Protein AF-0000000079571284 (afdb_homodimer)

Foldseek 3Di:
DDAQQQKWWQFKFWDQKAPDADDFQLRQFLRQQQRRCVSFVHGLQLWQAEEEACADVNRDAQCSCVVNVHDNRLYTGYDDDFLARQQVVQSVVSVCQSVVSTFKYKYKFFDDQDHPPDDSVVRLVPCVQQDPPPVPDDPCPLRRPRLQVLLQVLLVVLCVVQVFDQLLLLLLLQQLLQLQLLAPSWPFNDHDDSVNLVPADDPDPPAGPLQAFGAMGHMMMIMMGGNVVSVPTDAQIKTFQFKFKDFPPFDPDPPTCRSQEFRLLVGLVRRCVSNVHAPLLAQEEEFQRRGSSRVQNNCCSNPVDPRSCSSVCSVVSQCHVVHVYPYNNNSHRSTGHDRRQVSSVSVLVCQQRQNSRPSRGPSNQWYKGWGARDSSRIIMITIIGSDGRD/DDAQQQKWWQFKFWDQKAPDADDFQLRQFLRQQQRRCVSFVHGLQLWQAEEEACADVNRDAQCSCVVNVHDNRLYTGYDDDFLARQQVVQSVVSVCQSVVSTFKYKYKFFDDQDHPPDDSVVRLVPCVQADPPPVPDDPCVLRRDRLQVLLQVLLVVLCVVQVFDQLLLLLLLQQLLQLQLLAPSWPFNDHDDSVNLVPADDPDPPAGPLQAFGAMGHMMMIMMGGNVVSVPTDAQIKTFQFKFKDFPPFDPDPPTCRSQEFRLQVGLVRRCVSNVHAPLLAQEEEFQRRGSSRVQNNCCSNPVDPRSCSSVCSVVSQCHVVHVYPYNNNSHRSTGNDRRQVSSVSVLVCQQRQNSRPSRGPSNQWYKGWGARDSSGIIMITIIGSDGRD

Sequence (780 aa):
MAITPDAAIVGLGMTEMGKVYGRSAPQFAVEAISNAAQDAGLQVADLDGLLINSGLGGQVGLPLALDLGMRNPSLLAEVQAYGSSAGVMVLQAAAAIAAGQATAVACVFADVPLTQGKSTGAMYADPALRLKPGFLGLPAAGGLLGPNVGYALAARRHMDTYGTTSEQLGAIAVSTRKWAQLNPLATMRDEMTLDDHQNSRYIVEPLHLLDCCLVSNGAIAVIVTSADRARDLAQPPVYLHGGAQCSPGYVDGRGSEFGLVTGAKIAGQRAMSMAGVRPEQIGVREIYDCYTYTTLVTLEDYGFCEKGEGGALAESGALAPGGSLPTNTGGGQLSGYYMWGMTPLSEAVIQARGAGGDRQVEDNDYVLVSGNGGILAFHSTLVLSPHPKGMAITPDAAIVGLGMTEMGKVYGRSAPQFAVEAISNAAQDAGLQVADLDGLLINSGLGGQVGLPLALDLGMRNPSLLAEVQAYGSSAGVMVLQAAAAIAAGQATAVACVFADVPLTQGKSTGAMYADPALRLKPGFLGLPAAGGLLGPNVGYALAARRHMDTYGTTSEQLGAIAVSTRKWAQLNPLATMRDEMTLDDHQNSRYIVEPLHLLDCCLVSNGAIAVIVTSADRARDLAQPPVYLHGGAQCSPGYVDGRGSEFGLVTGAKIAGQRAMSMAGVRPEQIGVREIYDCYTYTTLVTLEDYGFCEKGEGGALAESGALAPGGSLPTNTGGGQLSGYYMWGMTPLSEAVIQARGAGGDRQVEDNDYVLVSGNGGILAFHSTLVLSPHPKG

pLDDT: mean 91.68, std 16.35, range [29.12, 98.94]

Structure (mmCIF, N/CA/C/O backbone):
data_AF-0000000079571284-model_v1
#
loop_
_entity.id
_entity.type
_entity.pdbx_description
1 polymer 'Thiolase family protein'
#
loop_
_atom_site.group_PDB
_atom_site.id
_atom_site.type_symbol
_atom_site.label_atom_id
_atom_site.label_alt_id
_atom_site.label_comp_id
_atom_site.label_asym_id
_atom_site.label_entity_id
_atom_site.label_seq_id
_atom_site.pdbx_PDB_ins_code
_atom_site.Cartn_x
_atom_site.Cartn_y
_atom_site.Cartn_z
_atom_site.occupancy
_atom_site.B_iso_or_equiv
_atom_site.auth_seq_id
_atom_site.auth_comp_id
_atom_site.auth_asym_id
_atom_site.auth_atom_id
_atom_site.pdbx_PDB_model_num
ATOM 1 N N . MET A 1 1 ? -7.129 -5.102 23.703 1 36.75 1 MET A N 1
ATOM 2 C CA . MET A 1 1 ? -6.637 -3.73 23.578 1 36.75 1 MET A CA 1
ATOM 3 C C . MET A 1 1 ? -5.613 -3.611 22.453 1 36.75 1 MET A C 1
ATOM 5 O O . MET A 1 1 ? -4.785 -4.504 22.281 1 36.75 1 MET A O 1
ATOM 9 N N . ALA A 1 2 ? -5.867 -2.723 21.609 1 51.31 2 ALA A N 1
ATOM 10 C CA . ALA A 1 2 ? -4.984 -2.576 20.453 1 51.31 2 ALA A CA 1
ATOM 11 C C . ALA A 1 2 ? -3.543 -2.332 20.891 1 51.31 2 ALA A C 1
ATOM 13 O O . ALA A 1 2 ? -3.287 -1.507 21.781 1 51.31 2 ALA A O 1
ATOM 14 N N . ILE A 1 3 ? -2.66 -3.357 20.766 1 59.12 3 ILE A N 1
ATOM 15 C CA . ILE A 1 3 ? -1.254 -3.193 21.109 1 59.12 3 ILE A CA 1
ATOM 16 C C . ILE A 1 3 ? -0.542 -2.398 20.016 1 59.12 3 ILE A C 1
ATOM 18 O O . ILE A 1 3 ? -0.701 -2.684 18.828 1 59.12 3 ILE A O 1
ATOM 22 N N . THR A 1 4 ? -0.141 -1.209 20.422 1 67.38 4 THR A N 1
ATOM 23 C CA . THR A 1 4 ? 0.685 -0.439 19.5 1 67.38 4 THR A CA 1
ATOM 24 C C . THR A 1 4 ? 2.029 -1.127 19.281 1 67.38 4 THR A C 1
ATOM 26 O O . THR A 1 4 ? 2.719 -1.484 20.234 1 67.38 4 THR A O 1
ATOM 29 N N . PRO A 1 5 ? 2.256 -1.307 17.984 1 75.94 5 PRO A N 1
ATOM 30 C CA . PRO A 1 5 ? 3.584 -1.875 17.734 1 75.94 5 PRO A CA 1
ATOM 31 C C . PRO A 1 5 ? 4.707 -1.036 18.344 1 75.94 5 PRO A C 1
ATOM 33 O O . PRO A 1 5 ? 4.629 0.195 18.344 1 75.94 5 PRO A O 1
ATOM 36 N N . ASP A 1 6 ? 5.641 -1.653 18.891 1 91.25 6 ASP A N 1
ATOM 37 C CA . ASP A 1 6 ? 6.801 -1.007 19.484 1 91.25 6 ASP A CA 1
ATOM 38 C C . ASP A 1 6 ? 7.777 -0.528 18.422 1 91.25 6 ASP A C 1
ATOM 40 O O . ASP A 1 6 ? 8.742 -1.222 18.094 1 91.25 6 ASP A O 1
ATOM 44 N N . ALA A 1 7 ? 7.492 0.653 17.891 1 97.5 7 ALA A N 1
ATOM 45 C CA . ALA A 1 7 ? 8.281 1.195 16.781 1 97.5 7 ALA A CA 1
ATOM 46 C C . ALA A 1 7 ? 8.656 2.65 17.047 1 97.5 7 ALA A C 1
ATOM 48 O O . ALA A 1 7 ? 8.078 3.303 17.922 1 97.5 7 ALA A O 1
ATOM 49 N N . ALA A 1 8 ? 9.656 3.117 16.375 1 98.75 8 ALA A N 1
ATOM 50 C CA . ALA A 1 8 ? 10.117 4.5 16.469 1 98.75 8 ALA A CA 1
ATOM 51 C C . ALA A 1 8 ? 10.641 5 15.125 1 98.75 8 ALA A C 1
ATOM 53 O O . ALA A 1 8 ? 11.148 4.219 14.32 1 98.75 8 ALA A O 1
ATOM 54 N N . ILE A 1 9 ? 10.43 6.25 14.906 1 98.94 9 ILE A N 1
ATOM 55 C CA . ILE A 1 9 ? 11.109 6.938 13.805 1 98.94 9 ILE A CA 1
ATOM 56 C C . ILE A 1 9 ? 12.523 7.324 14.234 1 98.94 9 ILE A C 1
ATOM 58 O O . ILE A 1 9 ? 12.711 8 15.25 1 98.94 9 ILE A O 1
ATOM 62 N N . VAL A 1 10 ? 13.516 6.938 13.375 1 98.94 10 VAL A N 1
ATOM 63 C CA . VAL A 1 10 ? 14.898 7.109 13.82 1 98.94 10 VAL A CA 1
ATOM 64 C C . VAL A 1 10 ? 15.664 7.957 12.805 1 98.94 10 VAL A C 1
ATOM 66 O O . VAL A 1 10 ? 16.781 8.406 13.078 1 98.94 10 VAL A O 1
ATOM 69 N N . GLY A 1 11 ? 15.078 8.133 11.688 1 98.94 11 GLY A N 1
ATOM 70 C CA . GLY A 1 11 ? 15.688 8.953 10.648 1 98.94 11 GLY A CA 1
ATOM 71 C C . GLY A 1 11 ? 14.703 9.898 9.984 1 98.94 11 GLY A C 1
ATOM 72 O O . GLY A 1 11 ? 13.547 9.539 9.766 1 98.94 11 GLY A O 1
ATOM 73 N N . LEU A 1 12 ? 15.164 11.055 9.672 1 98.94 12 LEU A N 1
ATOM 74 C CA . LEU A 1 12 ? 14.438 12.062 8.898 1 98.94 12 LEU A CA 1
ATOM 75 C C . LEU A 1 12 ? 15.328 12.656 7.812 1 98.94 12 LEU A C 1
ATOM 77 O O . LEU A 1 12 ? 16.438 13.109 8.086 1 98.94 12 LEU A O 1
ATOM 81 N N . GLY A 1 13 ? 14.859 12.5 6.574 1 98.94 13 GLY A N 1
ATOM 82 C CA . GLY A 1 13 ? 15.547 13.102 5.441 1 98.94 13 GLY A CA 1
ATOM 83 C C . GLY A 1 13 ? 14.664 14.039 4.637 1 98.94 13 GLY A C 1
ATOM 84 O O . GLY A 1 13 ? 13.57 13.656 4.215 1 98.94 13 GLY A O 1
ATOM 85 N N . MET A 1 14 ? 15.133 15.219 4.449 1 98.56 14 MET A N 1
ATOM 86 C CA . MET A 1 14 ? 14.445 16.25 3.668 1 98.56 14 MET A CA 1
ATOM 87 C C . MET A 1 14 ? 15.367 16.812 2.594 1 98.56 14 MET A C 1
ATOM 89 O O . MET A 1 14 ? 16.578 16.938 2.805 1 98.56 14 MET A O 1
ATOM 93 N N . THR A 1 15 ? 14.781 17.094 1.492 1 98.25 15 THR A N 1
ATOM 94 C CA . THR A 1 15 ? 15.516 17.797 0.445 1 98.25 15 THR A CA 1
ATOM 95 C C . THR A 1 15 ? 15.211 19.281 0.486 1 98.25 15 THR A C 1
ATOM 97 O O . THR A 1 15 ? 14.398 19.734 1.295 1 98.25 15 THR A O 1
ATOM 100 N N . GLU A 1 16 ? 15.953 19.984 -0.379 1 96 16 GLU A N 1
ATOM 101 C CA . GLU A 1 16 ? 15.477 21.344 -0.643 1 96 16 GLU A CA 1
ATOM 102 C C . GLU A 1 16 ? 14.039 21.328 -1.158 1 96 16 GLU A C 1
ATOM 104 O O . GLU A 1 16 ? 13.672 20.453 -1.951 1 96 16 GLU A O 1
ATOM 109 N N . MET A 1 17 ? 13.258 22.312 -0.632 1 95.06 17 MET A N 1
ATOM 110 C CA . MET A 1 17 ? 11.82 22.344 -0.926 1 95.06 17 MET A CA 1
ATOM 111 C C . MET A 1 17 ? 11.445 23.625 -1.656 1 95.06 17 MET A C 1
ATOM 113 O O . MET A 1 17 ? 12.078 24.672 -1.466 1 95.06 17 MET A O 1
ATOM 117 N N . GLY A 1 18 ? 10.375 23.531 -2.373 1 93.88 18 GLY A N 1
ATOM 118 C CA . GLY A 1 18 ? 9.836 24.734 -3.004 1 93.88 18 GLY A CA 1
ATOM 119 C C . GLY A 1 18 ? 10.133 24.797 -4.492 1 93.88 18 GLY A C 1
ATOM 120 O O . GLY A 1 18 ? 9.867 23.844 -5.227 1 93.88 18 GLY A O 1
ATOM 121 N N . LYS A 1 19 ? 10.539 25.953 -4.934 1 92.38 19 LYS A N 1
ATOM 122 C CA . LYS A 1 19 ? 10.797 26.188 -6.352 1 92.38 19 LYS A CA 1
ATOM 123 C C . LYS A 1 19 ? 12.195 25.719 -6.742 1 92.38 19 LYS A C 1
ATOM 125 O O . LYS A 1 19 ? 13.039 26.531 -7.133 1 92.38 19 LYS A O 1
ATOM 130 N N . VAL A 1 20 ? 12.352 24.453 -6.574 1 92.75 20 VAL A N 1
ATOM 131 C CA . VAL A 1 20 ? 13.594 23.797 -6.961 1 92.75 20 VAL A CA 1
ATOM 132 C C . VAL A 1 20 ? 13.391 23.031 -8.273 1 92.75 20 VAL A C 1
ATOM 134 O O . VAL A 1 20 ? 12.57 22.125 -8.344 1 92.75 20 VAL A O 1
ATOM 137 N N . TYR A 1 21 ? 14.18 23.406 -9.297 1 92.94 21 TYR A N 1
ATOM 138 C CA . TYR A 1 21 ? 13.945 22.875 -10.633 1 92.94 21 TYR A CA 1
ATOM 139 C C . TYR A 1 21 ? 15.125 22.016 -11.094 1 92.94 21 TYR A C 1
ATOM 141 O O . TYR A 1 21 ? 16.188 22.016 -10.469 1 92.94 21 TYR A O 1
ATOM 149 N N . GLY A 1 22 ? 14.898 21.125 -12.086 1 92.62 22 GLY A N 1
ATOM 150 C CA . GLY A 1 22 ? 15.969 20.391 -12.727 1 92.62 22 GLY A CA 1
ATOM 151 C C . GLY A 1 22 ? 16.156 19 -12.148 1 92.62 22 GLY A C 1
ATOM 152 O O . GLY A 1 22 ? 17.062 18.266 -12.578 1 92.62 22 GLY A O 1
ATOM 153 N N . ARG A 1 23 ? 15.414 18.656 -11.219 1 94.12 23 ARG A N 1
ATOM 154 C CA . ARG A 1 23 ? 15.5 17.328 -10.617 1 94.12 23 ARG A CA 1
ATOM 155 C C . ARG A 1 23 ? 14.188 16.562 -10.781 1 94.12 23 ARG A C 1
ATOM 157 O O . ARG A 1 23 ? 13.109 17.172 -10.727 1 94.12 23 ARG A O 1
ATOM 164 N N . SER A 1 24 ? 14.352 15.203 -11 1 94.25 24 SER A N 1
ATOM 165 C CA . SER A 1 24 ? 13.172 14.359 -11.086 1 94.25 24 SER A CA 1
ATOM 166 C C . SER A 1 24 ? 12.719 13.898 -9.695 1 94.25 24 SER A C 1
ATOM 168 O O . SER A 1 24 ? 13.484 13.969 -8.734 1 94.25 24 SER A O 1
ATOM 170 N N . ALA A 1 25 ? 11.477 13.508 -9.625 1 95.31 25 ALA A N 1
ATOM 171 C CA . ALA A 1 25 ? 10.93 13.039 -8.352 1 95.31 25 ALA A CA 1
ATOM 172 C C . ALA A 1 25 ? 11.75 11.883 -7.793 1 95.31 25 ALA A C 1
ATOM 174 O O . ALA A 1 25 ? 12.047 11.844 -6.598 1 95.31 25 ALA A O 1
ATOM 175 N N . PRO A 1 26 ? 12.211 10.906 -8.633 1 96.5 26 PRO A N 1
ATOM 176 C CA . PRO A 1 26 ? 13.055 9.836 -8.109 1 96.5 26 PRO A CA 1
ATOM 177 C C . PRO A 1 26 ? 14.383 10.344 -7.539 1 96.5 26 PRO A C 1
ATOM 179 O O . PRO A 1 26 ? 14.867 9.828 -6.531 1 96.5 26 PRO A O 1
ATOM 182 N N . GLN A 1 27 ? 14.945 11.305 -8.18 1 97.25 27 GLN A N 1
ATOM 183 C CA . GLN A 1 27 ? 16.188 11.883 -7.676 1 97.25 27 GLN A CA 1
ATOM 184 C C . GLN A 1 27 ? 15.977 12.508 -6.301 1 97.25 27 GLN A C 1
ATOM 186 O O . GLN A 1 27 ? 16.812 12.344 -5.406 1 97.25 27 GLN A O 1
ATOM 191 N N . PHE A 1 28 ? 14.859 13.242 -6.148 1 97.81 28 PHE A N 1
ATOM 192 C CA . PHE A 1 28 ? 14.516 13.805 -4.848 1 97.81 28 PHE A CA 1
ATOM 193 C C . PHE A 1 28 ? 14.328 12.695 -3.814 1 97.81 28 PHE A C 1
ATOM 195 O O . PHE A 1 28 ? 14.781 12.812 -2.676 1 97.81 28 PHE A O 1
ATOM 202 N N . ALA A 1 29 ? 13.664 11.641 -4.227 1 98.5 29 ALA A N 1
ATOM 203 C CA . ALA A 1 29 ? 13.383 10.539 -3.314 1 98.5 29 ALA A CA 1
ATOM 204 C C . ALA A 1 29 ? 14.672 9.875 -2.838 1 98.5 29 ALA A C 1
ATOM 206 O O . ALA A 1 29 ? 14.82 9.57 -1.65 1 98.5 29 ALA A O 1
ATOM 207 N N . VAL A 1 30 ? 15.562 9.633 -3.764 1 98.5 30 VAL A N 1
ATOM 208 C CA . VAL A 1 30 ? 16.844 9.016 -3.424 1 98.5 30 VAL A CA 1
ATOM 209 C C . VAL A 1 30 ? 17.578 9.891 -2.418 1 98.5 30 VAL A C 1
ATOM 211 O O . VAL A 1 30 ? 18.125 9.391 -1.433 1 98.5 30 VAL A O 1
ATOM 214 N N . GLU A 1 31 ? 17.625 11.164 -2.678 1 98.62 31 GLU A N 1
ATOM 215 C CA . GLU A 1 31 ? 18.297 12.086 -1.771 1 98.62 31 GLU A CA 1
ATOM 216 C C . GLU A 1 31 ? 17.656 12.078 -0.388 1 98.62 31 GLU A C 1
ATOM 218 O O . GLU A 1 31 ? 18.344 12.023 0.626 1 98.62 31 GLU A O 1
ATOM 223 N N . ALA A 1 32 ? 16.344 12.133 -0.328 1 98.88 32 ALA A N 1
ATOM 224 C CA . ALA A 1 32 ? 15.633 12.164 0.949 1 98.88 32 ALA A CA 1
ATOM 225 C C . ALA A 1 32 ? 15.906 10.898 1.755 1 98.88 32 ALA A C 1
ATOM 227 O O . ALA A 1 32 ? 16.141 10.961 2.965 1 98.88 32 ALA A O 1
ATOM 228 N N . ILE A 1 33 ? 15.852 9.727 1.093 1 98.88 33 ILE A N 1
ATOM 229 C CA . ILE A 1 33 ? 16.078 8.461 1.774 1 98.88 33 ILE A CA 1
ATOM 230 C C . ILE A 1 33 ? 17.531 8.383 2.254 1 98.88 33 ILE A C 1
ATOM 232 O O . ILE A 1 33 ? 17.797 7.941 3.373 1 98.88 33 ILE A O 1
ATOM 236 N N . SER A 1 34 ? 18.453 8.828 1.416 1 98.81 34 SER A N 1
ATOM 237 C CA . SER A 1 34 ? 19.859 8.859 1.806 1 98.81 34 SER A CA 1
ATOM 238 C C . SER A 1 34 ? 20.078 9.773 3.012 1 98.81 34 SER A C 1
ATOM 240 O O . SER A 1 34 ? 20.797 9.406 3.947 1 98.81 34 SER A O 1
ATOM 242 N N . ASN A 1 35 ? 19.469 10.969 2.961 1 98.88 35 ASN A N 1
ATOM 243 C CA . ASN A 1 35 ? 19.547 11.891 4.086 1 98.88 35 ASN A CA 1
ATOM 244 C C . ASN A 1 35 ? 18.969 11.281 5.359 1 98.88 35 ASN A C 1
ATOM 246 O O . ASN A 1 35 ? 19.531 11.469 6.445 1 98.88 35 ASN A O 1
ATOM 250 N N . ALA A 1 36 ? 17.875 10.562 5.242 1 98.94 36 ALA A N 1
ATOM 251 C CA . ALA A 1 36 ? 17.25 9.938 6.402 1 98.94 36 ALA A CA 1
ATOM 252 C C . ALA A 1 36 ? 18.141 8.844 6.988 1 98.94 36 ALA A C 1
ATOM 254 O O . ALA A 1 36 ? 18.25 8.719 8.211 1 98.94 36 ALA A O 1
ATOM 255 N N . ALA A 1 37 ? 18.688 8.031 6.105 1 98.81 37 ALA A N 1
ATOM 256 C CA . ALA A 1 37 ? 19.609 6.988 6.566 1 98.81 37 ALA A CA 1
ATOM 257 C C . ALA A 1 37 ? 20.797 7.59 7.309 1 98.81 37 ALA A C 1
ATOM 259 O O . ALA A 1 37 ? 21.141 7.141 8.398 1 98.81 37 ALA A O 1
ATOM 260 N N . GLN A 1 38 ? 21.359 8.609 6.727 1 98.75 38 GLN A N 1
ATOM 261 C CA . GLN A 1 38 ? 22.469 9.305 7.371 1 98.75 38 GLN A CA 1
ATOM 262 C C . GLN A 1 38 ? 22.062 9.867 8.727 1 98.75 38 GLN A C 1
ATOM 264 O O . GLN A 1 38 ? 22.797 9.75 9.703 1 98.75 38 GLN A O 1
ATOM 269 N N . ASP A 1 39 ? 20.891 10.477 8.75 1 98.88 39 ASP A N 1
ATOM 270 C CA . ASP A 1 39 ? 20.344 11.039 9.984 1 98.88 39 ASP A CA 1
ATOM 271 C C . ASP A 1 39 ? 20.234 9.961 11.07 1 98.88 39 ASP A C 1
ATOM 273 O O . ASP A 1 39 ? 20.484 10.234 12.242 1 98.88 39 ASP A O 1
ATOM 277 N N . ALA A 1 40 ? 19.906 8.789 10.719 1 98.81 40 ALA A N 1
ATOM 278 C CA . ALA A 1 40 ? 19.719 7.68 11.648 1 98.81 40 ALA A CA 1
ATOM 279 C C . ALA A 1 40 ? 21.047 7.031 12.008 1 98.81 40 ALA A C 1
ATOM 281 O O . ALA A 1 40 ? 21.109 6.168 12.891 1 98.81 40 ALA A O 1
ATOM 282 N N . GLY A 1 41 ? 22.094 7.438 11.312 1 98.69 41 GLY A N 1
ATOM 283 C CA . GLY A 1 41 ? 23.359 6.746 11.477 1 98.69 41 GLY A CA 1
ATOM 284 C C . GLY A 1 41 ? 23.422 5.41 10.766 1 98.69 41 GLY A C 1
ATOM 285 O O . GLY A 1 41 ? 24.109 4.492 11.203 1 98.69 41 GLY A O 1
ATOM 286 N N . LEU A 1 42 ? 22.641 5.211 9.797 1 98.44 42 LEU A N 1
ATOM 287 C CA . LEU A 1 42 ? 22.578 4.004 8.984 1 98.44 42 LEU A CA 1
ATOM 288 C C . LEU A 1 42 ? 23.047 4.285 7.559 1 98.44 42 LEU A C 1
ATOM 290 O O . LEU A 1 42 ? 23.25 5.441 7.184 1 98.44 42 LEU A O 1
ATOM 294 N N . GLN A 1 43 ? 23.297 3.236 6.863 1 98 43 GLN A N 1
ATOM 295 C CA . GLN A 1 43 ? 23.469 3.271 5.414 1 98 43 GLN A CA 1
ATOM 296 C C . GLN A 1 43 ? 22.219 2.775 4.695 1 98 43 GLN A C 1
ATOM 298 O O . GLN A 1 43 ? 21.406 2.059 5.281 1 98 43 GLN A O 1
ATOM 303 N N . VAL A 1 44 ? 22.094 3.217 3.467 1 97.62 44 VAL A N 1
ATOM 304 C CA . VAL A 1 44 ? 20.969 2.742 2.676 1 97.62 44 VAL A CA 1
ATOM 305 C C . VAL A 1 44 ? 20.953 1.216 2.652 1 97.62 44 VAL A C 1
ATOM 307 O O . VAL A 1 44 ? 19.891 0.595 2.676 1 97.62 44 VAL A O 1
ATOM 310 N N . ALA A 1 45 ? 22.109 0.548 2.668 1 96.12 45 ALA A N 1
ATOM 311 C CA . ALA A 1 45 ? 22.266 -0.904 2.621 1 96.12 45 ALA A CA 1
ATOM 312 C C . ALA A 1 45 ? 21.703 -1.554 3.889 1 96.12 45 ALA A C 1
ATOM 314 O O . ALA A 1 45 ? 21.469 -2.762 3.918 1 96.12 45 ALA A O 1
ATOM 315 N N . ASP A 1 46 ? 21.531 -0.754 4.961 1 97.44 46 ASP A N 1
ATOM 316 C CA . ASP A 1 46 ? 21 -1.269 6.219 1 97.44 46 ASP A CA 1
ATOM 317 C C . ASP A 1 46 ? 19.484 -1.355 6.172 1 97.44 46 ASP A C 1
ATOM 319 O O . ASP A 1 46 ? 18.859 -1.979 7.039 1 97.44 46 ASP A O 1
ATOM 323 N N . LEU A 1 47 ? 18.906 -0.736 5.164 1 98.38 47 LEU A N 1
ATOM 324 C CA . LEU A 1 47 ? 17.453 -0.744 5.035 1 98.38 47 LEU A CA 1
ATOM 325 C C . LEU A 1 47 ? 16.969 -1.998 4.309 1 98.38 47 LEU A C 1
ATOM 327 O O . LEU A 1 47 ? 17.531 -2.375 3.277 1 98.38 47 LEU A O 1
ATOM 331 N N . ASP A 1 48 ? 15.938 -2.66 4.879 1 98.31 48 ASP A N 1
ATOM 332 C CA . ASP A 1 48 ? 15.383 -3.852 4.238 1 98.31 48 ASP A CA 1
ATOM 333 C C . ASP A 1 48 ? 13.914 -3.66 3.895 1 98.31 48 ASP A C 1
ATOM 335 O O . ASP A 1 48 ? 13.242 -4.598 3.451 1 98.31 48 ASP A O 1
ATOM 339 N N . GLY A 1 49 ? 13.367 -2.516 4.137 1 98.62 49 GLY A N 1
ATOM 340 C CA . GLY A 1 49 ? 12.008 -2.154 3.764 1 98.62 49 GLY A CA 1
ATOM 341 C C . GLY A 1 49 ? 11.914 -0.783 3.121 1 98.62 49 GLY A C 1
ATOM 342 O O . GLY A 1 49 ? 12.648 0.135 3.49 1 98.62 49 GLY A O 1
ATOM 343 N N . LEU A 1 50 ? 11.031 -0.646 2.184 1 98.81 50 LEU A N 1
ATOM 344 C CA . LEU A 1 50 ? 10.773 0.607 1.483 1 98.81 50 LEU A CA 1
ATOM 345 C C . LEU A 1 50 ? 9.297 0.729 1.117 1 98.81 50 LEU A C 1
ATOM 347 O O . LEU A 1 50 ? 8.773 -0.088 0.356 1 98.81 50 LEU A O 1
ATOM 351 N N . LEU A 1 51 ? 8.586 1.65 1.71 1 98.88 51 LEU A N 1
ATOM 352 C CA . LEU A 1 51 ? 7.223 2.02 1.354 1 98.88 51 LEU A CA 1
ATOM 353 C C . LEU A 1 51 ? 7.195 3.367 0.64 1 98.88 51 LEU A C 1
ATOM 355 O O . LEU A 1 51 ? 7.738 4.352 1.144 1 98.88 51 LEU A O 1
ATOM 359 N N . ILE A 1 52 ? 6.539 3.387 -0.533 1 98.56 52 ILE A N 1
ATOM 360 C CA . ILE A 1 52 ? 6.602 4.547 -1.413 1 98.56 52 ILE A CA 1
ATOM 361 C C . ILE A 1 52 ? 5.199 5.105 -1.631 1 98.56 52 ILE A C 1
ATOM 363 O O . ILE A 1 52 ? 4.293 4.379 -2.053 1 98.56 52 ILE A O 1
ATOM 367 N N . ASN A 1 53 ? 4.984 6.316 -1.243 1 97.69 53 ASN A N 1
ATOM 368 C CA . ASN A 1 53 ? 3.797 7.02 -1.711 1 97.69 53 ASN A CA 1
ATOM 369 C C . ASN A 1 53 ? 4.016 7.637 -3.09 1 97.69 53 ASN A C 1
ATOM 371 O O . ASN A 1 53 ? 4.766 8.602 -3.229 1 97.69 53 ASN A O 1
ATOM 375 N N . SER A 1 54 ? 3.307 7.199 -4.125 1 89.25 54 SER A N 1
ATOM 376 C CA . SER A 1 54 ? 3.586 7.531 -5.52 1 89.25 54 SER A CA 1
ATOM 377 C C . SER A 1 54 ? 2.902 8.828 -5.93 1 89.25 54 SER A C 1
ATOM 379 O O . SER A 1 54 ? 3.148 9.352 -7.02 1 89.25 54 SER A O 1
ATOM 381 N N . GLY A 1 55 ? 2.107 9.312 -5.094 1 86.62 55 GLY A N 1
ATOM 382 C CA . GLY A 1 55 ? 1.405 10.547 -5.43 1 86.62 55 GLY A CA 1
ATOM 383 C C . GLY A 1 55 ? 0.448 10.383 -6.598 1 86.62 55 GLY A C 1
ATOM 384 O O . GLY A 1 55 ? -0.034 9.281 -6.867 1 86.62 55 GLY A O 1
ATOM 385 N N . LEU A 1 56 ? 0.089 11.477 -7.191 1 77.81 56 LEU A N 1
ATOM 386 C CA . LEU A 1 56 ? -0.878 11.461 -8.281 1 77.81 56 LEU A CA 1
ATOM 387 C C . LEU A 1 56 ? -0.187 11.195 -9.617 1 77.81 56 LEU A C 1
ATOM 389 O O . LEU A 1 56 ? -0.793 10.633 -10.531 1 77.81 56 LEU A O 1
ATOM 393 N N . GLY A 1 57 ? 1.031 11.578 -9.695 1 72.94 57 GLY A N 1
ATOM 394 C CA . GLY A 1 57 ? 1.72 11.484 -10.977 1 72.94 57 GLY A CA 1
ATOM 395 C C . GLY A 1 57 ? 2.408 10.148 -11.18 1 72.94 57 GLY A C 1
ATOM 396 O O . GLY A 1 57 ? 2.766 9.797 -12.305 1 72.94 57 GLY A O 1
ATOM 397 N N . GLY A 1 58 ? 2.525 9.438 -10.164 1 76.88 58 GLY A N 1
ATOM 398 C CA . GLY A 1 58 ? 3.156 8.133 -10.273 1 76.88 58 GLY A CA 1
ATOM 399 C C . GLY A 1 58 ? 4.605 8.203 -10.719 1 76.88 58 GLY A C 1
ATOM 400 O O . GLY A 1 58 ? 5.121 7.258 -11.32 1 76.88 58 GLY A O 1
ATOM 401 N N . GLN A 1 59 ? 5.25 9.281 -10.453 1 82.31 59 GLN A N 1
ATOM 402 C CA . GLN A 1 59 ? 6.613 9.477 -10.938 1 82.31 59 GLN A CA 1
ATOM 403 C C . GLN A 1 59 ? 7.605 8.648 -10.125 1 82.31 59 GLN A C 1
ATOM 405 O O . GLN A 1 59 ? 8.711 8.352 -10.602 1 82.31 59 GLN A O 1
ATOM 410 N N . VAL A 1 60 ? 7.289 8.367 -8.938 1 91.75 60 VAL A N 1
ATOM 411 C CA . VAL A 1 60 ? 8.133 7.535 -8.086 1 91.75 60 VAL A CA 1
ATOM 412 C C . VAL A 1 60 ? 7.422 6.215 -7.793 1 91.75 60 VAL A C 1
ATOM 414 O O . VAL A 1 60 ? 6.258 6.203 -7.383 1 91.75 60 VAL A O 1
ATOM 417 N N . GLY A 1 61 ? 8.094 5.125 -8.07 1 92.81 61 GLY A N 1
ATOM 418 C CA . GLY A 1 61 ? 7.52 3.811 -7.832 1 92.81 61 GLY A CA 1
ATOM 419 C C . GLY A 1 61 ? 8.547 2.781 -7.395 1 92.81 61 GLY A C 1
ATOM 420 O O . GLY A 1 61 ? 9.586 3.131 -6.832 1 92.81 61 GLY A O 1
ATOM 421 N N . LEU A 1 62 ? 8.195 1.56 -7.547 1 92.19 62 LEU A N 1
ATOM 422 C CA . LEU A 1 62 ? 8.953 0.429 -7.02 1 92.19 62 LEU A CA 1
ATOM 423 C C . LEU A 1 62 ? 10.383 0.428 -7.559 1 92.19 62 LEU A C 1
ATOM 425 O O . LEU A 1 62 ? 11.312 0.026 -6.859 1 92.19 62 LEU A O 1
ATOM 429 N N . PRO A 1 63 ? 10.633 0.906 -8.773 1 90.12 63 PRO A N 1
ATOM 430 C CA . PRO A 1 63 ? 12.008 0.933 -9.281 1 90.12 63 PRO A CA 1
ATOM 431 C C . PRO A 1 63 ? 12.938 1.776 -8.422 1 90.12 63 PRO A C 1
ATOM 433 O O . PRO A 1 63 ? 14.156 1.703 -8.57 1 90.12 63 PRO A O 1
ATOM 436 N N . LEU A 1 64 ? 12.344 2.578 -7.531 1 95.19 64 LEU A N 1
ATOM 437 C CA . LEU A 1 64 ? 13.141 3.385 -6.609 1 95.19 64 LEU A CA 1
ATOM 438 C C . LEU A 1 64 ? 14.102 2.51 -5.816 1 95.19 64 LEU A C 1
ATOM 440 O O . LEU A 1 64 ? 15.219 2.938 -5.488 1 95.19 64 LEU A O 1
ATOM 444 N N . ALA A 1 65 ? 13.688 1.283 -5.469 1 95 65 ALA A N 1
ATOM 445 C CA . ALA A 1 65 ? 14.555 0.361 -4.742 1 95 65 ALA A CA 1
ATOM 446 C C . ALA A 1 65 ? 15.852 0.103 -5.512 1 95 65 ALA A C 1
ATOM 448 O O . ALA A 1 65 ? 16.938 0.046 -4.922 1 95 65 ALA A O 1
ATOM 449 N N . LEU A 1 66 ? 15.742 -0.054 -6.812 1 90.38 66 LEU A N 1
ATOM 450 C CA . LEU A 1 66 ? 16.906 -0.257 -7.66 1 90.38 66 LEU A CA 1
ATOM 451 C C . LEU A 1 66 ? 17.766 1.002 -7.711 1 90.38 66 LEU A C 1
ATOM 453 O O . LEU A 1 66 ? 19 0.92 -7.684 1 90.38 66 LEU A O 1
ATOM 457 N N . ASP A 1 67 ? 17.047 2.168 -7.824 1 92.12 67 ASP A N 1
ATOM 458 C CA . ASP A 1 67 ? 17.766 3.441 -7.836 1 92.12 67 ASP A CA 1
ATOM 459 C C . ASP A 1 67 ? 18.609 3.611 -6.574 1 92.12 67 ASP A C 1
ATOM 461 O O . ASP A 1 67 ? 19.672 4.223 -6.613 1 92.12 67 ASP A O 1
ATOM 465 N N . LEU A 1 68 ? 18.109 3.072 -5.5 1 95.75 68 LEU A N 1
ATOM 466 C CA . LEU A 1 68 ? 18.781 3.189 -4.207 1 95.75 68 LEU A CA 1
ATOM 467 C C . LEU A 1 68 ? 19.859 2.121 -4.047 1 95.75 68 LEU A C 1
ATOM 469 O O . LEU A 1 68 ? 20.641 2.156 -3.094 1 95.75 68 LEU A O 1
ATOM 473 N N . GLY A 1 69 ? 19.859 1.137 -4.934 1 91.38 69 GLY A N 1
ATOM 474 C CA . GLY A 1 69 ? 20.797 0.027 -4.812 1 91.38 69 GLY A CA 1
ATOM 475 C C . GLY A 1 69 ? 20.406 -0.964 -3.732 1 91.38 69 GLY A C 1
ATOM 476 O O . GLY A 1 69 ? 21.25 -1.673 -3.195 1 91.38 69 GLY A O 1
ATOM 477 N N . MET A 1 70 ? 19.141 -0.938 -3.42 1 92.5 70 MET A N 1
ATOM 478 C CA . MET A 1 70 ? 18.703 -1.897 -2.412 1 92.5 70 MET A CA 1
ATOM 479 C C . MET A 1 70 ? 18.75 -3.32 -2.957 1 92.5 70 MET A C 1
ATOM 481 O O . MET A 1 70 ? 18.406 -3.559 -4.113 1 92.5 70 MET A O 1
ATOM 485 N N . ARG A 1 71 ? 19.219 -4.23 -2.09 1 89.88 71 ARG A N 1
ATOM 486 C CA . ARG A 1 71 ? 19.25 -5.641 -2.467 1 89.88 71 ARG A CA 1
ATOM 487 C C . ARG A 1 71 ? 18.359 -6.469 -1.556 1 89.88 71 ARG A C 1
ATOM 489 O O . ARG A 1 71 ? 18.438 -6.375 -0.33 1 89.88 71 ARG A O 1
ATOM 496 N N . ASN A 1 72 ? 17.469 -7.168 -2.162 1 95.06 72 ASN A N 1
ATOM 497 C CA . ASN A 1 72 ? 16.625 -8.148 -1.502 1 95.06 72 ASN A CA 1
ATOM 498 C C . ASN A 1 72 ? 15.781 -7.512 -0.403 1 95.06 72 ASN A C 1
ATOM 500 O O . ASN A 1 72 ? 15.703 -8.031 0.712 1 95.06 72 ASN A O 1
ATOM 504 N N . PRO A 1 73 ? 15.234 -6.293 -0.681 1 97.06 73 PRO A N 1
ATOM 505 C CA . PRO A 1 73 ? 14.328 -5.805 0.363 1 97.06 73 PRO A CA 1
ATOM 506 C C . PRO A 1 73 ? 13.219 -6.801 0.699 1 97.06 73 PRO A C 1
ATOM 508 O O . PRO A 1 73 ? 12.688 -7.461 -0.196 1 97.06 73 PRO A O 1
ATOM 511 N N . SER A 1 74 ? 12.93 -6.91 1.993 1 97.62 74 SER A N 1
ATOM 512 C CA . SER A 1 74 ? 11.93 -7.859 2.473 1 97.62 74 SER A CA 1
ATOM 513 C C . SER A 1 74 ? 10.547 -7.215 2.555 1 97.62 74 SER A C 1
ATOM 515 O O . SER A 1 74 ? 9.547 -7.902 2.76 1 97.62 74 SER A O 1
ATOM 517 N N . LEU A 1 75 ? 10.523 -5.938 2.445 1 98.06 75 LEU A N 1
ATOM 518 C CA . LEU A 1 75 ? 9.281 -5.172 2.379 1 98.06 75 LEU A CA 1
ATOM 519 C C . LEU A 1 75 ? 9.375 -4.078 1.322 1 98.06 75 LEU A C 1
ATOM 521 O O . LEU A 1 75 ? 10.211 -3.172 1.434 1 98.06 75 LEU A O 1
ATOM 525 N N . LEU A 1 76 ? 8.625 -4.168 0.251 1 98.25 76 LEU A N 1
ATOM 526 C CA . LEU A 1 76 ? 8.633 -3.193 -0.834 1 98.25 76 LEU A CA 1
ATOM 527 C C . LEU A 1 76 ? 7.25 -3.062 -1.458 1 98.25 76 LEU A C 1
ATOM 529 O O . LEU A 1 76 ? 6.707 -4.035 -1.988 1 98.25 76 LEU A O 1
ATOM 533 N N . ALA A 1 77 ? 6.633 -1.877 -1.375 1 98 77 ALA A N 1
ATOM 534 C CA . ALA A 1 77 ? 5.328 -1.634 -1.986 1 98 77 ALA A CA 1
ATOM 535 C C . ALA A 1 77 ? 5.078 -0.139 -2.168 1 98 77 ALA A C 1
ATOM 537 O O . ALA A 1 77 ? 5.676 0.686 -1.474 1 98 77 ALA A O 1
ATOM 538 N N . GLU A 1 78 ? 4.312 0.194 -3.15 1 97 78 GLU A N 1
ATOM 539 C CA . GLU A 1 78 ? 3.682 1.511 -3.188 1 97 78 GLU A CA 1
ATOM 540 C C . GLU A 1 78 ? 2.42 1.545 -2.33 1 97 78 GLU A C 1
ATOM 542 O O . GLU A 1 78 ? 1.653 0.58 -2.307 1 97 78 GLU A O 1
ATOM 547 N N . VAL A 1 79 ? 2.279 2.617 -1.596 1 97.44 79 VAL A N 1
ATOM 548 C CA . VAL A 1 79 ? 1.119 2.828 -0.736 1 97.44 79 VAL A CA 1
ATOM 549 C C . VAL A 1 79 ? 0.444 4.148 -1.091 1 97.44 79 VAL A C 1
ATOM 551 O O . VAL A 1 79 ? 1.106 5.188 -1.186 1 97.44 79 VAL A O 1
ATOM 554 N N . GLN A 1 80 ? -0.88 4.078 -1.311 1 95.75 80 GLN A N 1
ATOM 555 C CA . GLN A 1 80 ? -1.62 5.285 -1.661 1 95.75 80 GLN A CA 1
ATOM 556 C C . GLN A 1 80 ? -2.842 5.461 -0.763 1 95.75 80 GLN A C 1
ATOM 558 O O . GLN A 1 80 ? -3.719 4.598 -0.724 1 95.75 80 GLN A O 1
ATOM 563 N N . ALA A 1 81 ? -2.797 6.488 -0.031 1 96.44 81 ALA A N 1
ATOM 564 C CA . ALA A 1 81 ? -3.918 6.988 0.762 1 96.44 81 ALA A CA 1
ATOM 565 C C . ALA A 1 81 ? -3.975 8.516 0.732 1 96.44 81 ALA A C 1
ATOM 567 O O . ALA A 1 81 ? -4.309 9.148 1.735 1 96.44 81 ALA A O 1
ATOM 568 N N . TYR A 1 82 ? -3.484 9.07 -0.343 1 94.62 82 TYR A N 1
ATOM 569 C CA . TYR A 1 82 ? -3.426 10.516 -0.535 1 94.62 82 TYR A CA 1
ATOM 570 C C . TYR A 1 82 ? -2.689 11.188 0.618 1 94.62 82 TYR A C 1
ATOM 572 O O . TYR A 1 82 ? -1.616 10.734 1.024 1 94.62 82 TYR A O 1
ATOM 580 N N . GLY A 1 83 ? -3.211 12.32 1.052 1 96.94 83 GLY A N 1
ATOM 581 C CA . GLY A 1 83 ? -2.51 13.062 2.086 1 96.94 83 GLY A CA 1
ATOM 582 C C . GLY A 1 83 ? -2.367 12.289 3.385 1 96.94 83 GLY A C 1
ATOM 583 O O . GLY A 1 83 ? -1.562 12.648 4.242 1 96.94 83 GLY A O 1
ATOM 584 N N . SER A 1 84 ? -3.094 11.234 3.562 1 98 84 SER A N 1
ATOM 585 C CA . SER A 1 84 ? -2.994 10.438 4.781 1 98 84 SER A CA 1
ATOM 586 C C . SER A 1 84 ? -1.914 9.367 4.652 1 98 84 SER A C 1
ATOM 588 O O . SER A 1 84 ? -1.63 8.648 5.609 1 98 84 SER A O 1
ATOM 590 N N . SER A 1 85 ? -1.252 9.281 3.533 1 98.19 85 SER A N 1
ATOM 591 C CA . SER A 1 85 ? -0.339 8.195 3.203 1 98.19 85 SER A CA 1
ATOM 592 C C . SER A 1 85 ? 0.837 8.148 4.172 1 98.19 85 SER A C 1
ATOM 594 O O . SER A 1 85 ? 1.344 7.066 4.488 1 98.19 85 SER A O 1
ATOM 596 N N . ALA A 1 86 ? 1.338 9.305 4.594 1 98.81 86 ALA A N 1
ATOM 597 C CA . ALA A 1 86 ? 2.492 9.305 5.488 1 98.81 86 ALA A CA 1
ATOM 598 C C . ALA A 1 86 ? 2.197 8.523 6.766 1 98.81 86 ALA A C 1
ATOM 600 O O . ALA A 1 86 ? 2.98 7.656 7.164 1 98.81 86 ALA A O 1
ATOM 601 N N . GLY A 1 87 ? 1.077 8.852 7.391 1 98.75 87 GLY A N 1
ATOM 602 C CA . GLY A 1 87 ? 0.683 8.117 8.586 1 98.75 87 GLY A CA 1
ATOM 603 C C . GLY A 1 87 ? 0.421 6.648 8.32 1 98.75 87 GLY A C 1
ATOM 604 O O . GLY A 1 87 ? 0.819 5.789 9.109 1 98.75 87 GLY A O 1
ATOM 605 N N . VAL A 1 88 ? -0.203 6.367 7.18 1 98.5 88 VAL A N 1
ATOM 606 C CA . VAL A 1 88 ? -0.522 4.996 6.801 1 98.5 88 VAL A CA 1
ATOM 607 C C . VAL A 1 88 ? 0.767 4.195 6.621 1 98.5 88 VAL A C 1
ATOM 609 O O . VAL A 1 88 ? 0.87 3.059 7.09 1 98.5 88 VAL A O 1
ATOM 612 N N . MET A 1 89 ? 1.767 4.773 5.977 1 98.81 89 MET A N 1
ATOM 613 C CA . MET A 1 89 ? 3.031 4.078 5.75 1 98.81 89 MET A CA 1
ATOM 614 C C . MET A 1 89 ? 3.75 3.812 7.07 1 98.81 89 MET A C 1
ATOM 616 O O . MET A 1 89 ? 4.312 2.734 7.266 1 98.81 89 MET A O 1
ATOM 620 N N . VAL A 1 90 ? 3.719 4.758 7.996 1 98.81 90 VAL A N 1
ATOM 621 C CA . VAL A 1 90 ? 4.367 4.566 9.289 1 98.81 90 VAL A CA 1
ATOM 622 C C . VAL A 1 90 ? 3.688 3.426 10.047 1 98.81 90 VAL A C 1
ATOM 624 O O . VAL A 1 90 ? 4.359 2.578 10.633 1 98.81 90 VAL A O 1
ATOM 627 N N . LEU A 1 91 ? 2.373 3.422 10.016 1 98.25 91 LEU A N 1
ATOM 628 C CA . LEU A 1 91 ? 1.632 2.365 10.695 1 98.25 91 LEU A CA 1
ATOM 629 C C . LEU A 1 91 ? 1.917 1.008 10.062 1 98.25 91 LEU A C 1
ATOM 631 O O . LEU A 1 91 ? 2.086 0.012 10.766 1 98.25 91 LEU A O 1
ATOM 635 N N . GLN A 1 92 ? 1.98 0.984 8.742 1 97.94 92 GLN A N 1
ATOM 636 C CA . GLN A 1 92 ? 2.287 -0.264 8.047 1 97.94 92 GLN A CA 1
ATOM 637 C C . GLN A 1 92 ? 3.711 -0.722 8.344 1 97.94 92 GLN A C 1
ATOM 639 O O . GLN A 1 92 ? 3.957 -1.914 8.547 1 97.94 92 GLN A O 1
ATOM 644 N N . ALA A 1 93 ? 4.645 0.211 8.328 1 98.44 93 ALA A N 1
ATOM 645 C CA . ALA A 1 93 ? 6.023 -0.118 8.672 1 98.44 93 ALA A CA 1
ATOM 646 C C . ALA A 1 93 ? 6.117 -0.692 10.086 1 98.44 93 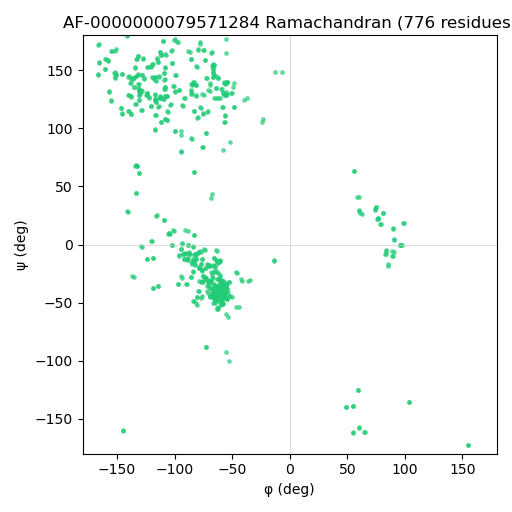ALA A C 1
ATOM 648 O O . ALA A 1 93 ? 6.762 -1.722 10.297 1 98.44 93 ALA A O 1
ATOM 649 N N . ALA A 1 94 ? 5.453 -0.051 11.016 1 97.75 94 ALA A N 1
ATOM 650 C CA . ALA A 1 94 ? 5.469 -0.496 12.406 1 97.75 94 ALA A CA 1
ATOM 651 C C . ALA A 1 94 ? 4.898 -1.904 12.539 1 97.75 94 ALA A C 1
ATOM 653 O O . ALA A 1 94 ? 5.461 -2.746 13.242 1 97.75 94 ALA A O 1
ATOM 654 N N . ALA A 1 95 ? 3.793 -2.131 11.883 1 96 95 ALA A N 1
ATOM 655 C CA . ALA A 1 95 ? 3.158 -3.443 11.938 1 96 95 ALA A CA 1
ATOM 656 C C . ALA A 1 95 ? 4.055 -4.516 11.32 1 96 95 ALA A C 1
ATOM 658 O O . ALA A 1 95 ? 4.168 -5.621 11.852 1 96 95 ALA A O 1
ATOM 659 N N . ALA A 1 96 ? 4.668 -4.203 10.188 1 95.94 96 ALA A N 1
ATOM 660 C CA . ALA A 1 96 ? 5.551 -5.145 9.508 1 95.94 96 ALA A CA 1
ATOM 661 C C . ALA A 1 96 ? 6.758 -5.492 10.367 1 95.94 96 ALA A C 1
ATOM 663 O O . ALA A 1 96 ? 7.184 -6.652 10.414 1 95.94 96 ALA A O 1
ATOM 664 N N . ILE A 1 97 ? 7.297 -4.496 10.984 1 96.25 97 ILE A N 1
ATOM 665 C CA . ILE A 1 97 ? 8.445 -4.695 11.859 1 96.25 97 ILE A CA 1
ATOM 666 C C . ILE A 1 97 ? 8.047 -5.582 13.039 1 96.25 97 ILE A C 1
ATOM 668 O O . ILE A 1 97 ? 8.766 -6.52 13.391 1 96.25 97 ILE A O 1
ATOM 672 N N . ALA A 1 98 ? 6.902 -5.285 13.609 1 93.94 98 ALA A N 1
ATOM 673 C CA . ALA A 1 98 ? 6.406 -6.09 14.719 1 93.94 98 ALA A CA 1
ATOM 674 C C . ALA A 1 98 ? 6.191 -7.539 14.297 1 93.94 98 ALA A C 1
ATOM 676 O O . ALA A 1 98 ? 6.395 -8.461 15.086 1 93.94 98 ALA A O 1
ATOM 677 N N . ALA A 1 99 ? 5.812 -7.711 13.055 1 91.62 99 ALA A N 1
ATOM 678 C CA . ALA A 1 99 ? 5.535 -9.047 12.523 1 91.62 99 ALA A CA 1
ATOM 679 C C . ALA A 1 99 ? 6.82 -9.727 12.07 1 91.62 99 ALA A C 1
ATOM 681 O O . ALA A 1 99 ? 6.789 -10.867 11.586 1 91.62 99 ALA A O 1
ATOM 682 N N . GLY A 1 100 ? 7.984 -9.055 12.156 1 92.12 100 GLY A N 1
ATOM 683 C CA . GLY A 1 100 ? 9.266 -9.625 11.781 1 92.12 100 GLY A CA 1
ATOM 684 C C . GLY A 1 100 ? 9.5 -9.625 10.281 1 92.12 100 GLY A C 1
ATOM 685 O O . GLY A 1 100 ? 10.375 -10.336 9.781 1 92.12 100 GLY A O 1
ATOM 686 N N . GLN A 1 101 ? 8.758 -8.836 9.547 1 94.25 101 GLN A N 1
ATOM 687 C CA . GLN A 1 101 ? 8.836 -8.805 8.094 1 94.25 101 GLN A CA 1
ATOM 688 C C . GLN A 1 101 ? 9.969 -7.898 7.625 1 94.25 101 GLN A C 1
ATOM 690 O O . GLN A 1 101 ? 10.438 -8.008 6.488 1 94.25 101 GLN A O 1
ATOM 695 N N . ALA A 1 102 ? 10.359 -6.973 8.43 1 96.62 102 ALA A N 1
ATOM 696 C CA . ALA A 1 102 ? 11.43 -6.02 8.156 1 96.62 102 ALA A CA 1
ATOM 697 C C . ALA A 1 102 ? 12.047 -5.504 9.453 1 96.62 102 ALA A C 1
ATOM 699 O O . ALA A 1 102 ? 11.477 -5.68 10.539 1 96.62 102 ALA A O 1
ATOM 700 N N . THR A 1 103 ? 13.203 -4.852 9.336 1 97.44 103 THR A N 1
ATOM 701 C CA . THR A 1 103 ? 13.883 -4.348 10.523 1 97.44 103 THR A CA 1
ATOM 702 C C . THR A 1 103 ? 14.023 -2.83 10.469 1 97.44 103 THR A C 1
ATOM 704 O O . THR A 1 103 ? 13.984 -2.158 11.5 1 97.44 103 THR A O 1
ATOM 707 N N . ALA A 1 104 ? 14.266 -2.297 9.344 1 98.62 104 ALA A N 1
ATOM 708 C CA . ALA A 1 104 ? 14.391 -0.86 9.109 1 98.62 104 ALA A CA 1
ATOM 709 C C . ALA A 1 104 ? 13.719 -0.458 7.797 1 98.62 104 ALA A C 1
ATOM 711 O O . ALA A 1 104 ? 14.141 -0.877 6.719 1 98.62 104 ALA A O 1
ATOM 712 N N . VAL A 1 105 ? 12.68 0.329 7.906 1 98.88 105 VAL A N 1
ATOM 713 C CA . VAL A 1 105 ? 11.82 0.624 6.758 1 98.88 105 VAL A CA 1
ATOM 714 C C . VAL A 1 105 ? 11.883 2.115 6.438 1 98.88 105 VAL A C 1
ATOM 716 O O . VAL A 1 105 ? 11.633 2.955 7.309 1 98.88 105 VAL A O 1
ATOM 719 N N . ALA A 1 106 ? 12.234 2.451 5.199 1 98.94 106 ALA A N 1
ATOM 720 C CA . ALA A 1 106 ? 12.102 3.824 4.723 1 98.94 106 ALA A CA 1
ATOM 721 C C . ALA A 1 106 ? 10.688 4.09 4.199 1 98.94 106 ALA A C 1
ATOM 723 O O . ALA A 1 106 ? 10.125 3.262 3.482 1 98.94 106 ALA A O 1
ATOM 724 N N . CYS A 1 107 ? 10.062 5.129 4.637 1 98.94 107 CYS A N 1
ATOM 725 C CA . CYS A 1 107 ? 8.836 5.688 4.074 1 98.94 107 CYS A CA 1
ATOM 726 C C . CYS A 1 107 ? 9.117 7 3.352 1 98.94 107 CYS A C 1
ATOM 728 O O . CYS A 1 107 ? 9.703 7.918 3.928 1 98.94 107 CYS A O 1
ATOM 730 N N . VAL A 1 108 ? 8.648 7.094 2.033 1 98.88 108 VAL A N 1
ATOM 731 C CA . VAL A 1 108 ? 9.102 8.266 1.289 1 98.88 108 VAL A CA 1
ATOM 732 C C . VAL A 1 108 ? 7.949 8.812 0.444 1 98.88 108 VAL A C 1
ATOM 734 O O . VAL A 1 108 ? 7.105 8.047 -0.033 1 98.88 108 VAL A O 1
ATOM 737 N N . PHE A 1 109 ? 7.914 10.086 0.323 1 98.62 109 PHE A N 1
ATOM 738 C CA . PHE A 1 109 ? 7.121 10.805 -0.666 1 98.62 109 PHE A CA 1
ATOM 739 C C . PHE A 1 109 ? 7.969 11.852 -1.384 1 98.62 109 PHE A C 1
ATOM 741 O O . PHE A 1 109 ? 8.773 12.547 -0.756 1 98.62 109 PHE A O 1
ATOM 748 N N . ALA A 1 110 ? 7.859 11.914 -2.701 1 97.88 110 ALA A N 1
ATOM 749 C CA . ALA A 1 110 ? 8.523 12.883 -3.562 1 97.88 110 ALA A CA 1
ATOM 750 C C . ALA A 1 110 ? 7.578 13.406 -4.641 1 97.88 110 ALA A C 1
ATOM 752 O O . ALA A 1 110 ? 6.754 12.648 -5.168 1 97.88 110 ALA A O 1
ATOM 753 N N . ASP A 1 111 ? 7.707 14.664 -4.941 1 94.62 111 ASP A N 1
ATOM 754 C CA . ASP A 1 111 ? 6.852 15.266 -5.961 1 94.62 111 ASP A CA 1
ATOM 755 C C . ASP A 1 111 ? 7.555 16.422 -6.656 1 94.62 111 ASP A C 1
ATOM 757 O O . ASP A 1 111 ? 8.391 17.094 -6.051 1 94.62 111 ASP A O 1
ATOM 761 N N . VAL A 1 112 ? 7.246 16.594 -7.965 1 93.81 112 VAL A N 1
ATOM 762 C CA . VAL A 1 112 ? 7.773 17.703 -8.758 1 93.81 112 VAL A CA 1
ATOM 763 C C . VAL A 1 112 ? 6.652 18.328 -9.578 1 93.81 112 VAL A C 1
ATOM 765 O O . VAL A 1 112 ? 6.703 18.344 -10.805 1 93.81 112 VAL A O 1
ATOM 768 N N . PRO A 1 113 ? 5.73 18.953 -8.914 1 90.5 113 PRO A N 1
ATOM 769 C CA . PRO A 1 113 ? 4.617 19.562 -9.656 1 90.5 113 PRO A CA 1
ATOM 770 C C . PRO A 1 113 ? 4.996 20.875 -10.336 1 90.5 113 PRO A C 1
ATOM 772 O O . PRO A 1 113 ? 4.305 21.328 -11.25 1 90.5 113 PRO A O 1
ATOM 775 N N . LEU A 1 114 ? 6.043 21.516 -9.883 1 90.19 114 LEU A N 1
ATOM 776 C CA . LEU A 1 114 ? 6.449 22.797 -10.422 1 90.19 114 LEU A CA 1
ATOM 777 C C . LEU A 1 114 ? 7.445 22.625 -11.562 1 90.19 114 LEU A C 1
ATOM 779 O O . LEU A 1 114 ? 8.359 21.797 -11.469 1 90.19 114 LEU A O 1
ATOM 783 N N . THR A 1 115 ? 7.094 23.219 -12.648 1 85.88 115 THR A N 1
ATOM 784 C CA . THR A 1 115 ? 8 23.25 -13.789 1 85.88 115 THR A CA 1
ATOM 785 C C . THR A 1 115 ? 8.477 24.672 -14.07 1 85.88 115 THR A C 1
ATOM 787 O O . THR A 1 115 ? 7.707 25.625 -13.922 1 85.88 115 THR A O 1
ATOM 790 N N . GLN A 1 116 ? 9.688 24.75 -14.469 1 78.81 116 GLN A N 1
ATOM 791 C CA . GLN A 1 116 ? 10.25 26.062 -14.719 1 78.81 116 GLN A CA 1
ATOM 792 C C . GLN A 1 116 ? 9.523 26.766 -15.859 1 78.81 116 GLN A C 1
ATOM 794 O O . GLN A 1 116 ? 9.297 26.172 -16.922 1 78.81 116 GLN A O 1
ATOM 799 N N . GLY A 1 117 ? 9.203 28.016 -15.688 1 71.62 117 GLY A N 1
ATOM 800 C CA . GLY A 1 117 ? 8.586 28.844 -16.719 1 71.62 117 GLY A CA 1
ATOM 801 C C . GLY A 1 117 ? 7.07 28.703 -16.75 1 71.62 117 GLY A C 1
ATOM 802 O O . GLY A 1 117 ? 6.395 29.453 -17.469 1 71.62 117 GLY A O 1
ATOM 803 N N . LYS A 1 118 ? 6.582 27.594 -16.094 1 63.03 118 LYS A N 1
ATOM 804 C CA . LYS A 1 118 ? 5.133 27.422 -16.109 1 63.03 118 LYS A CA 1
ATOM 805 C C . LYS A 1 118 ? 4.52 27.859 -14.781 1 63.03 118 LYS A C 1
ATOM 807 O O . LYS A 1 118 ? 5.105 27.656 -13.719 1 63.03 118 LYS A O 1
ATOM 812 N N . SER A 1 119 ? 3.393 28.594 -14.922 1 56.81 119 SER A N 1
ATOM 813 C CA . SER A 1 119 ? 2.752 29.109 -13.719 1 56.81 119 SER A CA 1
ATOM 814 C C . SER A 1 119 ? 2.186 27.984 -12.867 1 56.81 119 SER A C 1
ATOM 816 O O . SER A 1 119 ? 1.787 26.938 -13.391 1 56.81 119 SER A O 1
ATOM 818 N N . THR A 1 120 ? 2.223 28.078 -11.469 1 53.88 120 THR A N 1
ATOM 819 C CA . THR A 1 120 ? 1.777 27.109 -10.461 1 53.88 120 THR A CA 1
ATOM 820 C C . THR A 1 120 ? 0.305 26.766 -10.664 1 53.88 120 THR A C 1
ATOM 822 O O . THR A 1 120 ? -0.111 25.625 -10.406 1 53.88 120 THR A O 1
ATOM 825 N N . GLY A 1 121 ? -0.521 27.719 -10.938 1 49.34 121 GLY A N 1
ATOM 826 C CA . GLY A 1 121 ? -1.954 27.516 -11.078 1 49.34 121 GLY A CA 1
ATOM 827 C C . GLY A 1 121 ? -2.311 26.547 -12.188 1 49.34 121 GLY A C 1
ATOM 828 O O . GLY A 1 121 ? -3.322 25.844 -12.109 1 49.34 121 GLY A O 1
ATOM 829 N N . ALA A 1 122 ? -1.482 26.453 -13.195 1 42.84 122 ALA A N 1
ATOM 830 C CA . ALA A 1 122 ? -1.775 25.672 -14.391 1 42.84 122 ALA A CA 1
ATOM 831 C C . ALA A 1 122 ? -1.694 24.172 -14.094 1 42.84 122 ALA A C 1
ATOM 833 O O . ALA A 1 122 ? -2.395 23.375 -14.719 1 42.84 122 ALA A O 1
ATOM 834 N N . MET A 1 123 ? -0.966 23.812 -13.234 1 44.66 123 MET A N 1
ATOM 835 C CA . MET A 1 123 ? -0.669 22.391 -13.062 1 44.66 123 MET A CA 1
ATOM 836 C C . MET A 1 123 ? -1.789 21.688 -12.305 1 44.66 123 MET A C 1
ATOM 838 O O . MET A 1 123 ? -2.176 20.578 -12.648 1 44.66 123 MET A O 1
ATOM 842 N N . TYR A 1 124 ? -2.254 22.281 -11.258 1 46.62 124 TYR A N 1
ATOM 843 C CA . TYR A 1 124 ? -3.311 21.594 -10.531 1 46.62 124 TYR A CA 1
ATOM 844 C C . TYR A 1 124 ? -4.648 21.734 -11.25 1 46.62 124 TYR A C 1
ATOM 846 O O . TYR A 1 124 ? -5.629 21.078 -10.883 1 46.62 124 TYR A O 1
ATOM 854 N N . ALA A 1 125 ? -4.574 22.562 -12.305 1 40.94 125 ALA A N 1
ATOM 855 C CA . ALA A 1 125 ? -5.727 22.734 -13.188 1 40.94 125 ALA A CA 1
ATOM 856 C C . ALA A 1 125 ? -5.719 21.688 -14.297 1 40.94 125 ALA A C 1
ATOM 858 O O . ALA A 1 125 ? -6.629 21.641 -15.133 1 40.94 125 ALA A O 1
ATOM 859 N N . ASP A 1 126 ? -4.715 21 -14.328 1 37.34 126 ASP A N 1
ATOM 860 C CA . ASP A 1 126 ? -4.613 20.031 -15.422 1 37.34 126 ASP A CA 1
ATOM 861 C C . ASP A 1 126 ? -5.816 19.094 -15.438 1 37.34 126 ASP A C 1
ATOM 863 O O . ASP A 1 126 ? -6.098 18.422 -14.445 1 37.34 126 ASP A O 1
ATOM 867 N N . PRO A 1 127 ? -6.582 19.25 -16.406 1 35.97 127 PRO A N 1
ATOM 868 C CA . PRO A 1 127 ? -7.758 18.391 -16.609 1 35.97 127 PRO A CA 1
ATOM 869 C C . PRO A 1 127 ? -7.453 16.906 -16.422 1 35.97 127 PRO A C 1
ATOM 871 O O . PRO A 1 127 ? -8.367 16.109 -16.234 1 35.97 127 PRO A O 1
ATOM 874 N N . ALA A 1 128 ? -6.191 16.719 -16.641 1 35.06 128 ALA A N 1
ATOM 875 C CA . ALA A 1 128 ? -5.852 15.305 -16.516 1 35.06 128 ALA A CA 1
ATOM 876 C C . ALA A 1 128 ? -6.035 14.82 -15.078 1 35.06 128 ALA A C 1
ATOM 878 O O . ALA A 1 128 ? -6.094 13.617 -14.828 1 35.06 128 ALA A O 1
ATOM 879 N N . LEU A 1 129 ? -5.621 15.742 -14.109 1 36.97 129 LEU A N 1
ATOM 880 C CA . LEU A 1 129 ? -5.996 15.336 -12.758 1 36.97 129 LEU A CA 1
ATOM 881 C C . LEU A 1 129 ? -7.512 15.289 -12.602 1 36.97 129 LEU A C 1
ATOM 883 O O . LEU A 1 129 ? -8.016 14.992 -11.516 1 36.97 129 LEU A O 1
ATOM 887 N N . ARG A 1 130 ? -8.117 15.719 -13.703 1 33 130 ARG A N 1
ATOM 888 C CA . ARG A 1 130 ? -9.562 15.578 -13.719 1 33 130 ARG A CA 1
ATOM 889 C C . ARG A 1 130 ? -9.977 14.133 -13.461 1 33 130 ARG A C 1
ATOM 891 O O . ARG A 1 130 ? -9.312 13.203 -13.93 1 33 130 ARG A O 1
ATOM 898 N N . LEU A 1 131 ? -11.242 13.719 -13.117 1 31.09 131 LEU A N 1
ATOM 899 C CA . LEU A 1 131 ? -11.938 12.5 -12.711 1 31.09 131 LEU A CA 1
ATOM 900 C C . LEU A 1 131 ? -11.656 11.367 -13.695 1 31.09 131 LEU A C 1
ATOM 902 O O . LEU A 1 131 ? -11.938 11.484 -14.891 1 31.09 131 LEU A O 1
ATOM 906 N N . LYS A 1 132 ? -10.656 10.656 -13.492 1 33.78 132 LYS A N 1
ATOM 907 C CA . LYS A 1 132 ? -10.852 9.406 -14.219 1 33.78 132 LYS A CA 1
ATOM 908 C C . LYS A 1 132 ? -12.312 8.969 -14.172 1 33.78 132 LYS A C 1
ATOM 910 O O . LYS A 1 132 ? -12.945 9 -13.117 1 33.78 132 LYS A O 1
ATOM 915 N N . PRO A 1 133 ? -13.125 8.664 -15.281 1 30.06 133 PRO A N 1
ATOM 916 C CA . PRO A 1 133 ? -14.539 8.305 -15.406 1 30.06 133 PRO A CA 1
ATOM 917 C C . PRO A 1 133 ? -14.984 7.309 -14.336 1 30.06 133 PRO A C 1
ATOM 919 O O . PRO A 1 133 ? -16.188 7.074 -14.172 1 30.06 133 PRO A O 1
ATOM 922 N N . GLY A 1 134 ? -14.195 6.445 -13.805 1 30.59 134 GLY A N 1
ATOM 923 C CA . GLY A 1 134 ? -14.82 5.352 -13.078 1 30.59 134 GLY A CA 1
ATOM 924 C C . GLY A 1 134 ? -15.578 5.805 -11.844 1 30.59 134 GLY A C 1
ATOM 925 O O . GLY A 1 134 ? -16.016 4.98 -11.039 1 30.59 134 GLY A O 1
ATOM 926 N N . PHE A 1 135 ? -15.305 6.961 -11.328 1 31.3 135 PHE A N 1
ATOM 927 C CA . PHE A 1 135 ? -16.203 7.355 -10.242 1 31.3 135 PHE A CA 1
ATOM 928 C C . PHE A 1 135 ? -17.609 7.609 -10.773 1 31.3 135 PHE A C 1
ATOM 930 O O . PHE A 1 135 ? -18.016 8.758 -10.938 1 31.3 135 PHE A O 1
ATOM 937 N N . LEU A 1 136 ? -18.203 6.883 -11.602 1 30.19 136 LEU A N 1
ATOM 938 C CA . LEU A 1 136 ? -19.562 7.121 -12.07 1 30.19 136 LEU A CA 1
ATOM 939 C C . LEU A 1 136 ? -20.547 7.203 -10.898 1 30.19 136 LEU A C 1
ATOM 941 O O . LEU A 1 136 ? -21.578 7.855 -10.992 1 30.19 136 LEU A O 1
ATOM 945 N N . GLY A 1 137 ? -20.766 6.234 -10.023 1 29.58 137 GLY A N 1
ATOM 946 C CA . GLY A 1 137 ? -22.031 6.383 -9.32 1 29.58 137 GLY A CA 1
ATOM 947 C C . GLY A 1 137 ? -22.172 7.727 -8.633 1 29.58 137 GLY A C 1
ATOM 948 O O . GLY A 1 137 ? -23.266 8.305 -8.609 1 29.58 137 GLY A O 1
ATOM 949 N N . LEU A 1 138 ? -21.797 7.863 -7.336 1 31.5 138 LEU A N 1
ATOM 950 C CA . LEU A 1 138 ? -22.203 9.18 -6.855 1 31.5 138 LEU A CA 1
ATOM 951 C C . LEU A 1 138 ? -21.766 10.273 -7.82 1 31.5 138 LEU A C 1
ATOM 953 O O . LEU A 1 138 ? -20.766 10.117 -8.523 1 31.5 138 LEU A O 1
ATOM 957 N N . PRO A 1 139 ? -22.594 11.336 -8.227 1 30.16 139 PRO A N 1
ATOM 958 C CA . PRO A 1 139 ? -22.109 12.508 -8.945 1 30.16 139 PRO A CA 1
ATOM 959 C C . PRO A 1 139 ? -20.609 12.75 -8.727 1 30.16 139 PRO A C 1
ATOM 961 O O . PRO A 1 139 ? -20.109 12.547 -7.621 1 30.16 139 PRO A O 1
ATOM 964 N N . ALA A 1 140 ? -19.656 12.539 -9.648 1 32.28 140 ALA A N 1
ATOM 965 C CA . ALA A 1 140 ? -18.516 13.336 -10.094 1 32.28 140 ALA A CA 1
ATOM 966 C C . ALA A 1 140 ? -18.625 14.773 -9.594 1 32.28 140 ALA A C 1
ATOM 968 O O . ALA A 1 140 ? -17.875 15.648 -10.031 1 32.28 140 ALA A O 1
ATOM 969 N N . ALA A 1 141 ? -19.703 15.133 -9.164 1 29.97 141 ALA A N 1
ATOM 970 C CA . ALA A 1 141 ? -19.766 16.531 -8.742 1 29.97 141 ALA A CA 1
ATOM 971 C C . ALA A 1 141 ? -18.562 16.906 -7.883 1 29.97 141 ALA A C 1
ATOM 973 O O . ALA A 1 141 ? -18.047 18.016 -7.98 1 29.97 141 ALA A O 1
ATOM 974 N N . GLY A 1 142 ? -18.344 16.141 -6.852 1 31.72 142 GLY A N 1
ATOM 975 C CA . GLY A 1 142 ? -17.125 16.531 -6.164 1 31.72 142 GLY A CA 1
ATOM 976 C C . GLY A 1 142 ? -15.875 16.188 -6.949 1 31.72 142 GLY A C 1
ATOM 977 O O . GLY A 1 142 ? -14.766 16.531 -6.535 1 31.72 142 GLY A O 1
ATOM 978 N N . GLY A 1 143 ? -15.742 15.148 -7.777 1 38.09 143 GLY A N 1
ATOM 979 C CA . GLY A 1 143 ? -14.625 14.797 -8.648 1 38.09 143 GLY A CA 1
ATOM 980 C C . GLY A 1 143 ? -14.414 15.773 -9.781 1 38.09 143 GLY A C 1
ATOM 981 O O . GLY A 1 143 ? -13.367 15.766 -10.43 1 38.09 143 GLY A O 1
ATOM 982 N N . LEU A 1 144 ? -15.547 16.062 -10.312 1 38.47 144 LEU A N 1
ATOM 983 C CA . LEU A 1 144 ? -15.422 17.062 -11.359 1 38.47 144 LEU A CA 1
ATOM 984 C C . LEU A 1 144 ? -14.672 18.281 -10.852 1 38.47 144 LEU A C 1
ATOM 986 O O . LEU A 1 144 ? -14.062 19.016 -11.641 1 38.47 144 LEU A O 1
ATOM 990 N N . LEU A 1 145 ? -15.086 18.672 -9.617 1 51.84 145 LEU A N 1
ATOM 991 C CA . LEU A 1 145 ? -14.484 19.969 -9.273 1 51.84 145 LEU A CA 1
ATOM 992 C C . LEU A 1 145 ? -13.203 19.766 -8.469 1 51.84 145 LEU A C 1
ATOM 994 O O . LEU A 1 145 ? -13.117 18.844 -7.648 1 51.84 145 LEU A O 1
ATOM 998 N N . GLY A 1 146 ? -12.109 19.734 -8.977 1 71.5 146 GLY A N 1
ATOM 999 C CA . GLY A 1 146 ? -10.781 19.766 -8.383 1 71.5 146 GLY A CA 1
ATOM 1000 C C . GLY A 1 146 ? -10.805 20.016 -6.887 1 71.5 146 GLY A C 1
ATOM 1001 O O . GLY A 1 146 ? -11.844 20.359 -6.328 1 71.5 146 GLY A O 1
ATOM 1002 N N . PRO A 1 147 ? -9.977 19.562 -6.121 1 86.56 147 PRO A N 1
ATOM 1003 C CA . PRO A 1 147 ? -9.891 19.734 -4.668 1 86.56 147 PRO A CA 1
ATOM 1004 C C . PRO A 1 147 ? -10.352 21.109 -4.199 1 86.56 147 PRO A C 1
ATOM 1006 O O . PRO A 1 147 ? -11 21.234 -3.158 1 86.56 147 PRO A O 1
ATOM 1009 N N . ASN A 1 148 ? -10.195 22.156 -4.973 1 91.75 148 ASN A N 1
ATOM 1010 C CA . ASN A 1 148 ? -10.57 23.5 -4.57 1 91.75 148 ASN A CA 1
ATOM 1011 C C . ASN A 1 148 ? -12.078 23.641 -4.395 1 91.75 148 ASN A C 1
ATOM 1013 O O . ASN A 1 148 ? -12.547 24.172 -3.381 1 91.75 148 ASN A O 1
ATOM 1017 N N . VAL A 1 149 ? -12.773 23.125 -5.332 1 91.19 149 VAL A N 1
ATOM 1018 C CA . VAL A 1 149 ? -14.227 23.266 -5.277 1 91.19 149 VAL A CA 1
ATOM 1019 C C . VAL A 1 149 ? -14.781 22.422 -4.133 1 91.19 149 VAL A C 1
ATOM 1021 O O . VAL A 1 149 ? -15.656 22.875 -3.393 1 91.19 149 VAL A O 1
ATOM 1024 N N . GLY A 1 150 ? -14.297 21.188 -3.988 1 92.5 150 GLY A N 1
ATOM 1025 C CA . GLY A 1 150 ? -14.758 20.328 -2.914 1 92.5 150 GLY A CA 1
ATOM 1026 C C . GLY A 1 150 ? -14.531 20.906 -1.535 1 92.5 150 GLY A C 1
ATOM 1027 O O . GLY A 1 150 ? -15.43 20.875 -0.687 1 92.5 150 GLY A O 1
ATOM 1028 N N . TYR A 1 151 ? -13.445 21.5 -1.331 1 95.75 151 TYR A N 1
ATOM 1029 C CA . TYR A 1 151 ? -13.133 22.062 -0.026 1 95.75 151 TYR A CA 1
ATOM 1030 C C . TYR A 1 151 ? -13.859 23.391 0.183 1 95.75 151 TYR A C 1
ATOM 1032 O O . TYR A 1 151 ? -14.195 23.734 1.314 1 95.75 151 TYR A O 1
ATOM 1040 N N . ALA A 1 152 ? -14.062 24.094 -0.943 1 96.38 152 ALA A N 1
ATOM 1041 C CA . ALA A 1 152 ? -14.867 25.312 -0.829 1 96.38 152 ALA A CA 1
ATOM 1042 C C . ALA A 1 152 ? -16.281 24.984 -0.351 1 96.38 152 ALA A C 1
ATOM 1044 O O . ALA A 1 152 ? -16.844 25.703 0.485 1 96.38 152 ALA A O 1
ATOM 1045 N N . LEU A 1 153 ? -16.812 23.938 -0.906 1 94.44 153 LEU A N 1
ATOM 1046 C CA . LEU A 1 153 ? -18.156 23.516 -0.5 1 94.44 153 LEU A CA 1
ATOM 1047 C C . LEU A 1 153 ? -18.172 23.094 0.967 1 94.44 153 LEU A C 1
ATOM 1049 O O . LEU A 1 153 ? -19.094 23.438 1.702 1 94.44 153 LEU A O 1
ATOM 1053 N N . ALA A 1 154 ? -17.188 22.359 1.379 1 95.88 154 ALA A N 1
ATOM 1054 C CA . ALA A 1 154 ? -17.078 21.938 2.773 1 95.88 154 ALA A CA 1
ATOM 1055 C C . ALA A 1 154 ? -16.953 23.141 3.701 1 95.88 154 ALA A C 1
ATOM 1057 O O . ALA A 1 154 ? -17.625 23.219 4.73 1 95.88 154 ALA A O 1
ATOM 1058 N N . ALA A 1 155 ? -16.109 24.062 3.324 1 97.69 155 ALA A N 1
ATOM 1059 C CA . ALA A 1 155 ? -15.898 25.281 4.117 1 97.69 155 ALA A CA 1
ATOM 1060 C C . ALA A 1 155 ? -17.188 26.094 4.227 1 97.69 155 ALA A C 1
ATOM 1062 O O . ALA A 1 155 ? -17.531 26.578 5.305 1 97.69 155 ALA A O 1
ATOM 1063 N N . ARG A 1 156 ? -17.844 26.25 3.129 1 96.88 156 ARG A N 1
ATOM 1064 C CA . ARG A 1 156 ? -19.109 26.984 3.111 1 96.88 156 ARG A CA 1
ATOM 1065 C C . ARG A 1 156 ? -20.125 26.344 4.055 1 96.88 156 ARG A C 1
ATOM 1067 O O . ARG A 1 156 ? -20.828 27.047 4.785 1 96.88 156 ARG A O 1
ATOM 1074 N N . ARG A 1 157 ? -20.172 25.078 3.982 1 96.5 157 ARG A N 1
ATOM 1075 C CA . ARG A 1 157 ? -21.109 24.375 4.859 1 96.5 157 ARG A CA 1
ATOM 1076 C C . ARG A 1 157 ? -20.781 24.641 6.324 1 96.5 157 ARG A C 1
ATOM 1078 O O . ARG A 1 157 ? -21.688 24.859 7.137 1 96.5 157 ARG A O 1
ATOM 1085 N N . HIS A 1 158 ? -19.578 24.562 6.668 1 98.06 158 HIS A N 1
ATOM 1086 C CA . HIS A 1 158 ? -19.156 24.859 8.031 1 98.06 158 HIS A CA 1
ATOM 1087 C C . HIS A 1 158 ? -19.5 26.297 8.414 1 98.06 158 HIS A C 1
ATOM 1089 O O . HIS A 1 158 ? -20.016 26.547 9.508 1 98.06 158 HIS A O 1
ATOM 1095 N N . MET A 1 159 ? -19.234 27.25 7.559 1 98.44 159 MET A N 1
ATOM 1096 C CA . MET A 1 159 ? -19.531 28.656 7.773 1 98.44 159 MET A CA 1
ATOM 1097 C C . MET A 1 159 ? -21.031 28.875 7.984 1 98.44 159 MET A C 1
ATOM 1099 O O . MET A 1 159 ? -21.438 29.578 8.898 1 98.44 159 MET A O 1
ATOM 1103 N N . ASP A 1 160 ? -21.797 28.203 7.188 1 97.25 160 ASP A N 1
ATOM 1104 C CA . ASP A 1 160 ? -23.25 28.328 7.273 1 97.25 160 ASP A CA 1
ATOM 1105 C C . ASP A 1 160 ? -23.766 27.734 8.578 1 97.25 160 ASP A C 1
ATOM 1107 O O . ASP A 1 160 ? -24.719 28.266 9.172 1 97.25 160 ASP A O 1
ATOM 1111 N N . THR A 1 161 ? -23.188 26.672 8.984 1 97.44 161 THR A N 1
ATOM 1112 C CA . THR A 1 161 ? -23.688 25.922 10.133 1 97.44 161 THR A CA 1
ATOM 1113 C C . THR A 1 161 ? -23.266 26.594 11.438 1 97.44 161 THR A C 1
ATOM 1115 O O . THR A 1 161 ? -24.047 26.672 12.383 1 97.44 161 THR A O 1
ATOM 1118 N N . TYR A 1 162 ? -22 27.094 11.484 1 98.38 162 TYR A N 1
ATOM 1119 C CA . TYR A 1 162 ? -21.469 27.484 12.789 1 98.38 162 TYR A CA 1
ATOM 1120 C C . TYR A 1 162 ? -21.141 28.969 12.812 1 98.38 162 TYR A C 1
ATOM 1122 O O . TYR A 1 162 ? -20.797 29.516 13.867 1 98.38 162 TYR A O 1
ATOM 1130 N N . GLY A 1 163 ? -21.141 29.641 11.672 1 98.44 163 GLY A N 1
ATOM 1131 C CA . GLY A 1 163 ? -20.891 31.062 11.617 1 98.44 163 GLY A CA 1
ATOM 1132 C C . GLY A 1 163 ? -19.422 31.422 11.461 1 98.44 163 GLY A C 1
ATOM 1133 O O . GLY A 1 163 ? -19.031 32.562 11.656 1 98.44 163 GLY A O 1
ATOM 1134 N N . THR A 1 164 ? -18.625 30.438 11.125 1 98.56 164 THR A N 1
ATOM 1135 C CA . THR A 1 164 ? -17.203 30.703 10.867 1 98.56 164 THR A CA 1
ATOM 1136 C C . THR A 1 164 ? -17.047 31.781 9.805 1 98.56 164 THR A C 1
ATOM 1138 O O . THR A 1 164 ? -17.766 31.797 8.805 1 98.56 164 THR A O 1
ATOM 1141 N N . THR A 1 165 ? -16.062 32.688 10.039 1 98.69 165 THR A N 1
ATOM 1142 C CA . THR A 1 165 ? -15.914 33.812 9.117 1 98.69 165 THR A CA 1
ATOM 1143 C C . THR A 1 165 ? -14.609 33.688 8.328 1 98.69 165 THR A C 1
ATOM 1145 O O . THR A 1 165 ? -13.719 32.906 8.711 1 98.69 165 THR A O 1
ATOM 1148 N N . SER A 1 166 ? -14.547 34.438 7.246 1 98.62 166 SER A N 1
ATOM 1149 C CA . SER A 1 166 ? -13.328 34.5 6.449 1 98.62 166 SER A CA 1
ATOM 1150 C C . SER A 1 166 ? -12.156 35.031 7.277 1 98.62 166 SER A C 1
ATOM 1152 O O . SER A 1 166 ? -11.031 34.562 7.129 1 98.62 166 SER A O 1
ATOM 1154 N N . GLU A 1 167 ? -12.398 35.969 8.141 1 98.75 167 GLU A N 1
ATOM 1155 C CA . GLU A 1 167 ? -11.359 36.531 9 1 98.75 167 GLU A CA 1
ATOM 1156 C C . GLU A 1 167 ? -10.789 35.469 9.945 1 98.75 167 GLU A C 1
ATOM 1158 O O . GLU A 1 167 ? -9.594 35.469 10.234 1 98.75 167 GLU A O 1
ATOM 1163 N N . GLN A 1 168 ? -11.641 34.625 10.391 1 98.81 168 GLN A N 1
ATOM 1164 C CA . GLN A 1 168 ? -11.203 33.531 11.258 1 98.81 168 GLN A CA 1
ATOM 1165 C C . GLN A 1 168 ? -10.312 32.562 10.508 1 98.81 168 GLN A C 1
ATOM 1167 O O . GLN A 1 168 ? -9.32 32.062 11.047 1 98.81 168 GLN A O 1
ATOM 1172 N N . LEU A 1 169 ? -10.688 32.219 9.258 1 98.88 169 LEU A N 1
ATOM 1173 C CA . LEU A 1 169 ? -9.789 31.438 8.422 1 98.88 169 LEU A CA 1
ATOM 1174 C C . LEU A 1 169 ? -8.469 32.156 8.211 1 98.88 169 LEU A C 1
ATOM 1176 O O . LEU A 1 169 ? -7.398 31.547 8.281 1 98.88 169 LEU A O 1
ATOM 1180 N N . GLY A 1 170 ? -8.555 33.5 8 1 98.88 170 GLY A N 1
ATOM 1181 C CA . GLY A 1 170 ? -7.363 34.312 7.859 1 98.88 170 GLY A CA 1
ATOM 1182 C C . GLY A 1 170 ? -6.469 34.281 9.086 1 98.88 170 GLY A C 1
ATOM 1183 O O . GLY A 1 170 ? -5.242 34.312 8.961 1 98.88 170 GLY A O 1
ATOM 1184 N N . ALA A 1 171 ? -7.066 34.188 10.266 1 98.88 171 ALA A N 1
ATOM 1185 C CA . ALA A 1 171 ? -6.293 34.125 11.5 1 98.88 171 ALA A CA 1
ATOM 1186 C C . ALA A 1 171 ? -5.418 32.875 11.523 1 98.88 171 ALA A C 1
ATOM 1188 O O . ALA A 1 171 ? -4.301 32.906 12.055 1 98.88 171 ALA A O 1
ATOM 1189 N N . ILE A 1 172 ? -5.898 31.812 10.984 1 98.94 172 ILE A N 1
ATOM 1190 C CA . ILE A 1 172 ? -5.117 30.578 10.891 1 98.94 172 ILE A CA 1
ATOM 1191 C C . ILE A 1 172 ? -3.93 30.797 9.953 1 98.94 172 ILE A C 1
ATOM 1193 O O . ILE A 1 172 ? -2.805 30.406 10.266 1 98.94 172 ILE A O 1
ATOM 1197 N N . ALA A 1 173 ? -4.199 31.406 8.805 1 98.88 173 ALA A N 1
ATOM 1198 C CA . ALA A 1 173 ? -3.131 31.672 7.848 1 98.88 173 ALA A CA 1
ATOM 1199 C C . ALA A 1 173 ? -2.047 32.562 8.477 1 98.88 173 ALA A C 1
ATOM 1201 O O . ALA A 1 173 ? -0.854 32.281 8.305 1 98.88 173 ALA A O 1
ATOM 1202 N N . VAL A 1 174 ? -2.467 33.562 9.164 1 98.88 174 VAL A N 1
ATOM 1203 C CA . VAL A 1 174 ? -1.54 34.5 9.781 1 98.88 174 VAL A CA 1
ATOM 1204 C C . VAL A 1 174 ? -0.719 33.812 10.859 1 98.88 174 VAL A C 1
ATOM 1206 O O . VAL A 1 174 ? 0.5 33.969 10.93 1 98.88 174 V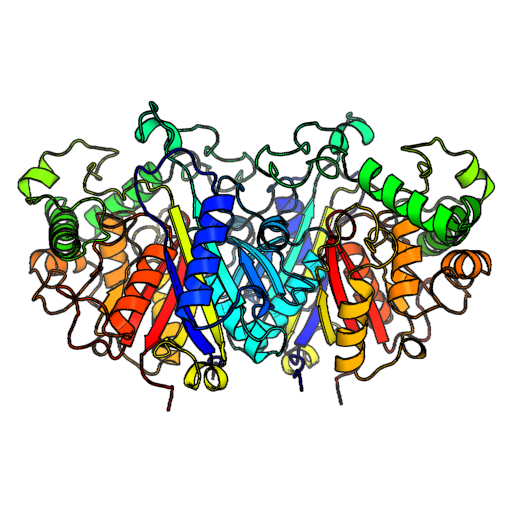AL A O 1
ATOM 1209 N N . SER A 1 175 ? -1.374 33.062 11.727 1 98.75 175 SER A N 1
ATOM 1210 C CA . SER A 1 175 ? -0.678 32.312 12.766 1 98.75 175 SER A CA 1
ATOM 1211 C C . SER A 1 175 ? 0.349 31.359 12.156 1 98.75 175 SER A C 1
ATOM 1213 O O . SER A 1 175 ? 1.467 31.234 12.664 1 98.75 175 SER A O 1
ATOM 1215 N N . THR A 1 176 ? -0.044 30.641 11.117 1 98.88 176 THR A N 1
ATOM 1216 C CA . THR A 1 176 ? 0.833 29.688 10.445 1 98.88 176 THR A CA 1
ATOM 1217 C C . THR A 1 176 ? 2.043 30.391 9.844 1 98.88 176 THR A C 1
ATOM 1219 O O . THR A 1 176 ? 3.162 29.891 9.906 1 98.88 176 THR A O 1
ATOM 1222 N N . ARG A 1 177 ? 1.838 31.578 9.281 1 98.88 177 ARG A N 1
ATOM 1223 C CA . ARG A 1 177 ? 2.922 32.375 8.727 1 98.88 177 ARG A CA 1
ATOM 1224 C C . ARG A 1 177 ? 3.889 32.844 9.82 1 98.88 177 ARG A C 1
ATOM 1226 O O . ARG A 1 177 ? 5.102 32.875 9.609 1 98.88 177 ARG A O 1
ATOM 1233 N N . LYS A 1 178 ? 3.387 33.188 10.93 1 98.81 178 LYS A N 1
ATOM 1234 C CA . LYS A 1 178 ? 4.25 33.562 12.047 1 98.81 178 LYS A CA 1
ATOM 1235 C C . LYS A 1 178 ? 5.18 32.406 12.438 1 98.81 178 LYS A C 1
ATOM 1237 O O . LYS A 1 178 ? 6.359 32.625 12.727 1 98.81 178 LYS A O 1
ATOM 1242 N N . TRP A 1 179 ? 4.668 31.234 12.484 1 98.94 179 TRP A N 1
ATOM 1243 C CA . TRP A 1 179 ? 5.508 30.062 12.727 1 98.94 179 TRP A CA 1
ATOM 1244 C C . TRP A 1 179 ? 6.547 29.891 11.625 1 98.94 179 TRP A C 1
ATOM 1246 O O . TRP A 1 179 ? 7.719 29.625 11.898 1 98.94 179 TRP A O 1
ATOM 1256 N N . ALA A 1 180 ? 6.109 30.047 10.398 1 98.81 180 ALA A N 1
ATOM 1257 C CA . ALA A 1 180 ? 7.004 29.891 9.25 1 98.81 180 ALA A CA 1
ATOM 1258 C C . ALA A 1 180 ? 8.188 30.844 9.344 1 98.81 180 ALA A C 1
ATOM 1260 O O . ALA A 1 180 ? 9.297 30.516 8.93 1 98.81 180 ALA A O 1
ATOM 1261 N N . GLN A 1 181 ? 7.969 32 9.875 1 98.56 181 GLN A N 1
ATOM 1262 C CA . GLN A 1 181 ? 9.008 33.031 10.008 1 98.56 181 GLN A CA 1
ATOM 1263 C C . GLN A 1 181 ? 10.141 32.531 10.906 1 98.56 181 GLN A C 1
ATOM 1265 O O . GLN A 1 181 ? 11.281 32.969 10.789 1 98.56 181 GLN A O 1
ATOM 1270 N N . LEU A 1 182 ? 9.828 31.594 11.758 1 98.69 182 LEU A N 1
ATOM 1271 C CA . LEU A 1 182 ? 10.82 31.078 12.688 1 98.69 182 LEU A CA 1
ATOM 1272 C C . LEU A 1 182 ? 11.484 29.828 12.133 1 98.69 182 LEU A C 1
ATOM 1274 O O . LEU A 1 182 ? 12.359 29.234 12.773 1 98.69 182 LEU A O 1
ATOM 1278 N N . ASN A 1 183 ? 11.086 29.312 11 1 98.38 183 ASN A N 1
ATOM 1279 C CA . ASN A 1 183 ? 11.586 28.094 10.375 1 98.38 183 ASN A CA 1
ATOM 1280 C C . ASN A 1 183 ? 12.43 28.406 9.141 1 98.38 183 ASN A C 1
ATOM 1282 O O . ASN A 1 183 ? 11.891 28.75 8.086 1 98.38 183 ASN A O 1
ATOM 1286 N N . PRO A 1 184 ? 13.727 28.219 9.25 1 96.75 184 PRO A N 1
ATOM 1287 C CA . PRO A 1 184 ? 14.57 28.531 8.094 1 96.75 184 PRO A CA 1
ATOM 1288 C C . PRO A 1 184 ? 14.266 27.641 6.883 1 96.75 184 PRO A C 1
ATOM 1290 O O . PRO A 1 184 ? 14.672 27.969 5.762 1 96.75 184 PRO A O 1
ATOM 1293 N N . LEU A 1 185 ? 13.523 26.547 7.016 1 95.12 185 LEU A N 1
ATOM 1294 C CA . LEU A 1 185 ? 13.203 25.641 5.918 1 95.12 185 LEU A CA 1
ATOM 1295 C C . LEU A 1 185 ? 11.922 26.078 5.215 1 95.12 185 LEU A C 1
ATOM 1297 O O . LEU A 1 185 ? 11.602 25.578 4.133 1 95.12 185 LEU A O 1
ATOM 1301 N N . ALA A 1 186 ? 11.156 26.984 5.77 1 98 186 ALA A N 1
ATOM 1302 C CA . ALA A 1 186 ? 9.859 27.375 5.227 1 98 186 ALA A CA 1
ATOM 1303 C C . ALA A 1 186 ? 10.023 28.188 3.953 1 98 186 ALA A C 1
ATOM 1305 O O . ALA A 1 186 ? 10.93 29.031 3.855 1 98 186 ALA A O 1
ATOM 1306 N N . THR A 1 187 ? 9.133 27.984 3.039 1 96.75 187 THR A N 1
ATOM 1307 C CA . THR A 1 187 ? 9.172 28.656 1.743 1 96.75 187 THR A CA 1
ATOM 1308 C C . THR A 1 187 ? 8.688 30.094 1.863 1 96.75 187 THR A C 1
ATOM 1310 O O . THR A 1 187 ? 9.234 31 1.229 1 96.75 187 THR A O 1
ATOM 1313 N N . MET A 1 188 ? 7.586 30.328 2.553 1 97.62 188 MET A N 1
ATOM 1314 C CA . MET A 1 188 ? 7.02 31.656 2.73 1 97.62 188 MET A CA 1
ATOM 1315 C C . MET A 1 188 ? 7.266 32.188 4.145 1 97.62 188 MET A C 1
ATOM 1317 O O . MET A 1 188 ? 6.66 31.688 5.102 1 97.62 188 MET A O 1
ATOM 1321 N N . ARG A 1 189 ? 8.062 33.25 4.254 1 97.62 189 ARG A N 1
ATOM 1322 C CA . ARG A 1 189 ? 8.414 33.719 5.586 1 97.62 189 ARG A CA 1
ATOM 1323 C C . ARG A 1 189 ? 8.148 35.219 5.707 1 97.62 189 ARG A C 1
ATOM 1325 O O . ARG A 1 189 ? 8.305 35.812 6.781 1 97.62 189 ARG A O 1
ATOM 1332 N N . ASP A 1 190 ? 7.707 35.781 4.633 1 97.88 190 ASP A N 1
ATOM 1333 C CA . ASP A 1 190 ? 7.371 37.219 4.695 1 97.88 190 ASP A CA 1
ATOM 1334 C C . ASP A 1 190 ? 6.18 37.438 5.617 1 97.88 190 ASP A C 1
ATOM 1336 O O . ASP A 1 190 ? 5.266 36.625 5.688 1 97.88 190 ASP A O 1
ATOM 1340 N N . GLU A 1 191 ? 6.215 38.594 6.172 1 97.69 191 GLU A N 1
ATOM 1341 C CA . GLU A 1 191 ? 5.109 38.938 7.066 1 97.69 191 GLU A CA 1
ATOM 1342 C C . GLU A 1 191 ? 3.781 38.969 6.32 1 97.69 191 GLU A C 1
ATOM 1344 O O . GLU A 1 191 ? 3.719 39.375 5.16 1 97.69 191 GLU A O 1
ATOM 1349 N N . MET A 1 192 ? 2.789 38.531 7.004 1 98.12 192 MET A N 1
ATOM 1350 C CA . MET A 1 192 ? 1.435 38.469 6.461 1 98.12 192 MET A CA 1
ATOM 1351 C C . MET A 1 192 ? 0.419 38.938 7.5 1 98.12 192 MET A C 1
ATOM 1353 O O . MET A 1 192 ? 0.421 38.469 8.633 1 98.12 192 MET A O 1
ATOM 1357 N N . THR A 1 193 ? -0.414 39.906 7.102 1 98.44 193 THR A N 1
ATOM 1358 C CA . THR A 1 193 ? -1.455 40.406 7.996 1 98.44 193 THR A CA 1
ATOM 1359 C C . THR A 1 193 ? -2.812 39.812 7.621 1 98.44 193 THR A C 1
ATOM 1361 O O . THR A 1 193 ? -2.955 39.188 6.566 1 98.44 193 THR A O 1
ATOM 1364 N N . LEU A 1 194 ? -3.715 40.031 8.578 1 98.69 194 LEU A N 1
ATOM 1365 C CA . LEU A 1 194 ? -5.086 39.625 8.281 1 98.69 194 LEU A CA 1
ATOM 1366 C C . LEU A 1 194 ? -5.617 40.375 7.062 1 98.69 194 LEU A C 1
ATOM 1368 O O . LEU A 1 194 ? -6.363 39.812 6.258 1 98.69 194 LEU A O 1
ATOM 1372 N N . ASP A 1 195 ? -5.305 41.656 6.945 1 98.69 195 ASP A N 1
ATOM 1373 C CA . ASP A 1 195 ? -5.715 42.438 5.789 1 98.69 195 ASP A CA 1
ATOM 1374 C C . ASP A 1 195 ? -5.16 41.844 4.496 1 98.69 195 ASP A C 1
ATOM 1376 O O . ASP A 1 195 ? -5.84 41.844 3.469 1 98.69 195 ASP A O 1
ATOM 1380 N N . ASP A 1 196 ? -3.916 41.438 4.547 1 98.69 196 ASP A N 1
ATOM 1381 C CA . ASP A 1 196 ? -3.338 40.781 3.381 1 98.69 196 ASP A CA 1
ATOM 1382 C C . ASP A 1 196 ? -4.184 39.594 2.955 1 98.69 196 ASP A C 1
ATOM 1384 O O . ASP A 1 196 ? -4.457 39.406 1.766 1 98.69 196 ASP A O 1
ATOM 1388 N N . HIS A 1 197 ? -4.547 38.781 3.926 1 98.69 197 HIS A N 1
ATOM 1389 C CA . HIS A 1 197 ? -5.383 37.594 3.656 1 98.69 197 HIS A CA 1
ATOM 1390 C C . HIS A 1 197 ? -6.711 38 3.033 1 98.69 197 HIS A C 1
ATOM 1392 O O . HIS A 1 197 ? -7.102 37.5 1.987 1 98.69 197 HIS A O 1
ATOM 1398 N N . GLN A 1 198 ? -7.391 39 3.625 1 98.5 198 GLN A N 1
ATOM 1399 C CA . GLN A 1 198 ? -8.727 39.406 3.195 1 98.5 198 GLN A CA 1
ATOM 1400 C C . GLN A 1 198 ? -8.695 40.031 1.808 1 98.5 198 GLN A C 1
ATOM 1402 O O . GLN A 1 198 ? -9.672 39.969 1.062 1 98.5 198 GLN A O 1
ATOM 1407 N N . ASN A 1 199 ? -7.566 40.562 1.456 1 98.31 199 ASN A N 1
ATOM 1408 C CA . ASN A 1 199 ? -7.449 41.25 0.175 1 98.31 199 ASN A CA 1
ATOM 1409 C C . ASN A 1 199 ? -6.879 40.344 -0.904 1 98.31 199 ASN A C 1
ATOM 1411 O O . ASN A 1 199 ? -6.812 40.719 -2.074 1 98.31 199 ASN A O 1
ATOM 1415 N N . SER A 1 200 ? -6.414 39.188 -0.478 1 98 200 SER A N 1
ATOM 1416 C CA . SER A 1 200 ? -5.926 38.281 -1.497 1 98 200 SER A CA 1
ATOM 1417 C C . SER A 1 200 ? -7.062 37.781 -2.379 1 98 200 SER A C 1
ATOM 1419 O O . SER A 1 200 ? -8.219 37.75 -1.951 1 98 200 SER A O 1
ATOM 1421 N N . ARG A 1 201 ? -6.812 37.406 -3.609 1 97.31 201 ARG A N 1
ATOM 1422 C CA . ARG A 1 201 ? -7.844 37.031 -4.566 1 97.31 201 ARG A CA 1
ATOM 1423 C C . ARG A 1 201 ? -8.539 35.75 -4.129 1 97.31 201 ARG A C 1
ATOM 1425 O O . ARG A 1 201 ? -7.926 34.875 -3.498 1 97.31 201 ARG A O 1
ATOM 1432 N N . TYR A 1 202 ? -9.789 35.562 -4.578 1 96.44 202 TYR A N 1
ATOM 1433 C CA . TYR A 1 202 ? -10.492 34.312 -4.387 1 96.44 202 TYR A CA 1
ATOM 1434 C C . TYR A 1 202 ? -9.984 33.25 -5.363 1 96.44 202 TYR A C 1
ATOM 1436 O O . TYR A 1 202 ? -9.828 33.531 -6.555 1 96.44 202 TYR A O 1
ATOM 1444 N N . ILE A 1 203 ? -9.664 32.125 -4.844 1 94.94 203 ILE A N 1
ATOM 1445 C CA . ILE A 1 203 ? -9.484 30.969 -5.684 1 94.94 203 ILE A CA 1
ATOM 1446 C C . ILE A 1 203 ? -10.844 30.344 -6.008 1 94.94 203 ILE A C 1
ATOM 1448 O O . ILE A 1 203 ? -11.148 30.062 -7.172 1 94.94 203 ILE A O 1
ATOM 1452 N N . VAL A 1 204 ? -11.57 30.125 -5.117 1 94.88 204 VAL A N 1
ATOM 1453 C CA . VAL A 1 204 ? -12.969 29.719 -5.148 1 94.88 204 VAL A CA 1
ATOM 1454 C C . VAL A 1 204 ? -13.656 30.125 -3.848 1 94.88 204 VAL A C 1
ATOM 1456 O O . VAL A 1 204 ? -13.211 29.766 -2.758 1 94.88 204 VAL A O 1
ATOM 1459 N N . GLU A 1 205 ? -14.68 30.859 -3.982 1 95.31 205 GLU A N 1
ATOM 1460 C CA . GLU A 1 205 ? -15.344 31.328 -2.766 1 95.31 205 GLU A CA 1
ATOM 1461 C C . GLU A 1 205 ? -15.789 30.156 -1.901 1 95.31 205 GLU A C 1
ATOM 1463 O O . GLU A 1 205 ? -16.391 29.203 -2.402 1 95.31 205 GLU A O 1
ATOM 1468 N N . PRO A 1 206 ? -15.445 30.219 -0.639 1 97.75 206 PRO A N 1
ATOM 1469 C CA . PRO A 1 206 ? -15 31.328 0.203 1 97.75 206 PRO A CA 1
ATOM 1470 C C . PRO A 1 206 ? -13.492 31.344 0.422 1 97.75 206 PRO A C 1
ATOM 1472 O O . PRO A 1 206 ? -12.992 32.062 1.299 1 97.75 206 PRO A O 1
ATOM 1475 N N . LEU A 1 207 ? -12.781 30.578 -0.316 1 98.06 207 LEU A N 1
ATOM 1476 C CA . LEU A 1 207 ? -11.352 30.375 -0.068 1 98.06 207 LEU A CA 1
ATOM 1477 C C . LEU A 1 207 ? -10.523 31.359 -0.888 1 98.06 207 LEU A C 1
ATOM 1479 O O . LEU A 1 207 ? -10.586 31.359 -2.119 1 98.06 207 LEU A O 1
ATOM 1483 N N . HIS A 1 208 ? -9.766 32.188 -0.101 1 98 208 HIS A N 1
ATOM 1484 C CA . HIS A 1 208 ? -8.781 33.094 -0.712 1 98 208 HIS A CA 1
ATOM 1485 C C . HIS A 1 208 ? -7.504 32.344 -1.072 1 98 208 HIS A C 1
ATOM 1487 O O . HIS A 1 208 ? -7.301 31.203 -0.636 1 98 208 HIS A O 1
ATOM 1493 N N . LEU A 1 209 ? -6.676 33 -1.856 1 97.56 209 LEU A N 1
ATOM 1494 C CA . LEU A 1 209 ? -5.363 32.469 -2.195 1 97.56 209 LEU A CA 1
ATOM 1495 C C . LEU A 1 209 ? -4.609 32.031 -0.94 1 97.56 209 LEU A C 1
ATOM 1497 O O . LEU A 1 209 ? -4.047 30.938 -0.89 1 97.56 209 LEU A O 1
ATOM 1501 N N . LEU A 1 210 ? -4.648 32.906 0.092 1 98.44 210 LEU A N 1
ATOM 1502 C CA . LEU A 1 210 ? -3.846 32.656 1.287 1 98.44 210 LEU A CA 1
ATOM 1503 C C . LEU A 1 210 ? -4.547 31.703 2.24 1 98.44 210 LEU A C 1
ATOM 1505 O O . LEU A 1 210 ? -4.074 31.469 3.354 1 98.44 210 LEU A O 1
ATOM 1509 N N . ASP A 1 211 ? -5.719 31.094 1.739 1 98.56 211 ASP A N 1
ATOM 1510 C CA . ASP A 1 211 ? -6.355 29.953 2.404 1 98.56 211 ASP A CA 1
ATOM 1511 C C . ASP A 1 211 ? -5.82 28.625 1.868 1 98.56 211 ASP A C 1
ATOM 1513 O O . ASP A 1 211 ? -6.102 27.562 2.428 1 98.56 211 ASP A O 1
ATOM 1517 N N . CYS A 1 212 ? -5.039 28.703 0.845 1 97.62 212 CYS A N 1
ATOM 1518 C CA . CYS A 1 212 ? -4.645 27.5 0.111 1 97.62 212 CYS A CA 1
ATOM 1519 C C . CYS A 1 212 ? -3.176 27.172 0.349 1 97.62 212 CYS A C 1
ATOM 1521 O O . CYS A 1 212 ? -2.346 28.078 0.478 1 97.62 212 CYS A O 1
ATOM 1523 N N . CYS A 1 213 ? -2.91 25.891 0.334 1 97.12 213 CYS A N 1
ATOM 1524 C CA . CYS A 1 213 ? -1.55 25.422 0.566 1 97.12 213 CYS A CA 1
ATOM 1525 C C . CYS A 1 213 ? -0.632 25.812 -0.586 1 97.12 213 CYS A C 1
ATOM 1527 O O . CYS A 1 213 ? -1.104 26.141 -1.674 1 97.12 213 CYS A O 1
ATOM 1529 N N . LEU A 1 214 ? 0.659 25.703 -0.302 1 95.94 214 LEU A N 1
ATOM 1530 C CA . LEU A 1 214 ? 1.709 25.922 -1.29 1 95.94 214 LEU A CA 1
ATOM 1531 C C . LEU A 1 214 ? 1.803 24.75 -2.258 1 95.94 214 LEU A C 1
ATOM 1533 O O . LEU A 1 214 ? 1.116 23.734 -2.086 1 95.94 214 LEU A O 1
ATOM 1537 N N . VAL A 1 215 ? 2.51 24.906 -3.316 1 93.25 215 VAL A N 1
ATOM 1538 C CA . VAL A 1 215 ? 2.986 23.859 -4.203 1 93.25 215 VAL A CA 1
ATOM 1539 C C . VAL A 1 215 ? 4.508 23.75 -4.121 1 93.25 215 VAL A C 1
ATOM 1541 O O . VAL A 1 215 ? 5.207 24.766 -4.191 1 93.25 215 VAL A O 1
ATOM 1544 N N . SER A 1 216 ? 4.984 22.562 -3.869 1 95.75 216 SER A N 1
ATOM 1545 C CA . SER A 1 216 ? 6.414 22.422 -3.619 1 95.75 216 SER A CA 1
ATOM 1546 C C . SER A 1 216 ? 7.004 21.234 -4.379 1 95.75 216 SER A C 1
ATOM 1548 O O . SER A 1 216 ? 6.387 20.172 -4.445 1 95.75 216 SER A O 1
ATOM 1550 N N . ASN A 1 217 ? 8.188 21.453 -5.004 1 95.94 217 ASN A N 1
ATOM 1551 C CA . ASN A 1 217 ? 9.047 20.344 -5.406 1 95.94 217 ASN A CA 1
ATOM 1552 C C . ASN A 1 217 ? 9.922 19.859 -4.25 1 95.94 217 ASN A C 1
ATOM 1554 O O . ASN A 1 217 ? 10.391 20.672 -3.441 1 95.94 217 ASN A O 1
ATOM 1558 N N . GLY A 1 218 ? 10.094 18.578 -4.121 1 97.06 218 GLY A N 1
ATOM 1559 C CA . GLY A 1 218 ? 10.945 18.062 -3.064 1 97.06 218 GLY A CA 1
ATOM 1560 C C . GLY A 1 218 ? 10.586 16.641 -2.648 1 97.06 218 GLY A C 1
ATOM 1561 O O . GLY A 1 218 ? 9.836 15.953 -3.35 1 97.06 218 GLY A O 1
ATOM 1562 N N . ALA A 1 219 ? 11.234 16.219 -1.599 1 98.5 219 ALA A N 1
ATOM 1563 C CA . ALA A 1 219 ? 10.961 14.898 -1.033 1 98.5 219 ALA A CA 1
ATOM 1564 C C . ALA A 1 219 ? 11.266 14.867 0.461 1 98.5 219 ALA A C 1
ATOM 1566 O O . ALA A 1 219 ? 12.125 15.602 0.941 1 98.5 219 ALA A O 1
ATOM 1567 N N . ILE A 1 220 ? 10.531 14.102 1.162 1 98.88 220 ILE A N 1
ATOM 1568 C CA . ILE A 1 220 ? 10.781 13.797 2.566 1 98.88 220 ILE A CA 1
ATOM 1569 C C . ILE A 1 220 ? 10.719 12.289 2.789 1 98.88 220 ILE A C 1
ATOM 1571 O O . ILE A 1 220 ? 9.859 11.609 2.223 1 98.88 220 ILE A O 1
ATOM 1575 N N . ALA A 1 221 ? 11.641 11.727 3.584 1 98.94 221 ALA A N 1
ATOM 1576 C CA . ALA A 1 221 ? 11.648 10.328 3.99 1 98.94 221 ALA A CA 1
ATOM 1577 C C . ALA A 1 221 ? 11.867 10.195 5.496 1 98.94 221 ALA A C 1
ATOM 1579 O O . ALA A 1 221 ? 12.539 11.023 6.105 1 98.94 221 ALA A O 1
ATOM 1580 N N . VAL A 1 222 ? 11.258 9.195 6.07 1 98.94 222 VAL A N 1
ATOM 1581 C CA . VAL A 1 222 ? 11.578 8.805 7.441 1 98.94 222 VAL A CA 1
ATOM 1582 C C . VAL A 1 222 ? 11.984 7.336 7.477 1 98.94 222 VAL A C 1
ATOM 1584 O O . VAL A 1 222 ? 11.641 6.566 6.578 1 98.94 222 VAL A O 1
ATOM 1587 N N . ILE A 1 223 ? 12.789 6.969 8.445 1 98.94 223 ILE A N 1
ATOM 1588 C CA . ILE A 1 223 ? 13.148 5.578 8.695 1 98.94 223 ILE A CA 1
ATOM 1589 C C . ILE A 1 223 ? 12.5 5.098 9.984 1 98.94 223 ILE A C 1
ATOM 1591 O O . ILE A 1 223 ? 12.625 5.742 11.031 1 98.94 223 ILE A O 1
ATOM 1595 N N . VAL A 1 224 ? 11.758 4.016 9.914 1 98.88 224 VAL A N 1
ATOM 1596 C CA . VAL A 1 224 ? 11.078 3.404 11.047 1 98.88 224 VAL A CA 1
ATOM 1597 C C . VAL A 1 224 ? 11.773 2.096 11.422 1 98.88 224 VAL A C 1
ATOM 1599 O O . VAL A 1 224 ? 12.156 1.314 10.547 1 98.88 224 VAL A O 1
ATOM 1602 N N . THR A 1 225 ? 12.039 1.839 12.648 1 98.56 225 THR A N 1
ATOM 1603 C CA . THR A 1 225 ? 12.555 0.577 13.164 1 98.56 225 THR A CA 1
ATOM 1604 C C . THR A 1 225 ? 11.906 0.244 14.508 1 98.56 225 THR A C 1
ATOM 1606 O O . THR A 1 225 ? 10.984 0.932 14.945 1 98.56 225 THR A O 1
ATOM 1609 N N . SER A 1 226 ? 12.281 -0.888 15.102 1 97.25 226 SER A N 1
ATOM 1610 C CA . SER A 1 226 ? 11.758 -1.252 16.422 1 97.25 226 SER A CA 1
ATOM 1611 C C . SER A 1 226 ? 12.258 -0.297 17.5 1 97.25 226 SER A C 1
ATOM 1613 O O . SER A 1 226 ? 13.344 0.272 17.375 1 97.25 226 SER A O 1
ATOM 1615 N N . ALA A 1 227 ? 11.43 -0.076 18.516 1 96.94 227 ALA A N 1
ATOM 1616 C CA . ALA A 1 227 ? 11.828 0.782 19.625 1 96.94 227 ALA A CA 1
ATOM 1617 C C . ALA A 1 227 ? 13.133 0.307 20.25 1 96.94 227 ALA A C 1
ATOM 1619 O O . ALA A 1 227 ? 13.961 1.121 20.672 1 96.94 227 ALA A O 1
ATOM 1620 N N . ASP A 1 228 ? 13.344 -0.97 20.328 1 95.31 228 ASP A N 1
ATOM 1621 C CA . ASP A 1 228 ? 14.547 -1.538 20.922 1 95.31 228 ASP A CA 1
ATOM 1622 C C . ASP A 1 228 ? 15.789 -1.153 20.109 1 95.31 228 ASP A C 1
ATOM 1624 O O . ASP A 1 228 ? 16.797 -0.709 20.672 1 95.31 228 ASP A O 1
ATOM 1628 N N . ARG A 1 229 ? 15.703 -1.284 18.828 1 96.25 229 ARG A N 1
ATOM 1629 C CA . ARG A 1 229 ? 16.828 -0.955 17.969 1 96.25 229 ARG A CA 1
ATOM 1630 C C . ARG A 1 229 ? 17.078 0.548 17.953 1 96.25 229 ARG A C 1
ATOM 1632 O O . ARG A 1 229 ? 18.234 0.983 17.812 1 96.25 229 ARG A O 1
ATOM 1639 N N . ALA A 1 230 ? 16.047 1.28 18.094 1 97.75 230 ALA A N 1
ATOM 1640 C CA . ALA A 1 230 ? 16.109 2.736 17.984 1 97.75 230 ALA A CA 1
ATOM 1641 C C . ALA A 1 230 ? 17.047 3.334 19.016 1 97.75 230 ALA A C 1
ATOM 1643 O O . ALA A 1 230 ? 17.703 4.34 18.75 1 97.75 230 ALA A O 1
ATOM 1644 N N . ARG A 1 231 ? 17.203 2.75 20.156 1 95.12 231 ARG A N 1
ATOM 1645 C CA . ARG A 1 231 ? 17.938 3.279 21.297 1 95.12 231 ARG A CA 1
ATOM 1646 C C . ARG A 1 231 ? 19.422 3.4 20.969 1 95.12 231 ARG A C 1
ATOM 1648 O O . ARG A 1 231 ? 20.125 4.234 21.547 1 95.12 231 ARG A O 1
ATOM 1655 N N . ASP A 1 232 ? 19.875 2.658 20.047 1 95.88 232 ASP A N 1
ATOM 1656 C CA . ASP A 1 232 ? 21.312 2.572 19.766 1 95.88 232 ASP A CA 1
ATOM 1657 C C . ASP A 1 232 ? 21.672 3.352 18.516 1 95.88 232 ASP A C 1
ATOM 1659 O O . ASP A 1 232 ? 22.812 3.283 18.047 1 95.88 232 ASP A O 1
ATOM 1663 N N . LEU A 1 233 ? 20.75 4.09 18.016 1 97.75 233 LEU A N 1
ATOM 1664 C CA . LEU A 1 233 ? 21.016 4.785 16.766 1 97.75 233 LEU A CA 1
ATOM 1665 C C . LEU A 1 233 ? 21.391 6.242 17.016 1 97.75 233 LEU A C 1
ATOM 1667 O O . LEU A 1 233 ? 21.438 6.68 18.172 1 97.75 233 LEU A O 1
ATOM 1671 N N . ALA A 1 234 ? 21.719 6.961 15.938 1 98.19 234 ALA A N 1
ATOM 1672 C CA . ALA A 1 234 ? 22.469 8.219 16 1 98.19 234 ALA A CA 1
ATOM 1673 C C . ALA A 1 234 ? 21.594 9.336 16.578 1 98.19 234 ALA A C 1
ATOM 1675 O O . ALA A 1 234 ? 22.094 10.227 17.266 1 98.19 234 ALA A O 1
ATOM 1676 N N . GLN A 1 235 ? 20.312 9.375 16.312 1 98 235 GLN A N 1
ATOM 1677 C CA . GLN A 1 235 ? 19.422 10.438 16.766 1 98 235 GLN A CA 1
ATOM 1678 C C . GLN A 1 235 ? 18.484 9.953 17.875 1 98 235 GLN A C 1
ATOM 1680 O O . GLN A 1 235 ? 18.203 8.758 17.969 1 98 235 GLN A O 1
ATOM 1685 N N . PRO A 1 236 ? 18.062 10.891 18.734 1 97.44 236 PRO A N 1
ATOM 1686 C CA . PRO A 1 236 ? 17.016 10.469 19.672 1 97.44 236 PRO A CA 1
ATOM 1687 C C . PRO A 1 236 ? 15.789 9.891 18.969 1 97.44 236 PRO A C 1
ATOM 1689 O O . PRO A 1 236 ? 15.258 10.508 18.047 1 97.44 236 PRO A O 1
ATOM 1692 N N . PRO A 1 237 ? 15.391 8.703 19.422 1 98.44 237 PRO A N 1
ATOM 1693 C CA . PRO A 1 237 ? 14.234 8.094 18.766 1 98.44 237 PRO A CA 1
ATOM 1694 C C . PRO A 1 237 ? 12.945 8.898 18.984 1 98.44 237 PRO A C 1
ATOM 1696 O O . PRO A 1 237 ? 12.773 9.523 20.031 1 98.44 237 PRO A O 1
ATOM 1699 N N . VAL A 1 238 ? 12.094 8.914 18.016 1 98.88 238 VAL A N 1
ATOM 1700 C CA . VAL A 1 238 ? 10.727 9.398 18.141 1 98.88 238 VAL A CA 1
ATOM 1701 C C . VAL A 1 238 ? 9.758 8.211 18.125 1 98.88 238 VAL A C 1
ATOM 1703 O O . VAL A 1 238 ? 9.477 7.641 17.078 1 98.88 238 VAL A O 1
ATOM 1706 N N . TYR A 1 239 ? 9.219 7.938 19.281 1 98.69 239 TYR A N 1
ATOM 1707 C CA . TYR A 1 239 ? 8.453 6.711 19.5 1 98.69 239 TYR A CA 1
ATOM 1708 C C . TYR A 1 239 ? 7.016 6.879 19.016 1 98.69 239 TYR A C 1
ATOM 1710 O O . TYR A 1 239 ? 6.406 7.93 19.219 1 98.69 239 TYR A O 1
ATOM 1718 N N . LEU A 1 240 ? 6.52 5.836 18.359 1 98.31 240 LEU A N 1
ATOM 1719 C CA . LEU A 1 240 ? 5.105 5.758 18 1 98.31 240 LEU A CA 1
ATOM 1720 C C . LEU A 1 240 ? 4.273 5.305 19.203 1 98.31 240 LEU A C 1
ATOM 1722 O O . LEU A 1 240 ? 4.312 4.133 19.578 1 98.31 240 LEU A O 1
ATOM 1726 N N . HIS A 1 241 ? 3.477 6.234 19.766 1 97.94 241 HIS A N 1
ATOM 1727 C CA . HIS A 1 241 ? 2.672 5.914 20.938 1 97.94 241 HIS A CA 1
ATOM 1728 C C . HIS A 1 241 ? 1.265 5.484 20.547 1 97.94 241 HIS A C 1
ATOM 1730 O O . HIS A 1 241 ? 0.608 4.738 21.281 1 97.94 241 HIS A O 1
ATOM 1736 N N . GLY A 1 242 ? 0.819 5.934 19.469 1 97.5 242 GLY A N 1
ATOM 1737 C CA . GLY A 1 242 ? -0.492 5.594 18.938 1 97.5 242 GLY A CA 1
ATOM 1738 C C . GLY A 1 242 ? -0.671 5.98 17.484 1 97.5 242 GLY A C 1
ATOM 1739 O O . GLY A 1 242 ? 0.048 6.844 16.969 1 97.5 242 GLY A O 1
ATOM 1740 N N . GLY A 1 243 ? -1.561 5.328 16.812 1 97.69 243 GLY A N 1
ATOM 1741 C CA . GLY A 1 243 ? -1.879 5.617 15.422 1 97.69 243 GLY A CA 1
ATOM 1742 C C . GLY A 1 243 ? -3.164 4.957 14.961 1 97.69 243 GLY A C 1
ATOM 1743 O O . GLY A 1 243 ? -3.504 3.861 15.406 1 97.69 243 GLY A O 1
ATOM 1744 N N . ALA A 1 244 ? -3.832 5.66 14.078 1 98 244 ALA A N 1
ATOM 1745 C CA . ALA A 1 244 ? -5.082 5.125 13.547 1 98 244 ALA A CA 1
ATOM 1746 C C . ALA A 1 244 ? -5.449 5.801 12.227 1 98 244 ALA A C 1
ATOM 1748 O O . ALA A 1 244 ? -4.934 6.875 11.906 1 98 244 ALA A O 1
ATOM 1749 N N . GLN A 1 245 ? -6.277 5.113 11.523 1 97.88 245 GLN A N 1
ATOM 1750 C CA . GLN A 1 245 ? -6.891 5.613 10.297 1 97.88 245 GLN A CA 1
ATOM 1751 C C . GLN A 1 245 ? -8.414 5.629 10.406 1 97.88 245 GLN A C 1
ATOM 1753 O O . GLN A 1 245 ? -8.992 4.879 11.203 1 97.88 245 GLN A O 1
ATOM 1758 N N . CYS A 1 246 ? -8.953 6.551 9.625 1 97.75 246 CYS A N 1
ATOM 1759 C CA . CYS A 1 246 ? -10.406 6.496 9.445 1 97.75 246 CYS A CA 1
ATOM 1760 C C . CYS A 1 246 ? -10.82 7.191 8.156 1 97.75 246 CYS A C 1
ATOM 1762 O O . CYS A 1 246 ? -10.375 8.305 7.871 1 97.75 246 CYS A O 1
ATOM 1764 N N . SER A 1 247 ? -11.625 6.527 7.414 1 95.31 247 SER A N 1
ATOM 1765 C CA . SER A 1 247 ? -12.289 7.09 6.246 1 95.31 247 SER A CA 1
ATOM 1766 C C . SER A 1 247 ? -13.805 7.102 6.422 1 95.31 247 SER A C 1
ATOM 1768 O O . SER A 1 247 ? -14.477 6.125 6.086 1 95.31 247 SER A O 1
ATOM 1770 N N . PRO A 1 248 ? -14.344 8.188 6.785 1 91.5 248 PRO A N 1
ATOM 1771 C CA . PRO A 1 248 ? -15.742 8.18 7.23 1 91.5 248 PRO A CA 1
ATOM 1772 C C . PRO A 1 248 ? -16.719 7.891 6.094 1 91.5 248 PRO A C 1
ATOM 1774 O O . PRO A 1 248 ? -17.797 7.336 6.328 1 91.5 248 PRO A O 1
ATOM 1777 N N . GLY A 1 249 ? -16.438 8.289 4.844 1 83.94 249 GLY A N 1
ATOM 1778 C CA . GLY A 1 249 ? -17.312 8.008 3.719 1 83.94 249 GLY A CA 1
ATOM 1779 C C . GLY A 1 249 ? -18.484 8.969 3.611 1 83.94 249 GLY A C 1
ATOM 1780 O O . GLY A 1 249 ? -19.562 8.602 3.148 1 83.94 249 GLY A O 1
ATOM 1781 N N . TYR A 1 250 ? -18.328 10.141 4.086 1 80.81 250 TYR A N 1
ATOM 1782 C CA . TYR A 1 250 ? -19.406 11.109 4.016 1 80.81 250 TYR A CA 1
ATOM 1783 C C . TYR A 1 250 ? -19.656 11.555 2.58 1 80.81 250 TYR A C 1
ATOM 1785 O O . TYR A 1 250 ? -18.703 11.805 1.831 1 80.81 250 TYR A O 1
ATOM 1793 N N . VAL A 1 251 ? -20.953 11.523 2.232 1 76.56 251 VAL A N 1
ATOM 1794 C CA . VAL A 1 251 ? -21.359 12.008 0.917 1 76.56 251 VAL A CA 1
ATOM 1795 C C . VAL A 1 251 ? -21.906 13.43 1.037 1 76.56 251 VAL A C 1
ATOM 1797 O O . VAL A 1 251 ? -22.422 13.812 2.084 1 76.56 251 VAL A O 1
ATOM 1800 N N . ASP A 1 252 ? -21.625 14.141 -0.003 1 73.44 252 ASP A N 1
ATOM 1801 C CA . ASP A 1 252 ? -22.188 15.492 -0.019 1 73.44 252 ASP A CA 1
ATOM 1802 C C . ASP A 1 252 ? -23.688 15.461 -0.261 1 73.44 252 ASP A C 1
ATOM 1804 O O . ASP A 1 252 ? -24.141 15.227 -1.385 1 73.44 252 ASP A O 1
ATOM 1808 N N . GLY A 1 253 ? -24.391 15.508 0.753 1 74.06 253 GLY A N 1
ATOM 1809 C CA . GLY A 1 253 ? -25.844 15.516 0.656 1 74.06 253 GLY A CA 1
ATOM 1810 C C . GLY A 1 253 ? -26.531 15.914 1.95 1 74.06 253 GLY A C 1
ATOM 1811 O O . GLY A 1 253 ? -25.859 16.125 2.971 1 74.06 253 GLY A O 1
ATOM 1812 N N . ARG A 1 254 ? -27.812 16.078 1.833 1 73.75 254 ARG A N 1
ATOM 1813 C CA . ARG A 1 254 ? -28.609 16.469 2.992 1 73.75 254 ARG A CA 1
ATOM 1814 C C . ARG A 1 254 ? -28.484 15.445 4.109 1 73.75 254 ARG A C 1
ATOM 1816 O O . ARG A 1 254 ? -28.5 14.234 3.854 1 73.75 254 ARG A O 1
ATOM 1823 N N . GLY A 1 255 ? -28.281 15.961 5.293 1 79.19 255 GLY A N 1
ATOM 1824 C CA . GLY A 1 255 ? -28.203 15.078 6.449 1 79.19 255 GLY A CA 1
ATOM 1825 C C . GLY A 1 255 ? -26.828 14.484 6.648 1 79.19 255 GLY A C 1
ATOM 1826 O O . GLY A 1 255 ? -26.562 13.828 7.664 1 79.19 255 GLY A O 1
ATOM 1827 N N . SER A 1 256 ? -25.984 14.773 5.711 1 86.06 256 SER A N 1
ATOM 1828 C CA . SER A 1 256 ? -24.625 14.266 5.766 1 86.06 256 SER A CA 1
ATOM 1829 C C . SER A 1 256 ? -23.75 15.125 6.688 1 86.06 256 SER A C 1
ATOM 1831 O O . SER A 1 256 ? -24.047 16.297 6.906 1 86.06 256 SER A O 1
ATOM 1833 N N . GLU A 1 257 ? -22.75 14.547 7.227 1 93 257 GLU A N 1
ATOM 1834 C CA . GLU A 1 257 ? -21.797 15.273 8.047 1 93 257 GLU A CA 1
ATOM 1835 C C . GLU A 1 257 ? -20.641 15.812 7.199 1 93 257 GLU A C 1
ATOM 1837 O O . GLU A 1 257 ? -19.688 16.375 7.73 1 93 257 GLU A O 1
ATOM 1842 N N . PHE A 1 258 ? -20.828 15.758 5.949 1 92.25 258 PHE A N 1
ATOM 1843 C CA . PHE A 1 258 ? -19.812 16.281 5.043 1 92.25 258 PHE A CA 1
ATOM 1844 C C . PHE A 1 258 ? -19.5 17.734 5.359 1 92.25 258 PHE A C 1
ATOM 1846 O O . PHE A 1 258 ? -20.422 18.562 5.48 1 92.25 258 PHE A O 1
ATOM 1853 N N . GLY A 1 259 ? -18.219 17.984 5.504 1 94.75 259 GLY A N 1
ATOM 1854 C CA . GLY A 1 259 ? -17.781 19.344 5.766 1 94.75 259 GLY A CA 1
ATOM 1855 C C . GLY A 1 259 ? -17.875 19.734 7.23 1 94.75 259 GLY A C 1
ATOM 1856 O O . GLY A 1 259 ? -17.297 20.75 7.645 1 94.75 259 GLY A O 1
ATOM 1857 N N . LEU A 1 260 ? -18.484 18.891 8.023 1 97.31 260 LEU A N 1
ATOM 1858 C CA . LEU A 1 260 ? -18.703 19.234 9.422 1 97.31 260 LEU A CA 1
ATOM 1859 C C . LEU A 1 260 ? -17.906 18.312 10.344 1 97.31 260 LEU A C 1
ATOM 1861 O O . LEU A 1 260 ? -17.484 18.719 11.422 1 97.31 260 LEU A O 1
ATOM 1865 N N . VAL A 1 261 ? -17.781 17.078 9.961 1 97.19 261 VAL A N 1
ATOM 1866 C CA . VAL A 1 261 ? -17.031 16.094 10.719 1 97.19 261 VAL A CA 1
ATOM 1867 C C . VAL A 1 261 ? -16.062 15.352 9.805 1 97.19 261 VAL A C 1
ATOM 1869 O O . VAL A 1 261 ? -16.406 15 8.672 1 97.19 261 VAL A O 1
ATOM 1872 N N . THR A 1 262 ? -14.828 15.234 10.242 1 97.06 262 THR A N 1
ATOM 1873 C CA . THR A 1 262 ? -13.805 14.547 9.469 1 97.06 262 THR A CA 1
ATOM 1874 C C . THR A 1 262 ? -13.414 13.234 10.133 1 97.06 262 THR A C 1
ATOM 1876 O O . THR A 1 262 ? -13.891 12.922 11.227 1 97.06 262 THR A O 1
ATOM 1879 N N . GLY A 1 263 ? -12.539 12.484 9.414 1 97.56 263 GLY A N 1
ATOM 1880 C CA . GLY A 1 263 ? -12.016 11.25 9.977 1 97.56 263 GLY A CA 1
ATOM 1881 C C . GLY A 1 263 ? -11.195 11.469 11.234 1 97.56 263 GLY A C 1
ATOM 1882 O O . GLY A 1 263 ? -10.953 10.523 11.992 1 97.56 263 GLY A O 1
ATOM 1883 N N . ALA A 1 264 ? -10.805 12.695 11.508 1 98.69 264 ALA A N 1
ATOM 1884 C CA . ALA A 1 264 ? -10.016 13.023 12.695 1 98.69 264 ALA A CA 1
ATOM 1885 C C . ALA A 1 264 ? -10.766 12.648 13.969 1 98.69 264 ALA A C 1
ATOM 1887 O O . ALA A 1 264 ? -10.148 12.281 14.969 1 98.69 264 ALA A O 1
ATOM 1888 N N . LYS A 1 265 ? -12.062 12.75 13.914 1 98.38 265 LYS A N 1
ATOM 1889 C CA . LYS A 1 265 ? -12.859 12.477 15.109 1 98.38 265 LYS A CA 1
ATOM 1890 C C . LYS A 1 265 ? -12.625 11.055 15.609 1 98.38 265 LYS A C 1
ATOM 1892 O O . LYS A 1 265 ? -12.297 10.852 16.781 1 98.38 265 LYS A O 1
ATOM 1897 N N . ILE A 1 266 ? -12.727 10.148 14.719 1 98 266 ILE A N 1
ATOM 1898 C CA . ILE A 1 266 ? -12.609 8.75 15.102 1 98 266 ILE A CA 1
ATOM 1899 C C . ILE A 1 266 ? -11.133 8.352 15.172 1 98 266 ILE A C 1
ATOM 1901 O O . ILE A 1 266 ? -10.688 7.773 16.172 1 98 266 ILE A O 1
ATOM 1905 N N . ALA A 1 267 ? -10.328 8.68 14.141 1 98.31 267 ALA A N 1
ATOM 1906 C CA . ALA A 1 267 ? -8.914 8.328 14.125 1 98.31 267 ALA A CA 1
ATOM 1907 C C . ALA A 1 267 ? -8.172 8.969 15.289 1 98.31 267 ALA A C 1
ATOM 1909 O O . ALA A 1 267 ? -7.277 8.352 15.883 1 98.31 267 ALA A O 1
ATOM 1910 N N . GLY A 1 268 ? -8.516 10.227 15.578 1 98.62 268 GLY A N 1
ATOM 1911 C CA . GLY A 1 268 ? -7.891 10.914 16.703 1 98.62 268 GLY A CA 1
ATOM 1912 C C . GLY A 1 268 ? -8.18 10.258 18.031 1 98.62 268 GLY A C 1
ATOM 1913 O O . GLY A 1 268 ? -7.273 10.055 18.844 1 98.62 268 GLY A O 1
ATOM 1914 N N . GLN A 1 269 ? -9.453 9.984 18.234 1 98.06 269 GLN A N 1
ATOM 1915 C CA . GLN A 1 269 ? -9.852 9.305 19.469 1 98.06 269 GLN A CA 1
ATOM 1916 C C . GLN A 1 269 ? -9.117 7.977 19.625 1 98.06 269 GLN A C 1
ATOM 1918 O O . GLN A 1 269 ? -8.594 7.672 20.703 1 98.06 269 GLN A O 1
ATOM 1923 N N . ARG A 1 270 ? -9.047 7.219 18.594 1 97.19 270 ARG A N 1
ATOM 1924 C CA . ARG A 1 270 ? -8.391 5.914 18.625 1 97.19 270 ARG A CA 1
ATOM 1925 C C . ARG A 1 270 ? -6.895 6.066 18.891 1 97.19 270 ARG A C 1
ATOM 1927 O O . ARG A 1 270 ? -6.332 5.355 19.734 1 97.19 270 ARG A O 1
ATOM 1934 N N . ALA A 1 271 ? -6.242 6.973 18.172 1 97.94 271 ALA A N 1
ATOM 1935 C CA . ALA A 1 271 ? -4.801 7.172 18.312 1 97.94 271 ALA A CA 1
ATOM 1936 C C . ALA A 1 271 ? -4.445 7.652 19.719 1 97.94 271 ALA A C 1
ATOM 1938 O O . ALA A 1 271 ? -3.506 7.145 20.344 1 97.94 271 ALA A O 1
ATOM 1939 N N . MET A 1 272 ? -5.176 8.617 20.25 1 98.19 272 MET A N 1
ATOM 1940 C CA . MET A 1 272 ? -4.898 9.156 21.578 1 98.19 272 MET A CA 1
ATOM 1941 C C . MET A 1 272 ? -5.211 8.133 22.656 1 98.19 272 MET A C 1
ATOM 1943 O O . MET A 1 272 ? -4.5 8.039 23.656 1 98.19 272 MET A O 1
ATOM 1947 N N . SER A 1 273 ? -6.297 7.367 22.438 1 97.12 273 SER A N 1
ATOM 1948 C CA . SER A 1 273 ? -6.586 6.277 23.359 1 97.12 273 SER A CA 1
ATOM 1949 C C . SER A 1 273 ? -5.441 5.273 23.406 1 97.12 273 SER A C 1
ATOM 1951 O O . SER A 1 273 ? -5.043 4.832 24.484 1 97.12 273 SER A O 1
ATOM 1953 N N . MET A 1 274 ? -4.914 4.918 22.281 1 95.88 274 MET A N 1
ATOM 1954 C CA . MET A 1 274 ? -3.773 4.008 22.219 1 95.88 274 MET A CA 1
ATOM 1955 C C . MET A 1 274 ? -2.572 4.578 22.953 1 95.88 274 MET A C 1
ATOM 1957 O O . MET A 1 274 ? -1.842 3.846 23.625 1 95.88 274 MET A O 1
ATOM 1961 N N . ALA A 1 275 ? -2.375 5.855 22.812 1 96.69 275 ALA A N 1
ATOM 1962 C CA . ALA A 1 275 ? -1.246 6.531 23.438 1 96.69 275 ALA A CA 1
ATOM 1963 C C . ALA A 1 275 ? -1.502 6.754 24.922 1 96.69 275 ALA A C 1
ATOM 1965 O O . ALA A 1 275 ? -0.579 7.062 25.688 1 96.69 275 ALA A O 1
ATOM 1966 N N . GLY A 1 276 ? -2.764 6.648 25.344 1 96.5 276 GLY A N 1
ATOM 1967 C CA . GLY A 1 276 ? -3.131 6.902 26.734 1 96.5 276 GLY A CA 1
ATOM 1968 C C . GLY A 1 276 ? -3.137 8.375 27.078 1 96.5 276 GLY A C 1
ATOM 1969 O O . GLY A 1 276 ? -2.756 8.758 28.188 1 96.5 276 GLY A O 1
ATOM 1970 N N . VAL A 1 277 ? -3.467 9.195 26.141 1 97.75 277 VAL A N 1
ATOM 1971 C CA . VAL A 1 277 ? -3.438 10.633 26.391 1 97.75 277 VAL A CA 1
ATOM 1972 C C . VAL A 1 277 ? -4.773 11.25 26 1 97.75 277 VAL A C 1
ATOM 1974 O O . VAL A 1 277 ? -5.555 10.641 25.266 1 97.75 277 VAL A O 1
ATOM 1977 N N . ARG A 1 278 ? -5.008 12.391 26.531 1 98.25 278 ARG A N 1
ATOM 1978 C CA . ARG A 1 278 ? -6.141 13.25 26.172 1 98.25 278 ARG A CA 1
ATOM 1979 C C . ARG A 1 278 ? -5.684 14.469 25.375 1 98.25 278 ARG A C 1
ATOM 1981 O O . ARG A 1 278 ? -4.496 14.797 25.375 1 98.25 278 ARG A O 1
ATOM 1988 N N . PRO A 1 279 ? -6.613 15.133 24.703 1 98.38 279 PRO A N 1
ATOM 1989 C CA . PRO A 1 279 ? -6.223 16.281 23.875 1 98.38 279 PRO A CA 1
ATOM 1990 C C . PRO A 1 279 ? -5.398 17.312 24.656 1 98.38 279 PRO A C 1
ATOM 1992 O O . PRO A 1 279 ? -4.457 17.891 24.109 1 98.38 279 PRO A O 1
ATOM 1995 N N . GLU A 1 280 ? -5.629 17.469 25.922 1 97.69 280 GLU A N 1
ATOM 1996 C CA . GLU A 1 280 ? -4.965 18.5 26.719 1 97.69 280 GLU A CA 1
ATOM 1997 C C . GLU A 1 280 ? -3.494 18.156 26.953 1 97.69 280 GLU A C 1
ATOM 1999 O O . GLU A 1 280 ? -2.701 19.031 27.312 1 97.69 280 GLU A O 1
ATOM 2004 N N . GLN A 1 281 ? -3.164 16.938 26.734 1 98.25 281 GLN A N 1
ATOM 2005 C CA . GLN A 1 281 ? -1.796 16.484 26.969 1 98.25 281 GLN A CA 1
ATOM 2006 C C . GLN A 1 281 ? -0.957 16.578 25.703 1 98.25 281 GLN A C 1
ATOM 2008 O O . GLN A 1 281 ? 0.261 16.391 25.75 1 98.25 281 GLN A O 1
ATOM 2013 N N . ILE A 1 282 ? -1.606 16.875 24.594 1 98.81 282 ILE A N 1
ATOM 2014 C CA . ILE A 1 282 ? -0.885 17.062 23.344 1 98.81 282 ILE A CA 1
ATOM 2015 C C . ILE A 1 282 ? -0.221 18.438 23.328 1 98.81 282 ILE A C 1
ATOM 2017 O O . ILE A 1 282 ? -0.905 19.469 23.344 1 98.81 282 ILE A O 1
ATOM 2021 N N . GLY A 1 283 ? 1.076 18.453 23.25 1 98.75 283 GLY A N 1
ATOM 2022 C CA . GLY A 1 283 ? 1.807 19.719 23.344 1 98.75 283 GLY A CA 1
ATOM 2023 C C . GLY A 1 283 ? 2.006 20.375 21.984 1 98.75 283 GLY A C 1
ATOM 2024 O O . GLY A 1 283 ? 2.09 21.609 21.906 1 98.75 283 GLY A O 1
ATOM 2025 N N . VAL A 1 284 ? 2.168 19.609 20.969 1 98.81 284 VAL A N 1
ATOM 2026 C CA . VAL A 1 284 ? 2.373 20.125 19.625 1 98.81 284 VAL A CA 1
ATOM 2027 C C . VAL A 1 284 ? 1.396 19.438 18.656 1 98.81 284 VAL A C 1
ATOM 2029 O O . VAL A 1 284 ? 1.194 18.219 18.734 1 98.81 284 VAL A O 1
ATOM 2032 N N . ARG A 1 285 ? 0.746 20.203 17.844 1 98.88 285 ARG A N 1
ATOM 2033 C CA . ARG A 1 285 ? -0.186 19.688 16.844 1 98.88 285 ARG A CA 1
ATOM 2034 C C . ARG A 1 285 ? 0.294 20 15.438 1 98.88 285 ARG A C 1
ATOM 2036 O O . ARG A 1 285 ? 0.4 21.156 15.055 1 98.88 285 ARG A O 1
ATOM 2043 N N . GLU A 1 286 ? 0.675 18.984 14.727 1 98.94 286 GLU A N 1
ATOM 2044 C CA . GLU A 1 286 ? 0.971 19.109 13.305 1 98.94 286 GLU A CA 1
ATOM 2045 C C . GLU A 1 286 ? -0.202 18.641 12.453 1 98.94 286 GLU A C 1
ATOM 2047 O O . GLU A 1 286 ? -0.338 17.438 12.188 1 98.94 286 GLU A O 1
ATOM 2052 N N . ILE A 1 287 ? -0.964 19.625 12.031 1 98.88 287 ILE A N 1
ATOM 2053 C CA . ILE A 1 287 ? -2.244 19.391 11.367 1 98.88 287 ILE A CA 1
ATOM 2054 C C . ILE A 1 287 ? -2.076 19.516 9.859 1 98.88 287 ILE A C 1
ATOM 2056 O O . ILE A 1 287 ? -1.437 20.453 9.375 1 98.88 287 ILE A O 1
ATOM 2060 N N . TYR A 1 288 ? -2.627 18.5 9.133 1 98.81 288 TYR A N 1
ATOM 2061 C CA . TYR A 1 288 ? -2.684 18.625 7.684 1 98.81 288 TYR A CA 1
ATOM 2062 C C . TYR A 1 288 ? -3.475 19.875 7.281 1 98.81 288 TYR A C 1
ATOM 2064 O O . TYR A 1 288 ? -4.668 19.969 7.57 1 98.81 288 TYR A O 1
ATOM 2072 N N . ASP A 1 289 ? -2.811 20.797 6.586 1 98.5 289 ASP A N 1
ATOM 2073 C CA . ASP A 1 289 ? -3.471 22.094 6.371 1 98.5 289 ASP A CA 1
ATOM 2074 C C . ASP A 1 289 ? -3.406 22.5 4.902 1 98.5 289 ASP A C 1
ATOM 2076 O O . ASP A 1 289 ? -2.99 23.609 4.582 1 98.5 289 ASP A O 1
ATOM 2080 N N . CYS A 1 290 ? -4.008 21.672 4.062 1 97.94 290 CYS A N 1
ATOM 2081 C CA . CYS A 1 290 ? -4.113 22.031 2.65 1 97.94 290 CYS A CA 1
ATOM 2082 C C . CYS A 1 290 ? -4.941 23.297 2.465 1 97.94 290 CYS A C 1
ATOM 2084 O O . CYS A 1 290 ? -4.75 24.031 1.497 1 97.94 290 CYS A O 1
ATOM 2086 N N . TYR A 1 291 ? -5.855 23.547 3.32 1 98.5 291 TYR A N 1
ATOM 2087 C CA . TYR A 1 291 ? -6.625 24.781 3.447 1 98.5 291 TYR A CA 1
ATOM 2088 C C . TYR A 1 291 ? -6.711 25.219 4.902 1 98.5 291 TYR A C 1
ATOM 2090 O O . TYR A 1 291 ? -6.664 24.391 5.812 1 98.5 291 TYR A O 1
ATOM 2098 N N . THR A 1 292 ? -6.863 26.547 5.113 1 98.88 292 THR A N 1
ATOM 2099 C CA . THR A 1 292 ? -7.117 27.047 6.461 1 98.88 292 THR A CA 1
ATOM 2100 C C . THR A 1 292 ? -8.328 26.359 7.078 1 98.88 292 THR A C 1
ATOM 2102 O O . THR A 1 292 ? -8.312 25.984 8.25 1 98.88 292 THR A O 1
ATOM 2105 N N . TYR A 1 293 ? -9.32 26.109 6.297 1 98.75 293 TYR A N 1
ATOM 2106 C CA . TYR A 1 293 ? -10.531 25.422 6.734 1 98.75 293 TYR A CA 1
ATOM 2107 C C . TYR A 1 293 ? -10.211 24.047 7.312 1 98.75 293 TYR A C 1
ATOM 2109 O O . TYR A 1 293 ? -10.766 23.656 8.344 1 98.75 293 TYR A O 1
ATOM 2117 N N . THR A 1 294 ? -9.32 23.25 6.664 1 98.62 294 THR A N 1
ATOM 2118 C CA . THR A 1 294 ? -9 21.891 7.113 1 98.62 294 THR A CA 1
ATOM 2119 C C . THR A 1 294 ? -8.391 21.922 8.508 1 98.62 294 THR A C 1
ATOM 2121 O O . THR A 1 294 ? -8.664 21.047 9.336 1 98.62 294 THR A O 1
ATOM 2124 N N . THR A 1 295 ? -7.535 22.922 8.742 1 98.88 295 THR A N 1
ATOM 2125 C CA . THR A 1 295 ? -6.98 23.078 10.078 1 98.88 295 THR A CA 1
ATOM 2126 C C . THR A 1 295 ? -8.094 23.281 11.109 1 98.88 295 THR A C 1
ATOM 2128 O O . THR A 1 295 ? -8.109 22.609 12.148 1 98.88 295 THR A O 1
ATOM 2131 N N . LEU A 1 296 ? -9.008 24.141 10.766 1 98.81 296 LEU A N 1
ATOM 2132 C CA . LEU A 1 296 ? -10.078 24.531 11.68 1 98.81 296 LEU A CA 1
ATOM 2133 C C . LEU A 1 296 ? -10.945 23.328 12.039 1 98.81 296 LEU A C 1
ATOM 2135 O O . LEU A 1 296 ? -11.102 23 13.219 1 98.81 296 LEU A O 1
ATOM 2139 N N . VAL A 1 297 ? -11.461 22.625 11.062 1 98.75 297 VAL A N 1
ATOM 2140 C CA . VAL A 1 297 ? -12.414 21.547 11.297 1 98.75 297 VAL A CA 1
ATOM 2141 C C . VAL A 1 297 ? -11.711 20.359 11.945 1 98.75 297 VAL A C 1
ATOM 2143 O O . VAL A 1 297 ? -12.297 19.672 12.773 1 98.75 297 VAL A O 1
ATOM 2146 N N . THR A 1 298 ? -10.453 20.156 11.625 1 98.81 298 THR A N 1
ATOM 2147 C CA . THR A 1 298 ? -9.688 19.047 12.188 1 98.81 298 THR A CA 1
ATOM 2148 C C . THR A 1 298 ? -9.383 19.297 13.656 1 98.81 298 THR A C 1
ATOM 2150 O O . THR A 1 298 ? -9.43 18.375 14.477 1 98.81 298 THR A O 1
ATOM 2153 N N . LEU A 1 299 ? -9.023 20.516 14.023 1 98.88 299 LEU A N 1
ATOM 2154 C CA . LEU A 1 299 ? -8.82 20.844 15.43 1 98.88 299 LEU A CA 1
ATOM 2155 C C . LEU A 1 299 ? -10.078 20.562 16.25 1 98.88 299 LEU A C 1
ATOM 2157 O O . LEU A 1 299 ? -9.992 20.016 17.344 1 98.88 299 LEU A O 1
ATOM 2161 N N . GLU A 1 300 ? -11.234 20.953 15.703 1 98.88 300 GLU A N 1
ATOM 2162 C CA . GLU A 1 300 ? -12.508 20.656 16.359 1 98.88 300 GLU A CA 1
ATOM 2163 C C . GLU A 1 300 ? -12.703 19.156 16.547 1 98.88 300 GLU A C 1
ATOM 2165 O O . GLU A 1 300 ? -13.062 18.703 17.625 1 98.88 300 GLU A O 1
ATOM 2170 N N . ASP A 1 301 ? -12.406 18.406 15.523 1 98.81 301 ASP A N 1
ATOM 2171 C CA . ASP A 1 301 ? -12.695 16.969 15.523 1 98.81 301 ASP A CA 1
ATOM 2172 C C . ASP A 1 301 ? -11.727 16.219 16.438 1 98.81 301 ASP A C 1
ATOM 2174 O O . ASP A 1 301 ? -12.094 15.211 17.047 1 98.81 301 ASP A O 1
ATOM 2178 N N . TYR A 1 302 ? -10.5 16.734 16.594 1 98.81 302 TYR A N 1
ATOM 2179 C CA . TYR A 1 302 ? -9.555 16.125 17.516 1 98.81 302 TYR A CA 1
ATOM 2180 C C . TYR A 1 302 ? -9.938 16.422 18.953 1 98.81 302 TYR A C 1
ATOM 2182 O O . TYR A 1 302 ? -9.453 15.773 19.891 1 98.81 302 TYR A O 1
ATOM 2190 N N . GLY A 1 303 ? -10.727 17.438 19.156 1 98.75 303 GLY A N 1
ATOM 2191 C CA . GLY A 1 303 ? -11.188 17.75 20.5 1 98.75 303 GLY A CA 1
ATOM 2192 C C . GLY A 1 303 ? -10.391 18.859 21.156 1 98.75 303 GLY A C 1
ATOM 2193 O O . GLY A 1 303 ? -10.43 19.031 22.375 1 98.75 303 GLY A O 1
ATOM 2194 N N . PHE A 1 304 ? -9.688 19.641 20.438 1 98.69 304 PHE A N 1
ATOM 2195 C CA . PHE A 1 304 ? -8.938 20.75 21 1 98.69 304 PHE A CA 1
ATOM 2196 C C . PHE A 1 304 ? -9.859 21.938 21.297 1 98.69 304 PHE A C 1
ATOM 2198 O O . PHE A 1 304 ? -9.5 22.844 22.062 1 98.69 304 PHE A O 1
ATOM 2205 N N . CYS A 1 305 ? -10.961 22.031 20.734 1 98.31 305 CYS A N 1
ATOM 2206 C CA . CYS A 1 305 ? -12.094 22.922 21 1 98.31 305 CYS A CA 1
ATOM 2207 C C . CYS A 1 305 ? -13.406 22.266 20.578 1 98.31 305 CYS A C 1
ATOM 2209 O O . CYS A 1 305 ? -13.398 21.188 19.969 1 98.31 305 CYS A O 1
ATOM 2211 N N . GLU A 1 306 ? -14.523 22.812 20.984 1 98.38 306 GLU A N 1
ATOM 2212 C CA . GLU A 1 306 ? -15.828 22.266 20.609 1 98.38 306 GLU A CA 1
ATOM 2213 C C . GLU A 1 306 ? -16.141 22.562 19.141 1 98.38 306 GLU A C 1
ATOM 2215 O O . GLU A 1 306 ? -15.57 23.469 18.547 1 98.38 306 GLU A O 1
ATOM 2220 N N . LYS A 1 307 ? -17.078 21.75 18.578 1 98.19 307 LYS A N 1
ATOM 2221 C CA . LYS A 1 307 ? -17.516 22 17.219 1 98.19 307 LYS A CA 1
ATOM 2222 C C . LYS A 1 307 ? -18.031 23.422 17.062 1 98.19 307 LYS A C 1
ATOM 2224 O O . LYS A 1 307 ? -18.812 23.906 17.891 1 98.19 307 LYS A O 1
ATOM 2229 N N . GLY A 1 308 ? -17.547 24.094 16.016 1 98.31 308 GLY A N 1
ATOM 2230 C CA . GLY A 1 308 ? -17.984 25.453 15.75 1 98.31 308 GLY A CA 1
ATOM 2231 C C . GLY A 1 308 ? -17.141 26.5 16.453 1 98.31 308 GLY A C 1
ATOM 2232 O O . GLY A 1 308 ? -17.266 27.703 16.172 1 98.31 308 GLY A O 1
ATOM 2233 N N . GLU A 1 309 ? -16.25 26.078 17.266 1 98.62 309 GLU A N 1
ATOM 2234 C CA . GLU A 1 309 ? -15.477 27.031 18.062 1 98.62 309 GLU A CA 1
ATOM 2235 C C . GLU A 1 309 ? -14.078 27.219 17.469 1 98.62 309 GLU A C 1
ATOM 2237 O O . GLU A 1 309 ? -13.281 28 17.984 1 98.62 309 GLU A O 1
ATOM 2242 N N . GLY A 1 310 ? -13.773 26.547 16.406 1 98.56 310 GLY A N 1
ATOM 2243 C CA . GLY A 1 310 ? -12.461 26.641 15.789 1 98.56 310 GLY A CA 1
ATOM 2244 C C . GLY A 1 310 ? -12.102 28.047 15.336 1 98.56 310 GLY A C 1
ATOM 2245 O O . GLY A 1 310 ? -10.938 28.438 15.406 1 98.56 310 GLY A O 1
ATOM 2246 N N . GLY A 1 311 ? -13.078 28.734 14.828 1 98.5 311 GLY A N 1
ATOM 2247 C CA . GLY A 1 311 ? -12.852 30.109 14.422 1 98.5 311 GLY A CA 1
ATOM 2248 C C . GLY A 1 311 ? -12.406 31 15.562 1 98.5 311 GLY A C 1
ATOM 2249 O O . GLY A 1 311 ? -11.383 31.688 15.461 1 98.5 311 GLY A O 1
ATOM 2250 N N . ALA A 1 312 ? -13.156 30.953 16.641 1 98.62 312 ALA A N 1
ATOM 2251 C CA . ALA A 1 312 ? -12.828 31.75 17.812 1 98.62 312 ALA A CA 1
ATOM 2252 C C . ALA A 1 312 ? -11.469 31.359 18.375 1 98.62 312 ALA A C 1
ATOM 2254 O O . ALA A 1 312 ? -10.703 32.219 18.844 1 98.62 312 ALA A O 1
ATOM 2255 N N . LEU A 1 313 ? -11.172 30.109 18.344 1 98.69 313 LEU A N 1
ATOM 2256 C CA . LEU A 1 313 ? -9.875 29.609 18.781 1 98.69 313 LEU A CA 1
ATOM 2257 C C . LEU A 1 313 ? -8.75 30.234 17.953 1 98.69 313 LEU A C 1
ATOM 2259 O O . LEU A 1 313 ? -7.746 30.688 18.516 1 98.69 313 LEU A O 1
ATOM 2263 N N . ALA A 1 314 ? -8.898 30.25 16.688 1 98.5 314 ALA A N 1
ATOM 2264 C CA . ALA A 1 314 ? -7.887 30.828 15.805 1 98.5 314 ALA A CA 1
ATOM 2265 C C . ALA A 1 314 ? -7.699 32.312 16.078 1 98.5 314 ALA A C 1
ATOM 2267 O O . ALA A 1 314 ? -6.57 32.812 16.125 1 98.5 314 ALA A O 1
ATOM 2268 N N . GLU A 1 315 ? -8.727 33 16.297 1 97.94 315 GLU A N 1
ATOM 2269 C CA . GLU A 1 315 ? -8.711 34.438 16.516 1 97.94 315 GLU A CA 1
ATOM 2270 C C . GLU A 1 315 ? -8.023 34.812 17.828 1 97.94 315 GLU A C 1
ATOM 2272 O O . GLU A 1 315 ? -7.453 35.875 17.969 1 97.94 315 GLU A O 1
ATOM 2277 N N . SER A 1 316 ? -8.102 33.906 18.703 1 98.25 316 SER A N 1
ATOM 2278 C CA . SER A 1 316 ? -7.582 34.188 20.047 1 98.25 316 SER A CA 1
ATOM 2279 C C . SER A 1 316 ? -6.059 34.25 20.031 1 98.25 316 SER A C 1
ATOM 2281 O O . SER A 1 316 ? -5.457 34.75 20.984 1 98.25 316 SER A O 1
ATOM 2283 N N . GLY A 1 317 ? -5.422 33.719 18.984 1 97.38 317 GLY A N 1
ATOM 2284 C CA . GLY A 1 317 ? -3.971 33.688 18.922 1 97.38 317 GLY A CA 1
ATOM 2285 C C . GLY A 1 317 ? -3.391 32.406 19.531 1 97.38 317 GLY A C 1
ATOM 2286 O O . GLY A 1 317 ? -2.17 32.25 19.578 1 97.38 317 GLY A O 1
ATOM 2287 N N . ALA A 1 318 ? -4.219 31.516 19.922 1 98.5 318 ALA A N 1
ATOM 2288 C CA . ALA A 1 318 ? -3.793 30.297 20.609 1 98.5 318 ALA A CA 1
ATOM 2289 C C . ALA A 1 318 ? -2.869 29.453 19.719 1 98.5 318 ALA A C 1
ATOM 2291 O O . ALA A 1 318 ? -1.97 28.781 20.219 1 98.5 318 ALA A O 1
ATOM 2292 N N . LEU A 1 319 ? -3.035 29.516 18.406 1 98.81 319 LEU A N 1
ATOM 2293 C CA . LEU A 1 319 ? -2.35 28.609 17.484 1 98.81 319 LEU A CA 1
ATOM 2294 C C . LEU A 1 319 ? -0.957 29.125 17.156 1 98.81 319 LEU A C 1
ATOM 2296 O O . LEU A 1 319 ? -0.121 28.375 16.641 1 98.81 319 LEU A O 1
ATOM 2300 N N . ALA A 1 320 ? -0.649 30.422 17.422 1 98.62 320 ALA A N 1
ATOM 2301 C CA . ALA A 1 320 ? 0.557 31.141 17 1 98.62 320 ALA A CA 1
ATOM 2302 C C . ALA A 1 320 ? 1.689 30.938 18 1 98.62 320 ALA A C 1
ATOM 2304 O O . ALA A 1 320 ? 1.48 30.375 19.078 1 98.62 320 ALA A O 1
ATOM 2305 N N . PRO A 1 321 ? 2.943 31.297 17.594 1 98.5 321 PRO A N 1
ATOM 2306 C CA . PRO A 1 321 ? 4.02 31.281 18.578 1 98.5 321 PRO A CA 1
ATOM 2307 C C . PRO A 1 321 ? 3.652 32.031 19.859 1 98.5 321 PRO A C 1
ATOM 2309 O O . PRO A 1 321 ? 3.129 33.156 19.781 1 98.5 321 PRO A O 1
ATOM 2312 N N . GLY A 1 322 ? 3.879 31.375 20.953 1 97.25 322 GLY A N 1
ATOM 2313 C CA . GLY A 1 322 ? 3.527 31.984 22.234 1 97.25 322 GLY A CA 1
ATOM 2314 C C . GLY A 1 322 ? 2.105 31.672 22.656 1 97.25 322 GLY A C 1
ATOM 2315 O O . GLY A 1 322 ? 1.729 31.938 23.812 1 97.25 322 GLY A O 1
ATOM 2316 N N . GLY A 1 323 ? 1.291 31.094 21.812 1 97.88 323 GLY A N 1
ATOM 2317 C CA . GLY A 1 323 ? -0.08 30.734 22.141 1 97.88 323 GLY A CA 1
ATOM 2318 C C . GLY A 1 323 ? -0.184 29.469 22.969 1 97.88 323 GLY A C 1
ATOM 2319 O O . GLY A 1 323 ? 0.816 28.781 23.188 1 97.88 323 GLY A O 1
ATOM 2320 N N . SER A 1 324 ? -1.354 29.141 23.406 1 97.81 324 SER A N 1
ATOM 2321 C CA . SER A 1 324 ? -1.595 28.031 24.328 1 97.81 324 SER A CA 1
ATOM 2322 C C . SER A 1 324 ? -1.701 26.703 23.562 1 97.81 324 SER A C 1
ATOM 2324 O O . SER A 1 324 ? -1.62 25.641 24.172 1 97.81 324 SER A O 1
ATOM 2326 N N . LEU A 1 325 ? -1.868 26.734 22.234 1 98.44 325 LEU A N 1
ATOM 2327 C CA . LEU A 1 325 ? -2.031 25.531 21.422 1 98.44 325 LEU A CA 1
ATOM 2328 C C . LEU A 1 325 ? -1.128 25.578 20.188 1 98.44 325 LEU A C 1
ATOM 2330 O O . LEU A 1 325 ? -1.615 25.641 19.062 1 98.44 325 LEU A O 1
ATOM 2334 N N . PRO A 1 326 ? 0.174 25.516 20.438 1 98.81 326 PRO A N 1
ATOM 2335 C CA . PRO A 1 326 ? 1.074 25.562 19.297 1 98.81 326 PRO A CA 1
ATOM 2336 C C . PRO A 1 326 ? 0.67 24.594 18.188 1 98.81 326 PRO A C 1
ATOM 2338 O O . PRO A 1 326 ? 0.596 23.375 18.422 1 98.81 326 PRO A O 1
ATOM 2341 N N . THR A 1 327 ? 0.345 25.125 16.984 1 98.88 327 THR A N 1
ATOM 2342 C CA . THR A 1 327 ? -0.176 24.375 15.844 1 98.88 327 THR A CA 1
ATOM 2343 C C . THR A 1 327 ? 0.594 24.719 14.57 1 98.88 327 THR A C 1
ATOM 2345 O O . THR A 1 327 ? 0.761 25.891 14.234 1 98.88 327 THR A O 1
ATOM 2348 N N . ASN A 1 328 ? 1.045 23.641 13.891 1 98.94 328 ASN A N 1
ATOM 2349 C CA . ASN A 1 328 ? 1.775 23.766 12.633 1 98.94 328 ASN A CA 1
ATOM 2350 C C . ASN A 1 328 ? 3.002 24.656 12.781 1 98.94 328 ASN A C 1
ATOM 2352 O O . ASN A 1 328 ? 3.164 25.625 12.031 1 98.94 328 ASN A O 1
ATOM 2356 N N . THR A 1 329 ? 3.904 24.156 13.633 1 98.94 329 THR A N 1
ATOM 2357 C CA . THR A 1 329 ? 5.012 24.953 14.148 1 98.94 329 THR A CA 1
ATOM 2358 C C . THR A 1 329 ? 6.098 25.125 13.094 1 98.94 329 THR A C 1
ATOM 2360 O O . THR A 1 329 ? 6.996 25.953 13.242 1 98.94 329 THR A O 1
ATOM 2363 N N . GLY A 1 330 ? 6.047 24.406 12.07 1 98.81 330 GLY A N 1
ATOM 2364 C CA . GLY A 1 330 ? 6.977 24.578 10.961 1 98.81 330 GLY A CA 1
ATOM 2365 C C . GLY A 1 330 ? 6.438 25.484 9.875 1 98.81 330 GLY A C 1
ATOM 2366 O O . GLY A 1 330 ? 7.086 25.672 8.844 1 98.81 330 GLY A O 1
ATOM 2367 N N . GLY A 1 331 ? 5.273 26.016 10.031 1 98.81 331 GLY A N 1
ATOM 2368 C CA . GLY A 1 331 ? 4.609 26.797 9.016 1 98.81 331 GLY A CA 1
ATOM 2369 C C . GLY A 1 331 ? 3.625 26 8.18 1 98.81 331 GLY A C 1
ATOM 2370 O O . GLY A 1 331 ? 3.035 26.516 7.23 1 98.81 331 GLY A O 1
ATOM 2371 N N . GLY A 1 332 ? 3.527 24.75 8.484 1 98.69 332 GLY A N 1
ATOM 2372 C CA . GLY A 1 332 ? 2.551 23.891 7.816 1 98.69 332 GLY A CA 1
ATOM 2373 C C . GLY A 1 332 ? 2.676 23.906 6.305 1 98.69 332 GLY A C 1
ATOM 2374 O O . GLY A 1 332 ? 3.754 24.172 5.77 1 98.69 332 GLY A O 1
ATOM 2375 N N . GLN A 1 333 ? 1.6 23.469 5.691 1 98.69 333 GLN A N 1
ATOM 2376 C CA . GLN A 1 333 ? 1.525 23.406 4.238 1 98.69 333 GLN A CA 1
ATOM 2377 C C . GLN A 1 333 ? 1.16 24.766 3.646 1 98.69 333 GLN A C 1
ATOM 2379 O O . GLN A 1 333 ? 1.345 25 2.451 1 98.69 333 GLN A O 1
ATOM 2384 N N . LEU A 1 334 ? 0.647 25.625 4.473 1 98.62 334 LEU A N 1
ATOM 2385 C CA . LEU A 1 334 ? 0.202 26.938 4.039 1 98.62 334 LEU A CA 1
ATOM 2386 C C . LEU A 1 334 ? 1.391 27.875 3.809 1 98.62 334 LEU A C 1
ATOM 2388 O O . LEU A 1 334 ? 1.326 28.766 2.969 1 98.62 334 LEU A O 1
ATOM 2392 N N . SER A 1 335 ? 2.457 27.625 4.629 1 98.75 335 SER A N 1
ATOM 2393 C CA . SER A 1 335 ? 3.572 28.562 4.527 1 98.75 335 SER A CA 1
ATOM 2394 C C . SER A 1 335 ? 4.91 27.828 4.52 1 98.75 335 SER A C 1
ATOM 2396 O O . SER A 1 335 ? 5.918 28.375 4.07 1 98.75 335 SER A O 1
ATOM 2398 N N . GLY A 1 336 ? 4.992 26.672 5.113 1 98.56 336 GLY A N 1
ATOM 2399 C CA . GLY A 1 336 ? 6.219 25.891 5.145 1 98.56 336 GLY A CA 1
ATOM 2400 C C . GLY A 1 336 ? 6.566 25.266 3.809 1 98.56 336 GLY A C 1
ATOM 2401 O O . GLY A 1 336 ? 7.316 25.844 3.02 1 98.56 336 GLY A O 1
ATOM 2402 N N . TYR A 1 337 ? 6.105 24.141 3.525 1 98.12 337 TYR A N 1
ATOM 2403 C CA . TYR A 1 337 ? 6.211 23.406 2.273 1 98.12 337 TYR A CA 1
ATOM 2404 C C . TYR A 1 337 ? 5.094 22.375 2.156 1 98.12 337 TYR A C 1
ATOM 2406 O O . TYR A 1 337 ? 4.484 22 3.158 1 98.12 337 TYR A O 1
ATOM 2414 N N . TYR A 1 338 ? 4.844 22.016 0.929 1 97.5 338 TYR A N 1
ATOM 2415 C CA . TYR A 1 338 ? 3.768 21.047 0.721 1 97.5 338 TYR A CA 1
ATOM 2416 C C . TYR A 1 338 ? 4.316 19.703 0.241 1 97.5 338 TYR A C 1
ATOM 2418 O O . TYR A 1 338 ? 4.672 19.562 -0.931 1 97.5 338 TYR A O 1
ATOM 2426 N N . MET A 1 339 ? 4.32 18.75 1.129 1 97.62 339 MET A N 1
ATOM 2427 C CA . MET A 1 339 ? 4.734 17.375 0.868 1 97.62 339 MET A CA 1
ATOM 2428 C C . MET A 1 339 ? 3.727 16.375 1.447 1 97.62 339 MET A C 1
ATOM 2430 O O . MET A 1 339 ? 4.109 15.43 2.131 1 97.62 339 MET A O 1
ATOM 2434 N N . TRP A 1 340 ? 2.441 16.734 1.183 1 97.06 340 TRP A N 1
ATOM 2435 C CA . TRP A 1 340 ? 1.338 15.93 1.688 1 97.06 340 TRP A CA 1
ATOM 2436 C C . TRP A 1 340 ? 1.517 15.625 3.172 1 97.06 340 TRP A C 1
ATOM 2438 O O . TRP A 1 340 ? 1.832 16.531 3.959 1 97.06 340 TRP A O 1
ATOM 2448 N N . GLY A 1 341 ? 1.206 14.422 3.572 1 98.5 341 GLY A N 1
ATOM 2449 C CA . GLY A 1 341 ? 1.257 14.078 4.984 1 98.5 341 GLY A CA 1
ATOM 2450 C C . GLY A 1 341 ? 2.662 14.109 5.555 1 98.5 341 GLY A C 1
ATOM 2451 O O . GLY A 1 341 ? 2.842 14.109 6.773 1 98.5 341 GLY A O 1
ATOM 2452 N N . MET A 1 342 ? 3.658 14.203 4.707 1 98.81 342 MET A N 1
ATOM 2453 C CA . MET A 1 342 ? 5.035 14.234 5.191 1 98.81 342 MET A CA 1
ATOM 2454 C C . MET A 1 342 ? 5.379 15.594 5.781 1 98.81 342 MET A C 1
ATOM 2456 O O . MET A 1 342 ? 6.312 15.711 6.578 1 98.81 342 MET A O 1
ATOM 2460 N N . THR A 1 343 ? 4.633 16.641 5.379 1 98.81 343 THR A N 1
ATOM 2461 C CA . THR A 1 343 ? 4.859 17.969 5.949 1 98.81 343 THR A CA 1
ATOM 2462 C C . THR A 1 343 ? 4.59 17.969 7.449 1 98.81 343 THR A C 1
ATOM 2464 O O . THR A 1 343 ? 5.477 18.281 8.25 1 98.81 343 THR A O 1
ATOM 2467 N N . PRO A 1 344 ? 3.391 17.547 7.883 1 98.94 344 PRO A N 1
ATOM 2468 C CA . PRO A 1 344 ? 3.197 17.5 9.336 1 98.94 344 PRO A CA 1
ATOM 2469 C C . PRO A 1 344 ? 4.098 16.484 10.016 1 98.94 344 PRO A C 1
ATOM 2471 O O . PRO A 1 344 ? 4.562 16.703 11.133 1 98.94 344 PRO A O 1
ATOM 2474 N N . LEU A 1 345 ? 4.379 15.375 9.383 1 98.94 345 LEU A N 1
ATOM 2475 C CA . LEU A 1 345 ? 5.172 14.32 10.008 1 98.94 345 LEU A CA 1
ATOM 2476 C C . LEU A 1 345 ? 6.605 14.789 10.242 1 98.94 345 LEU A C 1
ATOM 2478 O O . LEU A 1 345 ? 7.176 14.539 11.305 1 98.94 345 LEU A O 1
ATOM 2482 N N . SER A 1 346 ? 7.219 15.445 9.266 1 98.94 346 SER A N 1
ATOM 2483 C CA . SER A 1 346 ? 8.602 15.898 9.414 1 98.94 346 SER A CA 1
ATOM 2484 C C . SER A 1 346 ? 8.734 16.891 10.555 1 98.94 346 SER A C 1
ATOM 2486 O O . SER A 1 346 ? 9.664 16.797 11.367 1 98.94 346 SER A O 1
ATOM 2488 N N . GLU A 1 347 ? 7.816 17.828 10.633 1 98.94 347 GLU A N 1
ATOM 2489 C CA . GLU A 1 347 ? 7.879 18.812 11.711 1 98.94 347 GLU A CA 1
ATOM 2490 C C . GLU A 1 347 ? 7.652 18.141 13.07 1 98.94 347 GLU A C 1
ATOM 2492 O O . GLU A 1 347 ? 8.242 18.547 14.07 1 98.94 347 GLU A O 1
ATOM 2497 N N . ALA A 1 348 ? 6.805 17.156 13.102 1 98.94 348 ALA A N 1
ATOM 2498 C CA . ALA A 1 348 ? 6.57 16.422 14.336 1 98.94 348 ALA A CA 1
ATOM 2499 C C . ALA A 1 348 ? 7.855 15.773 14.836 1 98.94 348 ALA A C 1
ATOM 2501 O O . ALA A 1 348 ? 8.156 15.805 16.031 1 98.94 348 ALA A O 1
ATOM 2502 N N . VAL A 1 349 ? 8.57 15.172 13.945 1 98.94 349 VAL A N 1
ATOM 2503 C CA . VAL A 1 349 ? 9.828 14.531 14.305 1 98.94 349 VAL A CA 1
ATOM 2504 C C . VAL A 1 349 ? 10.805 15.578 14.836 1 98.94 349 VAL A C 1
ATOM 2506 O O . VA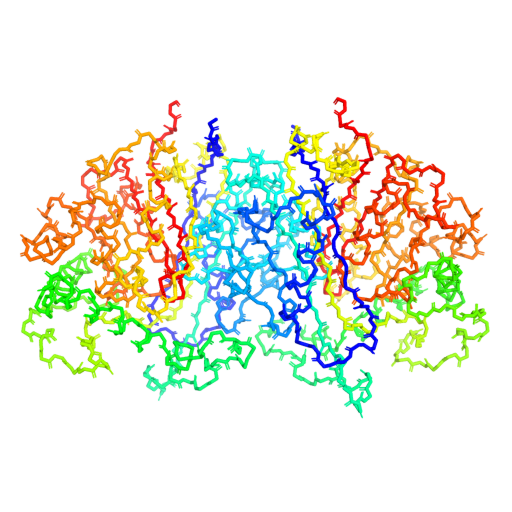L A 1 349 ? 11.453 15.367 15.867 1 98.94 349 VAL A O 1
ATOM 2509 N N . ILE A 1 350 ? 10.914 16.719 14.156 1 98.94 350 ILE A N 1
ATOM 2510 C CA . ILE A 1 350 ? 11.812 17.797 14.547 1 98.94 350 ILE A CA 1
ATOM 2511 C C . ILE A 1 350 ? 11.461 18.297 15.945 1 98.94 350 ILE A C 1
ATOM 2513 O O . ILE A 1 350 ? 12.336 18.422 16.797 1 98.94 350 ILE A O 1
ATOM 2517 N N . GLN A 1 351 ? 10.18 18.516 16.203 1 98.94 351 GLN A N 1
ATOM 2518 C CA . GLN A 1 351 ? 9.719 19 17.5 1 98.94 351 GLN A CA 1
ATOM 2519 C C . GLN A 1 351 ? 9.945 17.969 18.594 1 98.94 351 GLN A C 1
ATOM 2521 O O . GLN A 1 351 ? 10.406 18.297 19.688 1 98.94 351 GLN A O 1
ATOM 2526 N N . ALA A 1 352 ? 9.617 16.75 18.328 1 98.88 352 ALA A N 1
ATOM 2527 C CA . ALA A 1 352 ? 9.773 15.688 19.312 1 98.88 352 ALA A CA 1
ATOM 2528 C C . ALA A 1 352 ? 11.234 15.555 19.75 1 98.88 352 ALA A C 1
ATOM 2530 O O . ALA A 1 352 ? 11.523 15.273 20.906 1 98.88 352 ALA A O 1
ATOM 2531 N N . ARG A 1 353 ? 12.141 15.805 18.828 1 98.69 353 ARG A N 1
ATOM 2532 C CA . ARG A 1 353 ? 13.57 15.656 19.109 1 98.69 353 ARG A CA 1
ATOM 2533 C C . ARG A 1 353 ? 14.125 16.891 19.812 1 98.69 353 ARG A C 1
ATOM 2535 O O . ARG A 1 353 ? 15.297 16.906 20.203 1 98.69 353 ARG A O 1
ATOM 2542 N N . GLY A 1 354 ? 13.352 17.891 19.906 1 98.44 354 GLY A N 1
ATOM 2543 C CA . GLY A 1 354 ? 13.852 19.141 20.453 1 98.44 354 GLY A CA 1
ATOM 2544 C C . GLY A 1 354 ? 14.766 19.891 19.5 1 98.44 354 GLY A C 1
ATOM 2545 O O . GLY A 1 354 ? 15.641 20.641 19.938 1 98.44 354 GLY A O 1
ATOM 2546 N N . ALA A 1 355 ? 14.547 19.734 18.25 1 98.31 355 ALA A N 1
ATOM 2547 C CA . ALA A 1 355 ? 15.445 20.281 17.234 1 98.31 355 ALA A CA 1
ATOM 2548 C C . ALA A 1 355 ? 14.805 21.453 16.5 1 98.31 355 ALA A C 1
ATOM 2550 O O . ALA A 1 355 ? 15.25 21.828 15.414 1 98.31 355 ALA A O 1
ATOM 2551 N N . GLY A 1 356 ? 13.805 22.125 17.031 1 98.31 356 GLY A N 1
ATOM 2552 C CA . GLY A 1 356 ? 13.008 23.125 16.344 1 98.31 356 GLY A CA 1
ATOM 2553 C C . GLY A 1 356 ? 13.703 24.484 16.266 1 98.31 356 GLY A C 1
ATOM 2554 O O . GLY A 1 356 ? 13.273 25.359 15.523 1 98.31 356 GLY A O 1
ATOM 2555 N N . GLY A 1 357 ? 14.875 24.609 16.969 1 98.19 357 GLY A N 1
ATOM 2556 C CA . GLY A 1 357 ? 15.492 25.922 17 1 98.19 357 GLY A CA 1
ATOM 2557 C C . GLY A 1 357 ? 14.594 26.984 17.609 1 98.19 357 GLY A C 1
ATOM 2558 O O . GLY A 1 357 ? 14.055 26.812 18.703 1 98.19 357 GLY A O 1
ATOM 2559 N N . ASP A 1 358 ? 14.359 28.109 16.844 1 98.25 358 ASP A N 1
ATOM 2560 C CA . ASP A 1 358 ? 13.602 29.25 17.344 1 98.25 358 ASP A CA 1
ATOM 2561 C C . ASP A 1 358 ? 12.125 28.906 17.5 1 98.25 358 ASP A C 1
ATOM 2563 O O . ASP A 1 358 ? 11.406 29.547 18.266 1 98.25 358 ASP A O 1
ATOM 2567 N N . ARG A 1 359 ? 11.734 27.844 16.844 1 98.44 359 ARG A N 1
ATOM 2568 C CA . ARG A 1 359 ? 10.32 27.516 16.906 1 98.44 359 ARG A CA 1
ATOM 2569 C C . ARG A 1 359 ? 10.078 26.312 17.828 1 98.44 359 ARG A C 1
ATOM 2571 O O . ARG A 1 359 ? 8.969 25.797 17.891 1 98.44 359 ARG A O 1
ATOM 2578 N N . GLN A 1 360 ? 11.055 25.891 18.531 1 98.75 360 GLN A N 1
ATOM 2579 C CA . GLN A 1 360 ? 10.891 24.75 19.422 1 98.75 360 GLN A CA 1
ATOM 2580 C C . GLN A 1 360 ? 9.836 25.031 20.484 1 98.75 360 GLN A C 1
ATOM 2582 O O . GLN A 1 360 ? 9.906 26.047 21.188 1 98.75 360 GLN A O 1
ATOM 2587 N N . VAL A 1 361 ? 8.867 24.156 20.578 1 98.75 361 VAL A N 1
ATOM 2588 C CA . VAL A 1 361 ? 7.855 24.234 21.625 1 98.75 361 VAL A CA 1
ATOM 2589 C C . VAL A 1 361 ? 8.367 23.531 22.891 1 98.75 361 VAL A C 1
ATOM 2591 O O . VAL A 1 361 ? 8.977 22.469 22.812 1 98.75 361 VAL A O 1
ATOM 2594 N N . GLU A 1 362 ? 8.133 24.109 24.047 1 97.5 362 GLU A N 1
ATOM 2595 C CA . GLU A 1 362 ? 8.648 23.578 25.312 1 97.5 362 GLU A CA 1
ATOM 2596 C C . GLU A 1 362 ? 8.008 22.234 25.641 1 97.5 362 GLU A C 1
ATOM 2598 O O . GLU A 1 362 ? 8.703 21.281 25.984 1 97.5 362 GLU A O 1
ATOM 2603 N N . ASP A 1 363 ? 6.723 22.172 25.578 1 98.19 363 ASP A N 1
ATOM 2604 C CA . ASP A 1 363 ? 6.02 20.922 25.828 1 98.19 363 ASP A CA 1
ATOM 2605 C C . ASP A 1 363 ? 5.934 20.078 24.562 1 98.19 363 ASP A C 1
ATOM 2607 O O . ASP A 1 363 ? 4.98 20.203 23.797 1 98.19 363 ASP A O 1
ATOM 2611 N N . ASN A 1 364 ? 6.918 19.234 24.422 1 98.19 364 ASN A N 1
ATOM 2612 C CA . ASN A 1 364 ? 6.965 18.375 23.234 1 98.19 364 ASN A CA 1
ATOM 2613 C C . ASN A 1 364 ? 6.844 16.906 23.594 1 98.19 364 ASN A C 1
ATOM 2615 O O . ASN A 1 364 ? 7.348 16.047 22.875 1 98.19 364 ASN A O 1
ATOM 2619 N N . ASP A 1 365 ? 6.211 16.578 24.781 1 98.44 365 ASP A N 1
ATOM 2620 C CA . ASP A 1 365 ? 6.117 15.203 25.25 1 98.44 365 ASP A CA 1
ATOM 2621 C C . ASP A 1 365 ? 5.254 14.359 24.312 1 98.44 365 ASP A C 1
ATOM 2623 O O . ASP A 1 365 ? 5.508 13.172 24.125 1 98.44 365 ASP A O 1
ATOM 2627 N N . TYR A 1 366 ? 4.195 14.945 23.844 1 98.75 366 TYR A N 1
ATOM 2628 C CA . TYR A 1 366 ? 3.318 14.289 22.875 1 98.75 366 TYR A CA 1
ATOM 2629 C C . TYR A 1 366 ? 3.027 15.203 21.688 1 98.75 366 TYR A C 1
ATOM 2631 O O . TYR A 1 366 ? 2.596 16.344 21.875 1 98.75 366 TYR A O 1
ATOM 2639 N N . VAL A 1 367 ? 3.316 14.719 20.531 1 98.94 367 VAL A N 1
ATOM 2640 C CA . VAL A 1 367 ? 3.104 15.438 19.281 1 98.94 367 VAL A CA 1
ATOM 2641 C C . VAL A 1 367 ? 2.08 14.695 18.422 1 98.94 367 VAL A C 1
ATOM 2643 O O . VAL A 1 367 ? 2.229 13.5 18.156 1 98.94 367 VAL A O 1
ATOM 2646 N N . LEU A 1 368 ? 1.002 15.367 18.047 1 98.94 368 LEU A N 1
ATOM 2647 C CA . LEU A 1 368 ? -0.035 14.773 17.203 1 98.94 368 LEU A CA 1
ATOM 2648 C C . LEU A 1 368 ? 0.18 15.141 15.734 1 98.94 368 LEU A C 1
ATOM 2650 O O . LEU A 1 368 ? 0.489 16.281 15.414 1 98.94 368 LEU A O 1
ATOM 2654 N N . VAL A 1 369 ? 0.095 14.125 14.859 1 98.94 369 VAL A N 1
ATOM 2655 C CA . VAL A 1 369 ? 0.275 14.297 13.422 1 98.94 369 VAL A CA 1
ATOM 2656 C C . VAL A 1 369 ? -1.017 13.938 12.688 1 98.94 369 VAL A C 1
ATOM 2658 O O . VAL A 1 369 ? -1.564 12.852 12.883 1 98.94 369 VAL A O 1
ATOM 2661 N N . SER A 1 370 ? -1.43 14.844 11.852 1 98.62 370 SER A N 1
ATOM 2662 C CA . SER A 1 370 ? -2.629 14.625 11.047 1 98.62 370 SER A CA 1
ATOM 2663 C C . SER A 1 370 ? -2.279 14.383 9.586 1 98.62 370 SER A C 1
ATOM 2665 O O . SER A 1 370 ? -1.38 15.023 9.039 1 98.62 370 SER A O 1
ATOM 2667 N N . GLY A 1 371 ? -2.936 13.367 8.977 1 98.62 371 GLY A N 1
ATOM 2668 C CA . GLY A 1 371 ? -3.008 13.211 7.535 1 98.62 371 GLY A CA 1
ATOM 2669 C C . GLY A 1 371 ? -4.418 13.32 6.992 1 98.62 371 GLY A C 1
ATOM 2670 O O . GLY A 1 371 ? -5.371 12.852 7.621 1 98.62 371 GLY A O 1
ATOM 2671 N N . ASN A 1 372 ? -4.508 13.977 5.84 1 97.62 372 ASN A N 1
ATOM 2672 C CA . ASN A 1 372 ? -5.801 14.172 5.195 1 97.62 372 ASN A CA 1
ATOM 2673 C C . ASN A 1 372 ? -5.707 13.984 3.684 1 97.62 372 ASN A C 1
ATOM 2675 O O . ASN A 1 372 ? -4.812 14.531 3.041 1 97.62 372 ASN A O 1
ATOM 2679 N N . GLY A 1 373 ? -6.617 13.141 3.223 1 93.44 373 GLY A N 1
ATOM 2680 C CA . GLY A 1 373 ? -6.648 12.898 1.789 1 93.44 373 GLY A CA 1
ATOM 2681 C C . GLY A 1 373 ? -8.039 13 1.199 1 93.44 373 GLY A C 1
ATOM 2682 O O . GLY A 1 373 ? -9.031 12.969 1.93 1 93.44 373 GLY A O 1
ATOM 2683 N N . GLY A 1 374 ? -8.078 13.172 -0.185 1 90.94 374 GLY A N 1
ATOM 2684 C CA . GLY A 1 374 ? -9.367 13.438 -0.798 1 90.94 374 GLY A CA 1
ATOM 2685 C C . GLY A 1 374 ? -10.031 14.703 -0.287 1 90.94 374 GLY A C 1
ATOM 2686 O O . GLY A 1 374 ? -9.344 15.672 0.052 1 90.94 374 GLY A O 1
ATOM 2687 N N . ILE A 1 375 ? -11.289 14.75 -0.428 1 92.94 375 ILE A N 1
ATOM 2688 C CA . ILE A 1 375 ? -12.039 15.836 0.194 1 92.94 375 ILE A CA 1
ATOM 2689 C C . ILE A 1 375 ? -12.555 15.391 1.56 1 92.94 375 ILE A C 1
ATOM 2691 O O . ILE A 1 375 ? -13.703 14.938 1.683 1 92.94 375 ILE A O 1
ATOM 2695 N N . LEU A 1 376 ? -11.625 15.438 2.539 1 93.19 376 LEU A N 1
ATOM 2696 C CA . LEU A 1 376 ? -11.883 15 3.908 1 93.19 376 LEU A CA 1
ATOM 2697 C C . LEU A 1 376 ? -12.273 13.523 3.945 1 93.19 376 LEU A C 1
ATOM 2699 O O . LEU A 1 376 ? -13.023 13.094 4.824 1 93.19 376 LEU A O 1
ATOM 2703 N N . ALA A 1 377 ? -11.781 12.734 3 1 92.25 377 ALA A N 1
ATOM 2704 C CA . ALA A 1 377 ? -12.281 11.375 2.803 1 92.25 377 ALA A CA 1
ATOM 2705 C C . ALA A 1 377 ? -11.383 10.352 3.504 1 92.25 377 ALA A C 1
ATOM 2707 O O . ALA A 1 377 ? -11.859 9.305 3.949 1 92.25 377 ALA A O 1
ATOM 2708 N N . PHE A 1 378 ? -10.133 10.625 3.537 1 95.38 378 PHE A N 1
ATOM 2709 C CA . PHE A 1 378 ? -9.141 9.719 4.094 1 95.38 378 PHE A CA 1
ATOM 2710 C C . PHE A 1 378 ? -8.336 10.406 5.195 1 95.38 378 PHE A C 1
ATOM 2712 O O . PHE A 1 378 ? -7.898 11.547 5.031 1 95.38 378 PHE A O 1
ATOM 2719 N N . HIS A 1 379 ? -8.203 9.75 6.355 1 98.12 379 HIS A N 1
ATOM 2720 C CA . HIS A 1 379 ? -7.539 10.414 7.473 1 98.12 379 HIS A CA 1
ATOM 2721 C C . HIS A 1 379 ? -6.617 9.453 8.211 1 98.12 379 HIS A C 1
ATOM 2723 O O . HIS A 1 379 ? -6.926 8.266 8.344 1 98.12 379 HIS A O 1
ATOM 2729 N N . SER A 1 380 ? -5.496 9.883 8.594 1 98.75 380 SER A N 1
ATOM 2730 C CA . SER A 1 380 ? -4.613 9.18 9.523 1 98.75 380 SER A CA 1
ATOM 2731 C C . SER A 1 380 ? -4.188 10.078 10.672 1 98.75 380 SER A C 1
ATOM 2733 O O . SER A 1 380 ? -4.113 11.297 10.516 1 98.75 380 SER A O 1
ATOM 2735 N N . THR A 1 381 ? -4.012 9.547 11.828 1 98.88 381 THR A N 1
ATOM 2736 C CA . THR A 1 381 ? -3.518 10.234 13.008 1 98.88 381 THR A CA 1
ATOM 2737 C C . THR A 1 381 ? -2.381 9.445 13.656 1 98.88 381 THR A C 1
ATOM 2739 O O . THR A 1 381 ? -2.471 8.227 13.805 1 98.88 381 THR A O 1
ATOM 2742 N N . LEU A 1 382 ? -1.292 10.109 13.938 1 98.81 382 LEU A N 1
ATOM 2743 C CA . LEU A 1 382 ? -0.229 9.547 14.766 1 98.81 382 LEU A CA 1
ATOM 2744 C C . LEU A 1 382 ? -0.048 10.359 16.047 1 98.81 382 LEU A C 1
ATOM 2746 O O . LEU A 1 382 ? -0.212 11.578 16.031 1 98.81 382 LEU A O 1
ATOM 2750 N N . VAL A 1 383 ? 0.245 9.695 17.078 1 98.81 383 VAL A N 1
ATOM 2751 C CA . VAL A 1 383 ? 0.757 10.312 18.297 1 98.81 383 VAL A CA 1
ATOM 2752 C C . VAL A 1 383 ? 2.197 9.859 18.547 1 98.81 383 VAL A C 1
ATOM 2754 O O . VAL A 1 383 ? 2.459 8.672 18.75 1 98.81 383 VAL A O 1
ATOM 2757 N N . LEU A 1 384 ? 3.113 10.82 18.547 1 98.81 384 LEU A N 1
ATOM 2758 C CA . LEU A 1 384 ? 4.543 10.562 18.672 1 98.81 384 LEU A CA 1
ATOM 2759 C C . LEU A 1 384 ? 5.078 11.133 19.984 1 98.81 384 LEU A C 1
ATOM 2761 O O . LEU A 1 384 ? 4.492 12.055 20.547 1 98.81 384 LEU A O 1
ATOM 2765 N N . SER A 1 385 ? 6.207 10.562 20.438 1 98.69 385 SER A N 1
ATOM 2766 C CA . SER A 1 385 ? 6.816 11 21.688 1 98.69 385 SER A CA 1
ATOM 2767 C C . SER A 1 385 ? 8.328 10.773 21.672 1 98.69 385 SER A C 1
ATOM 2769 O O . SER A 1 385 ? 8.805 9.789 21.109 1 98.69 385 SER A O 1
ATOM 2771 N N . PRO A 1 386 ? 9.086 11.703 22.281 1 98.19 386 PRO A N 1
ATOM 2772 C CA . PRO A 1 386 ? 10.508 11.43 22.484 1 98.19 386 PRO A CA 1
ATOM 2773 C C . PRO A 1 386 ? 10.766 10.414 23.594 1 98.19 386 PRO A C 1
ATOM 2775 O O . PRO A 1 386 ? 11.898 9.969 23.781 1 98.19 386 PRO A O 1
ATOM 2778 N N . HIS A 1 387 ? 9.711 9.977 24.297 1 97.06 387 HIS A N 1
ATOM 2779 C CA . HIS A 1 387 ? 9.836 9.023 25.391 1 97.06 387 HIS A CA 1
ATOM 2780 C C . HIS A 1 387 ? 9.281 7.66 25 1 97.06 387 HIS A C 1
ATOM 2782 O O . HIS A 1 387 ? 8.281 7.57 24.281 1 97.06 387 HIS A O 1
ATOM 2788 N N . PRO A 1 388 ? 9.969 6.633 25.469 1 94.62 388 PRO A N 1
ATOM 2789 C CA . PRO A 1 388 ? 9.398 5.309 25.203 1 94.62 388 PRO A CA 1
ATOM 2790 C C . PRO A 1 388 ? 8.07 5.086 25.906 1 94.62 388 PRO A C 1
ATOM 2792 O O . PRO A 1 388 ? 7.801 5.715 26.938 1 94.62 388 PRO A O 1
ATOM 2795 N N . LYS A 1 389 ? 7.281 4.172 25.281 1 88.06 389 LYS A N 1
ATOM 2796 C CA . LYS A 1 389 ? 6.008 3.844 25.906 1 88.06 389 LYS A CA 1
ATOM 2797 C C . LYS A 1 389 ? 6.215 3.01 27.172 1 88.06 389 LYS A C 1
ATOM 2799 O O . LYS A 1 389 ? 7.07 2.121 27.188 1 88.06 389 LYS A O 1
ATOM 2804 N N . GLY A 1 390 ? 5.91 3.484 28.328 1 72.19 390 GLY A N 1
ATOM 2805 C CA . GLY A 1 390 ? 6.074 2.805 29.609 1 72.19 390 GLY A CA 1
ATOM 2806 C C . GLY A 1 390 ? 5.395 1.449 29.656 1 72.19 390 GLY A C 1
ATOM 2807 O O . GLY A 1 390 ? 4.496 1.174 28.859 1 72.19 390 GLY A O 1
ATOM 2808 N N . MET B 1 1 ? 12.867 -14.5 16.406 1 37.38 1 MET B N 1
ATOM 2809 C CA . MET B 1 1 ? 12.234 -15.32 15.383 1 37.38 1 MET B CA 1
ATOM 2810 C C . MET B 1 1 ? 10.977 -14.641 14.844 1 37.38 1 MET B C 1
ATOM 2812 O O . MET B 1 1 ? 10.219 -14.039 15.609 1 37.38 1 MET B O 1
ATOM 2816 N N . ALA B 1 2 ? 10.953 -14.477 13.586 1 51.06 2 ALA B N 1
ATOM 2817 C CA . ALA B 1 2 ? 9.828 -13.773 12.977 1 51.06 2 ALA B CA 1
ATOM 2818 C C . ALA B 1 2 ? 8.5 -14.438 13.352 1 51.06 2 ALA B C 1
ATOM 2820 O O . ALA B 1 2 ? 8.383 -15.664 13.297 1 51.06 2 ALA B O 1
ATOM 2821 N N . ILE B 1 3 ? 7.727 -13.828 14.258 1 58.94 3 ILE B N 1
ATOM 2822 C CA . ILE B 1 3 ? 6.426 -14.367 14.633 1 58.94 3 ILE B CA 1
ATOM 2823 C C . ILE B 1 3 ? 5.414 -14.086 13.523 1 58.94 3 ILE B C 1
ATOM 2825 O O . ILE B 1 3 ? 5.332 -12.969 13.016 1 58.94 3 ILE B O 1
ATOM 2829 N N . THR B 1 4 ? 5.004 -15.18 12.906 1 67.19 4 THR B N 1
ATOM 2830 C CA . THR B 1 4 ? 3.922 -15.031 11.938 1 67.19 4 THR B CA 1
ATOM 2831 C C . THR B 1 4 ? 2.641 -14.57 12.625 1 67.19 4 THR B C 1
ATOM 2833 O O . THR B 1 4 ? 2.217 -15.164 13.617 1 67.19 4 THR B O 1
ATOM 2836 N N . PRO B 1 5 ? 2.164 -13.477 12.047 1 75.62 5 PRO B N 1
ATOM 2837 C CA . PRO B 1 5 ? 0.881 -13.07 12.625 1 75.62 5 PRO B CA 1
ATOM 2838 C C . PRO B 1 5 ? -0.167 -14.18 12.57 1 75.62 5 PRO B C 1
ATOM 2840 O O . PRO B 1 5 ? -0.216 -14.938 11.602 1 75.62 5 PRO B O 1
ATOM 2843 N N . ASP B 1 6 ? -0.88 -14.336 13.57 1 91.12 6 ASP B N 1
ATOM 2844 C CA . ASP B 1 6 ? -1.947 -15.328 13.672 1 91.12 6 ASP B CA 1
ATOM 2845 C C . ASP B 1 6 ? -3.178 -14.891 12.883 1 91.12 6 ASP B C 1
ATOM 2847 O O . ASP B 1 6 ? -4.109 -14.312 13.445 1 91.12 6 ASP B O 1
ATOM 2851 N N . ALA B 1 7 ? -3.145 -15.188 11.594 1 97.5 7 ALA B N 1
ATOM 2852 C CA . ALA B 1 7 ? -4.207 -14.742 10.695 1 97.5 7 ALA B CA 1
ATOM 2853 C C . ALA B 1 7 ? -4.668 -15.883 9.789 1 97.5 7 ALA B C 1
ATOM 2855 O O . ALA B 1 7 ? -3.986 -16.906 9.672 1 97.5 7 ALA B O 1
ATOM 2856 N N . ALA B 1 8 ? -5.836 -15.75 9.25 1 98.75 8 ALA B N 1
ATOM 2857 C CA . ALA B 1 8 ? -6.402 -16.734 8.328 1 98.75 8 ALA B CA 1
ATOM 2858 C C . ALA B 1 8 ? -7.254 -16.047 7.258 1 98.75 8 ALA B C 1
ATOM 2860 O O . ALA B 1 8 ? -7.836 -14.992 7.5 1 98.75 8 ALA B O 1
ATOM 2861 N N . ILE B 1 9 ? -7.227 -16.625 6.109 1 98.94 9 ILE B N 1
ATOM 2862 C CA . ILE B 1 9 ? -8.188 -16.266 5.07 1 98.94 9 ILE B CA 1
ATOM 2863 C C . ILE B 1 9 ? -9.508 -16.984 5.32 1 98.94 9 ILE B C 1
ATOM 2865 O O . ILE B 1 9 ? -9.539 -18.219 5.43 1 98.94 9 ILE B O 1
ATOM 2869 N N . VAL B 1 10 ? -10.617 -16.188 5.336 1 98.94 10 VAL B N 1
ATOM 2870 C CA . VAL B 1 10 ? -11.883 -16.781 5.758 1 98.94 10 VAL B CA 1
ATOM 2871 C C . VAL B 1 10 ? -12.93 -16.594 4.664 1 98.94 10 VAL B C 1
ATOM 2873 O O . VAL B 1 10 ? -14.008 -17.203 4.715 1 98.94 10 VAL B O 1
ATOM 2876 N N . GLY B 1 11 ? -12.625 -15.781 3.736 1 98.94 11 GLY B N 1
ATOM 2877 C CA . GLY B 1 11 ? -13.523 -15.547 2.617 1 98.94 11 GLY B CA 1
ATOM 2878 C C . GLY B 1 11 ? -12.812 -15.516 1.277 1 98.94 11 GLY B C 1
ATOM 2879 O O . GLY B 1 11 ? -11.695 -15.008 1.174 1 98.94 11 GLY B O 1
ATOM 2880 N N . LEU B 1 12 ? -13.453 -16.031 0.291 1 98.94 12 LEU B N 1
ATOM 2881 C CA . LEU B 1 12 ? -13.023 -15.984 -1.103 1 98.94 12 LEU B CA 1
ATOM 2882 C C . LEU B 1 12 ? -14.18 -15.594 -2.016 1 98.94 12 LEU B C 1
ATOM 2884 O O . LEU B 1 12 ? -15.242 -16.203 -1.97 1 98.94 12 LEU B O 1
ATOM 2888 N N . GLY B 1 13 ? -13.984 -14.484 -2.729 1 98.94 13 GLY B N 1
ATOM 2889 C CA . GLY B 1 13 ? -14.961 -14.047 -3.717 1 98.94 13 GLY B CA 1
ATOM 2890 C C . GLY B 1 13 ? -14.375 -13.906 -5.109 1 98.94 13 GLY B C 1
ATOM 2891 O O . GLY B 1 13 ? -13.367 -13.219 -5.297 1 98.94 13 GLY B O 1
ATOM 2892 N N . MET B 1 14 ? -14.984 -14.547 -6.031 1 98.56 14 MET B N 1
ATOM 2893 C CA . MET B 1 14 ? -14.594 -14.5 -7.438 1 98.56 14 MET B CA 1
ATOM 2894 C C . MET B 1 14 ? -15.781 -14.109 -8.32 1 98.56 14 MET B C 1
ATOM 2896 O O . MET B 1 14 ? -16.922 -14.477 -8.031 1 98.56 14 MET B O 1
ATOM 2900 N N . THR B 1 15 ? -15.477 -13.352 -9.305 1 98.25 15 THR B N 1
ATOM 2901 C CA . THR B 1 15 ? -16.484 -13.047 -10.312 1 98.25 15 THR B CA 1
ATOM 2902 C C . THR B 1 15 ? -16.344 -13.977 -11.523 1 98.25 15 THR B C 1
ATOM 2904 O O . THR B 1 15 ? -15.414 -14.789 -11.57 1 98.25 15 THR B O 1
ATOM 2907 N N . GLU B 1 16 ? -17.328 -13.812 -12.414 1 95.94 16 GLU B N 1
ATOM 2908 C CA . GLU B 1 16 ? -17.062 -14.398 -13.727 1 95.94 16 GLU B CA 1
ATOM 2909 C C . GLU B 1 16 ? -15.773 -13.836 -14.328 1 95.94 16 GLU B C 1
ATOM 2911 O O . GLU B 1 16 ? -15.492 -12.641 -14.203 1 95.94 16 GLU B O 1
ATOM 2916 N N . MET B 1 17 ? -15.008 -14.781 -14.969 1 94.94 17 MET B N 1
ATOM 2917 C CA . MET B 1 17 ? -13.688 -14.422 -15.469 1 94.94 17 MET B CA 1
ATOM 2918 C C . MET B 1 17 ? -13.609 -14.609 -16.984 1 94.94 17 MET B C 1
ATOM 2920 O O . MET B 1 17 ? -14.297 -15.461 -17.547 1 94.94 17 MET B O 1
ATOM 2924 N N . GLY B 1 18 ? -12.711 -13.883 -17.562 1 93.75 18 GLY B N 1
ATOM 2925 C CA . GLY B 1 18 ? -12.445 -14.078 -18.969 1 93.75 18 GLY B CA 1
ATOM 2926 C C . GLY B 1 18 ? -13.055 -12.992 -19.844 1 93.75 18 GLY B C 1
ATOM 2927 O O . GLY B 1 18 ? -12.859 -11.805 -19.594 1 93.75 18 GLY B O 1
ATOM 2928 N N . LYS B 1 19 ? -13.672 -13.398 -20.922 1 92.19 19 LYS B N 1
ATOM 2929 C CA . LYS B 1 19 ? -14.25 -12.469 -21.875 1 92.19 19 LYS B CA 1
ATOM 2930 C C . LYS B 1 19 ? -15.641 -12.023 -21.438 1 92.19 19 LYS B C 1
ATOM 2932 O O . LYS B 1 19 ? -16.625 -12.312 -22.125 1 92.19 19 LYS B O 1
ATOM 2937 N N . VAL B 1 20 ? -15.633 -11.391 -20.312 1 92.56 20 VAL B N 1
ATOM 2938 C CA . VAL B 1 20 ? -16.859 -10.812 -19.766 1 92.56 20 VAL B CA 1
ATOM 2939 C C . VAL B 1 20 ? -16.859 -9.297 -19.984 1 92.56 20 VAL B C 1
ATOM 2941 O O . VAL B 1 20 ? -15.984 -8.594 -19.5 1 92.56 20 VAL B O 1
ATOM 2944 N N . TYR B 1 21 ? -17.891 -8.82 -20.703 1 92.81 21 TYR B N 1
ATOM 2945 C CA . TYR B 1 21 ? -17.891 -7.426 -21.125 1 92.81 21 TYR B CA 1
ATOM 2946 C C . TYR B 1 21 ? -19.047 -6.664 -20.469 1 92.81 21 TYR B C 1
ATOM 2948 O O . TYR B 1 21 ? -19.953 -7.273 -19.891 1 92.81 21 TYR B O 1
ATOM 2956 N N . GLY B 1 22 ? -18.969 -5.328 -20.422 1 92.56 22 GLY B N 1
ATOM 2957 C CA . GLY B 1 22 ? -20.062 -4.488 -19.984 1 92.56 22 GLY B CA 1
ATOM 2958 C C . GLY B 1 22 ? -19.984 -4.09 -18.516 1 92.56 22 GLY B C 1
ATOM 2959 O O . GLY B 1 22 ? -20.859 -3.396 -18 1 92.56 22 GLY B O 1
ATOM 2960 N N . ARG B 1 23 ? -19 -4.531 -17.859 1 94.06 23 ARG B N 1
ATOM 2961 C CA . ARG B 1 23 ? -18.812 -4.18 -16.469 1 94.06 23 ARG B CA 1
ATOM 2962 C C . ARG B 1 23 ? -17.484 -3.443 -16.266 1 94.06 23 ARG B C 1
ATOM 2964 O O . ARG B 1 23 ? -16.5 -3.742 -16.922 1 94.06 23 ARG B O 1
ATOM 2971 N N . SER B 1 24 ? -17.562 -2.445 -15.305 1 94.19 24 SER B N 1
ATOM 2972 C CA . SER B 1 24 ? -16.328 -1.728 -14.953 1 94.19 24 SER B CA 1
ATOM 2973 C C . SER B 1 24 ? -15.547 -2.469 -13.875 1 94.19 24 SER B C 1
ATOM 2975 O O . SER B 1 24 ? -16.094 -3.34 -13.188 1 94.19 24 SER B O 1
ATOM 2977 N N . ALA B 1 25 ? -14.289 -2.16 -13.797 1 95.31 25 ALA B N 1
ATOM 2978 C CA . ALA B 1 25 ? -13.43 -2.789 -12.797 1 95.31 25 ALA B CA 1
ATOM 2979 C C . ALA B 1 25 ? -13.984 -2.596 -11.391 1 95.31 25 ALA B C 1
ATOM 2981 O O . ALA B 1 25 ? -14.008 -3.531 -10.594 1 95.31 25 ALA B O 1
ATOM 2982 N N . PRO B 1 26 ? -14.508 -1.386 -11.023 1 96.44 26 PRO B N 1
ATOM 2983 C CA . PRO B 1 26 ? -15.102 -1.219 -9.695 1 96.44 26 PRO B CA 1
ATOM 2984 C C . PRO B 1 26 ? -16.328 -2.115 -9.477 1 96.44 26 PRO B C 1
ATOM 2986 O O . PRO B 1 26 ? -16.516 -2.631 -8.375 1 96.44 26 PRO B O 1
ATOM 2989 N N . GLN B 1 27 ? -17.109 -2.271 -10.484 1 97.19 27 GLN B N 1
ATOM 2990 C CA . GLN B 1 27 ? -18.266 -3.15 -10.359 1 97.19 27 GLN B CA 1
ATOM 2991 C C . GLN B 1 27 ? -17.828 -4.59 -10.086 1 97.19 27 GLN B C 1
ATOM 2993 O O . GLN B 1 27 ? -18.422 -5.27 -9.25 1 97.19 27 GLN B O 1
ATOM 2998 N N . PHE B 1 28 ? -16.797 -5.047 -10.805 1 97.75 28 PHE B N 1
ATOM 2999 C CA . PHE B 1 28 ? -16.234 -6.371 -10.539 1 97.75 28 PHE B CA 1
ATOM 3000 C C . PHE B 1 28 ? -15.711 -6.465 -9.117 1 97.75 28 PHE B C 1
ATOM 3002 O O . PHE B 1 28 ? -15.922 -7.473 -8.438 1 97.75 28 PHE B O 1
ATOM 3009 N N . ALA B 1 29 ? -15.055 -5.422 -8.68 1 98.5 29 ALA B N 1
ATOM 3010 C CA . ALA B 1 29 ? -14.461 -5.418 -7.344 1 98.5 29 ALA B CA 1
ATOM 3011 C C . ALA B 1 29 ? -15.539 -5.516 -6.27 1 98.5 29 ALA B C 1
ATOM 3013 O O . ALA B 1 29 ? -15.398 -6.266 -5.301 1 98.5 29 ALA B O 1
ATOM 3014 N N . VAL B 1 30 ? -16.578 -4.738 -6.434 1 98.5 30 VAL B N 1
ATOM 3015 C CA . VAL B 1 30 ? -17.688 -4.758 -5.48 1 98.5 30 VAL B CA 1
ATOM 3016 C C . VAL B 1 30 ? -18.281 -6.16 -5.406 1 98.5 30 VAL B C 1
ATOM 3018 O O . VAL B 1 30 ? -18.547 -6.672 -4.316 1 98.5 30 VAL B O 1
ATOM 3021 N N . GLU B 1 31 ? -18.5 -6.742 -6.543 1 98.62 31 GLU B N 1
ATOM 3022 C CA . GLU B 1 31 ? -19.062 -8.086 -6.586 1 98.62 31 GLU B CA 1
ATOM 3023 C C . GLU B 1 31 ? -18.141 -9.094 -5.895 1 98.62 31 GLU B C 1
ATOM 3025 O O . GLU B 1 31 ? -18.594 -9.922 -5.105 1 98.62 31 GLU B O 1
ATOM 3030 N N . ALA B 1 32 ? -16.859 -9.039 -6.191 1 98.88 32 ALA B N 1
ATOM 3031 C CA . ALA B 1 32 ? -15.906 -9.977 -5.613 1 98.88 32 ALA B CA 1
ATOM 3032 C C . ALA B 1 32 ? -15.859 -9.852 -4.094 1 98.88 32 ALA B C 1
ATOM 3034 O O . ALA B 1 32 ? -15.828 -10.852 -3.379 1 98.88 32 ALA B O 1
ATOM 3035 N N . ILE B 1 33 ? -15.82 -8.602 -3.582 1 98.88 33 ILE B N 1
ATOM 3036 C CA . ILE B 1 33 ? -15.766 -8.375 -2.143 1 98.88 33 ILE B CA 1
ATOM 3037 C C . ILE B 1 33 ? -17.062 -8.852 -1.49 1 98.88 33 ILE B C 1
ATOM 3039 O O . ILE B 1 33 ? -17.031 -9.477 -0.426 1 98.88 33 ILE B O 1
ATOM 3043 N N . SER B 1 34 ? -18.188 -8.578 -2.133 1 98.81 34 SER B N 1
ATOM 3044 C CA . SER B 1 34 ? -19.469 -9.047 -1.624 1 98.81 34 SER B CA 1
ATOM 3045 C C . SER B 1 34 ? -19.516 -10.57 -1.572 1 98.81 34 SER B C 1
ATOM 3047 O O . SER B 1 34 ? -19.984 -11.148 -0.583 1 98.81 34 SER B O 1
ATOM 3049 N N . ASN B 1 35 ? -19.062 -11.211 -2.666 1 98.88 35 ASN B N 1
ATOM 3050 C CA . ASN B 1 35 ? -19 -12.664 -2.705 1 98.88 35 ASN B CA 1
ATOM 3051 C C . ASN B 1 35 ? -18.109 -13.219 -1.601 1 98.88 35 ASN B C 1
ATOM 3053 O O . ASN B 1 35 ? -18.422 -14.242 -0.989 1 98.88 35 ASN B O 1
ATOM 3057 N N . ALA B 1 36 ? -16.984 -12.57 -1.351 1 98.94 36 ALA B N 1
ATOM 3058 C CA . ALA B 1 36 ? -16.062 -13.016 -0.317 1 98.94 36 ALA B CA 1
ATOM 3059 C C . ALA B 1 36 ? -16.688 -12.891 1.071 1 98.94 36 ALA B C 1
ATOM 3061 O O . ALA B 1 36 ? -16.516 -13.773 1.918 1 98.94 36 ALA B O 1
ATOM 3062 N N . ALA B 1 37 ? -17.328 -11.75 1.308 1 98.81 37 ALA B N 1
ATOM 3063 C CA . ALA B 1 37 ? -18 -11.562 2.586 1 98.81 37 ALA B CA 1
ATOM 3064 C C . ALA B 1 37 ? -19.062 -12.641 2.811 1 98.81 37 ALA B C 1
ATOM 3066 O O . ALA B 1 37 ? -19.125 -13.25 3.881 1 98.81 37 ALA B O 1
ATOM 3067 N N . GLN B 1 38 ? -19.828 -12.883 1.789 1 98.75 38 GLN B N 1
ATOM 3068 C CA . GLN B 1 38 ? -20.844 -13.922 1.873 1 98.75 38 GLN B CA 1
ATOM 3069 C C . GLN B 1 38 ? -20.219 -15.289 2.141 1 98.75 38 GLN B C 1
ATOM 3071 O O . GLN B 1 38 ? -20.703 -16.047 2.971 1 98.75 38 GLN B O 1
ATOM 3076 N N . ASP B 1 39 ? -19.141 -15.562 1.432 1 98.88 39 ASP B N 1
ATOM 3077 C CA . ASP B 1 39 ? -18.406 -16.812 1.612 1 98.88 39 ASP B CA 1
ATOM 3078 C C . ASP B 1 39 ? -17.953 -16.969 3.059 1 98.88 39 ASP B C 1
ATOM 3080 O O . ASP B 1 39 ? -17.969 -18.078 3.598 1 98.88 39 ASP B O 1
ATOM 3084 N N . ALA B 1 40 ? -17.594 -15.945 3.699 1 98.81 40 ALA B N 1
ATOM 3085 C CA . ALA B 1 40 ? -17.078 -15.961 5.07 1 98.81 40 ALA B CA 1
ATOM 3086 C C . ALA B 1 40 ? -18.234 -15.984 6.074 1 98.81 40 ALA B C 1
ATOM 3088 O O . ALA B 1 40 ? -18.016 -16.141 7.277 1 98.81 40 ALA B O 1
ATOM 3089 N N . GLY B 1 41 ? -19.438 -15.797 5.57 1 98.69 41 GLY B N 1
ATOM 3090 C CA . GLY B 1 41 ? -20.562 -15.633 6.48 1 98.69 41 GLY B CA 1
ATOM 3091 C C . GLY B 1 41 ? -20.625 -14.258 7.113 1 98.69 41 GLY B C 1
ATOM 3092 O O . GLY B 1 41 ? -21.109 -14.102 8.234 1 98.69 41 GLY B O 1
ATOM 3093 N N . LEU B 1 42 ? -20.062 -13.305 6.527 1 98.38 42 LEU B N 1
ATOM 3094 C CA . LEU B 1 42 ? -20.047 -11.914 6.969 1 98.38 42 LEU B CA 1
ATOM 3095 C C . LEU B 1 42 ? -20.844 -11.031 6.008 1 98.38 42 LEU B C 1
ATOM 3097 O O . LEU B 1 42 ? -21.234 -11.477 4.926 1 98.38 42 LEU B O 1
ATOM 3101 N N . GLN B 1 43 ? -21.125 -9.867 6.469 1 98 43 GLN B N 1
ATOM 3102 C CA . GLN B 1 43 ? -21.609 -8.781 5.625 1 98 43 GLN B CA 1
ATOM 3103 C C . GLN B 1 43 ? -20.5 -7.785 5.316 1 98 43 GLN B C 1
ATOM 3105 O O . GLN B 1 43 ? -19.516 -7.707 6.047 1 98 43 GLN B O 1
ATOM 3110 N N . VAL B 1 44 ? -20.703 -7.09 4.219 1 97.62 44 VAL B N 1
ATOM 3111 C CA . VAL B 1 44 ? -19.719 -6.062 3.877 1 97.62 44 VAL B CA 1
ATOM 3112 C C . VAL B 1 44 ? -19.562 -5.098 5.047 1 97.62 44 VAL B C 1
ATOM 3114 O O . VAL B 1 44 ? -18.453 -4.617 5.316 1 97.62 44 VAL B O 1
ATOM 3117 N N . ALA B 1 45 ? -20.609 -4.82 5.824 1 96.06 45 ALA B N 1
ATOM 3118 C CA . ALA B 1 45 ? -20.609 -3.896 6.957 1 96.06 45 ALA B CA 1
ATOM 3119 C C . ALA B 1 45 ? -19.734 -4.422 8.094 1 96.06 45 ALA B C 1
ATOM 3121 O O . ALA B 1 45 ? -19.359 -3.672 9 1 96.06 45 ALA B O 1
ATOM 3122 N N . ASP B 1 46 ? -19.422 -5.73 8.07 1 97.38 46 ASP B N 1
ATOM 3123 C CA . ASP B 1 46 ? -18.578 -6.336 9.102 1 97.38 46 ASP B CA 1
ATOM 3124 C C . ASP B 1 46 ? -17.094 -6.086 8.812 1 97.38 46 ASP B C 1
ATOM 3126 O O . ASP B 1 46 ? -16.25 -6.309 9.68 1 97.38 46 ASP B O 1
ATOM 3130 N N . LEU B 1 47 ? -16.812 -5.625 7.613 1 98.38 47 LEU B N 1
ATOM 3131 C CA . LEU B 1 47 ? -15.438 -5.367 7.227 1 98.38 47 LEU B CA 1
ATOM 3132 C C . LEU B 1 47 ? -15 -3.975 7.668 1 98.38 47 LEU B C 1
ATOM 3134 O O . LEU B 1 47 ? -15.727 -3.002 7.473 1 98.38 47 LEU B O 1
ATOM 3138 N N . ASP B 1 48 ? -13.797 -3.898 8.297 1 98.31 48 ASP B N 1
ATOM 3139 C CA . ASP B 1 48 ? -13.281 -2.602 8.727 1 98.31 48 ASP B CA 1
ATOM 3140 C C . ASP B 1 48 ? -11.938 -2.297 8.062 1 98.31 48 ASP B C 1
ATOM 3142 O O . ASP B 1 48 ? -11.297 -1.297 8.383 1 98.31 48 ASP B O 1
ATOM 3146 N N . GLY B 1 49 ? -11.484 -3.139 7.199 1 98.62 49 GLY B N 1
ATOM 3147 C CA . GLY B 1 49 ? -10.281 -2.932 6.41 1 98.62 49 GLY B CA 1
ATOM 3148 C C . GLY B 1 49 ? -10.461 -3.271 4.941 1 98.62 49 GLY B C 1
ATOM 3149 O O . GLY B 1 49 ? -11.188 -4.207 4.602 1 98.62 49 GLY B O 1
ATOM 3150 N N . LEU B 1 50 ? -9.82 -2.527 4.094 1 98.81 50 LEU B N 1
ATOM 3151 C CA . LEU B 1 50 ? -9.852 -2.732 2.648 1 98.81 50 LEU B CA 1
ATOM 3152 C C . LEU B 1 50 ? -8.508 -2.369 2.023 1 98.81 50 LEU B C 1
ATOM 3154 O O . LEU B 1 50 ? -8.07 -1.217 2.102 1 98.81 50 LEU B O 1
ATOM 3158 N N . LEU B 1 51 ? -7.793 -3.326 1.499 1 98.88 51 LEU B N 1
ATOM 3159 C CA . LEU B 1 51 ? -6.582 -3.135 0.708 1 98.88 51 LEU B CA 1
ATOM 3160 C C . LEU B 1 51 ? -6.848 -3.412 -0.768 1 98.88 51 LEU B C 1
ATOM 3162 O O . LEU B 1 51 ? -7.367 -4.473 -1.121 1 98.88 51 LEU B O 1
ATOM 3166 N N . ILE B 1 52 ? -6.465 -2.438 -1.618 1 98.56 52 ILE B N 1
ATOM 3167 C CA . ILE B 1 52 ? -6.836 -2.48 -3.027 1 98.56 52 ILE B CA 1
ATOM 3168 C C . ILE B 1 52 ? -5.578 -2.504 -3.893 1 98.56 52 ILE B C 1
ATOM 3170 O O . ILE B 1 52 ? -4.719 -1.629 -3.771 1 98.56 52 ILE B O 1
ATOM 3174 N N . ASN B 1 53 ? -5.418 -3.537 -4.656 1 97.69 53 ASN B N 1
ATOM 3175 C CA . ASN B 1 53 ? -4.434 -3.482 -5.734 1 97.69 53 ASN B CA 1
ATOM 3176 C C . ASN B 1 53 ? -5.008 -2.816 -6.98 1 97.69 53 ASN B C 1
ATOM 3178 O O . ASN B 1 53 ? -5.867 -3.387 -7.656 1 97.69 53 ASN B O 1
ATOM 3182 N N . SER B 1 54 ? -4.492 -1.654 -7.398 1 89.25 54 SER B N 1
ATOM 3183 C CA . SER B 1 54 ? -5.098 -0.803 -8.422 1 89.25 54 SER B CA 1
ATOM 3184 C C . SER B 1 54 ? -4.664 -1.222 -9.82 1 89.25 54 SER B C 1
ATOM 3186 O O . SER B 1 54 ? -5.199 -0.727 -10.812 1 89.25 54 SER B O 1
ATOM 3188 N N . GLY B 1 55 ? -3.77 -2.088 -9.883 1 86.69 55 GLY B N 1
ATOM 3189 C CA . GLY B 1 55 ? -3.293 -2.516 -11.188 1 86.69 55 GLY B CA 1
ATOM 3190 C C . GLY B 1 55 ? -2.6 -1.408 -11.961 1 86.69 55 GLY B C 1
ATOM 3191 O O . GLY B 1 55 ? -2.07 -0.467 -11.367 1 86.69 55 GLY B O 1
ATOM 3192 N N . LEU B 1 56 ? -2.492 -1.585 -13.234 1 77.75 56 LEU B N 1
ATOM 3193 C CA . LEU B 1 56 ? -1.789 -0.621 -14.07 1 77.75 56 LEU B CA 1
ATOM 3194 C C . LEU B 1 56 ? -2.721 0.507 -14.508 1 77.75 56 LEU B C 1
ATOM 3196 O O . LEU B 1 56 ? -2.273 1.632 -14.742 1 77.75 56 LEU B O 1
ATOM 3200 N N . GLY B 1 57 ? -3.965 0.195 -14.586 1 72.56 57 GLY B N 1
ATOM 3201 C CA . GLY B 1 57 ? -4.898 1.177 -15.117 1 72.56 57 GLY B CA 1
ATOM 3202 C C . GLY B 1 57 ? -5.473 2.09 -14.047 1 72.56 57 GLY B C 1
ATOM 3203 O O . GLY B 1 57 ? -6.031 3.143 -14.359 1 72.56 57 GLY B O 1
ATOM 3204 N N . GLY B 1 58 ? -5.277 1.735 -12.875 1 76.56 58 GLY B N 1
ATOM 3205 C CA . GLY B 1 58 ? -5.777 2.559 -11.781 1 76.56 58 GLY B CA 1
ATOM 3206 C C . GLY B 1 58 ? -7.285 2.709 -11.789 1 76.56 58 GLY B C 1
ATOM 3207 O O . GLY B 1 58 ? -7.816 3.713 -11.312 1 76.56 58 GLY B O 1
ATOM 3208 N N . GLN B 1 59 ? -7.961 1.771 -12.328 1 82.12 59 GLN B N 1
ATOM 3209 C CA . GLN B 1 59 ? -9.406 1.884 -12.469 1 82.12 59 GLN B CA 1
ATOM 3210 C C . GLN B 1 59 ? -10.117 1.664 -11.141 1 82.12 59 GLN B C 1
ATOM 3212 O O . GLN B 1 59 ? -11.25 2.102 -10.953 1 82.12 59 GLN B O 1
ATOM 3217 N N . VAL B 1 60 ? -9.531 0.939 -10.289 1 91.62 60 VAL B N 1
ATOM 3218 C CA . VAL B 1 60 ? -10.078 0.706 -8.961 1 91.62 60 VAL B CA 1
ATOM 3219 C C . VAL B 1 60 ? -9.188 1.366 -7.906 1 91.62 60 VAL B C 1
ATOM 3221 O O . VAL B 1 60 ? -7.973 1.173 -7.906 1 91.62 60 VAL B O 1
ATOM 3224 N N . GLY B 1 61 ? -9.789 2.191 -7.082 1 92.75 61 GLY B N 1
ATOM 3225 C CA . GLY B 1 61 ? -9.039 2.877 -6.039 1 92.75 61 GLY B CA 1
ATOM 3226 C C . GLY B 1 61 ? -9.828 3.068 -4.762 1 92.75 61 GLY B C 1
ATOM 3227 O O . GLY B 1 61 ? -10.758 2.305 -4.48 1 92.75 61 GLY B O 1
ATOM 3228 N N . LEU B 1 62 ? -9.398 3.98 -3.979 1 92.12 62 LEU B N 1
ATOM 3229 C CA . LEU B 1 62 ? -9.898 4.188 -2.625 1 92.12 62 LEU B CA 1
ATOM 3230 C C . LEU B 1 62 ? -11.398 4.457 -2.635 1 92.12 62 LEU B C 1
ATOM 3232 O O . LEU B 1 62 ? -12.109 4.066 -1.706 1 92.12 62 LEU B O 1
ATOM 3236 N N . PRO B 1 63 ? -11.953 5.078 -3.67 1 90 63 PRO B N 1
ATOM 3237 C CA . PRO B 1 63 ? -13.398 5.312 -3.693 1 90 63 PRO B CA 1
ATOM 3238 C C . PRO B 1 63 ? -14.203 4.016 -3.637 1 90 63 PRO B C 1
ATOM 3240 O O . PRO B 1 63 ? -15.422 4.051 -3.408 1 90 63 PRO B O 1
ATOM 3243 N N . LEU B 1 64 ? -13.523 2.893 -3.867 1 95.25 64 LEU B N 1
ATOM 3244 C CA . LEU B 1 64 ? -14.188 1.594 -3.781 1 95.25 64 LEU B CA 1
ATOM 3245 C C . LEU B 1 64 ? -14.859 1.415 -2.424 1 95.25 64 LEU B C 1
ATOM 3247 O O . LEU B 1 64 ? -15.914 0.779 -2.326 1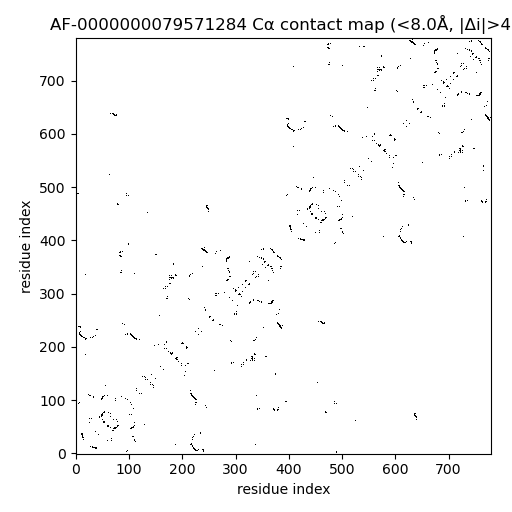 95.25 64 LEU B O 1
ATOM 3251 N N . ALA B 1 65 ? -14.25 1.95 -1.353 1 95 65 ALA B N 1
ATOM 3252 C CA . ALA B 1 65 ? -14.836 1.862 -0.019 1 95 65 ALA B CA 1
ATOM 3253 C C . ALA B 1 65 ? -16.234 2.486 0.006 1 95 65 ALA B C 1
ATOM 3255 O O . ALA B 1 65 ? -17.156 1.947 0.632 1 95 65 ALA B O 1
ATOM 3256 N N . LEU B 1 66 ? -16.391 3.611 -0.664 1 90.25 66 LEU B N 1
ATOM 3257 C CA . LEU B 1 66 ? -17.688 4.273 -0.754 1 90.25 66 LEU B CA 1
ATOM 3258 C C . LEU B 1 66 ? -18.672 3.439 -1.576 1 90.25 66 LEU B C 1
ATOM 3260 O O . LEU B 1 66 ? -19.844 3.342 -1.231 1 90.25 66 LEU B O 1
ATOM 3264 N N . ASP B 1 67 ? -18.125 2.873 -2.705 1 92.06 67 ASP B N 1
ATOM 3265 C CA . ASP B 1 67 ? -18.953 2.018 -3.547 1 92.06 67 ASP B CA 1
ATOM 3266 C C . ASP B 1 67 ? -19.516 0.843 -2.75 1 92.06 67 ASP B C 1
ATOM 3268 O O . ASP B 1 67 ? -20.625 0.381 -3.016 1 92.06 67 ASP B O 1
ATOM 3272 N N . LEU B 1 68 ? -18.75 0.395 -1.803 1 95.81 68 LEU B N 1
ATOM 3273 C CA . LEU B 1 68 ? -19.125 -0.754 -0.987 1 95.81 68 LEU B CA 1
ATOM 3274 C C . LEU B 1 68 ? -20.031 -0.33 0.171 1 95.81 68 LEU B C 1
ATOM 3276 O O . LEU B 1 68 ? -20.578 -1.176 0.872 1 95.81 68 LEU B O 1
ATOM 3280 N N . GLY B 1 69 ? -20.109 0.976 0.414 1 91.31 69 GLY B N 1
ATOM 3281 C CA . GLY B 1 69 ? -20.875 1.47 1.551 1 91.31 69 GLY B CA 1
ATOM 3282 C C . GLY B 1 69 ? -20.156 1.281 2.875 1 91.31 69 GLY B C 1
ATOM 3283 O O . GLY B 1 69 ? -20.797 1.211 3.928 1 91.31 69 GLY B O 1
ATOM 3284 N N . MET B 1 70 ? -18.875 1.146 2.766 1 92.44 70 MET B N 1
ATOM 3285 C CA . MET B 1 70 ? -18.125 0.999 4.008 1 92.44 70 MET B CA 1
ATOM 3286 C C . MET B 1 70 ? -18.125 2.299 4.805 1 92.44 70 MET B C 1
ATOM 3288 O O . MET B 1 70 ? -18 3.385 4.234 1 92.44 70 MET B O 1
ATOM 3292 N N . ARG B 1 71 ? -18.312 2.154 6.117 1 89.75 71 ARG B N 1
ATOM 3293 C CA . ARG B 1 71 ? -18.281 3.318 6.996 1 89.75 71 ARG B CA 1
ATOM 3294 C C . ARG B 1 71 ? -17.109 3.221 7.984 1 89.75 71 ARG B C 1
ATOM 3296 O O . ARG B 1 71 ? -16.938 2.193 8.641 1 89.75 71 ARG B O 1
ATOM 3303 N N . ASN B 1 72 ? -16.328 4.219 7.984 1 95.06 72 ASN B N 1
ATOM 3304 C CA . ASN B 1 72 ? -15.258 4.406 8.953 1 95.06 72 ASN B CA 1
ATOM 3305 C C . ASN B 1 72 ? -14.266 3.246 8.922 1 95.06 72 ASN B C 1
ATOM 3307 O O . ASN B 1 72 ? -13.906 2.707 9.969 1 95.06 72 ASN B O 1
ATOM 3311 N N . PRO B 1 73 ? -13.93 2.76 7.699 1 97.12 73 PRO B N 1
ATOM 3312 C CA . PRO B 1 73 ? -12.883 1.738 7.742 1 97.12 73 PRO B CA 1
ATOM 3313 C C . PRO B 1 73 ? -11.625 2.209 8.477 1 97.12 73 PRO B C 1
ATOM 3315 O O . PRO B 1 73 ? -11.234 3.371 8.352 1 97.12 73 PRO B O 1
ATOM 3318 N N . SER B 1 74 ? -11.047 1.312 9.258 1 97.56 74 SER B N 1
ATOM 3319 C CA . SER B 1 74 ? -9.875 1.63 10.062 1 97.56 74 SER B CA 1
ATOM 3320 C C . SER B 1 74 ? -8.586 1.311 9.32 1 97.56 74 SER B C 1
ATOM 3322 O O . SER B 1 74 ? -7.5 1.683 9.758 1 97.56 74 SER B O 1
ATOM 3324 N N . LEU B 1 75 ? -8.719 0.599 8.25 1 98.06 75 LEU B N 1
ATOM 3325 C CA . LEU B 1 75 ? -7.609 0.305 7.352 1 98.06 75 LEU B CA 1
ATOM 3326 C C . LEU B 1 75 ? -8.039 0.437 5.895 1 98.06 75 LEU B C 1
ATOM 3328 O O . LEU B 1 75 ? -8.914 -0.302 5.434 1 98.06 75 LEU B O 1
ATOM 3332 N N . LEU B 1 76 ? -7.527 1.41 5.176 1 98.25 76 LEU B N 1
ATOM 3333 C CA . LEU B 1 76 ? -7.871 1.649 3.777 1 98.25 76 LEU B CA 1
ATOM 3334 C C . LEU B 1 76 ? -6.672 2.199 3.01 1 98.25 76 LEU B C 1
ATOM 3336 O O . LEU B 1 76 ? -6.156 3.27 3.34 1 98.25 76 LEU B O 1
ATOM 3340 N N . ALA B 1 77 ? -6.188 1.463 2.008 1 98 77 ALA B N 1
ATOM 3341 C CA . ALA B 1 77 ? -5.078 1.926 1.176 1 98 77 ALA B CA 1
ATOM 3342 C C . ALA B 1 77 ? -5.035 1.168 -0.149 1 98 77 ALA B C 1
ATOM 3344 O O . ALA B 1 77 ? -5.551 0.051 -0.25 1 98 77 ALA B O 1
ATOM 3345 N N . GLU B 1 78 ? -4.535 1.813 -1.155 1 97 78 GLU B N 1
ATOM 3346 C CA . GLU B 1 78 ? -4.07 1.094 -2.336 1 97 78 GLU B CA 1
ATOM 3347 C C . GLU B 1 78 ? -2.664 0.537 -2.123 1 97 78 GLU B C 1
ATOM 3349 O O . GLU B 1 78 ? -1.815 1.194 -1.52 1 97 78 GLU B O 1
ATOM 3354 N N . VAL B 1 79 ? -2.482 -0.686 -2.562 1 97.44 79 VAL B N 1
ATOM 3355 C CA . VAL B 1 79 ? -1.194 -1.364 -2.467 1 97.44 79 VAL B CA 1
ATOM 3356 C C . VAL B 1 79 ? -0.755 -1.837 -3.85 1 97.44 79 VAL B C 1
ATOM 3358 O O . VAL B 1 79 ? -1.527 -2.475 -4.57 1 97.44 79 VAL B O 1
ATOM 3361 N N . GLN B 1 80 ? 0.493 -1.478 -4.207 1 95.81 80 GLN B N 1
ATOM 3362 C CA . GLN B 1 80 ? 1.009 -1.873 -5.516 1 95.81 80 GLN B CA 1
ATOM 3363 C C . GLN B 1 80 ? 2.369 -2.553 -5.387 1 95.81 80 GLN B C 1
ATOM 3365 O O . GLN B 1 80 ? 3.322 -1.958 -4.879 1 95.81 80 GLN B O 1
ATOM 3370 N N . ALA B 1 81 ? 2.377 -3.764 -5.754 1 96.5 81 ALA B N 1
ATOM 3371 C CA . ALA B 1 81 ? 3.582 -4.57 -5.918 1 96.5 81 ALA B CA 1
ATOM 3372 C C . ALA B 1 81 ? 3.467 -5.488 -7.133 1 96.5 81 ALA B C 1
ATOM 3374 O O . ALA B 1 81 ? 3.934 -6.629 -7.102 1 96.5 81 ALA B O 1
ATOM 3375 N N . TYR B 1 82 ? 2.703 -5.043 -8.094 1 94.62 82 TYR B N 1
ATOM 3376 C CA . TYR B 1 82 ? 2.451 -5.797 -9.312 1 94.62 82 TYR B CA 1
ATOM 3377 C C . TYR B 1 82 ? 1.916 -7.191 -9 1 94.62 82 TYR B C 1
ATOM 3379 O O . TYR B 1 82 ? 1.009 -7.34 -8.18 1 94.62 82 TYR B O 1
ATOM 3387 N N . GLY B 1 83 ? 2.398 -8.172 -9.734 1 97 83 GLY B N 1
ATOM 3388 C CA . GLY B 1 83 ? 1.862 -9.516 -9.547 1 97 83 GLY B CA 1
ATOM 3389 C C . GLY B 1 83 ? 2.086 -10.062 -8.156 1 97 83 GLY B C 1
ATOM 3390 O O . GLY B 1 83 ? 1.452 -11.039 -7.754 1 97 83 GLY B O 1
ATOM 3391 N N . SER B 1 84 ? 2.938 -9.469 -7.383 1 98.06 84 SER B N 1
ATOM 3392 C CA . SER B 1 84 ? 3.188 -9.938 -6.02 1 98.06 84 SER B CA 1
ATOM 3393 C C . SER B 1 84 ? 2.225 -9.289 -5.031 1 98.06 84 SER B C 1
ATOM 3395 O O . SER B 1 84 ? 2.23 -9.617 -3.844 1 98.06 84 SER B O 1
ATOM 3397 N N . SER B 1 85 ? 1.352 -8.43 -5.488 1 98.19 85 SER B N 1
ATOM 3398 C CA . SER B 1 85 ? 0.507 -7.598 -4.641 1 98.19 85 SER B CA 1
ATOM 3399 C C . SER B 1 85 ? -0.42 -8.445 -3.777 1 98.19 85 SER B C 1
ATOM 3401 O O . SER B 1 85 ? -0.731 -8.078 -2.643 1 98.19 85 SER B O 1
ATOM 3403 N N . ALA B 1 86 ? -0.931 -9.547 -4.316 1 98.81 86 ALA B N 1
ATOM 3404 C CA . ALA B 1 86 ? -1.86 -10.367 -3.545 1 98.81 86 ALA B CA 1
ATOM 3405 C C . ALA B 1 86 ? -1.219 -10.844 -2.244 1 98.81 86 ALA B C 1
ATOM 3407 O O . ALA B 1 86 ? -1.802 -10.695 -1.167 1 98.81 86 ALA B O 1
ATOM 3408 N N . GLY B 1 87 ? -0.036 -11.414 -2.367 1 98.75 87 GLY B N 1
ATOM 3409 C CA . GLY B 1 87 ? 0.681 -11.844 -1.177 1 98.75 87 GLY B CA 1
ATOM 3410 C C . GLY B 1 87 ? 1.032 -10.703 -0.245 1 98.75 87 GLY B C 1
ATOM 3411 O O . GLY B 1 87 ? 0.902 -10.828 0.975 1 98.75 87 GLY B O 1
ATOM 3412 N N . VAL B 1 88 ? 1.42 -9.578 -0.832 1 98.5 88 VAL B N 1
ATOM 3413 C CA . VAL B 1 88 ? 1.791 -8.398 -0.057 1 98.5 88 VAL B CA 1
ATOM 3414 C C . VAL B 1 88 ? 0.586 -7.898 0.737 1 98.5 88 VAL B C 1
ATOM 3416 O O . VAL B 1 88 ? 0.707 -7.566 1.919 1 98.5 88 VAL B O 1
ATOM 3419 N N . MET B 1 89 ? -0.581 -7.867 0.118 1 98.81 89 MET B N 1
ATOM 3420 C CA . MET B 1 89 ? -1.784 -7.391 0.795 1 98.81 89 MET B CA 1
ATOM 3421 C C . MET B 1 89 ? -2.174 -8.328 1.934 1 98.81 89 MET B C 1
ATOM 3423 O O . MET B 1 89 ? -2.568 -7.875 3.01 1 98.81 89 MET B O 1
ATOM 3427 N N . VAL B 1 90 ? -2.045 -9.633 1.738 1 98.81 90 VAL B N 1
ATOM 3428 C CA . VAL B 1 90 ? -2.375 -10.586 2.791 1 98.81 90 VAL B CA 1
ATOM 3429 C C . VAL B 1 90 ? -1.432 -10.391 3.977 1 98.81 90 VAL B C 1
ATOM 3431 O O . VAL B 1 90 ? -1.866 -10.398 5.133 1 98.81 90 VAL B O 1
ATOM 3434 N N . LEU B 1 91 ? -0.16 -10.227 3.688 1 98.25 91 LEU B N 1
ATOM 3435 C CA . LEU B 1 91 ? 0.817 -10.023 4.75 1 98.25 91 LEU B CA 1
ATOM 3436 C C . LEU B 1 91 ? 0.547 -8.719 5.496 1 98.25 91 LEU B C 1
ATOM 3438 O O . LEU B 1 91 ? 0.638 -8.672 6.723 1 98.25 91 LEU B O 1
ATOM 3442 N N . GLN B 1 92 ? 0.197 -7.684 4.746 1 97.94 92 GLN B N 1
ATOM 3443 C CA . GLN B 1 92 ? -0.119 -6.406 5.371 1 97.94 92 GLN B CA 1
ATOM 3444 C C . GLN B 1 92 ? -1.391 -6.504 6.211 1 97.94 92 GLN B C 1
ATOM 3446 O O . GLN B 1 92 ? -1.461 -5.945 7.309 1 97.94 92 GLN B O 1
ATOM 3451 N N . ALA B 1 93 ? -2.389 -7.168 5.68 1 98.44 93 ALA B N 1
ATOM 3452 C CA . ALA B 1 93 ? -3.623 -7.379 6.434 1 98.44 93 ALA B CA 1
ATOM 3453 C C . ALA B 1 93 ? -3.35 -8.133 7.734 1 98.44 93 ALA B C 1
ATOM 3455 O O . ALA B 1 93 ? -3.82 -7.727 8.797 1 98.44 93 ALA B O 1
ATOM 3456 N N . ALA B 1 94 ? -2.572 -9.172 7.641 1 97.75 94 ALA B N 1
ATOM 3457 C CA . ALA B 1 94 ? -2.244 -9.984 8.812 1 97.75 94 ALA B CA 1
ATOM 3458 C C . ALA B 1 94 ? -1.511 -9.156 9.859 1 97.75 94 ALA B C 1
ATOM 3460 O O . ALA B 1 94 ? -1.817 -9.242 11.055 1 97.75 94 ALA B O 1
ATOM 3461 N N . ALA B 1 95 ? -0.558 -8.383 9.414 1 96 95 ALA B N 1
ATOM 3462 C CA . ALA B 1 95 ? 0.209 -7.547 10.336 1 96 95 ALA B CA 1
ATOM 3463 C C . ALA B 1 95 ? -0.682 -6.496 10.992 1 96 95 ALA B C 1
ATOM 3465 O O . ALA B 1 95 ? -0.563 -6.238 12.195 1 96 95 ALA B O 1
ATOM 3466 N N . ALA B 1 96 ? -1.555 -5.883 10.211 1 95.94 96 ALA B N 1
ATOM 3467 C CA . ALA B 1 96 ? -2.459 -4.859 10.727 1 95.94 96 ALA B CA 1
ATOM 3468 C C . ALA B 1 96 ? -3.41 -5.441 11.773 1 95.94 96 ALA B C 1
ATOM 3470 O O . ALA B 1 96 ? -3.689 -4.805 12.789 1 95.94 96 ALA B O 1
ATOM 3471 N N . ILE B 1 97 ? -3.906 -6.59 11.484 1 96.25 97 ILE B N 1
ATOM 3472 C CA . ILE B 1 97 ? -4.809 -7.273 12.398 1 96.25 97 ILE B CA 1
ATOM 3473 C C . ILE B 1 97 ? -4.074 -7.598 13.695 1 96.25 97 ILE B C 1
ATOM 3475 O O . ILE B 1 97 ? -4.598 -7.363 14.789 1 96.25 97 ILE B O 1
ATOM 3479 N N . ALA B 1 98 ? -2.875 -8.102 13.562 1 94 98 ALA B N 1
ATOM 3480 C CA . ALA B 1 98 ? -2.068 -8.414 14.734 1 94 98 ALA B CA 1
ATOM 3481 C C . ALA B 1 98 ? -1.795 -7.16 15.562 1 94 98 ALA B C 1
ATOM 3483 O O . ALA B 1 98 ? -1.724 -7.227 16.797 1 94 98 ALA B O 1
ATOM 3484 N N . ALA B 1 99 ? -1.68 -6.047 14.883 1 91.69 99 ALA B N 1
ATOM 3485 C CA . ALA B 1 99 ? -1.385 -4.777 15.547 1 91.69 99 ALA B CA 1
ATOM 3486 C C . ALA B 1 99 ? -2.658 -4.129 16.078 1 91.69 99 ALA B C 1
ATOM 3488 O O . ALA B 1 99 ? -2.611 -3.047 16.672 1 91.69 99 ALA B O 1
ATOM 3489 N N . GLY B 1 100 ? -3.84 -4.746 15.867 1 92.19 100 GLY B N 1
ATOM 3490 C CA . GLY B 1 100 ? -5.105 -4.227 16.359 1 92.19 100 GLY B CA 1
ATOM 3491 C C . GLY B 1 100 ? -5.652 -3.09 15.523 1 92.19 100 GLY B C 1
ATOM 3492 O O . GLY B 1 100 ? -6.539 -2.355 15.961 1 92.19 100 GLY B O 1
ATOM 3493 N N . GLN B 1 101 ? -5.18 -2.934 14.312 1 94.25 101 GLN B N 1
ATOM 3494 C CA . GLN B 1 101 ? -5.574 -1.829 13.445 1 94.25 101 GLN B CA 1
ATOM 3495 C C . GLN B 1 101 ? -6.871 -2.15 12.703 1 94.25 101 GLN B C 1
ATOM 3497 O O . GLN B 1 101 ? -7.551 -1.247 12.211 1 94.25 101 GLN B O 1
ATOM 3502 N N . ALA B 1 102 ? -7.168 -3.393 12.555 1 96.62 102 ALA B N 1
ATOM 3503 C CA . ALA B 1 102 ? -8.367 -3.887 11.883 1 96.62 102 ALA B CA 1
ATOM 3504 C C . ALA B 1 102 ? -8.742 -5.281 12.383 1 96.62 102 ALA B C 1
ATOM 3506 O O . ALA B 1 102 ? -7.938 -5.949 13.039 1 96.62 102 ALA B O 1
ATOM 3507 N N . THR B 1 103 ? -9.961 -5.711 12.055 1 97.44 103 THR B N 1
ATOM 3508 C CA . THR B 1 103 ? -10.422 -7.02 12.516 1 97.44 103 THR B CA 1
ATOM 3509 C C . THR B 1 103 ? -10.727 -7.93 11.328 1 97.44 103 THR B C 1
ATOM 3511 O O . THR B 1 103 ? -10.539 -9.148 11.406 1 97.44 103 THR B O 1
ATOM 3514 N N . ALA B 1 104 ? -11.25 -7.41 10.297 1 98.62 104 ALA B N 1
ATOM 3515 C CA . ALA B 1 104 ? -11.57 -8.133 9.062 1 98.62 104 ALA B CA 1
ATOM 3516 C C . ALA B 1 104 ? -11.242 -7.293 7.836 1 98.62 104 ALA B C 1
ATOM 3518 O O . ALA B 1 104 ? -11.844 -6.238 7.617 1 98.62 104 ALA B O 1
ATOM 3519 N N . VAL B 1 105 ? -10.297 -7.75 7.066 1 98.88 105 VAL B N 1
ATOM 3520 C CA . VAL B 1 105 ? -9.742 -6.953 5.977 1 98.88 105 VAL B CA 1
ATOM 3521 C C . VAL B 1 105 ? -10.031 -7.637 4.641 1 98.88 105 VAL B C 1
ATOM 3523 O O . VAL B 1 105 ? -9.695 -8.805 4.449 1 98.88 105 VAL B O 1
ATOM 3526 N N . ALA B 1 106 ? -10.664 -6.914 3.723 1 98.94 106 ALA B N 1
ATOM 3527 C CA . ALA B 1 106 ? -10.781 -7.383 2.344 1 98.94 106 ALA B CA 1
ATOM 3528 C C . ALA B 1 106 ? -9.555 -6.992 1.526 1 98.94 106 ALA B C 1
ATOM 3530 O O . ALA B 1 106 ? -9.07 -5.863 1.624 1 98.94 106 ALA B O 1
ATOM 3531 N N . CYS B 1 107 ? -8.961 -7.91 0.835 1 98.94 107 CYS B N 1
ATOM 3532 C CA . CYS B 1 107 ? -7.953 -7.691 -0.197 1 98.94 107 CYS B CA 1
ATOM 3533 C C . CYS B 1 107 ? -8.523 -7.969 -1.582 1 98.94 107 CYS B C 1
ATOM 3535 O O . CYS B 1 107 ? -9.062 -9.047 -1.829 1 98.94 107 CYS B O 1
ATOM 3537 N N . VAL B 1 108 ? -8.352 -6.957 -2.541 1 98.88 108 VAL B N 1
ATOM 3538 C CA . VAL B 1 108 ? -9.07 -7.148 -3.797 1 98.88 108 VAL B CA 1
ATOM 3539 C C . VAL B 1 108 ? -8.195 -6.707 -4.965 1 98.88 108 VAL B C 1
ATOM 3541 O O . VAL B 1 108 ? -7.398 -5.773 -4.836 1 98.88 108 VAL B O 1
ATOM 3544 N N . PHE B 1 109 ? -8.32 -7.406 -6.027 1 98.62 109 PHE B N 1
ATOM 3545 C CA . PHE B 1 109 ? -7.84 -7 -7.344 1 98.62 109 PHE B CA 1
ATOM 3546 C C . PHE B 1 109 ? -8.93 -7.176 -8.398 1 98.62 109 PHE B C 1
ATOM 3548 O O . PHE B 1 109 ? -9.641 -8.188 -8.406 1 98.62 109 PHE B O 1
ATOM 3555 N N . ALA B 1 110 ? -9.117 -6.16 -9.242 1 97.94 110 ALA B N 1
ATOM 3556 C CA . ALA B 1 110 ? -10.047 -6.164 -10.367 1 97.94 110 ALA B CA 1
ATOM 3557 C C . ALA B 1 110 ? -9.414 -5.551 -11.609 1 97.94 110 ALA B C 1
ATOM 3559 O O . ALA B 1 110 ? -8.648 -4.59 -11.516 1 97.94 110 ALA B O 1
ATOM 3560 N N . ASP B 1 111 ? -9.734 -6.113 -12.742 1 94.56 111 ASP B N 1
ATOM 3561 C CA . ASP B 1 111 ? -9.18 -5.605 -13.992 1 94.56 111 ASP B CA 1
ATOM 3562 C C . ASP B 1 111 ? -10.133 -5.859 -15.156 1 94.56 111 ASP B C 1
ATOM 3564 O O . ASP B 1 111 ? -10.883 -6.836 -15.156 1 94.56 111 ASP B O 1
ATOM 3568 N N . VAL B 1 112 ? -10.133 -4.906 -16.109 1 93.75 112 VAL B N 1
ATOM 3569 C CA . VAL B 1 112 ? -10.938 -5.027 -17.328 1 93.75 112 VAL B CA 1
ATOM 3570 C C . VAL B 1 112 ? -10.086 -4.664 -18.547 1 93.75 112 VAL B C 1
ATOM 3572 O O . VAL B 1 112 ? -10.398 -3.709 -19.266 1 93.75 112 VAL B O 1
ATOM 3575 N N . PRO B 1 113 ? -9.125 -5.477 -18.859 1 90.38 113 PRO B N 1
ATOM 3576 C CA . PRO B 1 113 ? -8.266 -5.152 -20 1 90.38 113 PRO B CA 1
ATOM 3577 C C . PRO B 1 113 ? -8.914 -5.48 -21.328 1 90.38 113 PRO B C 1
ATOM 3579 O O . PRO B 1 113 ? -8.492 -4.973 -22.375 1 90.38 113 PRO B O 1
ATOM 3582 N N . LEU B 1 114 ? -9.898 -6.336 -21.344 1 90 114 LEU B N 1
ATOM 3583 C CA . LEU B 1 114 ? -10.547 -6.754 -22.578 1 90 114 LEU B CA 1
ATOM 3584 C C . LEU B 1 114 ? -11.75 -5.863 -22.891 1 90 114 LEU B C 1
ATOM 3586 O O . LEU B 1 114 ? -12.523 -5.52 -22 1 90 114 LEU B O 1
ATOM 3590 N N . THR B 1 115 ? -11.695 -5.352 -24.078 1 85.56 115 THR B N 1
ATOM 3591 C CA . THR B 1 115 ? -12.836 -4.586 -24.578 1 85.56 115 THR B CA 1
ATOM 3592 C C . THR B 1 115 ? -13.5 -5.305 -25.75 1 85.56 115 THR B C 1
ATOM 3594 O O . THR B 1 115 ? -12.828 -5.938 -26.562 1 85.56 115 THR B O 1
ATOM 3597 N N . GLN B 1 116 ? -14.781 -5.148 -25.766 1 78.5 116 GLN B N 1
ATOM 3598 C CA . GLN B 1 116 ? -15.523 -5.836 -26.828 1 78.5 116 GLN B CA 1
ATOM 3599 C C . GLN B 1 116 ? -15.133 -5.309 -28.203 1 78.5 116 GLN B C 1
ATOM 3601 O O . GLN B 1 116 ? -15.086 -4.098 -28.422 1 78.5 116 GLN B O 1
ATOM 3606 N N . GLY B 1 117 ? -14.914 -6.188 -29.141 1 71.44 117 GLY B N 1
ATOM 3607 C CA . GLY B 1 117 ? -14.617 -5.836 -30.516 1 71.44 117 GLY B CA 1
ATOM 3608 C C . GLY B 1 117 ? -13.148 -5.57 -30.766 1 71.44 117 GLY B C 1
ATOM 3609 O O . GLY B 1 117 ? -12.727 -5.395 -31.906 1 71.44 117 GLY B O 1
ATOM 3610 N N . LYS B 1 118 ? -12.414 -5.312 -29.625 1 62.94 118 LYS B N 1
ATOM 3611 C CA . LYS B 1 118 ? -10.992 -5.047 -29.812 1 62.94 118 LYS B CA 1
ATOM 3612 C C . LYS B 1 118 ? -10.156 -6.289 -29.5 1 62.94 118 LYS B C 1
ATOM 3614 O O . LYS B 1 118 ? -10.477 -7.047 -28.578 1 62.94 118 LYS B O 1
ATOM 3619 N N . SER B 1 119 ? -9.195 -6.504 -30.391 1 56.38 119 SER B N 1
ATOM 3620 C CA . SER B 1 119 ? -8.375 -7.695 -30.234 1 56.38 119 SER B CA 1
ATOM 3621 C C . SER B 1 119 ? -7.512 -7.602 -28.969 1 56.38 119 SER B C 1
ATOM 3623 O O . SER B 1 119 ? -7.125 -6.504 -28.562 1 56.38 119 SER B O 1
ATOM 3625 N N . THR B 1 120 ? -7.262 -8.75 -28.219 1 54.06 120 THR B N 1
ATOM 3626 C CA . THR B 1 120 ? -6.508 -8.891 -26.984 1 54.06 120 THR B CA 1
ATOM 3627 C C . THR B 1 120 ? -5.082 -8.375 -27.156 1 54.06 120 THR B C 1
ATOM 3629 O O . THR B 1 120 ? -4.512 -7.789 -26.234 1 54.06 120 THR B O 1
ATOM 3632 N N . GLY B 1 121 ? -4.441 -8.648 -28.234 1 49.56 121 GLY B N 1
ATOM 3633 C CA . GLY B 1 121 ? -3.059 -8.266 -28.469 1 49.56 121 GLY B CA 1
ATOM 3634 C C . GLY B 1 121 ? -2.85 -6.762 -28.438 1 49.56 121 GLY B C 1
ATOM 3635 O O . GLY B 1 121 ? -1.757 -6.285 -28.125 1 49.56 121 GLY B O 1
ATOM 3636 N N . ALA B 1 122 ? -3.848 -5.992 -28.734 1 43.12 122 ALA B N 1
ATOM 3637 C CA . ALA B 1 122 ? -3.729 -4.547 -28.891 1 43.12 122 ALA B CA 1
ATOM 3638 C C . ALA B 1 122 ? -3.562 -3.865 -27.531 1 43.12 122 ALA B C 1
ATOM 3640 O O . ALA B 1 122 ? -2.934 -2.809 -27.438 1 43.12 122 ALA B O 1
ATOM 3641 N N . MET B 1 123 ? -4.039 -4.422 -26.609 1 45.22 123 MET B N 1
ATOM 3642 C CA . MET B 1 123 ? -4.125 -3.713 -25.328 1 45.22 123 MET B CA 1
ATOM 3643 C C . MET B 1 123 ? -2.791 -3.752 -24.594 1 45.22 123 MET B C 1
ATOM 3645 O O . MET B 1 123 ? -2.359 -2.744 -24.031 1 45.22 123 MET B O 1
ATOM 3649 N N . TYR B 1 124 ? -2.174 -4.91 -24.547 1 46.91 124 TYR B N 1
ATOM 3650 C CA . TYR B 1 124 ? -0.908 -4.934 -23.812 1 46.91 124 TYR B CA 1
ATOM 3651 C C . TYR B 1 124 ? 0.212 -4.324 -24.656 1 46.91 124 TYR B C 1
ATOM 3653 O O . TYR B 1 124 ? 1.321 -4.117 -24.156 1 46.91 124 TYR B O 1
ATOM 3661 N N . ALA B 1 125 ? -0.198 -4.043 -25.875 1 41.22 125 ALA B N 1
ATOM 3662 C CA . ALA B 1 125 ? 0.705 -3.344 -26.797 1 41.22 125 ALA B CA 1
ATOM 3663 C C . ALA B 1 125 ? 0.568 -1.831 -26.641 1 41.22 125 ALA B C 1
ATOM 3665 O O . ALA B 1 125 ? 1.274 -1.069 -27.312 1 41.22 125 ALA B O 1
ATOM 3666 N N . ASP B 1 126 ? -0.335 -1.465 -25.906 1 37.62 126 ASP B N 1
ATOM 3667 C CA . ASP B 1 126 ? -0.57 -0.029 -25.781 1 37.62 126 ASP B CA 1
ATOM 3668 C C . ASP B 1 126 ? 0.695 0.699 -25.328 1 37.62 126 ASP B C 1
ATOM 3670 O O . ASP B 1 126 ? 1.255 0.392 -24.281 1 37.62 126 ASP B O 1
ATOM 3674 N N . PRO B 1 127 ? 1.208 1.424 -26.188 1 36.09 127 PRO B N 1
ATOM 3675 C CA . PRO B 1 127 ? 2.396 2.232 -25.906 1 36.09 127 PRO B CA 1
ATOM 3676 C C . PRO B 1 127 ? 2.295 2.994 -24.594 1 36.09 127 PRO B C 1
ATOM 3678 O O . PRO B 1 127 ? 3.311 3.436 -24.047 1 36.09 127 PRO B O 1
ATOM 3681 N N . ALA B 1 128 ? 1.039 3.154 -24.297 1 35.44 128 ALA B N 1
ATOM 3682 C CA . ALA B 1 128 ? 0.878 3.91 -23.062 1 35.44 128 ALA B CA 1
ATOM 3683 C C . ALA B 1 128 ? 1.415 3.125 -21.875 1 35.44 128 ALA B C 1
ATOM 3685 O O . ALA B 1 128 ? 1.66 3.695 -20.797 1 35.44 128 ALA B O 1
ATOM 3686 N N . LEU B 1 129 ? 1.134 1.767 -21.906 1 37.12 129 LEU B N 1
ATOM 3687 C CA . LEU B 1 129 ? 1.836 1.011 -20.875 1 37.12 129 LEU B CA 1
ATOM 3688 C C . LEU B 1 129 ? 3.346 1.09 -21.078 1 37.12 129 LEU B C 1
ATOM 3690 O O . LEU B 1 129 ? 4.109 0.5 -20.312 1 37.12 129 LEU B O 1
ATOM 3694 N N . ARG B 1 130 ? 3.645 1.708 -22.188 1 33.16 130 ARG B N 1
ATOM 3695 C CA . ARG B 1 130 ? 5.059 1.969 -22.438 1 33.16 130 ARG B CA 1
ATOM 3696 C C . ARG B 1 130 ? 5.676 2.75 -21.281 1 33.16 130 ARG B C 1
ATOM 3698 O O . ARG B 1 130 ? 5.02 3.602 -20.672 1 33.16 130 ARG B O 1
ATOM 3705 N N . LEU B 1 131 ? 7.027 3.109 -21.188 1 30.52 131 LEU B N 1
ATOM 3706 C CA . LEU B 1 131 ? 7.969 3.68 -20.234 1 30.52 131 LEU B CA 1
ATOM 3707 C C . LEU B 1 131 ? 7.512 5.059 -19.766 1 30.52 131 LEU B C 1
ATOM 3709 O O . LEU B 1 131 ? 7.387 5.977 -20.578 1 30.52 131 LEU B O 1
ATOM 3713 N N . LYS B 1 132 ? 6.66 5.156 -18.875 1 33.69 132 LYS B N 1
ATOM 3714 C CA . LYS B 1 132 ? 6.809 6.508 -18.344 1 33.69 132 LYS B CA 1
ATOM 3715 C C . LYS B 1 132 ? 8.281 6.91 -18.25 1 33.69 132 LYS B C 1
ATOM 3717 O O . LYS B 1 132 ? 9.117 6.133 -17.797 1 33.69 132 LYS B O 1
ATOM 3722 N N . PRO B 1 133 ? 8.867 8.055 -18.844 1 29.91 133 PRO B N 1
ATOM 3723 C CA . PRO B 1 133 ? 10.25 8.539 -18.906 1 29.91 133 PRO B CA 1
ATOM 3724 C C . PRO B 1 133 ? 10.992 8.383 -17.594 1 29.91 133 PRO B C 1
ATOM 3726 O O . PRO B 1 133 ? 12.219 8.547 -17.547 1 29.91 133 PRO B O 1
ATOM 3729 N N . GLY B 1 134 ? 10.414 8.445 -16.453 1 30.19 134 GLY B N 1
ATOM 3730 C CA . GLY B 1 134 ? 11.273 8.641 -15.305 1 30.19 134 GLY B CA 1
ATOM 3731 C C . GLY B 1 134 ? 12.234 7.488 -15.078 1 30.19 134 GLY B C 1
ATOM 3732 O O . GLY B 1 134 ? 12.914 7.434 -14.047 1 30.19 134 GLY B O 1
ATOM 3733 N N . PHE B 1 135 ? 12 6.355 -15.633 1 30.78 135 PHE B N 1
ATOM 3734 C CA . PHE B 1 135 ? 13.062 5.375 -15.469 1 30.78 135 PHE B CA 1
ATOM 3735 C C . PHE B 1 135 ? 14.305 5.793 -16.25 1 30.78 135 PHE B C 1
ATOM 3737 O O . PHE B 1 135 ? 14.586 5.242 -17.328 1 30.78 135 PHE B O 1
ATOM 3744 N N . LEU B 1 136 ? 14.742 6.938 -16.344 1 29.7 136 LEU B N 1
ATOM 3745 C CA . LEU B 1 136 ? 15.969 7.281 -17.062 1 29.7 136 LEU B CA 1
ATOM 3746 C C . LEU B 1 136 ? 17.141 6.445 -16.562 1 29.7 136 LEU B C 1
ATOM 3748 O O . LEU B 1 136 ? 18.141 6.27 -17.266 1 29.7 136 LEU B O 1
ATOM 3752 N N . GLY B 1 137 ? 17.625 6.465 -15.32 1 29.12 137 GLY B N 1
ATOM 3753 C CA . GLY B 1 137 ? 18.984 5.965 -15.227 1 29.12 137 GLY B CA 1
ATOM 3754 C C . GLY B 1 137 ? 19.156 4.598 -15.859 1 29.12 137 GLY B C 1
ATOM 3755 O O . GLY B 1 137 ? 20.125 4.367 -16.594 1 29.12 137 GLY B O 1
ATOM 3756 N N . LEU B 1 138 ? 19.188 3.475 -15.078 1 31.33 138 LEU B N 1
ATOM 3757 C CA . LEU B 1 138 ? 19.562 2.303 -15.867 1 31.33 138 LEU B CA 1
ATOM 3758 C C . LEU B 1 138 ? 18.75 2.229 -17.156 1 31.33 138 LEU B C 1
ATOM 3760 O O . LEU B 1 138 ? 17.625 2.717 -17.219 1 31.33 138 LEU B O 1
ATOM 3764 N N . PRO B 1 139 ? 19.312 1.862 -18.406 1 30.09 139 PRO B N 1
ATOM 3765 C CA . PRO B 1 139 ? 18.531 1.526 -19.594 1 30.09 139 PRO B CA 1
ATOM 3766 C C . PRO B 1 139 ? 17.125 1.049 -19.25 1 30.09 139 PRO B C 1
ATOM 3768 O O . PRO B 1 139 ? 16.938 0.31 -18.281 1 30.09 139 PRO B O 1
ATOM 3771 N N . ALA B 1 140 ? 16.016 1.771 -19.422 1 32.75 140 ALA B N 1
ATOM 3772 C CA . ALA B 1 140 ? 14.727 1.462 -20.031 1 32.75 140 ALA B CA 1
ATOM 3773 C C . ALA B 1 140 ? 14.805 0.172 -20.844 1 32.75 140 ALA B C 1
ATOM 3775 O O . ALA B 1 140 ? 13.914 -0.115 -21.641 1 32.75 140 ALA B O 1
ATOM 3776 N N . ALA B 1 141 ? 15.906 -0.277 -21.094 1 30.22 141 ALA B N 1
ATOM 3777 C CA . ALA B 1 141 ? 15.938 -1.481 -21.922 1 30.22 141 ALA B CA 1
ATOM 3778 C C . ALA B 1 141 ? 14.891 -2.49 -21.469 1 30.22 141 ALA B C 1
ATOM 3780 O O . ALA B 1 141 ? 14.305 -3.201 -22.281 1 30.22 141 ALA B O 1
ATOM 3781 N N . GLY B 1 142 ? 14.938 -2.805 -20.203 1 32.25 142 GLY B N 1
ATOM 3782 C CA . GLY B 1 142 ? 13.828 -3.686 -19.875 1 32.25 142 GLY B CA 1
ATOM 3783 C C . GLY B 1 142 ? 12.484 -2.982 -19.891 1 32.25 142 GLY B C 1
ATOM 3784 O O . GLY B 1 142 ? 11.445 -3.619 -19.703 1 32.25 142 GLY B O 1
ATOM 3785 N N . GLY B 1 143 ? 12.297 -1.692 -19.594 1 38.47 143 GLY B N 1
ATOM 3786 C CA . GLY B 1 143 ? 11.07 -0.907 -19.641 1 38.47 143 GLY B CA 1
ATOM 3787 C C . GLY B 1 143 ? 10.578 -0.666 -21.062 1 38.47 143 GLY B C 1
ATOM 3788 O O . GLY B 1 143 ? 9.422 -0.297 -21.266 1 38.47 143 GLY B O 1
ATOM 3789 N N . LEU B 1 144 ? 11.562 -0.332 -21.797 1 38.81 144 LEU B N 1
ATOM 3790 C CA . LEU B 1 144 ? 11.156 -0.146 -23.188 1 38.81 144 LEU B CA 1
ATOM 3791 C C . LEU B 1 144 ? 10.43 -1.38 -23.719 1 38.81 144 LEU B C 1
ATOM 3793 O O . LEU B 1 144 ? 9.641 -1.288 -24.656 1 38.81 144 LEU B O 1
ATOM 3797 N N . LEU B 1 145 ? 11.031 -2.529 -23.297 1 52.31 145 LEU B N 1
ATOM 3798 C CA . LEU B 1 145 ? 10.414 -3.67 -23.969 1 52.31 145 LEU B CA 1
ATOM 3799 C C . LEU B 1 145 ? 9.312 -4.273 -23.109 1 52.31 145 LEU B C 1
ATOM 3801 O O . LEU B 1 145 ? 9.43 -4.332 -21.891 1 52.31 145 LEU B O 1
ATOM 3805 N N . GLY B 1 146 ? 8.156 -4 -23.266 1 72.56 146 GLY B N 1
ATOM 3806 C CA . GLY B 1 146 ? 6.98 -4.625 -22.688 1 72.56 146 GLY B CA 1
ATOM 3807 C C . GLY B 1 146 ? 7.285 -5.949 -22.016 1 72.56 146 GLY B C 1
ATOM 3808 O O . GLY B 1 146 ? 8.375 -6.496 -22.172 1 72.56 146 GLY B O 1
ATOM 3809 N N . PRO B 1 147 ? 6.676 -6.375 -21.047 1 86.88 147 PRO B N 1
ATOM 3810 C CA . PRO B 1 147 ? 6.883 -7.621 -20.312 1 86.88 147 PRO B CA 1
ATOM 3811 C C . PRO B 1 147 ? 7.285 -8.781 -21.219 1 86.88 147 PRO B C 1
ATOM 3813 O O . PRO B 1 147 ? 8.125 -9.602 -20.828 1 86.88 147 PRO B O 1
ATOM 3816 N N . ASN B 1 148 ? 6.855 -8.844 -22.438 1 91.88 148 ASN B N 1
ATOM 3817 C CA . ASN B 1 148 ? 7.156 -9.953 -23.344 1 91.88 148 ASN B CA 1
ATOM 3818 C C . ASN B 1 148 ? 8.648 -10.016 -23.672 1 91.88 148 ASN B C 1
ATOM 3820 O O . ASN B 1 148 ? 9.258 -11.086 -23.578 1 91.88 148 ASN B O 1
ATOM 3824 N N . VAL B 1 149 ? 9.172 -8.898 -23.969 1 91.44 149 VAL B N 1
ATOM 3825 C CA . VAL B 1 149 ? 10.578 -8.875 -24.359 1 91.44 149 VAL B CA 1
ATOM 3826 C C . VAL B 1 149 ? 11.453 -9.188 -23.141 1 91.44 149 VAL B C 1
ATOM 3828 O O . VAL B 1 149 ? 12.414 -9.945 -23.25 1 91.44 149 VAL B O 1
ATOM 3831 N N . GLY B 1 150 ? 11.148 -8.57 -21.984 1 92.62 150 GLY B N 1
ATOM 3832 C CA . GLY B 1 150 ? 11.914 -8.82 -20.781 1 92.62 150 GLY B CA 1
ATOM 3833 C C . GLY B 1 150 ? 11.93 -10.281 -20.375 1 92.62 150 GLY B C 1
ATOM 3834 O O . GLY B 1 150 ? 12.984 -10.828 -20.047 1 92.62 150 GLY B O 1
ATOM 3835 N N . TYR B 1 151 ? 10.859 -10.922 -20.469 1 95.81 151 TYR B N 1
ATOM 3836 C CA . TYR B 1 151 ? 10.773 -12.328 -20.078 1 95.81 151 TYR B CA 1
ATOM 3837 C C . TYR B 1 151 ? 11.391 -13.234 -21.141 1 95.81 151 TYR B C 1
ATOM 3839 O O . TYR B 1 151 ? 11.922 -14.297 -20.812 1 95.81 151 TYR B O 1
ATOM 3847 N N . ALA B 1 152 ? 11.266 -12.781 -22.406 1 96.38 152 ALA B N 1
ATOM 3848 C CA . ALA B 1 152 ? 11.945 -13.539 -23.453 1 96.38 152 ALA B CA 1
ATOM 3849 C C . ALA B 1 152 ? 13.453 -13.562 -23.219 1 96.38 152 ALA B C 1
ATOM 3851 O O . ALA B 1 152 ? 14.102 -14.594 -23.406 1 96.38 152 ALA B O 1
ATOM 3852 N N . LEU B 1 153 ? 13.969 -12.414 -22.844 1 94.56 153 LEU B N 1
ATOM 3853 C CA . LEU B 1 153 ? 15.398 -12.328 -22.578 1 94.56 153 LEU B CA 1
ATOM 3854 C C . LEU B 1 153 ? 15.773 -13.211 -21.391 1 94.56 153 LEU B C 1
ATOM 3856 O O . LEU B 1 153 ? 16.797 -13.891 -21.422 1 94.56 153 LEU B O 1
ATOM 3860 N N . ALA B 1 154 ? 14.984 -13.18 -20.359 1 95.94 154 ALA B N 1
ATOM 3861 C CA . ALA B 1 154 ? 15.227 -14.016 -19.188 1 95.94 154 ALA B CA 1
ATOM 3862 C C . ALA B 1 154 ? 15.172 -15.492 -19.547 1 95.94 154 ALA B C 1
ATOM 3864 O O . ALA B 1 154 ? 16.047 -16.266 -19.141 1 95.94 154 ALA B O 1
ATOM 3865 N N . ALA B 1 155 ? 14.172 -15.867 -20.297 1 97.81 155 ALA B N 1
ATOM 3866 C CA . ALA B 1 155 ? 14.016 -17.25 -20.734 1 97.81 155 ALA B CA 1
ATOM 3867 C C . ALA B 1 155 ? 15.211 -17.703 -21.578 1 97.81 155 ALA B C 1
ATOM 3869 O O . ALA B 1 155 ? 15.727 -18.797 -21.391 1 97.81 155 ALA B O 1
ATOM 3870 N N . ARG B 1 156 ? 15.594 -16.875 -22.484 1 96.94 156 ARG B N 1
ATOM 3871 C CA . ARG B 1 156 ? 16.734 -17.188 -23.344 1 96.94 156 ARG B CA 1
ATOM 3872 C C . ARG B 1 156 ? 18 -17.422 -22.516 1 96.94 156 ARG B C 1
ATOM 3874 O O . ARG B 1 156 ? 18.766 -18.344 -22.781 1 96.94 156 ARG B O 1
ATOM 3881 N N . ARG B 1 157 ? 18.156 -16.562 -21.578 1 96.5 157 ARG B N 1
ATOM 3882 C CA . ARG B 1 157 ? 19.328 -16.719 -20.719 1 96.5 157 ARG B CA 1
ATOM 3883 C C . ARG B 1 157 ? 19.297 -18.047 -19.984 1 96.5 157 ARG B C 1
ATOM 3885 O O . ARG B 1 157 ? 20.328 -18.719 -19.859 1 96.5 157 ARG B O 1
ATOM 3892 N N . HIS B 1 158 ? 18.219 -18.391 -19.453 1 98.12 158 HIS B N 1
ATOM 3893 C CA . HIS B 1 158 ? 18.078 -19.688 -18.781 1 98.12 158 HIS B CA 1
ATOM 3894 C C . HIS B 1 158 ? 18.344 -20.844 -19.75 1 98.12 158 HIS B C 1
ATOM 3896 O O . HIS B 1 158 ? 19.031 -21.797 -19.422 1 98.12 158 HIS B O 1
ATOM 3902 N N . MET B 1 159 ? 17.781 -20.781 -20.953 1 98.44 159 MET B N 1
ATOM 3903 C CA . MET B 1 159 ? 17.984 -21.797 -21.984 1 98.44 159 MET B CA 1
ATOM 3904 C C . MET B 1 159 ? 19.453 -21.938 -22.344 1 98.44 159 MET B C 1
ATOM 3906 O O . MET B 1 159 ? 19.969 -23.047 -22.453 1 98.44 159 MET B O 1
ATOM 3910 N N . ASP B 1 160 ? 20.094 -20.828 -22.469 1 97.25 160 ASP B N 1
ATOM 3911 C CA . ASP B 1 160 ? 21.5 -20.812 -22.812 1 97.25 160 ASP B CA 1
ATOM 3912 C C . ASP B 1 160 ? 22.359 -21.406 -21.703 1 97.25 160 ASP B C 1
ATOM 3914 O O . ASP B 1 160 ? 23.344 -22.094 -21.969 1 97.25 160 ASP B O 1
ATOM 3918 N N . THR B 1 161 ? 21.984 -21.125 -20.516 1 97.44 161 THR B N 1
ATOM 3919 C CA . THR B 1 161 ? 22.797 -21.5 -19.359 1 97.44 161 THR B CA 1
ATOM 3920 C C . THR B 1 161 ? 22.594 -22.984 -19.016 1 97.44 161 THR B C 1
ATOM 3922 O O . THR B 1 161 ? 23.562 -23.688 -18.688 1 97.44 161 THR B O 1
ATOM 3925 N N . TYR B 1 162 ? 21.328 -23.469 -19.109 1 98.38 162 TYR B N 1
ATOM 3926 C CA . TYR B 1 162 ? 21.047 -24.766 -18.531 1 98.38 162 TYR B CA 1
ATOM 3927 C C . TYR B 1 162 ? 20.578 -25.75 -19.594 1 98.38 162 TYR B C 1
ATOM 3929 O O . TYR B 1 162 ? 20.406 -26.938 -19.328 1 98.38 162 TYR B O 1
ATOM 3937 N N . GLY B 1 163 ? 20.266 -25.281 -20.781 1 98.38 163 GLY B N 1
ATOM 3938 C CA . GLY B 1 163 ? 19.875 -26.156 -21.875 1 98.38 163 GLY B CA 1
ATOM 3939 C C . GLY B 1 163 ? 18.375 -26.406 -21.922 1 98.38 163 GLY B C 1
ATOM 3940 O O . GLY B 1 163 ? 17.906 -27.297 -22.625 1 98.38 163 GLY B O 1
ATOM 3941 N N . THR B 1 164 ? 17.625 -25.609 -21.188 1 98.56 164 THR B N 1
ATOM 3942 C CA . THR B 1 164 ? 16.172 -25.719 -21.234 1 98.56 164 THR B CA 1
ATOM 3943 C C . THR B 1 164 ? 15.672 -25.594 -22.672 1 98.56 164 THR B C 1
ATOM 3945 O O . THR B 1 164 ? 16.156 -24.734 -23.422 1 98.56 164 THR B O 1
ATOM 3948 N N . THR B 1 165 ? 14.672 -26.422 -23.031 1 98.69 165 THR B N 1
ATOM 3949 C CA . THR B 1 165 ? 14.203 -26.422 -24.422 1 98.69 165 THR B CA 1
ATOM 3950 C C . THR B 1 165 ? 12.789 -25.859 -24.5 1 98.69 165 THR B C 1
ATOM 3952 O O . THR B 1 165 ? 12.086 -25.766 -23.5 1 98.69 165 THR B O 1
ATOM 3955 N N . SER B 1 166 ? 12.422 -25.484 -25.719 1 98.62 166 SER B N 1
ATOM 3956 C CA . SER B 1 166 ? 11.055 -25.047 -25.969 1 98.62 166 SER B CA 1
ATOM 3957 C C . SER B 1 166 ? 10.039 -26.125 -25.625 1 98.62 166 SER B C 1
ATOM 3959 O O . SER B 1 166 ? 8.961 -25.844 -25.109 1 98.62 166 SER B O 1
ATOM 3961 N N . GLU B 1 167 ? 10.359 -27.359 -25.906 1 98.75 167 GLU B N 1
ATOM 3962 C CA . GLU B 1 167 ? 9.484 -28.484 -25.625 1 98.75 167 GLU B CA 1
ATOM 3963 C C . GLU B 1 167 ? 9.242 -28.625 -24.109 1 98.75 167 GLU B C 1
ATOM 3965 O O . GLU B 1 167 ? 8.148 -28.984 -23.688 1 98.75 167 GLU B O 1
ATOM 3970 N N . GLN B 1 168 ? 10.258 -28.359 -23.375 1 98.81 168 GLN B N 1
ATOM 3971 C CA . GLN B 1 168 ? 10.133 -28.406 -21.922 1 98.81 168 GLN B CA 1
ATOM 3972 C C . GLN B 1 168 ? 9.211 -27.312 -21.406 1 98.81 168 GLN B C 1
ATOM 3974 O O . GLN B 1 168 ? 8.414 -27.531 -20.5 1 98.81 168 GLN B O 1
ATOM 3979 N N . LEU B 1 169 ? 9.328 -26.094 -21.969 1 98.88 169 LEU B N 1
ATOM 3980 C CA . LEU B 1 169 ? 8.359 -25.062 -21.672 1 98.88 169 LEU B CA 1
ATOM 3981 C C . LEU B 1 169 ? 6.953 -25.484 -22.062 1 98.88 169 LEU B C 1
ATOM 3983 O O . LEU B 1 169 ? 5.996 -25.266 -21.328 1 98.88 169 LEU B O 1
ATOM 3987 N N . GLY B 1 170 ? 6.863 -26.125 -23.234 1 98.88 170 GLY B N 1
ATOM 3988 C CA . GLY B 1 170 ? 5.59 -26.641 -23.703 1 98.88 170 GLY B CA 1
ATOM 3989 C C . GLY B 1 170 ? 4.984 -27.672 -22.766 1 98.88 170 GLY B C 1
ATOM 3990 O O . GLY B 1 170 ? 3.764 -27.734 -22.609 1 98.88 170 GLY B O 1
ATOM 3991 N N . ALA B 1 171 ? 5.828 -28.484 -22.141 1 98.88 171 ALA B N 1
ATOM 3992 C CA . ALA B 1 171 ? 5.352 -29.484 -21.188 1 98.88 171 ALA B CA 1
ATOM 3993 C C . ALA B 1 171 ? 4.637 -28.812 -20.016 1 98.88 171 ALA B C 1
ATOM 3995 O O . ALA B 1 171 ? 3.664 -29.359 -19.484 1 98.88 171 ALA B O 1
ATOM 3996 N N . ILE B 1 172 ? 5.102 -27.688 -19.609 1 98.94 172 ILE B N 1
ATOM 3997 C CA . ILE B 1 172 ? 4.453 -26.922 -18.531 1 98.94 172 ILE B CA 1
ATOM 3998 C C . ILE B 1 172 ? 3.074 -26.453 -19 1 98.94 172 ILE B C 1
ATOM 4000 O O . ILE B 1 172 ? 2.092 -26.578 -18.266 1 98.94 172 ILE B O 1
ATOM 4004 N N . ALA B 1 173 ? 3.027 -25.922 -20.219 1 98.88 173 ALA B N 1
ATOM 4005 C CA . ALA B 1 173 ? 1.755 -25.453 -20.766 1 98.88 173 ALA B CA 1
ATOM 4006 C C . ALA B 1 173 ? 0.746 -26.594 -20.844 1 98.88 173 ALA B C 1
ATOM 4008 O O . ALA B 1 173 ? -0.421 -26.422 -20.484 1 98.88 173 ALA B O 1
ATOM 4009 N N . VAL B 1 174 ? 1.194 -27.719 -21.312 1 98.88 174 VAL B N 1
ATOM 4010 C CA . VAL B 1 174 ? 0.33 -28.875 -21.484 1 98.88 174 VAL B CA 1
ATOM 4011 C C . VAL B 1 174 ? -0.162 -29.359 -20.109 1 98.88 174 VAL B C 1
ATOM 4013 O O . VAL B 1 174 ? -1.347 -29.656 -19.953 1 98.88 174 VAL B O 1
ATOM 4016 N N . SER B 1 175 ? 0.737 -29.516 -19.156 1 98.75 175 SER B N 1
ATOM 4017 C CA . SER B 1 175 ? 0.363 -29.922 -17.812 1 98.75 175 SER B CA 1
ATOM 4018 C C . SER B 1 175 ? -0.667 -28.984 -17.219 1 98.75 175 SER B C 1
ATOM 4020 O O . SER B 1 175 ? -1.629 -29.422 -16.578 1 98.75 175 SER B O 1
ATOM 4022 N N . THR B 1 176 ? -0.434 -27.688 -17.359 1 98.81 176 THR B N 1
ATOM 4023 C CA . THR B 1 176 ? -1.33 -26.656 -16.828 1 98.81 176 THR B CA 1
ATOM 4024 C C . THR B 1 176 ? -2.709 -26.766 -17.469 1 98.81 176 THR B C 1
ATOM 4026 O O . THR B 1 176 ? -3.729 -26.609 -16.797 1 98.81 176 THR B O 1
ATOM 4029 N N . ARG B 1 177 ? -2.754 -27.047 -18.766 1 98.88 177 ARG B N 1
ATOM 4030 C CA . ARG B 1 177 ? -4.012 -27.219 -19.5 1 98.88 177 ARG B CA 1
ATOM 4031 C C . ARG B 1 177 ? -4.762 -28.453 -18.984 1 98.88 177 ARG B C 1
ATOM 4033 O O . ARG B 1 177 ? -5.988 -28.422 -18.875 1 98.88 177 ARG B O 1
ATOM 4040 N N . LYS B 1 178 ? -4.07 -29.484 -18.719 1 98.81 178 LYS B N 1
ATOM 4041 C CA . LYS B 1 178 ? -4.711 -30.672 -18.172 1 98.81 178 LYS B CA 1
ATOM 4042 C C . LYS B 1 178 ? -5.406 -30.359 -16.844 1 98.81 178 LYS B C 1
ATOM 4044 O O . LYS B 1 178 ? -6.508 -30.844 -16.594 1 98.81 178 LYS B O 1
ATOM 4049 N N . TRP B 1 179 ? -4.773 -29.609 -16 1 98.94 179 TRP B N 1
ATOM 4050 C CA . TRP B 1 179 ? -5.414 -29.172 -14.766 1 98.94 179 TRP B CA 1
ATOM 4051 C C . TRP B 1 179 ? -6.645 -28.312 -15.07 1 98.94 179 TRP B C 1
ATOM 4053 O O . TRP B 1 179 ? -7.691 -28.484 -14.438 1 98.94 179 TRP B O 1
ATOM 4063 N N . ALA B 1 180 ? -6.5 -27.406 -16 1 98.81 180 ALA B N 1
ATOM 4064 C CA . ALA B 1 180 ? -7.598 -26.516 -16.359 1 98.81 180 ALA B CA 1
ATOM 4065 C C . ALA B 1 180 ? -8.828 -27.297 -16.797 1 98.81 180 ALA B C 1
ATOM 4067 O O . ALA B 1 180 ? -9.961 -26.891 -16.531 1 98.81 180 ALA B O 1
ATOM 4068 N N . GLN B 1 181 ? -8.625 -28.406 -17.422 1 98.56 181 GLN B N 1
ATOM 4069 C CA . GLN B 1 181 ? -9.719 -29.25 -17.906 1 98.56 181 GLN B CA 1
ATOM 4070 C C . GLN B 1 181 ? -10.57 -29.766 -16.75 1 98.56 181 GLN B C 1
ATOM 4072 O O . GLN B 1 181 ? -11.742 -30.078 -16.938 1 98.56 181 GLN B O 1
ATOM 4077 N N . LEU B 1 182 ? -9.984 -29.812 -15.594 1 98.69 182 LEU B N 1
ATOM 4078 C CA . LEU B 1 182 ? -10.695 -30.328 -14.422 1 98.69 182 LEU B CA 1
ATOM 4079 C C . LEU B 1 182 ? -11.328 -29.188 -13.633 1 98.69 182 LEU B C 1
ATOM 4081 O O . LEU B 1 182 ? -11.977 -29.406 -12.609 1 98.69 182 LEU B O 1
ATOM 4085 N N . ASN B 1 183 ? -11.125 -27.953 -14.008 1 98.31 183 ASN B N 1
ATOM 4086 C CA . ASN B 1 183 ? -11.617 -26.75 -13.32 1 98.31 183 ASN B CA 1
ATOM 4087 C C . ASN B 1 183 ? -12.734 -26.078 -14.102 1 98.31 183 ASN B C 1
ATOM 4089 O O . ASN B 1 183 ? -12.477 -25.422 -15.117 1 98.31 183 ASN B O 1
ATOM 4093 N N . PRO B 1 184 ? -13.938 -26.172 -13.625 1 96.69 184 PRO B N 1
ATOM 4094 C CA . PRO B 1 184 ? -15.047 -25.562 -14.367 1 96.69 184 PRO B CA 1
ATOM 4095 C C . PRO B 1 184 ? -14.914 -24.047 -14.469 1 96.69 184 PRO B C 1
ATOM 4097 O O . PRO B 1 184 ? -15.578 -23.422 -15.297 1 96.69 184 PRO B O 1
ATOM 4100 N N . LEU B 1 185 ? -14.055 -23.391 -13.688 1 95.12 185 LEU B N 1
ATOM 4101 C CA . LEU B 1 185 ? -13.883 -21.938 -13.703 1 95.12 185 LEU B CA 1
ATOM 4102 C C . LEU B 1 185 ? -12.836 -21.531 -14.727 1 95.12 185 LEU B C 1
ATOM 4104 O O . LEU B 1 185 ? -12.695 -20.344 -15.047 1 95.12 185 LEU B O 1
ATOM 4108 N N . ALA B 1 186 ? -12.07 -22.453 -15.273 1 98 186 ALA B N 1
ATOM 4109 C CA . ALA B 1 186 ? -10.969 -22.125 -16.172 1 98 186 ALA B CA 1
ATOM 4110 C C . ALA B 1 186 ? -11.484 -21.672 -17.531 1 98 186 ALA B C 1
ATOM 4112 O O . ALA B 1 186 ? -12.469 -22.203 -18.047 1 98 186 ALA B O 1
ATOM 4113 N N . THR B 1 187 ? -10.797 -20.719 -18.094 1 96.69 187 THR B N 1
ATOM 4114 C CA . THR B 1 187 ? -11.188 -20.141 -19.375 1 96.69 187 THR B CA 1
ATOM 4115 C C . THR B 1 187 ? -10.836 -21.062 -20.531 1 96.69 187 THR B C 1
ATOM 4117 O O . THR B 1 187 ? -11.602 -21.188 -21.484 1 96.69 187 THR B O 1
ATOM 4120 N N . MET B 1 188 ? -9.648 -21.641 -20.531 1 97.56 188 MET B N 1
ATOM 4121 C CA . MET B 1 188 ? -9.195 -22.547 -21.594 1 97.56 188 MET B CA 1
ATOM 4122 C C . MET B 1 188 ? -9.188 -23.984 -21.094 1 97.56 188 MET B C 1
ATOM 4124 O O . MET B 1 188 ? -8.344 -24.359 -20.281 1 97.56 188 MET B O 1
ATOM 4128 N N . ARG B 1 189 ? -10.039 -24.812 -21.688 1 97.56 189 ARG B N 1
ATOM 4129 C CA . ARG B 1 189 ? -10.148 -26.188 -21.219 1 97.56 189 ARG B CA 1
ATOM 4130 C C . ARG B 1 189 ? -10.016 -27.188 -22.359 1 97.56 189 ARG B C 1
ATOM 4132 O O . ARG B 1 189 ? -10 -28.406 -22.141 1 97.56 189 ARG B O 1
ATOM 4139 N N . ASP B 1 190 ? -9.875 -26.641 -23.531 1 97.88 190 ASP B N 1
ATOM 4140 C CA . ASP B 1 190 ? -9.688 -27.547 -24.672 1 97.88 190 ASP B CA 1
ATOM 4141 C C . ASP B 1 190 ? -8.359 -28.281 -24.578 1 97.88 190 ASP B C 1
ATOM 4143 O O . ASP B 1 190 ? -7.371 -27.734 -24.078 1 97.88 190 ASP B O 1
ATOM 4147 N N . GLU B 1 191 ? -8.398 -29.422 -25.141 1 97.62 191 GLU B N 1
ATOM 4148 C CA . GLU B 1 191 ? -7.176 -30.219 -25.109 1 97.62 191 GLU B CA 1
ATOM 4149 C C . GLU B 1 191 ? -6.043 -29.516 -25.844 1 97.62 191 GLU B C 1
ATOM 4151 O O . GLU B 1 191 ? -6.273 -28.859 -26.875 1 97.62 191 GLU B O 1
ATOM 4156 N N . MET B 1 192 ? -4.883 -29.672 -25.312 1 98.12 192 MET B N 1
ATOM 4157 C CA . MET B 1 192 ? -3.678 -29.078 -25.891 1 98.12 192 MET B CA 1
ATOM 4158 C C . MET B 1 192 ? -2.518 -30.078 -25.859 1 98.12 192 MET B C 1
ATOM 4160 O O . MET B 1 192 ? -2.223 -30.656 -24.812 1 98.12 192 MET B O 1
ATOM 4164 N N . THR B 1 193 ? -1.896 -30.266 -27.016 1 98.44 193 THR B N 1
ATOM 4165 C CA . THR B 1 193 ? -0.742 -31.156 -27.094 1 98.44 193 THR B CA 1
ATOM 4166 C C . THR B 1 193 ? 0.556 -30.359 -27.156 1 98.44 193 THR B C 1
ATOM 4168 O O . THR B 1 193 ? 0.53 -29.125 -27.328 1 98.44 193 THR B O 1
ATOM 4171 N N . LEU B 1 194 ? 1.617 -31.125 -26.938 1 98.69 194 LEU B N 1
ATOM 4172 C CA . LEU B 1 194 ? 2.924 -30.5 -27.094 1 98.69 194 LEU B CA 1
ATOM 4173 C C . LEU B 1 194 ? 3.1 -29.953 -28.516 1 98.69 194 LEU B C 1
ATOM 4175 O O . LEU B 1 194 ? 3.705 -28.906 -28.703 1 98.69 194 LEU B O 1
ATOM 4179 N N . ASP B 1 195 ? 2.641 -30.688 -29.516 1 98.69 195 ASP B N 1
ATOM 4180 C CA . ASP B 1 195 ? 2.701 -30.234 -30.891 1 98.69 195 ASP B CA 1
ATOM 4181 C C . ASP B 1 195 ? 1.946 -28.922 -31.078 1 98.69 195 ASP B C 1
ATOM 4183 O O . ASP B 1 195 ? 2.387 -28.047 -31.828 1 98.69 195 ASP B O 1
ATOM 4187 N N . ASP B 1 196 ? 0.79 -28.844 -30.469 1 98.69 196 ASP B N 1
ATOM 4188 C CA . ASP B 1 196 ? 0.046 -27.594 -30.516 1 98.69 196 ASP B CA 1
ATOM 4189 C C . ASP B 1 196 ? 0.901 -26.422 -30.031 1 98.69 196 ASP B C 1
ATOM 4191 O O . ASP B 1 196 ? 0.925 -25.359 -30.641 1 98.69 196 ASP B O 1
ATOM 4195 N N . HIS B 1 197 ? 1.556 -26.656 -28.906 1 98.69 197 HIS B N 1
ATOM 4196 C CA . HIS B 1 197 ? 2.432 -25.625 -28.344 1 98.69 197 HIS B CA 1
ATOM 4197 C C . HIS B 1 197 ? 3.545 -25.25 -29.312 1 98.69 197 HIS B C 1
ATOM 4199 O O . HIS B 1 197 ? 3.75 -24.078 -29.609 1 98.69 197 HIS B O 1
ATOM 4205 N N . GLN B 1 198 ? 4.223 -26.25 -29.875 1 98.5 198 GLN B N 1
ATOM 4206 C CA . GLN B 1 198 ? 5.383 -26.016 -30.719 1 98.5 198 GLN B CA 1
ATOM 4207 C C . GLN B 1 198 ? 4.977 -25.344 -32.031 1 98.5 198 GLN B C 1
ATOM 4209 O O . GLN B 1 198 ? 5.773 -24.609 -32.625 1 98.5 198 GLN B O 1
ATOM 4214 N N . ASN B 1 199 ? 3.75 -25.516 -32.406 1 98.31 199 ASN B N 1
ATOM 4215 C CA . ASN B 1 199 ? 3.285 -24.953 -33.656 1 98.31 199 ASN B CA 1
ATOM 4216 C C . ASN B 1 199 ? 2.592 -23.609 -33.469 1 98.31 199 ASN B C 1
ATOM 4218 O O . ASN B 1 199 ? 2.236 -22.953 -34.438 1 98.31 199 ASN B O 1
ATOM 4222 N N . SER B 1 200 ? 2.352 -23.281 -32.219 1 98 200 SER B N 1
ATOM 4223 C CA . SER B 1 200 ? 1.755 -21.969 -32 1 98 200 SER B CA 1
ATOM 4224 C C . SER B 1 200 ? 2.723 -20.859 -32.375 1 98 200 SER B C 1
ATOM 4226 O O . SER B 1 200 ? 3.941 -21.047 -32.344 1 98 200 SER B O 1
ATOM 4228 N N . ARG B 1 201 ? 2.248 -19.688 -32.75 1 97.31 201 ARG B N 1
ATOM 4229 C CA . ARG B 1 201 ? 3.084 -18.594 -33.25 1 97.31 201 ARG B CA 1
ATOM 4230 C C . ARG B 1 201 ? 3.99 -18.078 -32.125 1 97.31 201 ARG B C 1
ATOM 4232 O O . ARG B 1 201 ? 3.623 -18.094 -30.969 1 97.31 201 ARG B O 1
ATOM 4239 N N . TYR B 1 202 ? 5.129 -17.5 -32.531 1 96.44 202 TYR B N 1
ATOM 4240 C CA . TYR B 1 202 ? 5.984 -16.781 -31.609 1 96.44 202 TYR B CA 1
ATOM 4241 C C . TYR B 1 202 ? 5.391 -15.43 -31.234 1 96.44 202 TYR B C 1
ATOM 4243 O O . TYR B 1 202 ? 4.949 -14.68 -32.125 1 96.44 202 TYR B O 1
ATOM 4251 N N . ILE B 1 203 ? 5.305 -15.18 -30 1 94.94 203 ILE B N 1
ATOM 4252 C CA . ILE B 1 203 ? 5.07 -13.812 -29.531 1 94.94 203 ILE B CA 1
ATOM 4253 C C . ILE B 1 203 ? 6.387 -13.039 -29.547 1 94.94 203 ILE B C 1
ATOM 4255 O O . ILE B 1 203 ? 6.457 -11.93 -30.078 1 94.94 203 ILE B O 1
ATOM 4259 N N . VAL B 1 204 ? 7.312 -13.523 -29 1 94.94 204 VAL B N 1
ATOM 4260 C CA . VAL B 1 204 ? 8.711 -13.102 -29.016 1 94.94 204 VAL B CA 1
ATOM 4261 C C . VAL B 1 204 ? 9.609 -14.297 -28.719 1 94.94 204 VAL B C 1
ATOM 4263 O O . VAL B 1 204 ? 9.453 -14.969 -27.703 1 94.94 204 VAL B O 1
ATOM 4266 N N . GLU B 1 205 ? 10.492 -14.539 -29.594 1 95.44 205 GLU B N 1
ATOM 4267 C CA . GLU B 1 205 ? 11.352 -15.695 -29.375 1 95.44 205 GLU B CA 1
ATOM 4268 C C . GLU B 1 205 ? 12.094 -15.594 -28.047 1 95.44 205 GLU B C 1
ATOM 4270 O O . GLU B 1 205 ? 12.672 -14.555 -27.734 1 95.44 205 GLU B O 1
ATOM 4275 N N . PRO B 1 206 ? 12.031 -16.656 -27.281 1 97.75 206 PRO B N 1
ATOM 4276 C CA . PRO B 1 206 ? 11.664 -18.047 -27.547 1 97.75 206 PRO B CA 1
ATOM 4277 C C . PRO B 1 206 ? 10.242 -18.375 -27.109 1 97.75 206 PRO B C 1
ATOM 4279 O O . PRO B 1 206 ? 9.875 -19.547 -27.031 1 97.75 206 PRO B O 1
ATOM 4282 N N . LEU B 1 207 ? 9.469 -17.406 -26.797 1 98.06 207 LEU B N 1
ATOM 4283 C CA . LEU B 1 207 ? 8.164 -17.641 -26.188 1 98.06 207 LEU B CA 1
ATOM 4284 C C . LEU B 1 207 ? 7.074 -17.688 -27.266 1 98.06 207 LEU B C 1
ATOM 4286 O O . LEU B 1 207 ? 6.871 -16.719 -28 1 98.06 207 LEU B O 1
ATOM 4290 N N . HIS B 1 208 ? 6.422 -18.891 -27.266 1 98.06 208 HIS B N 1
ATOM 4291 C CA . HIS B 1 208 ? 5.246 -19.078 -28.109 1 98.06 208 HIS B CA 1
ATOM 4292 C C . HIS B 1 208 ? 4.008 -18.469 -27.469 1 98.06 208 HIS B C 1
ATOM 4294 O O . HIS B 1 208 ? 4.02 -18.141 -26.281 1 98.06 208 HIS B O 1
ATOM 4300 N N . LEU B 1 209 ? 2.959 -18.375 -28.281 1 97.62 209 LEU B N 1
ATOM 4301 C CA . LEU B 1 209 ? 1.671 -17.906 -27.781 1 97.62 209 LEU B CA 1
ATOM 4302 C C . LEU B 1 209 ? 1.253 -18.703 -26.547 1 97.62 209 LEU B C 1
ATOM 4304 O O . LEU B 1 209 ? 0.83 -18.125 -25.547 1 97.62 209 LEU B O 1
ATOM 4308 N N . LEU B 1 210 ? 1.419 -20.016 -26.609 1 98.44 210 LEU B N 1
ATOM 4309 C CA . LEU B 1 210 ? 0.921 -20.891 -25.547 1 98.44 210 LEU B CA 1
ATOM 4310 C C . LEU B 1 210 ? 1.911 -20.969 -24.391 1 98.44 210 LEU B C 1
ATOM 4312 O O . LEU B 1 210 ? 1.719 -21.734 -23.453 1 98.44 210 LEU B O 1
ATOM 4316 N N . ASP B 1 211 ? 3.01 -20.078 -24.453 1 98.56 211 ASP B N 1
ATOM 4317 C CA . ASP B 1 211 ? 3.891 -19.828 -23.328 1 98.56 211 ASP B CA 1
ATOM 4318 C C . ASP B 1 211 ? 3.391 -18.641 -22.5 1 98.56 211 ASP B C 1
ATOM 4320 O O . ASP B 1 211 ? 3.895 -18.391 -21.391 1 98.56 211 ASP B O 1
ATOM 4324 N N . CYS B 1 212 ? 2.404 -17.969 -22.984 1 97.69 212 CYS B N 1
ATOM 4325 C CA . CYS B 1 212 ? 1.989 -16.703 -22.406 1 97.69 212 CYS B CA 1
ATOM 4326 C C . CYS B 1 212 ? 0.649 -16.828 -21.688 1 97.69 212 CYS B C 1
ATOM 4328 O O . CYS B 1 212 ? -0.222 -17.578 -22.141 1 97.69 212 CYS B O 1
ATOM 4330 N N . CYS B 1 213 ? 0.521 -16.047 -20.641 1 97.19 213 CYS B N 1
ATOM 4331 C CA . CYS B 1 213 ? -0.698 -16.078 -19.844 1 97.19 213 CYS B CA 1
ATOM 4332 C C . CYS B 1 213 ? -1.88 -15.531 -20.641 1 97.19 213 CYS B C 1
ATOM 4334 O O . CYS B 1 213 ? -1.693 -14.836 -21.641 1 97.19 213 CYS B O 1
ATOM 4336 N N . LEU B 1 214 ? -3.053 -15.812 -20.094 1 95.94 214 LEU B N 1
ATOM 4337 C CA . LEU B 1 214 ? -4.309 -15.297 -20.625 1 95.94 214 LEU B CA 1
ATOM 4338 C C . LEU B 1 214 ? -4.484 -13.828 -20.266 1 95.94 214 LEU B C 1
ATOM 4340 O O . LEU B 1 214 ? -3.676 -13.258 -19.531 1 95.94 214 LEU B O 1
ATOM 4344 N N . VAL B 1 215 ? -5.418 -13.188 -20.875 1 93.25 215 VAL B N 1
ATOM 4345 C CA . VAL B 1 215 ? -5.957 -11.891 -20.469 1 93.25 215 VAL B CA 1
ATOM 4346 C C . VAL B 1 215 ? -7.406 -12.047 -20.016 1 93.25 215 VAL B C 1
ATOM 4348 O O . VAL B 1 215 ? -8.211 -12.688 -20.703 1 93.25 215 VAL B O 1
ATOM 4351 N N . SER B 1 216 ? -7.691 -11.547 -18.828 1 95.69 216 SER B N 1
ATOM 4352 C CA . SER B 1 216 ? -9.016 -11.812 -18.266 1 95.69 216 SER B CA 1
ATOM 4353 C C . SER B 1 216 ? -9.625 -10.555 -17.672 1 95.69 216 SER B C 1
ATOM 4355 O O . SER B 1 216 ? -8.93 -9.773 -17.016 1 95.69 216 SER B O 1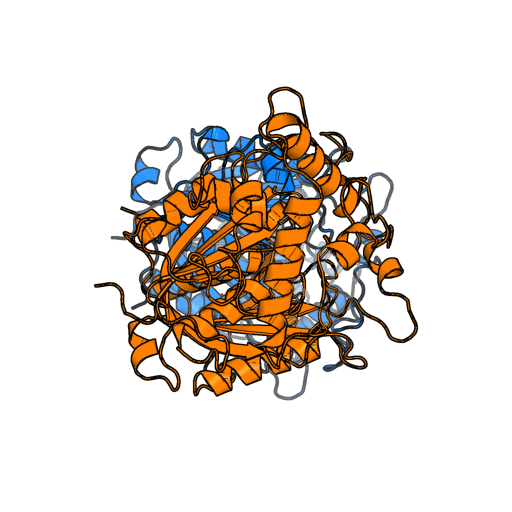
ATOM 4357 N N . ASN B 1 217 ? -10.938 -10.32 -17.953 1 95.81 217 ASN B N 1
ATOM 4358 C CA . ASN B 1 217 ? -11.734 -9.406 -17.141 1 95.81 217 ASN B CA 1
ATOM 4359 C C . ASN B 1 217 ? -12.289 -10.102 -15.898 1 95.81 217 ASN B C 1
ATOM 4361 O O . ASN B 1 217 ? -12.656 -11.273 -15.953 1 95.81 217 ASN B O 1
ATOM 4365 N N . GLY B 1 218 ? -12.281 -9.422 -14.789 1 97 218 GLY B N 1
ATOM 4366 C CA . GLY B 1 218 ? -12.828 -10.008 -13.57 1 97 218 GLY B CA 1
ATOM 4367 C C . GLY B 1 218 ? -12.242 -9.422 -12.305 1 97 218 GLY B C 1
ATOM 4368 O O . GLY B 1 218 ? -11.586 -8.383 -12.344 1 97 218 GLY B O 1
ATOM 4369 N N . ALA B 1 219 ? -12.609 -10.039 -11.211 1 98.44 219 ALA B N 1
ATOM 4370 C CA . ALA B 1 219 ? -12.078 -9.633 -9.914 1 98.44 219 ALA B CA 1
ATOM 4371 C C . ALA B 1 219 ? -12.047 -10.812 -8.945 1 98.44 219 ALA B C 1
ATOM 4373 O O . ALA B 1 219 ? -12.859 -11.734 -9.047 1 98.44 219 ALA B O 1
ATOM 4374 N N . ILE B 1 220 ? -11.109 -10.805 -8.086 1 98.88 220 ILE B N 1
ATOM 4375 C CA . ILE B 1 220 ? -11.023 -11.734 -6.969 1 98.88 220 ILE B CA 1
ATOM 4376 C C . ILE B 1 220 ? -10.75 -10.969 -5.676 1 98.88 220 ILE B C 1
ATOM 4378 O O . ILE B 1 220 ? -9.969 -10.016 -5.664 1 98.88 220 ILE B O 1
ATOM 4382 N N . ALA B 1 221 ? -11.414 -11.336 -4.578 1 98.94 221 ALA B N 1
ATOM 4383 C CA . ALA B 1 221 ? -11.188 -10.789 -3.246 1 98.94 221 ALA B CA 1
ATOM 4384 C C . ALA B 1 221 ? -11.062 -11.898 -2.207 1 98.94 221 ALA B C 1
ATOM 4386 O O . ALA B 1 221 ? -11.672 -12.961 -2.352 1 98.94 221 ALA B O 1
ATOM 4387 N N . VAL B 1 222 ? -10.242 -11.672 -1.225 1 98.94 222 VAL B N 1
ATOM 4388 C CA . VAL B 1 222 ? -10.211 -12.531 -0.044 1 98.94 222 VAL B CA 1
ATOM 4389 C C . VAL B 1 222 ? -10.445 -11.688 1.21 1 98.94 222 VAL B C 1
ATOM 4391 O O . VAL B 1 222 ? -10.219 -10.477 1.206 1 98.94 222 VAL B O 1
ATOM 4394 N N . ILE B 1 223 ? -10.984 -12.305 2.236 1 98.94 223 ILE B N 1
ATOM 4395 C CA . ILE B 1 223 ? -11.133 -11.672 3.543 1 98.94 223 ILE B CA 1
ATOM 4396 C C . ILE B 1 223 ? -10.172 -12.312 4.539 1 98.94 223 ILE B C 1
ATOM 4398 O O . ILE B 1 223 ? -10.133 -13.539 4.68 1 98.94 223 ILE B O 1
ATOM 4402 N N . VAL B 1 224 ? -9.359 -11.508 5.184 1 98.88 224 VAL B N 1
ATOM 4403 C CA . VAL B 1 224 ? -8.391 -11.945 6.188 1 98.88 224 VAL B CA 1
ATOM 4404 C C . VAL B 1 224 ? -8.844 -11.492 7.574 1 98.88 224 VAL B C 1
ATOM 4406 O O . VAL B 1 224 ? -9.32 -10.367 7.746 1 98.88 224 VAL B O 1
ATOM 4409 N N . THR B 1 225 ? -8.812 -12.312 8.555 1 98.56 225 THR B N 1
ATOM 4410 C CA . THR B 1 225 ? -9.07 -11.992 9.953 1 98.56 225 THR B CA 1
ATOM 4411 C C . THR B 1 225 ? -8.117 -12.758 10.867 1 98.56 225 THR B C 1
ATOM 4413 O O . THR B 1 225 ? -7.199 -13.43 10.391 1 98.56 225 THR B O 1
ATOM 4416 N N . SER B 1 226 ? -8.227 -12.555 12.172 1 97.25 226 SER B N 1
ATOM 4417 C CA . SER B 1 226 ? -7.395 -13.297 13.117 1 97.25 226 SER B CA 1
ATOM 4418 C C . SER B 1 226 ? -7.754 -14.781 13.117 1 97.25 226 SER B C 1
ATOM 4420 O O . SER B 1 226 ? -8.898 -15.148 12.844 1 97.25 226 SER B O 1
ATOM 4422 N N . ALA B 1 227 ? -6.758 -15.633 13.375 1 96.88 227 ALA B N 1
ATOM 4423 C CA . ALA B 1 227 ? -6.992 -17.078 13.453 1 96.88 227 ALA B CA 1
ATOM 4424 C C . ALA B 1 227 ? -8.086 -17.406 14.469 1 96.88 227 ALA B C 1
ATOM 4426 O O . ALA B 1 227 ? -8.883 -18.312 14.258 1 96.88 227 ALA B O 1
ATOM 4427 N N . ASP B 1 228 ? -8.125 -16.688 15.555 1 95.25 228 ASP B N 1
ATOM 4428 C CA . ASP B 1 228 ? -9.117 -16.922 16.594 1 95.25 228 ASP B CA 1
ATOM 4429 C C . ASP B 1 228 ? -10.531 -16.656 16.078 1 95.25 228 ASP B C 1
ATOM 4431 O O . ASP B 1 228 ? -11.438 -17.469 16.281 1 95.25 228 ASP B O 1
ATOM 4435 N N . ARG B 1 229 ? -10.711 -15.57 15.414 1 96.12 229 ARG B N 1
ATOM 4436 C CA . ARG B 1 229 ? -12.023 -15.211 14.883 1 96.12 229 ARG B CA 1
ATOM 4437 C C . ARG B 1 229 ? -12.438 -16.156 13.758 1 96.12 229 ARG B C 1
ATOM 4439 O O . ARG B 1 229 ? -13.625 -16.438 13.586 1 96.12 229 ARG B O 1
ATOM 4446 N N . ALA B 1 230 ? -11.477 -16.609 13.055 1 97.75 230 ALA B N 1
ATOM 4447 C CA . ALA B 1 230 ? -11.703 -17.438 11.867 1 97.75 230 ALA B CA 1
ATOM 4448 C C . ALA B 1 230 ? -12.461 -18.719 12.219 1 97.75 230 ALA B C 1
ATOM 4450 O O . ALA B 1 230 ? -13.266 -19.203 11.422 1 97.75 230 ALA B O 1
ATOM 4451 N N . ARG B 1 231 ? -12.297 -19.25 13.375 1 95.06 231 ARG B N 1
ATOM 4452 C CA . ARG B 1 231 ? -12.828 -20.547 13.797 1 95.06 231 ARG B CA 1
ATOM 4453 C C . ARG B 1 231 ? -14.352 -20.531 13.836 1 95.06 231 ARG B C 1
ATOM 4455 O O . ARG B 1 231 ? -14.992 -21.562 13.68 1 95.06 231 ARG B O 1
ATOM 4462 N N . ASP B 1 232 ? -14.906 -19.391 13.961 1 95.69 232 ASP B N 1
ATOM 4463 C CA . ASP B 1 232 ? -16.344 -19.281 14.172 1 95.69 232 ASP B CA 1
ATOM 4464 C C . ASP B 1 232 ? -17.062 -18.812 12.898 1 95.69 232 ASP B C 1
ATOM 4466 O O . ASP B 1 232 ? -18.25 -18.531 12.922 1 95.69 232 ASP B O 1
ATOM 4470 N N . LEU B 1 233 ? -16.344 -18.797 11.844 1 97.69 233 LEU B N 1
ATOM 4471 C CA . LEU B 1 233 ? -16.938 -18.281 10.617 1 97.69 233 LEU B CA 1
ATOM 4472 C C . LEU B 1 233 ? -17.391 -19.422 9.711 1 97.69 233 LEU B C 1
ATOM 4474 O O . LEU B 1 233 ? -17.266 -20.594 10.07 1 97.69 233 LEU B O 1
ATOM 4478 N N . ALA B 1 234 ? -18.031 -19.062 8.586 1 98.12 234 ALA B N 1
ATOM 4479 C CA . ALA B 1 234 ? -18.859 -19.969 7.812 1 98.12 234 ALA B CA 1
ATOM 4480 C C . ALA B 1 234 ? -18.031 -21.016 7.098 1 98.12 234 ALA B C 1
ATOM 4482 O O . ALA B 1 234 ? -18.469 -22.156 6.914 1 98.12 234 ALA B O 1
ATOM 4483 N N . GLN B 1 235 ? -16.828 -20.719 6.629 1 97.94 235 GLN B N 1
ATOM 4484 C CA . GLN B 1 235 ? -15.984 -21.625 5.875 1 97.94 235 GLN B CA 1
ATOM 4485 C C . GLN B 1 235 ? -14.789 -22.094 6.711 1 97.94 235 GLN B C 1
ATOM 4487 O O . GLN B 1 235 ? -14.367 -21.391 7.629 1 97.94 235 GLN B O 1
ATOM 4492 N N . PRO B 1 236 ? -14.297 -23.297 6.398 1 97.5 236 PRO B N 1
ATOM 4493 C CA . PRO B 1 236 ? -13.039 -23.656 7.051 1 97.5 236 PRO B CA 1
ATOM 4494 C C . PRO B 1 236 ? -11.938 -22.625 6.82 1 97.5 236 PRO B C 1
ATOM 4496 O O . PRO B 1 236 ? -11.688 -22.219 5.68 1 97.5 236 PRO B O 1
ATOM 4499 N N . PRO B 1 237 ? -11.328 -22.188 7.922 1 98.38 237 PRO B N 1
ATOM 4500 C CA . PRO B 1 237 ? -10.281 -21.188 7.762 1 98.38 237 PRO B CA 1
ATOM 4501 C C . PRO B 1 237 ? -9.07 -21.703 6.984 1 98.38 237 PRO B C 1
ATOM 4503 O O . PRO B 1 237 ? -8.742 -22.891 7.078 1 98.38 237 PRO B O 1
ATOM 4506 N N . VAL B 1 238 ? -8.453 -20.875 6.219 1 98.88 238 VAL B N 1
ATOM 4507 C CA . VAL B 1 238 ? -7.145 -21.125 5.617 1 98.88 238 VAL B CA 1
ATOM 4508 C C . VAL B 1 238 ? -6.086 -20.281 6.324 1 98.88 238 VAL B C 1
ATOM 4510 O O . VAL B 1 238 ? -5.973 -19.078 6.086 1 98.88 238 VAL B O 1
ATOM 4513 N N . TYR B 1 239 ? -5.285 -20.969 7.109 1 98.69 239 TYR B N 1
ATOM 4514 C CA . TYR B 1 239 ? -4.371 -20.281 8.023 1 98.69 239 TYR B CA 1
ATOM 4515 C C . TYR B 1 239 ? -3.09 -19.875 7.309 1 98.69 239 TYR B C 1
ATOM 4517 O O . TYR B 1 239 ? -2.566 -20.609 6.477 1 98.69 239 TYR B O 1
ATOM 4525 N N . LEU B 1 240 ? -2.646 -18.656 7.617 1 98.31 240 LEU B N 1
ATOM 4526 C CA . LEU B 1 240 ? -1.34 -18.188 7.168 1 98.31 240 LEU B CA 1
ATOM 4527 C C . LEU B 1 240 ? -0.23 -18.75 8.047 1 98.31 240 LEU B C 1
ATOM 4529 O O . LEU B 1 240 ? -0.06 -18.328 9.195 1 98.31 240 LEU B O 1
ATOM 4533 N N . HIS B 1 241 ? 0.57 -19.672 7.488 1 97.94 241 HIS B N 1
ATOM 4534 C CA . HIS B 1 241 ? 1.638 -20.312 8.25 1 97.94 241 HIS B CA 1
ATOM 4535 C C . HIS B 1 241 ? 2.965 -19.578 8.055 1 97.94 241 HIS B C 1
ATOM 4537 O O . HIS B 1 241 ? 3.834 -19.625 8.93 1 97.94 241 HIS B O 1
ATOM 4543 N N . GLY B 1 242 ? 3.113 -18.984 6.969 1 97.56 242 GLY B N 1
ATOM 4544 C CA . GLY B 1 242 ? 4.309 -18.219 6.645 1 97.56 242 GLY B CA 1
ATOM 4545 C C . GLY B 1 242 ? 4.129 -17.312 5.441 1 97.56 242 GLY B C 1
ATOM 4546 O O . GLY B 1 242 ? 3.236 -17.531 4.621 1 97.56 242 GLY B O 1
ATOM 4547 N N . GLY B 1 243 ? 4.918 -16.297 5.359 1 97.69 243 GLY B N 1
ATOM 4548 C CA . GLY B 1 243 ? 4.898 -15.352 4.25 1 97.69 243 GLY B CA 1
ATOM 4549 C C . GLY B 1 243 ? 6.113 -14.445 4.211 1 97.69 243 GLY B C 1
ATOM 4550 O O . GLY B 1 243 ? 6.652 -14.078 5.258 1 97.69 243 GLY B O 1
ATOM 4551 N N . ALA B 1 244 ? 6.504 -14.125 3.002 1 98.06 244 ALA B N 1
ATOM 4552 C CA . ALA B 1 244 ? 7.656 -13.25 2.836 1 98.06 244 ALA B CA 1
ATOM 4553 C C . ALA B 1 244 ? 7.66 -12.602 1.452 1 98.06 244 ALA B C 1
ATOM 4555 O O . ALA B 1 244 ? 6.977 -13.078 0.539 1 98.06 244 ALA B O 1
ATOM 4556 N N . GLN 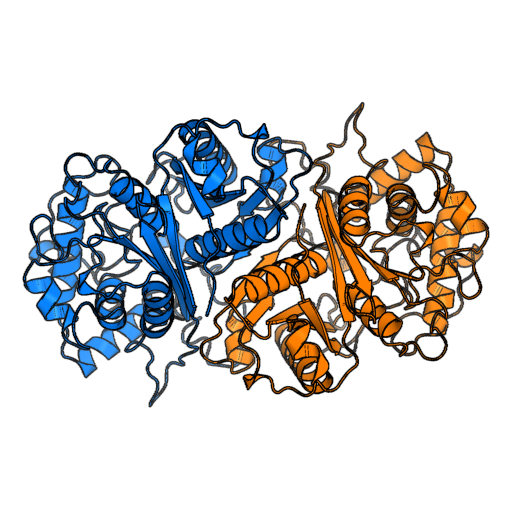B 1 245 ? 8.383 -11.539 1.396 1 97.94 245 GLN B N 1
ATOM 4557 C CA . GLN B 1 245 ? 8.656 -10.828 0.151 1 97.94 245 GLN B CA 1
ATOM 4558 C C . GLN B 1 245 ? 10.156 -10.766 -0.122 1 97.94 245 GLN B C 1
ATOM 4560 O O . GLN B 1 245 ? 10.969 -10.852 0.804 1 97.94 245 GLN B O 1
ATOM 4565 N N . CYS B 1 246 ? 10.422 -10.664 -1.417 1 97.81 246 CYS B N 1
ATOM 4566 C CA . CYS B 1 246 ? 11.797 -10.336 -1.789 1 97.81 246 CYS B CA 1
ATOM 4567 C C . CYS B 1 246 ? 11.852 -9.719 -3.18 1 97.81 246 CYS B C 1
ATOM 4569 O O . CYS B 1 246 ? 11.234 -10.234 -4.117 1 97.81 246 CYS B O 1
ATOM 4571 N N . SER B 1 247 ? 12.539 -8.648 -3.277 1 95.44 247 SER B N 1
ATOM 4572 C CA . SER B 1 247 ? 12.875 -8.023 -4.551 1 95.44 247 SER B CA 1
ATOM 4573 C C . SER B 1 247 ? 14.383 -8.008 -4.777 1 95.44 247 SER B C 1
ATOM 4575 O O . SER B 1 247 ? 15.07 -7.074 -4.355 1 95.44 247 SER B O 1
ATOM 4577 N N . PRO B 1 248 ? 14.883 -8.898 -5.531 1 91.69 248 PRO B N 1
ATOM 4578 C CA . PRO B 1 248 ? 16.328 -9.102 -5.562 1 91.69 248 PRO B CA 1
ATOM 4579 C C . PRO B 1 248 ? 17.078 -7.934 -6.215 1 91.69 248 PRO B C 1
ATOM 4581 O O . PRO B 1 248 ? 18.234 -7.668 -5.879 1 91.69 248 PRO B O 1
ATOM 4584 N N . GLY B 1 249 ? 16.484 -7.238 -7.199 1 84.25 249 GLY B N 1
ATOM 4585 C CA . GLY B 1 249 ? 17.141 -6.098 -7.832 1 84.25 249 GLY B CA 1
ATOM 4586 C C . GLY B 1 249 ? 18.141 -6.488 -8.898 1 84.25 249 GLY B C 1
ATOM 4587 O O . GLY B 1 249 ? 19.125 -5.789 -9.109 1 84.25 249 GLY B O 1
ATOM 4588 N N . TYR B 1 250 ? 17.953 -7.594 -9.492 1 81.38 250 TYR B N 1
ATOM 4589 C CA . TYR B 1 250 ? 18.906 -8.023 -10.516 1 81.38 250 TYR B CA 1
ATOM 4590 C C . TYR B 1 250 ? 18.781 -7.156 -11.766 1 81.38 250 TYR B C 1
ATOM 4592 O O . TYR B 1 250 ? 17.672 -6.836 -12.203 1 81.38 250 TYR B O 1
ATOM 4600 N N . VAL B 1 251 ? 19.969 -6.723 -12.227 1 76.94 251 VAL B N 1
ATOM 4601 C CA . VAL B 1 251 ? 20.031 -5.957 -13.469 1 76.94 251 VAL B CA 1
ATOM 4602 C C . VAL B 1 251 ? 20.422 -6.871 -14.617 1 76.94 251 VAL B C 1
ATOM 4604 O O . VAL B 1 251 ? 21.125 -7.867 -14.414 1 76.94 251 VAL B O 1
ATOM 4607 N N . ASP B 1 252 ? 19.859 -6.547 -15.727 1 73.94 252 ASP B N 1
ATOM 4608 C CA . ASP B 1 252 ? 20.266 -7.309 -16.906 1 73.94 252 ASP B CA 1
ATOM 4609 C C . ASP B 1 252 ? 21.672 -6.938 -17.359 1 73.94 252 ASP B C 1
ATOM 4611 O O . ASP B 1 252 ? 21.891 -5.875 -17.938 1 73.94 252 ASP B O 1
ATOM 4615 N N . GLY B 1 253 ? 22.562 -7.68 -16.953 1 74.5 253 GLY B N 1
ATOM 4616 C CA . GLY B 1 253 ? 23.953 -7.453 -17.328 1 74.5 253 GLY B CA 1
ATOM 4617 C C . GLY B 1 253 ? 24.844 -8.633 -17.016 1 74.5 253 GLY B C 1
ATOM 4618 O O . GLY B 1 253 ? 24.406 -9.625 -16.438 1 74.5 253 GLY B O 1
ATOM 4619 N N . ARG B 1 254 ? 26.047 -8.523 -17.5 1 74.19 254 ARG B N 1
ATOM 4620 C CA . ARG B 1 254 ? 27.031 -9.586 -17.297 1 74.19 254 ARG B CA 1
ATOM 4621 C C . ARG B 1 254 ? 27.266 -9.836 -15.805 1 74.19 254 ARG B C 1
ATOM 4623 O O . ARG B 1 254 ? 27.359 -8.891 -15.016 1 74.19 254 ARG B O 1
ATOM 4630 N N . GLY B 1 255 ? 27.266 -11.086 -15.469 1 79.44 255 GLY B N 1
ATOM 4631 C CA . GLY B 1 255 ? 27.531 -11.453 -14.086 1 79.44 255 GLY B CA 1
ATOM 4632 C C . GLY B 1 255 ? 26.297 -11.383 -13.203 1 79.44 255 GLY B C 1
ATOM 4633 O O . GLY B 1 255 ? 26.328 -11.805 -12.039 1 79.44 255 GLY B O 1
ATOM 4634 N N . SER B 1 256 ? 25.266 -10.914 -13.805 1 86.19 256 SER B N 1
ATOM 4635 C CA . SER B 1 256 ? 24 -10.789 -13.086 1 86.19 256 SER B CA 1
ATOM 4636 C C . SER B 1 256 ? 23.266 -12.125 -13.016 1 86.19 256 SER B C 1
ATOM 4638 O O . SER B 1 256 ? 23.469 -13 -13.867 1 86.19 256 SER B O 1
ATOM 4640 N N . GLU B 1 257 ? 22.484 -12.297 -12.023 1 93 257 GLU B N 1
ATOM 4641 C CA . GLU B 1 257 ? 21.641 -13.484 -11.891 1 93 257 GLU B CA 1
ATOM 4642 C C . GLU B 1 257 ? 20.297 -13.281 -12.57 1 93 257 GLU B C 1
ATOM 4644 O O . GLU B 1 257 ? 19.422 -14.148 -12.492 1 93 257 GLU B O 1
ATOM 4649 N N . PHE B 1 258 ? 20.188 -12.273 -13.312 1 92.38 258 PHE B N 1
ATOM 4650 C CA . PHE B 1 258 ? 18.953 -12 -14.031 1 92.38 258 PHE B CA 1
ATOM 4651 C C . PHE B 1 258 ? 18.578 -13.18 -14.922 1 92.38 258 PHE B C 1
ATOM 4653 O O . PHE B 1 258 ? 19.406 -13.68 -15.688 1 92.38 258 PHE B O 1
ATOM 4660 N N . GLY B 1 259 ? 17.344 -13.57 -14.734 1 94.88 259 GLY B N 1
ATOM 4661 C CA . GLY B 1 259 ? 16.828 -14.664 -15.555 1 94.88 259 GLY B CA 1
ATOM 4662 C C . GLY B 1 259 ? 17.188 -16.031 -15.008 1 94.88 259 GLY B C 1
ATOM 4663 O O . GLY B 1 259 ? 16.609 -17.047 -15.422 1 94.88 259 GLY B O 1
ATOM 4664 N N . LEU B 1 260 ? 18.031 -16.062 -14.008 1 97.38 260 LEU B N 1
ATOM 4665 C CA . LEU B 1 260 ? 18.516 -17.344 -13.492 1 97.38 260 LEU B CA 1
ATOM 4666 C C . LEU B 1 260 ? 18.031 -17.578 -12.062 1 97.38 260 LEU B C 1
ATOM 4668 O O . LEU B 1 260 ? 17.828 -18.719 -11.648 1 97.38 260 LEU B O 1
ATOM 4672 N N . VAL B 1 261 ? 17.953 -16.516 -11.32 1 97.25 261 VAL B N 1
ATOM 4673 C CA . VAL B 1 261 ? 17.5 -16.578 -9.93 1 97.25 261 VAL B CA 1
ATOM 4674 C C . VAL B 1 261 ? 16.438 -15.508 -9.695 1 97.25 261 VAL B C 1
ATOM 4676 O O . VAL B 1 261 ? 16.562 -14.375 -10.164 1 97.25 261 VAL B O 1
ATOM 4679 N N . THR B 1 262 ? 15.344 -15.906 -9.078 1 97.12 262 THR B N 1
ATOM 4680 C CA . THR B 1 262 ? 14.25 -14.984 -8.781 1 97.12 262 THR B CA 1
ATOM 4681 C C . THR B 1 262 ? 14.156 -14.734 -7.277 1 97.12 262 THR B C 1
ATOM 4683 O O . THR B 1 262 ? 14.891 -15.344 -6.492 1 97.12 262 THR B O 1
ATOM 4686 N N . GLY B 1 263 ? 13.234 -13.805 -6.93 1 97.62 263 GLY B N 1
ATOM 4687 C CA . GLY B 1 263 ? 12.984 -13.531 -5.523 1 97.62 263 GLY B CA 1
ATOM 4688 C C . GLY B 1 263 ? 12.43 -14.734 -4.773 1 97.62 263 GLY B C 1
ATOM 4689 O O . GLY B 1 263 ? 12.453 -14.766 -3.541 1 97.62 263 GLY B O 1
ATOM 4690 N N . ALA B 1 264 ? 11.984 -15.742 -5.484 1 98.69 264 ALA B N 1
ATOM 4691 C CA . ALA B 1 264 ? 11.438 -16.953 -4.871 1 98.69 264 ALA B CA 1
ATOM 4692 C C . ALA B 1 264 ? 12.477 -17.641 -3.984 1 98.69 264 ALA B C 1
ATOM 4694 O O . ALA B 1 264 ? 12.133 -18.25 -2.973 1 98.69 264 ALA B O 1
ATOM 4695 N N . LYS B 1 265 ? 13.711 -17.516 -4.379 1 98.38 265 LYS B N 1
ATOM 4696 C CA . LYS B 1 265 ? 14.766 -18.188 -3.629 1 98.38 265 LYS B CA 1
ATOM 4697 C C . LYS B 1 265 ? 14.797 -17.719 -2.178 1 98.38 265 LYS B C 1
ATOM 4699 O O . LYS B 1 265 ? 14.75 -18.547 -1.255 1 98.38 265 LYS B O 1
ATOM 4704 N N . ILE B 1 266 ? 14.797 -16.469 -2.023 1 98.06 266 ILE B N 1
ATOM 4705 C CA . ILE B 1 266 ? 14.914 -15.906 -0.68 1 98.06 266 ILE B CA 1
ATOM 4706 C C . ILE B 1 266 ? 13.539 -15.867 -0.015 1 98.06 266 ILE B C 1
ATOM 4708 O O . ILE B 1 266 ? 13.383 -16.312 1.121 1 98.06 266 ILE B O 1
ATOM 4712 N N . ALA B 1 267 ? 12.5 -15.352 -0.702 1 98.38 267 ALA B N 1
ATOM 4713 C CA . ALA B 1 267 ? 11.156 -15.266 -0.135 1 98.38 267 ALA B CA 1
ATOM 4714 C C . ALA B 1 267 ? 10.625 -16.656 0.22 1 98.38 267 ALA B C 1
ATOM 4716 O O . ALA B 1 267 ? 9.953 -16.828 1.239 1 98.38 267 ALA B O 1
ATOM 4717 N N . GLY B 1 268 ? 10.898 -17.625 -0.662 1 98.69 268 GLY B N 1
ATOM 4718 C CA . GLY B 1 268 ? 10.461 -18.984 -0.398 1 98.69 268 GLY B CA 1
ATOM 4719 C C . GLY B 1 268 ? 11.094 -19.594 0.838 1 98.69 268 GLY B C 1
ATOM 4720 O O . GLY B 1 268 ? 10.406 -20.188 1.67 1 98.69 268 GLY B O 1
ATOM 4721 N N . GLN B 1 269 ? 12.406 -19.438 0.893 1 98.06 269 GLN B N 1
ATOM 4722 C CA . GLN B 1 269 ? 13.125 -19.938 2.061 1 98.06 269 GLN B CA 1
ATOM 4723 C C . GLN B 1 269 ? 12.586 -19.312 3.346 1 98.06 269 GLN B C 1
ATOM 4725 O O . GLN B 1 269 ? 12.344 -20.016 4.328 1 98.06 269 GLN B O 1
ATOM 4730 N N . ARG B 1 270 ? 12.375 -18.047 3.342 1 97.25 270 ARG B N 1
ATOM 4731 C CA . ARG B 1 270 ? 11.875 -17.328 4.52 1 97.25 270 ARG B CA 1
ATOM 4732 C C . ARG B 1 270 ? 10.469 -17.781 4.879 1 97.25 270 ARG B C 1
ATOM 4734 O O . ARG B 1 270 ? 10.18 -18.062 6.047 1 97.25 270 ARG B O 1
ATOM 4741 N N . ALA B 1 271 ? 9.578 -17.859 3.889 1 97.94 271 ALA B N 1
ATOM 4742 C CA . ALA B 1 271 ? 8.188 -18.25 4.125 1 97.94 271 ALA B CA 1
ATOM 4743 C C . ALA B 1 271 ? 8.094 -19.672 4.66 1 97.94 271 ALA B C 1
ATOM 4745 O O . ALA B 1 271 ? 7.371 -19.938 5.617 1 97.94 271 ALA B O 1
ATOM 4746 N N . MET B 1 272 ? 8.82 -20.609 4.055 1 98.19 272 MET B N 1
ATOM 4747 C CA . MET B 1 272 ? 8.773 -22 4.48 1 98.19 272 MET B CA 1
ATOM 4748 C C . MET B 1 272 ? 9.422 -22.172 5.852 1 98.19 272 MET B C 1
ATOM 4750 O O . MET B 1 272 ? 8.953 -22.969 6.664 1 98.19 272 MET B O 1
ATOM 4754 N N . SER B 1 273 ? 10.5 -21.422 6.086 1 97.19 273 SER B N 1
ATOM 4755 C CA . SER B 1 273 ? 11.094 -21.438 7.422 1 97.19 273 SER B CA 1
ATOM 4756 C C . SER B 1 273 ? 10.102 -20.969 8.477 1 97.19 273 SER B C 1
ATOM 4758 O O . SER B 1 273 ? 9.984 -21.578 9.539 1 97.19 273 SER B O 1
ATOM 4760 N N . MET B 1 274 ? 9.391 -19.922 8.203 1 95.88 274 MET B N 1
ATOM 4761 C CA . MET B 1 274 ? 8.359 -19.422 9.109 1 95.88 274 MET B CA 1
ATOM 4762 C C . MET B 1 274 ? 7.293 -20.484 9.367 1 95.88 274 MET B C 1
ATOM 4764 O O . MET B 1 274 ? 6.805 -20.625 10.484 1 95.88 274 MET B O 1
ATOM 4768 N N . ALA B 1 275 ? 6.945 -21.188 8.328 1 96.69 275 ALA B N 1
ATOM 4769 C CA . ALA B 1 275 ? 5.914 -22.219 8.422 1 96.69 275 ALA B CA 1
ATOM 4770 C C . ALA B 1 275 ? 6.461 -23.484 9.07 1 96.69 275 ALA B C 1
ATOM 4772 O O . ALA B 1 275 ? 5.695 -24.359 9.477 1 96.69 275 ALA B O 1
ATOM 4773 N N . GLY B 1 276 ? 7.785 -23.609 9.125 1 96.56 276 GLY B N 1
ATOM 4774 C CA . GLY B 1 276 ? 8.414 -24.797 9.664 1 96.56 276 GLY B CA 1
ATOM 4775 C C . GLY B 1 276 ? 8.344 -25.984 8.727 1 96.56 276 GLY B C 1
ATOM 4776 O O . GLY B 1 276 ? 8.18 -27.125 9.164 1 96.56 276 GLY B O 1
ATOM 4777 N N . VAL B 1 277 ? 8.367 -25.734 7.465 1 97.75 277 VAL B N 1
ATOM 4778 C CA . VAL B 1 277 ? 8.242 -26.812 6.5 1 97.75 277 VAL B CA 1
ATOM 4779 C C . VAL B 1 277 ? 9.391 -26.75 5.496 1 97.75 277 VAL B C 1
ATOM 4781 O O . VAL B 1 277 ? 10.055 -25.719 5.371 1 97.75 277 VAL B O 1
ATOM 4784 N N . ARG B 1 278 ? 9.609 -27.859 4.867 1 98.25 278 ARG B N 1
ATOM 4785 C CA . ARG B 1 278 ? 10.547 -27.984 3.756 1 98.25 278 ARG B CA 1
ATOM 4786 C C . ARG B 1 278 ? 9.805 -28.172 2.436 1 98.25 278 ARG B C 1
ATOM 4788 O O . ARG B 1 278 ? 8.609 -28.484 2.426 1 98.25 278 ARG B O 1
ATOM 4795 N N . PRO B 1 279 ? 10.5 -27.969 1.314 1 98.38 279 PRO B N 1
ATOM 4796 C CA . PRO B 1 279 ? 9.82 -28.078 0.019 1 98.38 279 PRO B CA 1
ATOM 4797 C C . PRO B 1 279 ? 9.078 -29.391 -0.15 1 98.38 279 PRO B C 1
ATOM 4799 O O . PRO B 1 279 ? 7.984 -29.422 -0.721 1 98.38 279 PRO B O 1
ATOM 4802 N N . GLU B 1 280 ? 9.555 -30.469 0.427 1 97.69 280 GLU B N 1
ATOM 4803 C CA . GLU B 1 280 ? 8.977 -31.781 0.245 1 97.69 280 GLU B CA 1
ATOM 4804 C C . GLU B 1 280 ? 7.629 -31.906 0.957 1 97.69 280 GLU B C 1
ATOM 4806 O O . GLU B 1 280 ? 6.848 -32.812 0.672 1 97.69 280 GLU B O 1
ATOM 4811 N N . GLN B 1 281 ? 7.391 -31.016 1.853 1 98.25 281 GLN B N 1
ATOM 4812 C CA . GLN B 1 281 ? 6.16 -31.062 2.635 1 98.25 281 GLN B CA 1
ATOM 4813 C C . GLN B 1 281 ? 5.062 -30.219 1.994 1 98.25 281 GLN B C 1
ATOM 4815 O O . GLN B 1 281 ? 3.908 -30.266 2.422 1 98.25 281 GLN B O 1
ATOM 4820 N N . ILE B 1 282 ? 5.422 -29.469 0.961 1 98.81 282 ILE B N 1
ATOM 4821 C CA . ILE B 1 282 ? 4.434 -28.688 0.229 1 98.81 282 ILE B CA 1
ATOM 4822 C C . ILE B 1 282 ? 3.641 -29.609 -0.704 1 98.81 282 ILE B C 1
ATOM 4824 O O . ILE B 1 282 ? 4.199 -30.188 -1.642 1 98.81 282 ILE B O 1
ATOM 4828 N N . GLY B 1 283 ? 2.361 -29.703 -0.482 1 98.75 283 GLY B N 1
ATOM 4829 C CA . GLY B 1 283 ? 1.538 -30.625 -1.246 1 98.75 283 GLY B CA 1
ATOM 4830 C C . GLY B 1 283 ? 0.98 -30.016 -2.52 1 98.75 283 GLY B C 1
ATOM 4831 O O . GLY B 1 283 ? 0.746 -30.719 -3.5 1 98.75 283 GLY B O 1
ATOM 4832 N N . VAL B 1 284 ? 0.685 -28.766 -2.484 1 98.81 284 VAL B N 1
ATOM 4833 C CA . VAL B 1 284 ? 0.144 -28.031 -3.633 1 98.81 284 VAL B CA 1
ATOM 4834 C C . VAL B 1 284 ? 0.961 -26.766 -3.879 1 98.81 284 VAL B C 1
ATOM 4836 O O . VAL B 1 284 ? 1.303 -26.047 -2.938 1 98.81 284 VAL B O 1
ATOM 4839 N N . ARG B 1 285 ? 1.336 -26.531 -5.105 1 98.88 285 ARG B N 1
ATOM 4840 C CA . ARG B 1 285 ? 2.08 -25.344 -5.488 1 98.88 285 ARG B CA 1
ATOM 4841 C C . ARG B 1 285 ? 1.276 -24.484 -6.457 1 98.88 285 ARG B C 1
ATOM 4843 O O . ARG B 1 285 ? 0.968 -24.922 -7.57 1 98.88 285 ARG B O 1
ATOM 4850 N N . GLU B 1 286 ? 0.864 -23.359 -6.016 1 98.94 286 GLU B N 1
ATOM 4851 C CA . GLU B 1 286 ? 0.258 -22.359 -6.891 1 98.94 286 GLU B CA 1
ATOM 4852 C C . GLU B 1 286 ? 1.265 -21.281 -7.277 1 98.94 286 GLU B C 1
ATOM 4854 O O . GLU B 1 286 ? 1.466 -20.312 -6.535 1 98.94 286 GLU B O 1
ATOM 4859 N N . ILE B 1 287 ? 1.811 -21.484 -8.453 1 98.88 287 ILE B N 1
ATOM 4860 C CA . ILE B 1 287 ? 2.936 -20.688 -8.938 1 98.88 287 ILE B CA 1
ATOM 4861 C C . ILE B 1 287 ? 2.436 -19.609 -9.898 1 98.88 287 ILE B C 1
ATOM 4863 O O . ILE B 1 287 ? 1.62 -19.891 -10.781 1 98.88 287 ILE B O 1
ATOM 4867 N N . TYR B 1 288 ? 2.914 -18.359 -9.641 1 98.81 288 TYR B N 1
ATOM 4868 C CA . TYR B 1 288 ? 2.646 -17.297 -10.609 1 98.81 288 TYR B CA 1
ATOM 4869 C C . TYR B 1 288 ? 3.199 -17.672 -11.984 1 98.81 288 TYR B C 1
ATOM 4871 O O . TYR B 1 288 ? 4.41 -17.844 -12.148 1 98.81 288 TYR B O 1
ATOM 4879 N N . ASP B 1 289 ? 2.311 -17.781 -12.984 1 98.5 289 ASP B N 1
ATOM 4880 C CA . ASP B 1 289 ? 2.77 -18.344 -14.25 1 98.5 289 ASP B CA 1
ATOM 4881 C C . ASP B 1 289 ? 2.344 -17.453 -15.422 1 98.5 289 ASP B C 1
ATOM 4883 O O . ASP B 1 289 ? 1.75 -17.938 -16.391 1 98.5 289 ASP B O 1
ATOM 4887 N N . CYS B 1 290 ? 2.842 -16.219 -15.406 1 97.94 290 CYS B N 1
ATOM 4888 C CA . CYS B 1 290 ? 2.602 -15.336 -16.547 1 97.94 290 CYS B CA 1
ATOM 4889 C C . CYS B 1 290 ? 3.232 -15.891 -17.812 1 97.94 290 CYS B C 1
ATOM 4891 O O . CYS B 1 290 ? 2.756 -15.617 -18.922 1 97.94 290 CYS B O 1
ATOM 4893 N N . TYR B 1 291 ? 4.273 -16.609 -17.703 1 98.5 291 TYR B N 1
ATOM 4894 C CA . TYR B 1 291 ? 4.918 -17.391 -18.75 1 98.5 291 TYR B CA 1
ATOM 4895 C C . TYR B 1 291 ? 5.273 -18.797 -18.25 1 98.5 291 TYR B C 1
ATOM 4897 O O . TYR B 1 291 ? 5.508 -19 -17.062 1 98.5 291 TYR B O 1
ATOM 4905 N N . THR B 1 292 ? 5.32 -19.766 -19.188 1 98.88 292 THR B N 1
ATOM 4906 C CA . THR B 1 292 ? 5.805 -21.094 -18.828 1 98.88 292 THR B CA 1
ATOM 4907 C C . THR B 1 292 ? 7.184 -21.016 -18.188 1 98.88 292 THR B C 1
ATOM 4909 O O . THR B 1 292 ? 7.461 -21.719 -17.203 1 98.88 292 THR B O 1
ATOM 4912 N N . TYR B 1 293 ? 8.016 -20.156 -18.672 1 98.75 293 TYR B N 1
ATOM 4913 C CA . TYR B 1 293 ? 9.359 -19.938 -1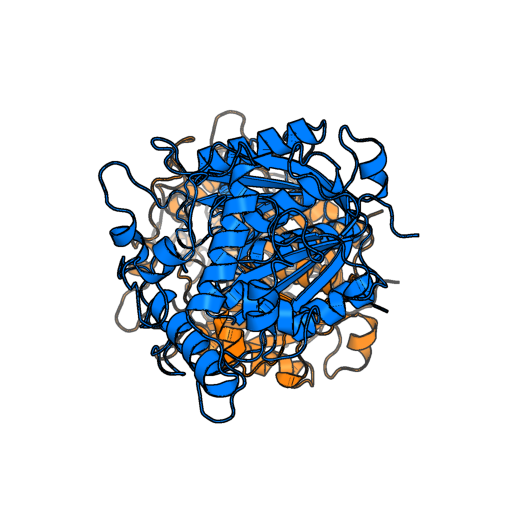8.141 1 98.75 293 TYR B CA 1
ATOM 4914 C C . TYR B 1 293 ? 9.312 -19.578 -16.656 1 98.75 293 TYR B C 1
ATOM 4916 O O . TYR B 1 293 ? 10.109 -20.078 -15.859 1 98.75 293 TYR B O 1
ATOM 4924 N N . THR B 1 294 ? 8.391 -18.672 -16.234 1 98.62 294 THR B N 1
ATOM 4925 C CA . THR B 1 294 ? 8.312 -18.219 -14.844 1 98.62 294 THR B CA 1
ATOM 4926 C C . THR B 1 294 ? 8.016 -19.391 -13.906 1 98.62 294 THR B C 1
ATOM 4928 O O . THR B 1 294 ? 8.547 -19.453 -12.797 1 98.62 294 THR B O 1
ATOM 4931 N N . THR B 1 295 ? 7.141 -20.281 -14.367 1 98.88 295 THR B N 1
ATOM 4932 C CA . THR B 1 295 ? 6.875 -21.469 -13.578 1 98.88 295 THR B CA 1
ATOM 4933 C C . THR B 1 295 ? 8.156 -22.281 -13.359 1 98.88 295 THR B C 1
ATOM 4935 O O . THR B 1 295 ? 8.469 -22.672 -12.234 1 98.88 295 THR B O 1
ATOM 4938 N N . LEU B 1 296 ? 8.875 -22.438 -14.438 1 98.81 296 LEU B N 1
ATOM 4939 C CA . LEU B 1 296 ? 10.07 -23.281 -14.43 1 98.81 296 LEU B CA 1
ATOM 4940 C C . LEU B 1 296 ? 11.117 -22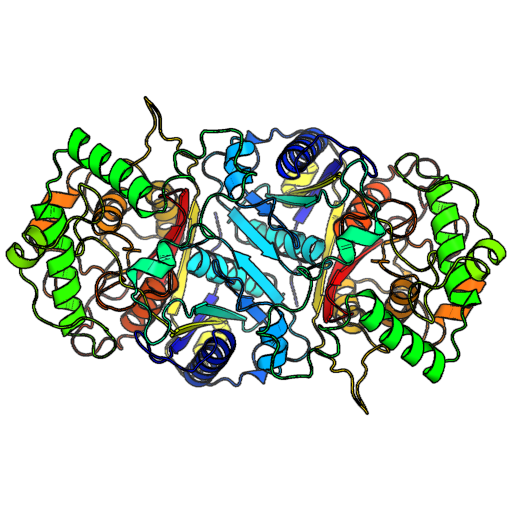.719 -13.469 1 98.81 296 LEU B C 1
ATOM 4942 O O . LEU B 1 296 ? 11.562 -23.422 -12.547 1 98.81 296 LEU B O 1
ATOM 4946 N N . VAL B 1 297 ? 11.492 -21.484 -13.617 1 98.75 297 VAL B N 1
ATOM 4947 C CA . VAL B 1 297 ? 12.578 -20.891 -12.844 1 98.75 297 VAL B CA 1
ATOM 4948 C C . VAL B 1 297 ? 12.156 -20.75 -11.383 1 98.75 297 VAL B C 1
ATOM 4950 O O . VAL B 1 297 ? 12.969 -20.891 -10.477 1 98.75 297 VAL B O 1
ATOM 4953 N N . THR B 1 298 ? 10.883 -20.5 -11.141 1 98.81 298 THR B N 1
ATOM 4954 C CA . THR B 1 298 ? 10.383 -20.328 -9.781 1 98.81 298 THR B CA 1
ATOM 4955 C C . THR B 1 298 ? 10.367 -21.656 -9.039 1 98.81 298 THR B C 1
ATOM 4957 O O . THR B 1 298 ? 10.688 -21.719 -7.852 1 98.81 298 THR B O 1
ATOM 4960 N N . LEU B 1 299 ? 9.984 -22.734 -9.695 1 98.88 299 LEU B N 1
ATOM 4961 C CA . LEU B 1 299 ? 10.055 -24.062 -9.086 1 98.88 299 LEU B CA 1
ATOM 4962 C C . LEU B 1 299 ? 11.477 -24.375 -8.648 1 98.88 299 LEU B C 1
ATOM 4964 O O . LEU B 1 299 ? 11.695 -24.906 -7.555 1 98.88 299 LEU B O 1
ATOM 4968 N N . GLU B 1 300 ? 12.438 -24.078 -9.523 1 98.88 300 GLU B N 1
ATOM 4969 C CA . GLU B 1 300 ? 13.844 -24.266 -9.18 1 98.88 300 GLU B CA 1
ATOM 4970 C C . GLU B 1 300 ? 14.227 -23.469 -7.945 1 98.88 300 GLU B C 1
ATOM 4972 O O . GLU B 1 300 ? 14.859 -24 -7.027 1 98.88 300 GLU B O 1
ATOM 4977 N N . ASP B 1 301 ? 13.797 -22.234 -7.898 1 98.81 301 ASP B N 1
ATOM 4978 C CA . ASP B 1 301 ? 14.227 -21.328 -6.844 1 98.81 301 ASP B CA 1
ATOM 4979 C C . ASP B 1 301 ? 13.562 -21.672 -5.512 1 98.81 301 ASP B C 1
ATOM 4981 O O . ASP B 1 301 ? 14.156 -21.469 -4.449 1 98.81 301 ASP B O 1
ATOM 4985 N N . TYR B 1 302 ? 12.359 -22.234 -5.559 1 98.81 302 TYR B N 1
ATOM 4986 C CA . TYR B 1 302 ? 11.703 -22.688 -4.336 1 98.81 302 TYR B CA 1
ATOM 4987 C C . TYR B 1 302 ? 12.359 -23.953 -3.803 1 98.81 302 TYR B C 1
ATOM 4989 O O . TYR B 1 302 ? 12.148 -24.328 -2.645 1 98.81 302 TYR B O 1
ATOM 4997 N N . GLY B 1 303 ? 13.062 -24.641 -4.641 1 98.75 303 GLY B N 1
ATOM 4998 C CA . GLY B 1 303 ? 13.766 -25.844 -4.195 1 98.75 303 GLY B CA 1
ATOM 4999 C C . GLY B 1 303 ? 13.016 -27.125 -4.5 1 98.75 303 GLY B C 1
ATOM 5000 O O . GLY B 1 303 ? 13.305 -28.172 -3.908 1 98.75 303 GLY B O 1
ATOM 5001 N N . PHE B 1 304 ? 12.086 -27.109 -5.387 1 98.69 304 PHE B N 1
ATOM 5002 C CA . PHE B 1 304 ? 11.367 -28.328 -5.746 1 98.69 304 PHE B CA 1
ATOM 5003 C C . PHE B 1 304 ? 12.188 -29.188 -6.695 1 98.69 304 PHE B C 1
ATOM 5005 O O . PHE B 1 304 ? 11.914 -30.375 -6.863 1 98.69 304 PHE B O 1
ATOM 5012 N N . CYS B 1 305 ? 13.141 -28.688 -7.352 1 98.31 305 CYS B N 1
ATOM 5013 C CA . CYS B 1 305 ? 14.203 -29.328 -8.117 1 98.31 305 CYS B CA 1
ATOM 5014 C C . CYS B 1 305 ? 15.453 -28.453 -8.133 1 98.31 305 CYS B C 1
ATOM 5016 O O . CYS B 1 305 ? 15.43 -27.312 -7.668 1 98.31 305 CYS B O 1
ATOM 5018 N N . GLU B 1 306 ? 16.578 -28.984 -8.57 1 98.38 306 GLU B N 1
ATOM 5019 C CA . GLU B 1 306 ? 17.812 -28.219 -8.648 1 98.38 306 GLU B CA 1
ATOM 5020 C C . GLU B 1 306 ? 17.781 -27.219 -9.805 1 98.38 306 GLU B C 1
ATOM 5022 O O . GLU B 1 306 ? 16.984 -27.391 -10.742 1 98.38 306 GLU B O 1
ATOM 5027 N N . LYS B 1 307 ? 18.641 -26.188 -9.703 1 98.19 307 LYS B N 1
ATOM 5028 C CA . LYS B 1 307 ? 18.766 -25.234 -10.797 1 98.19 307 LYS B CA 1
ATOM 5029 C C . LYS B 1 307 ? 19.078 -25.938 -12.117 1 98.19 307 LYS B C 1
ATOM 5031 O O . LYS B 1 307 ? 19.953 -26.812 -12.164 1 98.19 307 LYS B O 1
ATOM 5036 N N . GLY B 1 308 ? 18.297 -25.609 -13.148 1 98.31 308 GLY B N 1
ATOM 5037 C CA . GLY B 1 308 ? 18.531 -26.203 -14.461 1 98.31 308 GLY B CA 1
ATOM 5038 C C . GLY B 1 308 ? 17.75 -27.484 -14.672 1 98.31 308 GLY B C 1
ATOM 5039 O O . GLY B 1 308 ? 17.672 -27.984 -15.797 1 98.31 308 GLY B O 1
ATOM 5040 N N . GLU B 1 309 ? 17.109 -27.938 -13.672 1 98.56 309 GLU B N 1
ATOM 5041 C CA . GLU B 1 309 ? 16.422 -29.219 -13.781 1 98.56 309 GLU B CA 1
ATOM 5042 C C . GLU B 1 309 ? 14.914 -29.031 -13.977 1 98.56 309 GLU B C 1
ATOM 5044 O O . GLU B 1 309 ? 14.172 -30 -14.109 1 98.56 309 GLU B O 1
ATOM 5049 N N . GLY B 1 310 ? 14.461 -27.812 -14.016 1 98.56 310 GLY B N 1
ATOM 5050 C CA . GLY B 1 310 ? 13.047 -27.531 -14.164 1 98.56 310 GLY B CA 1
ATOM 5051 C C . GLY B 1 310 ? 12.445 -28.094 -15.438 1 98.56 310 GLY B C 1
ATOM 5052 O O . GLY B 1 310 ? 11.289 -28.516 -15.453 1 98.56 310 GLY B O 1
ATOM 5053 N N . GLY B 1 311 ? 13.219 -28.016 -16.5 1 98.44 311 GLY B N 1
ATOM 5054 C CA . GLY B 1 311 ? 12.766 -28.578 -17.766 1 98.44 311 GLY B CA 1
ATOM 5055 C C . GLY B 1 311 ? 12.484 -30.062 -17.688 1 98.44 311 GLY B C 1
ATOM 5056 O O . GLY B 1 311 ? 11.398 -30.516 -18.062 1 98.44 311 GLY B O 1
ATOM 5057 N N . ALA B 1 312 ? 13.453 -30.781 -17.188 1 98.62 312 ALA B N 1
ATOM 5058 C CA . ALA B 1 312 ? 13.297 -32.219 -17.031 1 98.62 312 ALA B CA 1
ATOM 5059 C C . ALA B 1 312 ? 12.141 -32.562 -16.094 1 98.62 312 ALA B C 1
ATOM 5061 O O . ALA B 1 312 ? 11.414 -33.531 -16.328 1 98.62 312 ALA B O 1
ATOM 5062 N N . LEU B 1 313 ? 11.984 -31.797 -15.078 1 98.69 313 LEU B N 1
ATOM 5063 C CA . LEU B 1 313 ? 10.867 -31.969 -14.148 1 98.69 313 LEU B CA 1
ATOM 5064 C C . LEU B 1 313 ? 9.539 -31.828 -14.875 1 98.69 313 LEU B C 1
ATOM 5066 O O . LEU B 1 313 ? 8.633 -32.656 -14.688 1 98.69 313 LEU B O 1
ATOM 5070 N N . ALA B 1 314 ? 9.406 -30.844 -15.664 1 98.5 314 ALA B N 1
ATOM 5071 C CA . ALA B 1 314 ? 8.172 -30.609 -16.422 1 98.5 314 ALA B CA 1
ATOM 5072 C C . ALA B 1 314 ? 7.887 -31.766 -17.375 1 98.5 314 ALA B C 1
ATOM 5074 O O . ALA B 1 314 ? 6.75 -32.219 -17.484 1 98.5 314 ALA B O 1
ATOM 5075 N N . GLU B 1 315 ? 8.875 -32.25 -18.016 1 97.94 315 GLU B N 1
ATOM 5076 C CA . GLU B 1 315 ? 8.75 -33.312 -19 1 97.94 315 GLU B CA 1
ATOM 5077 C C . GLU B 1 315 ? 8.32 -34.625 -18.344 1 97.94 315 GLU B C 1
ATOM 5079 O O . GLU B 1 315 ? 7.688 -35.469 -18.984 1 97.94 315 GLU B O 1
ATOM 5084 N N . SER B 1 316 ? 8.68 -34.75 -17.172 1 98.25 316 SER B N 1
ATOM 5085 C CA . SER B 1 316 ? 8.43 -36.031 -16.469 1 98.25 316 SER B CA 1
ATOM 5086 C C . SER B 1 316 ? 6.945 -36.219 -16.219 1 98.25 316 SER B C 1
ATOM 5088 O O . SER B 1 316 ? 6.512 -37.344 -15.891 1 98.25 316 SER B O 1
ATOM 5090 N N . GLY B 1 317 ? 6.148 -35.125 -16.281 1 97.38 317 GLY B N 1
ATOM 5091 C CA . GLY B 1 317 ? 4.73 -35.219 -15.969 1 97.38 317 GLY B CA 1
ATOM 5092 C C . GLY B 1 317 ? 4.43 -34.969 -14.5 1 97.38 317 GLY B C 1
ATOM 5093 O O . GLY B 1 317 ? 3.271 -35.031 -14.078 1 97.38 317 GLY B O 1
ATOM 5094 N N . ALA B 1 318 ? 5.418 -34.625 -13.727 1 98.44 318 ALA B N 1
ATOM 5095 C CA . ALA B 1 318 ? 5.281 -34.438 -12.289 1 98.44 318 ALA B CA 1
ATOM 5096 C C . ALA B 1 318 ? 4.281 -33.344 -11.961 1 98.44 318 ALA B C 1
ATOM 5098 O O . ALA B 1 318 ? 3.586 -33.406 -10.945 1 98.44 318 ALA B O 1
ATOM 5099 N N . LEU B 1 319 ? 4.145 -32.344 -12.82 1 98.81 319 LEU B N 1
ATOM 5100 C CA . LEU B 1 319 ? 3.379 -31.141 -12.508 1 98.81 319 LEU B CA 1
ATOM 5101 C C . LEU B 1 319 ? 1.898 -31.344 -12.812 1 98.81 319 LEU B C 1
ATOM 5103 O O . LEU B 1 319 ? 1.053 -30.578 -12.352 1 98.81 319 LEU B O 1
ATOM 5107 N N . ALA B 1 320 ? 1.529 -32.406 -13.594 1 98.62 320 ALA B N 1
ATOM 5108 C CA . ALA B 1 320 ? 0.194 -32.625 -14.141 1 98.62 320 ALA B CA 1
ATOM 5109 C C . ALA B 1 320 ? -0.67 -33.406 -13.148 1 98.62 320 ALA B C 1
ATOM 5111 O O . ALA B 1 320 ? -0.177 -33.875 -12.125 1 98.62 320 ALA B O 1
ATOM 5112 N N . PRO B 1 321 ? -2.014 -33.438 -13.406 1 98.5 321 PRO B N 1
ATOM 5113 C CA . PRO B 1 321 ? -2.844 -34.312 -12.578 1 98.5 321 PRO B CA 1
ATOM 5114 C C . PRO B 1 321 ? -2.295 -35.75 -12.492 1 98.5 321 PRO B C 1
ATOM 5116 O O . PRO B 1 321 ? -1.92 -36.344 -13.508 1 98.5 321 PRO B O 1
ATOM 5119 N N . GLY B 1 322 ? -2.205 -36.219 -11.281 1 97.25 322 GLY B N 1
ATOM 5120 C CA . GLY B 1 322 ? -1.654 -37.531 -11.078 1 97.25 322 GLY B CA 1
ATOM 5121 C C . GLY B 1 322 ? -0.149 -37.531 -10.883 1 97.25 322 GLY B C 1
ATOM 5122 O O . GLY B 1 322 ? 0.433 -38.562 -10.492 1 97.25 322 GLY B O 1
ATOM 5123 N N . GLY B 1 323 ? 0.516 -36.438 -11.109 1 97.88 323 GLY B N 1
ATOM 5124 C CA . GLY B 1 323 ? 1.955 -36.312 -10.938 1 97.88 323 GLY B CA 1
ATOM 5125 C C . GLY B 1 323 ? 2.367 -36.156 -9.484 1 97.88 323 GLY B C 1
ATOM 5126 O O . GLY B 1 323 ? 1.517 -36.031 -8.602 1 97.88 323 GLY B O 1
ATOM 5127 N N . SER B 1 324 ? 3.639 -36.188 -9.219 1 97.81 324 SER B N 1
ATOM 5128 C CA . SER B 1 324 ? 4.188 -36.188 -7.867 1 97.81 324 SER B CA 1
ATOM 5129 C C . SER B 1 324 ? 4.266 -34.75 -7.305 1 97.81 324 SER B C 1
ATOM 5131 O O . SER B 1 324 ? 4.43 -34.562 -6.098 1 97.81 324 SER B O 1
ATOM 5133 N N . LEU B 1 325 ? 4.133 -33.719 -8.156 1 98.44 325 LEU B N 1
ATOM 5134 C CA . LEU B 1 325 ? 4.242 -32.312 -7.738 1 98.44 325 LEU B CA 1
ATOM 5135 C C . LEU B 1 325 ? 3.096 -31.5 -8.305 1 98.44 325 LEU B C 1
ATOM 5137 O O . LEU B 1 325 ? 3.32 -30.594 -9.117 1 98.44 325 LEU B O 1
ATOM 5141 N N . PRO B 1 326 ? 1.891 -31.797 -7.82 1 98.81 326 PRO B N 1
ATOM 5142 C CA . PRO B 1 326 ? 0.764 -31.016 -8.344 1 98.81 326 PRO B CA 1
ATOM 5143 C C . PRO B 1 326 ? 1.021 -29.516 -8.328 1 98.81 326 PRO B C 1
ATOM 5145 O O . PRO B 1 326 ? 1.27 -28.938 -7.262 1 98.81 326 PRO B O 1
ATOM 5148 N N . THR B 1 327 ? 1.024 -28.875 -9.516 1 98.88 327 THR B N 1
ATOM 5149 C CA . THR B 1 327 ? 1.365 -27.469 -9.719 1 98.88 327 THR B CA 1
ATOM 5150 C C . THR B 1 327 ? 0.308 -26.766 -10.57 1 98.88 327 THR B C 1
ATOM 5152 O O . THR B 1 327 ? -0.05 -27.266 -11.648 1 98.88 327 THR B O 1
ATOM 5155 N N . ASN B 1 328 ? -0.158 -25.625 -10.039 1 98.94 328 ASN B N 1
ATOM 5156 C CA . ASN B 1 328 ? -1.151 -24.797 -10.719 1 98.94 328 ASN B CA 1
ATOM 5157 C C . ASN B 1 328 ? -2.404 -25.594 -11.062 1 98.94 328 ASN B C 1
ATOM 5159 O O . ASN B 1 328 ? -2.824 -25.625 -12.219 1 98.94 328 ASN B O 1
ATOM 5163 N N . THR B 1 329 ? -3.047 -26.047 -9.984 1 98.94 329 THR B N 1
ATOM 5164 C CA . THR B 1 329 ? -4.094 -27.062 -10.055 1 98.94 329 THR B CA 1
ATOM 5165 C C . THR B 1 329 ? -5.395 -26.453 -10.578 1 98.94 329 THR B C 1
ATOM 5167 O O . THR B 1 329 ? -6.32 -27.188 -10.945 1 98.94 329 THR B O 1
ATOM 5170 N N . GLY B 1 330 ? -5.488 -25.219 -10.633 1 98.81 330 GLY B N 1
ATOM 5171 C CA . GLY B 1 330 ? -6.648 -24.562 -11.227 1 98.81 330 GLY B CA 1
ATOM 5172 C C . GLY B 1 330 ? -6.453 -24.219 -12.688 1 98.81 330 GLY B C 1
ATOM 5173 O O . GLY B 1 330 ? -7.324 -23.594 -13.305 1 98.81 330 GLY B O 1
ATOM 5174 N N . GLY B 1 331 ? -5.344 -24.531 -13.258 1 98.81 331 GLY B N 1
ATOM 5175 C CA . GLY B 1 331 ? -5.004 -24.156 -14.617 1 98.81 331 GLY B CA 1
ATOM 5176 C C . GLY B 1 331 ? -4.148 -22.906 -14.695 1 98.81 331 GLY B C 1
ATOM 5177 O O . GLY B 1 331 ? -3.84 -22.438 -15.789 1 98.81 331 GLY B O 1
ATOM 5178 N N . GLY B 1 332 ? -3.852 -22.359 -13.562 1 98.69 332 GLY B N 1
ATOM 5179 C CA . GLY B 1 332 ? -2.957 -21.219 -13.5 1 98.69 332 GLY B CA 1
ATOM 5180 C C . GLY B 1 332 ? -3.406 -20.062 -14.383 1 98.69 332 GLY B C 1
ATOM 5181 O O . GLY B 1 332 ? -4.598 -19.922 -14.672 1 98.69 332 GLY B O 1
ATOM 5182 N N . GLN B 1 333 ? -2.451 -19.203 -14.625 1 98.69 333 GLN B N 1
ATOM 5183 C CA . GLN B 1 333 ? -2.686 -18.016 -15.453 1 98.69 333 GLN B CA 1
ATOM 5184 C C . GLN B 1 333 ? -2.6 -18.359 -16.938 1 98.69 333 GLN B C 1
ATOM 5186 O O . GLN B 1 333 ? -3.061 -17.594 -17.781 1 98.69 333 GLN B O 1
ATOM 5191 N N . LEU B 1 334 ? -2.014 -19.484 -17.234 1 98.62 334 LEU B N 1
ATOM 5192 C CA . LEU B 1 334 ? -1.812 -19.922 -18.609 1 98.62 334 LEU B CA 1
ATOM 5193 C C . LEU B 1 334 ? -3.113 -20.438 -19.219 1 98.62 334 LEU B C 1
ATOM 5195 O O . LEU B 1 334 ? -3.324 -20.344 -20.422 1 98.62 334 LEU B O 1
ATOM 5199 N N . SER B 1 335 ? -3.949 -21.047 -18.312 1 98.75 335 SER B N 1
ATOM 5200 C CA . SER B 1 335 ? -5.152 -21.672 -18.859 1 98.75 335 SER B CA 1
ATOM 5201 C C . SER B 1 335 ? -6.375 -21.344 -18.016 1 98.75 335 SER B C 1
ATOM 5203 O O . SER B 1 335 ? -7.508 -21.438 -18.484 1 98.75 335 SER B O 1
ATOM 5205 N N . GLY B 1 336 ? -6.199 -21.094 -16.734 1 98.56 336 GLY B N 1
ATOM 5206 C CA . GLY B 1 336 ? -7.305 -20.766 -15.844 1 98.56 336 GLY B CA 1
ATOM 5207 C C . GLY B 1 336 ? -7.863 -19.375 -16.078 1 98.56 336 GLY B C 1
ATOM 5208 O O . GLY B 1 336 ? -8.805 -19.188 -16.844 1 98.56 336 GLY B O 1
ATOM 5209 N N . TYR B 1 337 ? -7.359 -18.406 -15.461 1 98.12 337 TYR B N 1
ATOM 5210 C CA . TYR B 1 337 ? -7.652 -16.984 -15.609 1 98.12 337 TYR B CA 1
ATOM 5211 C C . TYR B 1 337 ? -6.488 -16.141 -15.109 1 98.12 337 TYR B C 1
ATOM 5213 O O . TYR B 1 337 ? -5.637 -16.625 -14.359 1 98.12 337 TYR B O 1
ATOM 5221 N N . TYR B 1 338 ? -6.473 -14.93 -15.602 1 97.5 338 TYR B N 1
ATOM 5222 C CA . TYR B 1 338 ? -5.367 -14.062 -15.211 1 97.5 338 TYR B CA 1
ATOM 5223 C C . TYR B 1 338 ? -5.863 -12.914 -14.336 1 97.5 338 TYR B C 1
ATOM 5225 O O . TYR B 1 338 ? -6.445 -11.953 -14.836 1 97.5 338 TYR B O 1
ATOM 5233 N N . MET B 1 339 ? -5.578 -13.008 -13.062 1 97.62 339 MET B N 1
ATOM 5234 C CA . MET B 1 339 ? -5.887 -11.992 -12.055 1 97.62 339 MET B CA 1
ATOM 5235 C C . MET B 1 339 ? -4.684 -11.727 -11.164 1 97.62 339 MET B C 1
ATOM 5237 O O . MET B 1 339 ? -4.805 -11.703 -9.938 1 97.62 339 MET B O 1
ATOM 5241 N N . TRP B 1 340 ? -3.521 -11.609 -11.867 1 97.12 340 TRP B N 1
ATOM 5242 C CA . TRP B 1 340 ? -2.254 -11.391 -11.18 1 97.12 340 TRP B CA 1
ATOM 5243 C C . TRP B 1 340 ? -2.076 -12.383 -10.031 1 97.12 340 TRP B C 1
ATOM 5245 O O . TRP B 1 340 ? -2.307 -13.578 -10.203 1 97.12 340 TRP B O 1
ATOM 5255 N N . GLY B 1 341 ? -1.563 -11.914 -8.938 1 98.5 341 GLY B N 1
ATOM 5256 C CA . GLY B 1 341 ? -1.273 -12.805 -7.82 1 98.5 341 GLY B CA 1
ATOM 5257 C C . GLY B 1 341 ? -2.518 -13.414 -7.203 1 98.5 341 GLY B C 1
ATOM 5258 O O . GLY B 1 341 ? -2.432 -14.383 -6.445 1 98.5 341 GLY B O 1
ATOM 5259 N N . MET B 1 342 ? -3.678 -12.914 -7.562 1 98.88 342 MET B N 1
ATOM 5260 C CA . MET B 1 342 ? -4.914 -13.453 -7 1 98.88 342 MET B CA 1
ATOM 5261 C C . MET B 1 342 ? -5.266 -14.789 -7.641 1 98.88 342 MET B C 1
ATOM 5263 O O . MET B 1 342 ? -6.016 -15.586 -7.066 1 98.88 342 MET B O 1
ATOM 5267 N N . THR B 1 343 ? -4.73 -15.047 -8.859 1 98.81 343 THR B N 1
ATOM 5268 C CA . THR B 1 343 ? -4.973 -16.328 -9.5 1 98.81 343 THR B CA 1
ATOM 5269 C C . THR B 1 343 ? -4.387 -17.469 -8.672 1 98.81 343 THR B C 1
ATOM 5271 O O . THR B 1 343 ? -5.109 -18.375 -8.258 1 98.81 343 THR B O 1
ATOM 5274 N N . PRO B 1 344 ? -3.084 -17.422 -8.352 1 98.94 344 PRO B N 1
ATOM 5275 C CA . PRO B 1 344 ? -2.582 -18.516 -7.504 1 98.94 344 PRO B CA 1
ATOM 5276 C C . PRO B 1 344 ? -3.203 -18.5 -6.109 1 98.94 344 PRO B C 1
ATOM 5278 O O . PRO B 1 344 ? -3.439 -19.562 -5.527 1 98.94 344 PRO B O 1
ATOM 5281 N N . LEU B 1 345 ? -3.498 -17.359 -5.562 1 98.94 345 LEU B N 1
ATOM 5282 C CA . LEU B 1 345 ? -4.023 -17.266 -4.203 1 98.94 345 LEU B CA 1
ATOM 5283 C C . LEU B 1 345 ? -5.41 -17.891 -4.117 1 98.94 345 LEU B C 1
ATOM 5285 O O . LEU B 1 345 ? -5.711 -18.625 -3.17 1 98.94 345 LEU B O 1
ATOM 5289 N N . SER B 1 346 ? -6.289 -17.594 -5.074 1 98.94 346 SER B N 1
ATOM 5290 C CA . SER B 1 346 ? -7.645 -18.141 -5.039 1 98.94 346 SER B CA 1
ATOM 5291 C C . SER B 1 346 ? -7.637 -19.656 -5.109 1 98.94 346 SER B C 1
ATOM 5293 O O . SER B 1 346 ? -8.352 -20.328 -4.359 1 98.94 346 SER B O 1
ATOM 5295 N N . GLU B 1 347 ? -6.828 -20.203 -5.996 1 98.94 347 GLU B N 1
ATOM 5296 C CA . GLU B 1 347 ? -6.758 -21.656 -6.102 1 98.94 347 GLU B CA 1
ATOM 5297 C C . GLU B 1 347 ? -6.176 -22.281 -4.836 1 98.94 347 GLU B C 1
ATOM 5299 O O . GLU B 1 347 ? -6.578 -23.375 -4.43 1 98.94 347 GLU B O 1
ATOM 5304 N N . ALA B 1 348 ? -5.242 -21.609 -4.234 1 98.94 348 ALA B N 1
ATOM 5305 C CA . ALA B 1 348 ? -4.672 -22.094 -2.98 1 98.94 348 ALA B CA 1
ATOM 5306 C C . ALA B 1 348 ? -5.742 -22.203 -1.9 1 98.94 348 ALA B C 1
ATOM 5308 O O . ALA B 1 348 ? -5.777 -23.188 -1.154 1 98.94 348 ALA B O 1
ATOM 5309 N N . VAL B 1 349 ? -6.566 -21.219 -1.809 1 98.94 349 VAL B N 1
ATOM 5310 C CA . VAL B 1 349 ? -7.641 -21.234 -0.825 1 98.94 349 VAL B CA 1
ATOM 5311 C C . VAL B 1 349 ? -8.586 -22.406 -1.116 1 98.94 349 VAL B C 1
ATOM 5313 O O . VAL B 1 349 ? -8.969 -23.141 -0.206 1 98.94 349 VAL B O 1
ATOM 5316 N N . ILE B 1 350 ? -8.953 -22.578 -2.383 1 98.94 350 ILE B N 1
ATOM 5317 C CA . ILE B 1 350 ? -9.859 -23.641 -2.803 1 98.94 350 ILE B CA 1
ATOM 5318 C C . ILE B 1 350 ? -9.266 -25 -2.436 1 98.94 350 ILE B C 1
ATOM 5320 O O . ILE B 1 350 ? -9.945 -25.844 -1.841 1 98.94 350 ILE B O 1
ATOM 5324 N N . GLN B 1 351 ? -7.992 -25.219 -2.732 1 98.94 351 GLN B N 1
ATOM 5325 C CA . GLN B 1 351 ? -7.316 -26.484 -2.449 1 98.94 351 GLN B CA 1
ATOM 5326 C C . GLN B 1 351 ? -7.195 -26.703 -0.946 1 98.94 351 GLN B C 1
ATOM 5328 O O . GLN B 1 351 ? -7.438 -27.812 -0.461 1 98.94 351 GLN B O 1
ATOM 5333 N N . ALA B 1 352 ? -6.809 -25.703 -0.219 1 98.88 352 ALA B N 1
ATOM 5334 C CA . ALA B 1 352 ? -6.637 -25.844 1.226 1 98.88 352 ALA B CA 1
ATOM 5335 C C . ALA B 1 352 ? -7.949 -26.25 1.896 1 98.88 352 ALA B C 1
ATOM 5337 O O . ALA B 1 352 ? -7.945 -27.016 2.861 1 98.88 352 ALA B O 1
ATOM 5338 N N . ARG B 1 353 ? -9.047 -25.781 1.358 1 98.69 353 ARG B N 1
ATOM 5339 C CA . ARG B 1 353 ? -10.359 -26.047 1.938 1 98.69 353 ARG B CA 1
ATOM 5340 C C . ARG B 1 353 ? -10.875 -27.422 1.522 1 98.69 353 ARG B C 1
ATOM 5342 O O . ARG B 1 353 ? -11.93 -27.859 1.976 1 98.69 353 ARG B O 1
ATOM 5349 N N . GLY B 1 354 ? -10.203 -28.031 0.627 1 98.44 354 GLY B N 1
ATOM 5350 C CA . GLY B 1 354 ? -10.695 -29.297 0.088 1 98.44 354 GLY B CA 1
ATOM 5351 C C . GLY B 1 354 ? -11.867 -29.109 -0.865 1 98.44 354 GLY B C 1
ATOM 5352 O O . GLY B 1 354 ? -12.703 -30.016 -1.005 1 98.44 354 GLY B O 1
ATOM 5353 N N . ALA B 1 355 ? -11.914 -28.031 -1.529 1 98.31 355 ALA B N 1
ATOM 5354 C CA . ALA B 1 355 ? -13.062 -27.672 -2.354 1 98.31 355 ALA B CA 1
ATOM 5355 C C . ALA B 1 355 ? -12.719 -27.75 -3.838 1 98.31 355 ALA B C 1
ATOM 5357 O O . ALA B 1 355 ? -13.422 -27.172 -4.676 1 98.31 355 ALA B O 1
ATOM 5358 N N . GLY B 1 356 ? -11.703 -28.469 -4.262 1 98.31 356 GLY B N 1
ATOM 5359 C CA . GLY B 1 356 ? -11.188 -28.469 -5.621 1 98.31 356 GLY B CA 1
ATOM 5360 C C . GLY B 1 356 ? -12.016 -29.328 -6.57 1 98.31 356 GLY B C 1
ATOM 5361 O O . GLY B 1 356 ? -11.859 -29.234 -7.789 1 98.31 356 GLY B O 1
ATOM 5362 N N . GLY B 1 357 ? -13.023 -30.078 -6.008 1 98.19 357 GLY B N 1
ATOM 5363 C CA . GLY B 1 357 ? -13.758 -30.984 -6.879 1 98.19 357 GLY B CA 1
ATOM 5364 C C . GLY B 1 357 ? -12.867 -32.031 -7.539 1 98.19 357 GLY B C 1
ATOM 5365 O O . GLY B 1 357 ? -12.094 -32.688 -6.863 1 98.19 357 GLY B O 1
ATOM 5366 N N . ASP B 1 358 ? -12.922 -32.094 -8.906 1 98.25 358 ASP B N 1
ATOM 5367 C CA . ASP B 1 358 ? -12.195 -33.125 -9.656 1 98.25 358 ASP B CA 1
ATOM 5368 C C . ASP B 1 358 ? -10.688 -32.875 -9.609 1 98.25 358 ASP B C 1
ATOM 5370 O O . ASP B 1 358 ? -9.898 -33.781 -9.836 1 98.25 358 ASP B O 1
ATOM 5374 N N . ARG B 1 359 ? -10.352 -31.656 -9.266 1 98.38 359 ARG B N 1
ATOM 5375 C CA . ARG B 1 359 ? -8.922 -31.344 -9.273 1 98.38 359 ARG B CA 1
ATOM 5376 C C . ARG B 1 359 ? -8.367 -31.281 -7.855 1 98.38 359 ARG B C 1
ATOM 5378 O O . ARG B 1 359 ? -7.223 -30.891 -7.645 1 98.38 359 ARG B O 1
ATOM 5385 N N . GLN B 1 360 ? -9.125 -31.688 -6.895 1 98.75 360 GLN B N 1
ATOM 5386 C CA . GLN B 1 360 ? -8.641 -31.641 -5.516 1 98.75 360 GLN B CA 1
ATOM 5387 C C . GLN B 1 360 ? -7.422 -32.531 -5.332 1 98.75 360 GLN B C 1
ATOM 5389 O O . GLN B 1 360 ? -7.449 -33.719 -5.699 1 98.75 360 GLN B O 1
ATOM 5394 N N . VAL B 1 361 ? -6.367 -31.969 -4.82 1 98.75 361 VAL B N 1
ATOM 5395 C CA . VAL B 1 361 ? -5.164 -32.719 -4.477 1 98.75 361 VAL B CA 1
ATOM 5396 C C . VAL B 1 361 ? -5.316 -33.312 -3.08 1 98.75 361 VAL B C 1
ATOM 5398 O O . VAL B 1 361 ? -5.816 -32.656 -2.164 1 98.75 361 VAL B O 1
ATOM 5401 N N . GLU B 1 362 ? -4.918 -34.562 -2.895 1 97.5 362 GLU B N 1
ATOM 5402 C CA . GLU B 1 362 ? -5.09 -35.281 -1.626 1 97.5 362 GLU B CA 1
ATOM 5403 C C . GLU B 1 362 ? -4.254 -34.625 -0.521 1 97.5 362 GLU B C 1
ATOM 5405 O O . GLU B 1 362 ? -4.758 -34.375 0.571 1 97.5 362 GLU B O 1
ATOM 5410 N N . ASP B 1 363 ? -3.006 -34.406 -0.788 1 98.19 363 ASP B N 1
ATOM 5411 C CA . ASP B 1 363 ? -2.133 -33.75 0.186 1 98.19 363 ASP B CA 1
ATOM 5412 C C . ASP B 1 363 ? -2.23 -32.219 0.087 1 98.19 363 ASP B C 1
ATOM 5414 O O . ASP B 1 363 ? -1.477 -31.609 -0.659 1 98.19 363 ASP B O 1
ATOM 5418 N N . ASN B 1 364 ? -3.145 -31.703 0.863 1 98.19 364 ASN B N 1
ATOM 5419 C CA . ASN B 1 364 ? -3.352 -30.25 0.832 1 98.19 364 ASN B CA 1
ATOM 5420 C C . ASN B 1 364 ? -3.004 -29.609 2.17 1 98.19 364 ASN B C 1
ATOM 5422 O O . ASN B 1 364 ? -3.557 -28.562 2.523 1 98.19 364 ASN B O 1
ATOM 5426 N N . ASP B 1 365 ? -2.1 -30.266 2.988 1 98.44 365 ASP B N 1
ATOM 5427 C CA . ASP B 1 365 ? -1.763 -29.766 4.316 1 98.44 365 ASP B CA 1
ATOM 5428 C C . ASP B 1 365 ? -1.035 -28.438 4.234 1 98.44 365 ASP B C 1
ATOM 5430 O O . ASP B 1 365 ? -1.2 -27.578 5.102 1 98.44 365 ASP B O 1
ATOM 5434 N N . TYR B 1 366 ? -0.17 -28.312 3.27 1 98.75 366 TYR B N 1
ATOM 5435 C CA . TYR B 1 366 ? 0.547 -27.062 3.027 1 98.75 366 TYR B CA 1
ATOM 5436 C C . TYR B 1 366 ? 0.479 -26.672 1.555 1 98.75 366 TYR B C 1
ATOM 5438 O O . TYR B 1 366 ? 0.821 -27.469 0.679 1 98.75 366 TYR B O 1
ATOM 5446 N N . VAL B 1 367 ? -0.001 -25.5 1.303 1 98.94 367 VAL B N 1
ATOM 5447 C CA . VAL B 1 367 ? -0.142 -24.938 -0.042 1 98.94 367 VAL B CA 1
ATOM 5448 C C . VAL B 1 367 ? 0.745 -23.703 -0.193 1 98.94 367 VAL B C 1
ATOM 5450 O O . VAL B 1 367 ? 0.669 -22.781 0.615 1 98.94 367 VAL B O 1
ATOM 5453 N N . LEU B 1 368 ? 1.633 -23.719 -1.17 1 98.94 368 LEU B N 1
ATOM 5454 C CA . LEU B 1 368 ? 2.521 -22.594 -1.429 1 98.94 368 LEU B CA 1
ATOM 5455 C C . LEU B 1 368 ? 1.958 -21.703 -2.527 1 98.94 368 LEU B C 1
ATOM 5457 O O . LEU B 1 368 ? 1.468 -22.203 -3.545 1 98.94 368 LEU B O 1
ATOM 5461 N N . VAL B 1 369 ? 1.957 -20.391 -2.277 1 98.94 369 VAL B N 1
ATOM 5462 C CA . VAL B 1 369 ? 1.458 -19.391 -3.225 1 98.94 369 VAL B CA 1
ATOM 5463 C C . VAL B 1 369 ? 2.596 -18.469 -3.65 1 98.94 369 VAL B C 1
ATOM 5465 O O . VAL B 1 369 ? 3.287 -17.891 -2.807 1 98.94 369 VAL B O 1
ATOM 5468 N N . SER B 1 370 ? 2.719 -18.328 -4.938 1 98.69 370 SER B N 1
ATOM 5469 C CA . SER B 1 370 ? 3.736 -17.438 -5.5 1 98.69 370 SER B CA 1
ATOM 5470 C C . SER B 1 370 ? 3.109 -16.188 -6.102 1 98.69 370 SER B C 1
ATOM 5472 O O . SER B 1 370 ? 2.053 -16.266 -6.73 1 98.69 370 SER B O 1
ATOM 5474 N N . GLY B 1 371 ? 3.729 -15.023 -5.812 1 98.62 371 GLY B N 1
ATOM 5475 C CA . GLY B 1 371 ? 3.504 -13.797 -6.562 1 98.62 371 GLY B CA 1
ATOM 5476 C C . GLY B 1 371 ? 4.746 -13.297 -7.273 1 98.62 371 GLY B C 1
ATOM 5477 O O . GLY B 1 371 ? 5.855 -13.398 -6.742 1 98.62 371 GLY B O 1
ATOM 5478 N N . ASN B 1 372 ? 4.516 -12.789 -8.469 1 97.69 372 ASN B N 1
ATOM 5479 C CA . ASN B 1 372 ? 5.613 -12.266 -9.281 1 97.69 372 ASN B CA 1
ATOM 5480 C C . ASN B 1 372 ? 5.215 -10.992 -10.016 1 97.69 372 ASN B C 1
ATOM 5482 O O . ASN B 1 372 ? 4.148 -10.93 -10.633 1 97.69 372 ASN B O 1
ATOM 5486 N N . GLY B 1 373 ? 6.086 -10.016 -9.828 1 93.56 373 GLY B N 1
ATOM 5487 C CA . GLY B 1 373 ? 5.832 -8.75 -10.5 1 93.56 373 GLY B CA 1
ATOM 5488 C C . GLY B 1 373 ? 7.047 -8.203 -11.227 1 93.56 373 GLY B C 1
ATOM 5489 O O . GLY B 1 373 ? 8.172 -8.641 -10.984 1 93.56 373 GLY B O 1
ATOM 5490 N N . GLY B 1 374 ? 6.754 -7.234 -12.188 1 91.12 374 GLY B N 1
ATOM 5491 C CA . GLY B 1 374 ? 7.848 -6.781 -13.031 1 91.12 374 GLY B CA 1
ATOM 5492 C C . GLY B 1 374 ? 8.477 -7.898 -13.852 1 91.12 374 GLY B C 1
ATOM 5493 O O . GLY B 1 374 ? 7.785 -8.836 -14.258 1 91.12 374 GLY B O 1
ATOM 5494 N N . ILE B 1 375 ? 9.664 -7.68 -14.242 1 93.06 375 ILE B N 1
ATOM 5495 C CA . ILE B 1 375 ? 10.422 -8.758 -14.875 1 93.06 375 ILE B CA 1
ATOM 5496 C C . ILE B 1 375 ? 11.266 -9.477 -13.828 1 93.06 375 ILE B C 1
ATOM 5498 O O . ILE B 1 375 ? 12.438 -9.172 -13.648 1 93.06 375 ILE B O 1
ATOM 5502 N N . LEU B 1 376 ? 10.57 -10.383 -13.086 1 93.31 376 LEU B N 1
ATOM 5503 C CA . LEU B 1 376 ? 11.164 -11.148 -11.992 1 93.31 376 LEU B CA 1
ATOM 5504 C C . LEU B 1 376 ? 11.695 -10.219 -10.906 1 93.31 376 LEU B C 1
ATOM 5506 O O . LEU B 1 376 ? 12.656 -10.555 -10.211 1 93.31 376 LEU B O 1
ATOM 5510 N N . ALA B 1 377 ? 11.086 -9.031 -10.742 1 92.44 377 ALA B N 1
ATOM 5511 C CA . ALA B 1 377 ? 11.664 -7.984 -9.906 1 92.44 377 ALA B CA 1
ATOM 5512 C C . ALA B 1 377 ? 11.055 -7.992 -8.508 1 92.44 377 ALA B C 1
ATOM 5514 O O . ALA B 1 377 ? 11.719 -7.637 -7.531 1 92.44 377 ALA B O 1
ATOM 5515 N N . PHE B 1 378 ? 9.82 -8.32 -8.43 1 95.5 378 PHE B N 1
ATOM 5516 C CA . PHE B 1 378 ? 9.07 -8.305 -7.18 1 95.5 378 PHE B CA 1
ATOM 5517 C C . PHE B 1 378 ? 8.453 -9.672 -6.895 1 95.5 378 PHE B C 1
ATOM 5519 O O . PHE B 1 378 ? 7.867 -10.289 -7.781 1 95.5 378 PHE B O 1
ATOM 5526 N N . HIS B 1 379 ? 8.656 -10.188 -5.672 1 98.19 379 HIS B N 1
ATOM 5527 C CA . HIS B 1 379 ? 8.188 -11.539 -5.387 1 98.19 379 HIS B CA 1
ATOM 5528 C C . HIS B 1 379 ? 7.547 -11.617 -4 1 98.19 379 HIS B C 1
ATOM 5530 O O . HIS B 1 379 ? 8 -10.945 -3.068 1 98.19 379 HIS B O 1
ATOM 5536 N N . SER B 1 380 ? 6.492 -12.297 -3.871 1 98.75 380 SER B N 1
ATOM 5537 C CA . SER B 1 380 ? 5.91 -12.672 -2.586 1 98.75 380 SER B CA 1
ATOM 5538 C C . SER B 1 380 ? 5.645 -14.172 -2.518 1 98.75 380 SER B C 1
ATOM 5540 O O . SER B 1 380 ? 5.41 -14.812 -3.545 1 98.75 380 SER B O 1
ATOM 5542 N N . THR B 1 381 ? 5.785 -14.75 -1.384 1 98.88 381 THR B N 1
ATOM 5543 C CA . THR B 1 381 ? 5.484 -16.156 -1.116 1 98.88 381 THR B CA 1
ATOM 5544 C C . THR B 1 381 ? 4.602 -16.297 0.123 1 98.88 381 THR B C 1
ATOM 5546 O O . THR B 1 381 ? 4.848 -15.641 1.139 1 98.88 381 THR B O 1
ATOM 5549 N N . LEU B 1 382 ? 3.533 -17.047 0.005 1 98.81 382 LEU B N 1
ATOM 5550 C CA . LEU B 1 382 ? 2.74 -17.438 1.16 1 98.81 382 LEU B CA 1
ATOM 5551 C C . LEU B 1 382 ? 2.756 -18.969 1.325 1 98.81 382 LEU B C 1
ATOM 5553 O O . LEU B 1 382 ? 2.783 -19.703 0.336 1 98.81 382 LEU B O 1
ATOM 5557 N N . VAL B 1 383 ? 2.77 -19.391 2.518 1 98.81 383 VAL B N 1
ATOM 5558 C CA . VAL B 1 383 ? 2.469 -20.781 2.871 1 98.81 383 VAL B CA 1
ATOM 5559 C C . VAL B 1 383 ? 1.169 -20.828 3.67 1 98.81 383 VAL B C 1
ATOM 5561 O O . VAL B 1 383 ? 1.086 -20.281 4.773 1 98.81 383 VAL B O 1
ATOM 5564 N N . LEU B 1 384 ? 0.182 -21.531 3.123 1 98.81 384 LEU B N 1
ATOM 5565 C CA . LEU B 1 384 ? -1.151 -21.625 3.709 1 98.81 384 LEU B CA 1
ATOM 5566 C C . LEU B 1 384 ? -1.451 -23.047 4.156 1 98.81 384 LEU B C 1
ATOM 5568 O O . LEU B 1 384 ? -0.864 -24 3.641 1 98.81 384 LEU B O 1
ATOM 5572 N N . SER B 1 385 ? -2.389 -23.156 5.109 1 98.69 385 SER B N 1
ATOM 5573 C CA . SER B 1 385 ? -2.76 -24.469 5.637 1 98.69 385 SER B CA 1
ATOM 5574 C C . SER B 1 385 ? -4.203 -24.469 6.125 1 98.69 385 SER B C 1
ATOM 5576 O O . SER B 1 385 ? -4.688 -23.484 6.672 1 98.69 385 SER B O 1
ATOM 5578 N N . PRO B 1 386 ? -4.906 -25.609 5.926 1 98.19 386 PRO B N 1
ATOM 5579 C CA . PRO B 1 386 ? -6.219 -25.75 6.559 1 98.19 386 PRO B CA 1
ATOM 5580 C C . PRO B 1 386 ? -6.125 -26.016 8.062 1 98.19 386 PRO B C 1
ATOM 5582 O O . PRO B 1 386 ? -7.141 -26 8.758 1 98.19 386 PRO B O 1
ATOM 5585 N N . HIS B 1 387 ? -4.91 -26.172 8.586 1 97 387 HIS B N 1
ATOM 5586 C CA . HIS B 1 387 ? -4.691 -26.438 10.008 1 97 387 HIS B CA 1
ATOM 5587 C C . HIS B 1 387 ? -4.086 -25.234 10.719 1 97 387 HIS B C 1
ATOM 5589 O O . HIS B 1 387 ? -3.258 -24.531 10.148 1 97 387 HIS B O 1
ATOM 5595 N N . PRO B 1 388 ? -4.559 -25.047 11.938 1 94.62 388 PRO B N 1
ATOM 5596 C CA . PRO B 1 388 ? -3.916 -23.953 12.68 1 94.62 388 PRO B CA 1
ATOM 5597 C C . PRO B 1 388 ? -2.447 -24.234 12.984 1 94.62 388 PRO B C 1
ATOM 5599 O O . PRO B 1 388 ? -2.035 -25.391 13.047 1 94.62 388 PRO B O 1
ATOM 5602 N N . LYS B 1 389 ? -1.722 -23.078 13.156 1 88.12 389 LYS B N 1
ATOM 5603 C CA . LYS B 1 389 ? -0.314 -23.234 13.516 1 88.12 389 LYS B CA 1
ATOM 5604 C C . LYS B 1 389 ? -0.162 -23.734 14.953 1 88.12 389 LYS B C 1
ATOM 5606 O O . LYS B 1 389 ? -0.891 -23.297 15.844 1 88.12 389 LYS B O 1
ATOM 5611 N N . GLY B 1 390 ? 0.354 -24.891 15.195 1 72.81 390 GLY B N 1
ATOM 5612 C CA . GLY B 1 390 ? 0.542 -25.484 16.516 1 72.81 390 GLY B CA 1
ATOM 5613 C C . GLY B 1 390 ? 1.345 -24.609 17.453 1 72.81 390 GLY B C 1
ATOM 5614 O O . GLY B 1 390 ? 2.078 -23.734 17 1 72.81 390 GLY B O 1
#

InterPro domains:
  IPR002155 Thiolase [PIRSF000429] (3-333)
  IPR016039 Thiolase-like [G3DSA:3.40.47.10] (3-390)
  IPR016039 Thiolase-like [SSF53901] (3-232)
  IPR016039 Thiolase-like [SSF53901] (254-376)
  IPR055140 Thiolase, C-terminal domain 2 [PF22691] (261-385)

Solvent-accessible surface area (backbone atoms only — not comparable to full-atom values): 37140 Å² total; per-residue (Å²): 125,61,48,63,42,67,20,17,41,33,16,60,7,68,47,76,66,26,97,59,73,96,65,52,31,50,58,32,34,47,50,3,44,49,39,6,22,51,44,22,64,44,50,64,81,66,40,27,20,41,40,32,37,26,70,91,78,55,62,37,56,74,66,48,44,53,75,62,62,37,64,47,27,32,32,72,36,32,39,44,34,61,19,9,23,45,45,51,46,52,53,50,46,30,21,32,37,66,34,47,49,33,63,26,26,37,38,39,39,36,37,56,75,61,48,86,95,52,68,73,74,57,55,79,58,33,65,78,83,34,55,68,73,73,59,56,78,68,76,41,63,59,45,64,32,50,72,63,52,38,46,20,53,23,45,47,47,34,24,72,73,51,62,51,46,68,66,27,39,26,30,42,37,31,29,21,27,56,19,3,54,44,26,92,81,24,66,41,46,68,89,63,49,56,66,55,36,73,65,36,56,68,73,43,76,78,35,27,50,63,30,38,37,51,80,26,13,29,15,41,15,37,28,36,30,38,43,78,62,29,74,78,40,67,30,77,36,34,22,49,40,16,57,30,30,12,26,48,52,66,50,92,51,90,93,42,49,47,48,66,60,48,18,37,36,59,8,32,51,50,7,30,55,56,48,69,50,55,59,89,60,48,37,32,38,18,46,41,26,61,27,34,56,47,39,34,51,41,40,22,35,50,52,76,40,55,82,66,38,33,33,62,45,28,60,69,40,27,36,16,84,90,30,88,45,39,36,20,55,43,3,32,21,55,18,12,44,34,53,60,18,43,38,20,45,53,45,40,52,34,36,34,63,67,63,35,67,82,44,45,60,87,54,30,66,25,29,38,29,30,16,48,7,82,79,65,38,28,23,15,20,33,28,33,15,49,54,77,84,127,126,61,48,64,42,65,18,17,41,33,16,61,7,68,46,76,67,26,96,58,73,95,65,51,30,50,58,30,35,48,50,3,46,48,40,6,23,51,45,22,63,44,50,65,82,66,40,28,19,41,40,33,36,27,70,92,78,55,60,38,55,74,67,50,45,53,76,63,62,36,63,47,28,32,33,69,36,32,37,46,35,62,19,9,23,45,45,50,45,51,52,50,45,29,21,32,36,67,32,48,49,33,65,27,27,38,37,38,40,36,37,57,75,63,50,87,96,51,66,74,74,55,55,83,56,33,63,78,83,32,59,68,71,74,57,55,77,69,79,38,63,60,46,66,30,50,72,63,53,38,46,19,54,23,44,48,48,35,25,70,74,51,62,49,47,69,66,26,39,26,30,42,36,31,27,21,26,57,19,2,53,44,26,92,81,24,66,41,46,67,89,65,47,57,65,54,35,74,68,36,57,68,73,43,77,79,34,28,49,62,33,37,37,51,79,25,12,30,16,40,16,36,26,37,28,38,43,77,63,29,73,78,40,67,31,77,36,34,21,49,40,17,58,30,32,14,26,49,52,65,51,91,51,90,93,42,50,47,50,67,60,48,18,38,37,59,9,32,52,51,6,30,56,56,48,71,49,55,58,87,60,48,39,32,37,18,46,43,25,62,26,34,56,47,37,34,50,41,41,21,36,50,52,75,40,55,83,65,37,33,34,61,46,29,61,69,41,27,36,15,85,92,30,88,45,40,35,20,54,44,3,33,20,55,19,11,43,35,54,59,19,43,38,21,46,53,45,41,52,34,36,34,63,66,63,35,68,83,42,46,59,86,54,29,66,24,27,37,29,29,16,48,9,82,78,64,37,29,22,14,21,35,29,33,15,48,54,76,84,126

Secondary structure (DSSP, 8-state):
------EEEEEEEE---BS--S--HHHHHHHHHHHHHHHHT--GGG--EEEEE-TTTT-S-TTHHHHTT--S-SEEEEEE-GGGHHHHHHHHHHHHHHTTS-SEEEEEEEE----TTS-HHHHHT-GGGS--TT--SS-THHHHS-HHHHHHHHHHHHHHHH---HHHHHHHHHHHHHHHHT-TT-S--S---HHHHHHSPEEETTEEGGGB----BEEEEEEEEEHHHHTTSSS--EEEEEEEEE-----SSTT--TTT--THHHHHHHHHHHHT--GGG--EEE---SBHHHHHHHHHHHTSS-TT-HHHHHHTTTTSTTSSS-B-TT-IIIII--BTBHHHHHHHHHHHTT--GGG--S--SSEEEEEEETTTTEEEEEEEESS---/------EEEEEEEE---BS--S--HHHHHHHHHHHHHHHHT--GGG--EEEEE-TTTT-S-TTHHHHTT--S-SEEEEEE-GGGHHHHHHHHHHHHHHTTS-SEEEEEEEE----TTS-THHHHT-GGGS--TT--SS-THHHHS-HHHHHHHHHHHHHHHH---HHHHHHHHHHHHHHHHT-TT-S--S---HHHHHHSPEEETTEEGGGB----BEEEEEEEEEHHHHTTSSS--EEEEEEEEE-----SSTT--TTT--THHHHHHHHHHHHT--GGG--EEE---SBHHHHHHHHHHHTSS-TT-HHHHHHTTTTSTTSSS-B-TT-IIIII--BTBHHHHHHHHHHHTT--GGG--S--SSEEEEEEETTTTEEEEEEEESS---

Radius of gyration: 25.97 Å; Cα contacts (8 Å, |Δi|>4): 2101; chains: 2; bounding box: 56×80×63 Å

Nearest PDB structures (foldseek):
  4u4e-assembly1_A  TM=9.249E-01  e=3.632E-41  Sphaerobacter thermophilus DSM 20745
  7pxp-assembly1_D  TM=8.666E-01  e=1.409E-29  Geobacter metallireducens GS-15
  7pyt-assembly1_B  TM=8.486E-01  e=2.171E-29  Geobacter metallireducens GS-15
  7pxp-assembly1_C  TM=8.550E-01  e=5.832E-29  Geobacter metallireducens GS-15
  7pxp-assembly2_H  TM=8.322E-01  e=2.456E-29  Geobacter metallireducens GS-15

Organism: NCBI:txid1891644